Protein AF-M7W7J1-F1 (afdb_monomer)

Sequence (842 aa):
MKWVFILILIIFCFGNNSQEVTQEEFENEGECGDGIWDWFSEECDRTSGCGKDCLCKKGYTANGNGTCVMSCMFGDGCIGGCIEPDVCDECNTTKGYTEDCQGCQDGYMWFGEGICKPYTSYTMHTCFSFLNFTRYQTAGLGIAFPFDILVGKEQKEIIAKIPYIPVQYQSLSISRCSRFVDMMKPYTYGYWFNITFEKASKVMIEVENIYSAETIDYYDMTQQKIGSDMAILIQNECPSTTDLSYRVKCIMRNGGTSKYVRVPRIYYEGTANSNIFAFVHSKYASKPMGGYNIYFKEIKHICSYTTSTIGWQNIIKGNYYVDLDLDNAIQSNSVCNKNKVKGFWYRIPGADHTIVISSCNSTGDYDVSFNLIRYKPSDYGYTSYDEDISNVDCSDSSHTECVLTRTDGCSKDSKLAKMTITISHEYDYLLFVGITEEYEANVRVSFDITCPQECGSNGKCSPYSGRCECYNGYTLIDETCTKCGNSKLDNNEECDLSVEGYQDSLCTNACNCKYGTQPMTVKVNGTSSTKCAVPTCGNGKIDVYEECDGGYGCDHCVCVNMTKKYSKARLDCLPSSCGNKKLDEGEECDGGDGCIECECQPGWYSQDKTHCSSQSLLGRQLKYWGTLVIVYWIFFFILLLILILLYIKLTKKIKQEIDDEKLVIFENTIIPFDKTNSQFIDLKQQNPYFSFSTTDIDFGDKRPEIDEPIETTISLTNNWKENLHFTFHSGDYPKYEIMCKPFTGTVHPSESIELTISFIARCTTVLNEKVPITIRYGQLQNIIKEIKRENPDLIPQNSQSSQNSESDNKSRSSSTNGSSSQKNSHTSLNTQKNTPSGSGKS

Secondary structure (DSSP, 8-state):
-HHHHHHHHHHHHTS-------HHHHSPPP-TTSS---TTT-S-SSSTTB-TTSSBPTTEEE-SSS-EEE--TTGGGBTT--SBTTB-SSB-GGGTB-TTSSSB-TTEEESSTT-EEE--GGGPBPHHHHHHHHHHHHHHTT---TTEEEE-SS-SEEEEEE----GGG---EE-SS-SSS-SSS-EE-EEEEEEEESS-EEEEEEES----HHHHHHHHHTT--BS--EEEEEES-------TTS---EEEEES-SSSSB---EEEEEEPTTEEEEEEEEEGGG-S----EEEEEEE-S-HHHHSPEE--HHHHHHS-EEEEEEGGG-EEE--SS--S-EEEEEEEE---SEEEEEE-TT-SS---EEEEEEEE-GGGGT--TT-S--TT--TT-TTTEEEEEEES-BSSTT---BEEEEEE-TTSEEEEEEEE--SS--EEEEEEEE-SGGGGGGGEEE-TTTSSEEEPTT-EEETTEEESTTSSS--TT-S--TTSTT---TTB-TTS-BPTT-EEEEEEETTEEEEEEE-TTTTSSS--TT-SBSSSTTEETTEE-TT-B--SS-BSSPBPTTTTSSS--TT-S-SSSTTEETTEEPTT-B--SSSS-B-S-TTSHHHHHHHHHHHHHHHHHHHHHHHHHHHHHHHHHHHHHHHHHTTTTTSTT---PPP-SS-----TTSPPSSEEES-SS----S--PPBTPEEEEEEEEEE-SSSPEEEEE----BTTEEEEEESSEEEE-TT-EEEEEEEEEESS---------EEEEES-HHHHHHHHHHH-GGG---SS-----------------------------S-------------

Radius of gyration: 42.37 Å; Cα contacts (8 Å, |Δi|>4): 1648; chains: 1; bounding box: 95×117×100 Å

Foldseek 3Di:
DVVVVVVVVVCVVPVDPPPPPPVCNVPDQDQAAPPDDDLNHALAHVEPQQDNSRYRHPQWGRPSPRYTHGQQQLVVQADVTAPHNDHGPAGDVVQQADRRLPAGHPQWHFQGGNYIDGDDLVQEAFLVRQLVVVVVVCVVVVHDRQQEAEPDPPDQKDKRWFAFDDPVPWTWYADCQDPLADNVRRIATWHKHKYWYQAWFKKKKWWFDDDDLVRVVVCVVVVAADDDQKKKWKWQDGDRDPDSVDDTDTDDMARAQDPRGRITMAIDTDHHGGIMMMIIGHRHNNDHDGIGMMMIGGFQFPQQRSAHEDDPVQQAVFPDKDKDKQRNWYFHAALVGPHTFTWHKYKYAFDQFKKKKWQQPFPDQFQKKKWKKKFALVVVPHDSPDSRPRNDHRRDPVGMDTPDMFQDQHDPPGRITMWIDGGHNRIMMMIIIGTPDDDIGITMMTMYTEQVPCLPPFWHQDGRVNATDGDPCWDADPRHTHNALSLDDDPVAQAHPNPPPDDAPQADSNRHGHPQWGFDFEQAPNDTDTYTAHPCAQVQDDDPPALARYDAQDDRRDGHPCFAGAPRRYNYTQDNQAQPQAQDPPALARDDPQAGSSDGHPQWHRDNGNDTDNDDDPPPPPVVVVVVVVVVVVVVVVVVVVVVVVVVVVVVVVVVVVVVVVPVLPQPDQDADDPPPDDDDDLVDDDQFKHKPDPDDDLPPDDDDAQDKGKDKMKIFGQDQFKKKKAKHDDDDPFKDKDWVPRIDIAHHGGMDMIIIIIHGNDDDDDDDDIDMDMDGDDPVVVVVVVCVVCVVSPDDDDDDDDDDDDDDDDDDDDDDDDDDDDDDDDDDDDDDDDDDDDDDD

InterPro domains:
  IPR000742 EGF-like domain [PS01186] (468-481)
  IPR013783 Immunoglobulin-like fold [G3DSA:2.60.40.10] (683-785)
  IPR053215 TKL Ser/Thr protein kinase [PTHR45756] (37-830)

Structure (mmCIF, N/CA/C/O backbone):
data_AF-M7W7J1-F1
#
_entry.id   AF-M7W7J1-F1
#
loop_
_atom_site.group_PDB
_atom_site.id
_atom_site.type_symbol
_atom_site.label_atom_id
_atom_site.label_alt_id
_atom_site.label_comp_id
_atom_site.label_asym_id
_atom_site.label_entity_id
_atom_site.label_seq_id
_atom_site.pdbx_PDB_ins_code
_atom_site.Cartn_x
_atom_site.Cartn_y
_atom_site.Cartn_z
_atom_site.occupancy
_atom_site.B_iso_or_equiv
_atom_site.auth_seq_id
_atom_site.auth_comp_id
_atom_site.auth_asym_id
_atom_site.auth_atom_id
_atom_site.pdbx_PDB_model_num
ATOM 1 N N . MET A 1 1 ? 23.980 43.951 -44.748 1.00 49.16 1 MET A N 1
ATOM 2 C CA . MET A 1 1 ? 22.526 43.712 -44.904 1.00 49.16 1 MET A CA 1
ATOM 3 C C . MET A 1 1 ? 22.087 42.347 -44.364 1.00 49.16 1 MET A C 1
ATOM 5 O O . MET A 1 1 ? 21.220 42.348 -43.508 1.00 49.16 1 MET A O 1
ATOM 9 N N . LYS A 1 2 ? 22.705 41.208 -44.730 1.00 39.34 2 LYS A N 1
ATOM 10 C CA . LYS A 1 2 ? 22.350 39.884 -44.159 1.00 39.34 2 LYS A CA 1
ATOM 11 C C . LYS A 1 2 ? 22.628 39.717 -42.656 1.00 39.34 2 LYS A C 1
ATOM 13 O O . LYS A 1 2 ? 21.792 39.160 -41.970 1.00 39.34 2 LYS A O 1
ATOM 18 N N . TRP A 1 3 ? 23.719 40.269 -42.120 1.00 46.47 3 TRP A N 1
ATOM 19 C CA . TRP A 1 3 ? 24.000 40.206 -40.673 1.00 46.47 3 TRP A CA 1
ATOM 20 C C . TRP A 1 3 ? 23.003 40.989 -39.814 1.00 46.47 3 TRP A C 1
ATOM 22 O O . TRP A 1 3 ? 22.668 40.556 -38.724 1.00 46.47 3 TRP A O 1
ATOM 32 N N . VAL A 1 4 ? 22.465 42.097 -40.332 1.00 47.31 4 VAL A N 1
ATOM 33 C CA . VAL A 1 4 ? 21.387 42.850 -39.670 1.00 47.31 4 VAL A CA 1
ATOM 34 C C . VAL A 1 4 ? 20.075 42.064 -39.739 1.00 47.31 4 VAL A C 1
ATOM 36 O O . VAL A 1 4 ? 19.340 42.036 -38.767 1.00 47.31 4 VAL A O 1
ATOM 39 N N . PHE A 1 5 ? 19.822 41.346 -40.837 1.00 48.00 5 PHE A N 1
ATOM 40 C CA . PHE A 1 5 ? 18.662 40.460 -40.972 1.00 48.00 5 PHE A CA 1
ATOM 41 C C . PHE A 1 5 ? 18.759 39.206 -40.081 1.00 48.00 5 PHE A C 1
ATOM 43 O O . PHE A 1 5 ? 17.755 38.776 -39.532 1.00 48.00 5 PHE A O 1
ATOM 50 N N . ILE A 1 6 ? 19.964 38.659 -39.883 1.00 52.31 6 ILE A N 1
ATOM 51 C CA . ILE A 1 6 ? 20.239 37.530 -38.978 1.00 52.31 6 ILE A CA 1
ATOM 52 C C . ILE A 1 6 ? 20.160 37.978 -37.516 1.00 52.31 6 ILE A C 1
ATOM 54 O O . ILE A 1 6 ? 19.572 37.272 -36.711 1.00 52.31 6 ILE A O 1
ATOM 58 N N . LEU A 1 7 ? 20.654 39.171 -37.171 1.00 46.34 7 LEU A N 1
ATOM 59 C CA . LEU A 1 7 ? 20.485 39.726 -35.825 1.00 46.34 7 LEU A CA 1
ATOM 60 C C . LEU A 1 7 ? 19.004 40.029 -35.528 1.00 46.34 7 LEU A C 1
ATOM 62 O O . LEU A 1 7 ? 18.549 39.794 -34.418 1.00 46.34 7 LEU A O 1
ATOM 66 N N . ILE A 1 8 ? 18.239 40.489 -36.526 1.00 50.94 8 ILE A N 1
ATOM 67 C CA . ILE A 1 8 ? 16.784 40.697 -36.425 1.00 50.94 8 ILE A CA 1
ATOM 68 C C . ILE A 1 8 ? 16.032 39.361 -36.298 1.00 50.94 8 ILE A C 1
ATOM 70 O O . ILE A 1 8 ? 15.091 39.294 -35.518 1.00 50.94 8 ILE A O 1
ATOM 74 N N . LEU A 1 9 ? 16.460 38.293 -36.984 1.00 48.97 9 LEU A N 1
ATOM 75 C CA . LEU A 1 9 ? 15.902 36.938 -36.834 1.00 48.97 9 LEU A CA 1
ATOM 76 C C . LEU A 1 9 ? 16.250 36.307 -35.479 1.00 48.97 9 LEU A C 1
ATOM 78 O O . LEU A 1 9 ? 15.387 35.702 -34.860 1.00 48.97 9 LEU A O 1
ATOM 82 N N . ILE A 1 10 ? 17.468 36.515 -34.974 1.00 51.94 10 ILE A N 1
ATOM 83 C CA . ILE A 1 10 ? 17.879 36.072 -33.635 1.00 51.94 10 ILE A CA 1
ATOM 84 C C . ILE A 1 10 ? 17.069 36.824 -32.564 1.00 51.94 10 ILE A C 1
ATOM 86 O O . ILE A 1 10 ? 16.539 36.206 -31.651 1.00 51.94 10 ILE A O 1
ATOM 90 N N . ILE A 1 11 ? 16.863 38.137 -32.708 1.00 50.75 11 ILE A N 1
ATOM 91 C CA . ILE A 1 11 ? 16.052 38.928 -31.765 1.00 50.75 11 ILE A CA 1
ATOM 92 C C . ILE A 1 11 ? 14.548 38.586 -31.863 1.00 50.75 11 ILE A C 1
ATOM 94 O O . ILE A 1 11 ? 13.850 38.661 -30.854 1.00 50.75 11 ILE A O 1
ATOM 98 N N . PHE A 1 12 ? 14.048 38.151 -33.027 1.00 46.59 12 PHE A N 1
ATOM 99 C CA . PHE A 1 12 ? 12.683 37.619 -33.164 1.00 46.59 12 PHE A CA 1
ATOM 100 C C . PHE A 1 12 ? 12.522 36.204 -32.582 1.00 46.59 12 PHE A C 1
ATOM 102 O O . PHE A 1 12 ? 11.452 35.899 -32.065 1.00 46.59 12 PHE A O 1
ATOM 109 N N . CYS A 1 13 ? 13.563 35.365 -32.606 1.00 43.97 13 CYS A N 1
ATOM 110 C CA . CYS A 1 13 ? 13.528 34.021 -32.014 1.00 43.97 13 CYS A CA 1
ATOM 111 C C . CYS A 1 13 ? 13.691 34.010 -30.483 1.00 43.97 13 CYS A C 1
ATOM 113 O O . CYS A 1 13 ? 13.226 33.074 -29.850 1.00 43.97 13 CYS A O 1
ATOM 115 N N . PHE A 1 14 ? 14.289 35.041 -29.874 1.00 46.66 14 PHE A N 1
ATOM 116 C CA . PHE A 1 14 ? 14.464 35.138 -28.411 1.00 46.66 14 PHE A CA 1
ATOM 117 C C . PHE A 1 14 ? 13.449 36.072 -27.714 1.00 46.66 14 PHE A C 1
ATOM 119 O O . PHE A 1 14 ? 13.601 36.396 -26.538 1.00 46.66 14 PHE A O 1
ATOM 126 N N . GLY A 1 15 ? 12.417 36.535 -28.429 1.00 44.72 15 GLY A N 1
ATOM 127 C CA . GLY A 1 15 ? 11.456 37.540 -27.955 1.00 44.72 15 GLY A CA 1
ATOM 128 C C . GLY A 1 15 ? 10.138 37.012 -27.377 1.00 44.72 15 GLY A C 1
ATOM 129 O O . GLY A 1 15 ? 9.279 37.833 -27.057 1.00 44.72 15 GLY A O 1
ATOM 130 N N . ASN A 1 16 ? 9.972 35.695 -27.245 1.00 42.56 16 ASN A N 1
ATOM 131 C CA . ASN A 1 16 ? 8.818 35.059 -26.609 1.00 42.56 16 ASN A CA 1
ATOM 132 C C . ASN A 1 16 ? 9.305 33.955 -25.666 1.00 42.56 16 ASN A C 1
ATOM 134 O O . ASN A 1 16 ? 9.338 32.800 -26.054 1.00 42.56 16 ASN A O 1
ATOM 138 N N . ASN A 1 17 ? 9.654 34.325 -24.437 1.00 36.59 17 ASN A N 1
ATOM 139 C CA . ASN A 1 17 ? 9.494 33.438 -23.287 1.00 36.59 17 ASN A CA 1
ATOM 140 C C . ASN A 1 17 ? 8.571 34.168 -22.305 1.00 36.59 17 ASN A C 1
ATOM 142 O O . ASN A 1 17 ? 8.996 34.729 -21.298 1.00 36.59 17 ASN A O 1
ATOM 146 N N . SER A 1 18 ? 7.287 34.246 -22.650 1.00 35.56 18 SER A N 1
ATOM 147 C CA . SER A 1 18 ? 6.295 33.917 -21.633 1.00 35.56 18 SER A CA 1
ATOM 148 C C . SER A 1 18 ? 6.463 32.422 -21.387 1.00 35.56 18 SER A C 1
ATOM 150 O O . SER A 1 18 ? 6.436 31.673 -22.360 1.00 35.56 18 SER A O 1
ATOM 152 N N . GLN A 1 19 ? 6.682 31.999 -20.141 1.00 41.88 19 GLN A N 1
ATOM 153 C CA . GLN A 1 19 ? 6.468 30.601 -19.771 1.00 41.88 19 GLN A CA 1
ATOM 154 C C . GLN A 1 19 ? 4.975 30.316 -19.973 1.00 41.88 19 GLN A C 1
ATOM 156 O O . GLN A 1 19 ? 4.151 30.558 -19.096 1.00 41.88 19 GLN A O 1
ATOM 161 N N . GLU A 1 20 ? 4.616 29.915 -21.188 1.00 41.75 20 GLU A N 1
ATOM 162 C CA . GLU A 1 20 ? 3.599 28.890 -21.346 1.00 41.75 20 GLU A CA 1
ATOM 163 C C . GLU A 1 20 ? 4.271 27.612 -20.868 1.00 41.75 20 GLU A C 1
ATOM 165 O O . GLU A 1 20 ? 5.278 27.199 -21.443 1.00 41.75 20 GLU A O 1
ATOM 170 N N . VAL A 1 21 ? 3.753 27.066 -19.769 1.00 40.69 21 VAL A N 1
ATOM 171 C CA . VAL A 1 21 ? 4.184 25.769 -19.261 1.00 40.69 21 VAL A CA 1
ATOM 172 C C . VAL A 1 21 ? 3.899 24.766 -20.368 1.00 40.69 21 VAL A C 1
ATOM 174 O O . VAL A 1 21 ? 2.754 24.605 -20.801 1.00 40.69 21 VAL A O 1
ATOM 177 N N . THR A 1 22 ? 4.955 24.172 -20.900 1.00 48.72 22 THR A N 1
ATOM 178 C CA . THR A 1 22 ? 4.824 23.138 -21.927 1.00 48.72 22 THR A CA 1
ATOM 179 C C . THR A 1 22 ? 4.140 21.907 -21.326 1.00 48.72 22 THR A C 1
ATOM 181 O O . THR A 1 22 ? 4.238 21.665 -20.126 1.00 48.72 22 THR A O 1
ATOM 184 N N . GLN A 1 23 ? 3.454 21.096 -22.140 1.00 47.12 23 GLN A N 1
ATOM 185 C CA . GLN A 1 23 ? 2.946 19.794 -21.680 1.00 47.12 23 GLN A CA 1
ATOM 186 C C . GLN A 1 23 ? 4.080 18.940 -21.066 1.00 47.12 23 GLN A C 1
ATOM 188 O O . GLN A 1 23 ? 3.841 18.211 -20.118 1.00 47.12 23 GLN A O 1
ATOM 193 N N . GLU A 1 24 ? 5.318 19.148 -21.521 1.00 45.38 24 GLU A N 1
ATOM 194 C CA . GLU A 1 24 ? 6.564 18.568 -21.000 1.00 45.38 24 GLU A CA 1
ATOM 195 C C . GLU A 1 24 ? 6.957 19.079 -19.591 1.00 45.38 24 GLU A C 1
ATOM 197 O O . GLU A 1 24 ? 7.458 18.306 -18.787 1.00 45.38 24 GLU A O 1
ATOM 202 N N . GLU A 1 25 ? 6.696 20.349 -19.245 1.00 47.16 25 GLU A N 1
ATOM 203 C CA . GLU A 1 25 ? 6.905 20.890 -17.884 1.00 47.16 25 GLU A CA 1
ATOM 204 C C . GLU A 1 25 ? 5.783 20.485 -16.908 1.00 47.16 25 GLU A C 1
ATOM 206 O O . GLU A 1 25 ? 6.029 20.405 -15.712 1.00 47.16 25 GLU A O 1
ATOM 211 N N . PHE A 1 26 ? 4.568 20.205 -17.396 1.00 47.75 26 PHE A N 1
ATOM 212 C CA . PHE A 1 26 ? 3.484 19.611 -16.595 1.00 47.75 26 PHE A CA 1
ATOM 213 C C . PHE A 1 26 ? 3.656 18.091 -16.404 1.00 47.75 26 PHE A C 1
ATOM 215 O O . PHE A 1 26 ? 3.187 17.534 -15.415 1.00 47.75 26 PHE A O 1
ATOM 222 N N . GLU A 1 27 ? 4.310 17.418 -17.355 1.00 48.50 27 GLU A N 1
ATOM 223 C CA . GLU A 1 27 ? 4.604 15.977 -17.327 1.00 48.50 27 GLU A CA 1
ATOM 224 C C . GLU A 1 27 ? 5.977 15.646 -16.707 1.00 48.50 27 GLU A C 1
ATOM 226 O O . GLU A 1 27 ? 6.303 14.467 -16.566 1.00 48.50 27 GLU A O 1
ATOM 231 N N . ASN A 1 28 ? 6.774 16.647 -16.312 1.00 51.22 28 ASN A N 1
ATOM 232 C CA . ASN A 1 28 ? 8.044 16.423 -15.621 1.00 51.22 28 ASN A CA 1
ATOM 233 C C . ASN A 1 28 ? 7.789 15.917 -14.193 1.00 51.22 28 ASN A C 1
ATOM 235 O O . ASN A 1 28 ? 7.173 16.597 -13.374 1.00 51.22 28 ASN A O 1
ATOM 239 N N . GLU A 1 29 ? 8.296 14.725 -13.880 1.00 54.25 29 GLU A N 1
ATOM 240 C CA . GLU A 1 29 ? 8.405 14.254 -12.499 1.00 54.25 29 GLU A CA 1
ATOM 241 C C . GLU A 1 29 ? 9.440 15.129 -11.774 1.00 54.25 29 GLU A C 1
ATOM 243 O O . GLU A 1 29 ? 10.607 15.151 -12.165 1.00 54.25 29 GLU A O 1
ATOM 248 N N . GLY A 1 30 ? 9.020 15.872 -10.742 1.00 58.91 30 GLY A N 1
ATOM 249 C CA . GLY A 1 30 ? 9.937 16.638 -9.893 1.00 58.91 30 GLY A CA 1
ATOM 250 C C . GLY A 1 30 ? 11.053 15.751 -9.329 1.00 58.91 30 GLY A C 1
ATOM 251 O O . GLY A 1 30 ? 10.798 14.644 -8.841 1.00 58.91 30 GLY A O 1
ATOM 252 N N . GLU A 1 31 ? 12.304 16.209 -9.435 1.00 67.00 31 GLU A N 1
ATOM 253 C CA . GLU A 1 31 ? 13.465 15.478 -8.926 1.00 67.00 31 GLU A CA 1
ATOM 254 C C . GLU A 1 31 ? 13.715 15.813 -7.457 1.00 67.00 31 GLU A C 1
ATOM 256 O O . GLU A 1 31 ? 14.399 16.775 -7.109 1.00 67.00 31 GLU A O 1
ATOM 261 N N . CYS A 1 32 ? 13.244 14.925 -6.586 1.00 71.62 32 CYS A N 1
ATOM 262 C CA . CYS A 1 32 ? 13.360 15.154 -5.162 1.00 71.62 32 CYS A CA 1
ATOM 263 C C . CYS A 1 32 ? 14.807 15.290 -4.655 1.00 71.62 32 CYS A C 1
ATOM 265 O O . CYS A 1 32 ? 15.613 14.356 -4.759 1.00 71.62 32 CYS A O 1
ATOM 267 N N . GLY A 1 33 ? 15.116 16.403 -3.982 1.00 69.62 33 GLY A N 1
ATOM 268 C CA . GLY A 1 33 ? 16.417 16.670 -3.365 1.00 69.62 33 GLY A CA 1
ATOM 269 C C . GLY A 1 33 ? 17.338 17.590 -4.172 1.00 69.62 33 GLY A C 1
ATOM 270 O O . GLY A 1 33 ? 18.508 17.752 -3.785 1.00 69.62 33 GLY A O 1
ATOM 271 N N . ASP A 1 34 ? 16.858 18.182 -5.266 1.00 77.19 34 ASP A N 1
ATOM 272 C CA . ASP A 1 34 ? 17.635 19.051 -6.154 1.00 77.19 34 ASP A CA 1
ATOM 273 C C . ASP A 1 34 ? 17.843 20.480 -5.595 1.00 77.19 34 ASP A C 1
ATOM 275 O O . ASP A 1 34 ? 18.813 21.162 -5.947 1.00 77.19 34 ASP A O 1
ATOM 279 N N . GLY A 1 35 ? 17.062 20.881 -4.592 1.00 71.75 35 GLY A N 1
ATOM 280 C CA . GLY A 1 35 ? 17.080 22.200 -3.961 1.00 71.75 35 GLY A CA 1
ATOM 281 C C . GLY A 1 35 ? 16.066 23.195 -4.546 1.00 71.75 35 GLY A C 1
ATOM 282 O O . GLY A 1 35 ? 16.137 24.376 -4.181 1.00 71.75 35 GLY A O 1
ATOM 283 N N . ILE A 1 36 ? 15.179 22.763 -5.445 1.00 77.00 36 ILE A N 1
ATOM 284 C CA . ILE A 1 36 ? 14.131 23.542 -6.096 1.00 77.00 36 ILE A CA 1
ATOM 285 C C . ILE A 1 36 ? 12.771 22.901 -5.790 1.00 77.00 36 ILE A C 1
ATOM 287 O O . ILE A 1 36 ? 12.340 21.974 -6.453 1.00 77.00 36 ILE A O 1
ATOM 291 N N . TRP A 1 37 ? 12.037 23.484 -4.839 1.00 78.50 37 TRP A N 1
ATOM 292 C CA . TRP A 1 37 ? 10.676 23.038 -4.543 1.00 78.50 37 TRP A CA 1
ATOM 293 C C . TRP A 1 37 ? 9.702 23.355 -5.689 1.00 78.50 37 TRP A C 1
ATOM 295 O O . TRP A 1 37 ? 9.441 24.532 -5.973 1.00 78.50 37 TRP A O 1
ATOM 305 N N . ASP A 1 38 ? 9.118 22.311 -6.278 1.00 76.88 38 ASP A N 1
ATOM 306 C CA . ASP A 1 38 ? 7.993 22.415 -7.211 1.00 76.88 38 ASP A CA 1
ATOM 307 C C . ASP A 1 38 ? 6.655 22.210 -6.484 1.00 76.88 38 ASP A C 1
ATOM 309 O O . ASP A 1 38 ? 6.360 21.151 -5.931 1.00 76.88 38 ASP A O 1
ATOM 313 N N . TRP A 1 39 ? 5.799 23.232 -6.509 1.00 69.44 39 TRP A N 1
ATOM 314 C CA . TRP A 1 39 ? 4.515 23.210 -5.813 1.00 69.44 39 TRP A CA 1
ATOM 315 C C . TRP A 1 39 ? 3.473 22.258 -6.420 1.00 69.44 39 TRP A C 1
ATOM 317 O O . TRP A 1 39 ? 2.464 21.987 -5.764 1.00 69.44 39 TRP A O 1
ATOM 327 N N . PHE A 1 40 ? 3.678 21.778 -7.649 1.00 62.88 40 PHE A N 1
ATOM 328 C CA . PHE A 1 40 ? 2.782 20.829 -8.307 1.00 62.88 40 PHE A CA 1
ATOM 329 C C . PHE A 1 40 ? 3.136 19.367 -8.016 1.00 62.88 40 PHE A C 1
ATOM 331 O O . PHE A 1 40 ? 2.224 18.542 -7.941 1.00 62.88 40 PHE A O 1
ATOM 338 N N . SER A 1 41 ? 4.423 19.042 -7.850 1.00 68.06 41 SER A N 1
ATOM 339 C CA . SER A 1 41 ? 4.902 17.659 -7.692 1.00 68.06 41 SER A CA 1
ATOM 340 C C . SER A 1 41 ? 5.481 17.330 -6.313 1.00 68.06 41 SER A C 1
ATOM 342 O O . SER A 1 41 ? 5.604 16.151 -5.989 1.00 68.06 41 SER A O 1
ATOM 344 N N . GLU A 1 42 ? 5.811 18.323 -5.482 1.00 77.31 42 GLU A N 1
ATOM 345 C CA . GLU A 1 42 ? 6.530 18.118 -4.219 1.00 77.31 42 GLU A CA 1
ATOM 346 C C . GLU A 1 42 ? 5.839 18.806 -3.030 1.00 77.31 42 GLU A C 1
ATOM 348 O O . GLU A 1 42 ? 5.398 19.955 -3.094 1.00 77.31 42 GLU A O 1
ATOM 353 N N . GLU A 1 43 ? 5.786 18.138 -1.875 1.00 81.38 43 GLU A N 1
ATOM 354 C CA . GLU A 1 43 ? 5.376 18.773 -0.612 1.00 81.38 43 GLU A CA 1
ATOM 355 C C . GLU A 1 43 ? 6.530 19.547 0.040 1.00 81.38 43 GLU A C 1
ATOM 357 O O . GLU A 1 43 ? 6.322 20.490 0.816 1.00 81.38 43 GLU A O 1
ATOM 362 N N . CYS A 1 44 ? 7.755 19.114 -0.237 1.00 80.88 44 CYS A N 1
ATOM 363 C CA . CYS A 1 44 ? 8.975 19.625 0.349 1.00 80.88 44 CYS A CA 1
ATOM 364 C C . CYS A 1 44 ? 10.167 19.326 -0.542 1.00 80.88 44 CYS A C 1
ATOM 366 O O . CYS A 1 44 ? 10.149 18.340 -1.263 1.00 80.88 44 CYS A O 1
ATOM 368 N N . ASP A 1 45 ? 11.236 20.104 -0.389 1.00 80.94 45 ASP A N 1
ATOM 369 C CA . ASP A 1 45 ? 12.507 19.750 -1.000 1.00 80.94 45 ASP A CA 1
ATOM 370 C C . ASP A 1 45 ? 13.694 20.113 -0.099 1.00 80.94 45 ASP A C 1
ATOM 372 O O . ASP A 1 45 ? 13.745 21.173 0.533 1.00 80.94 45 ASP A O 1
ATOM 376 N N . ARG A 1 46 ? 14.619 19.154 0.035 1.00 75.44 46 ARG A N 1
ATOM 377 C CA . ARG A 1 46 ? 15.889 19.228 0.779 1.00 75.44 46 ARG A CA 1
ATOM 378 C C . ARG A 1 46 ? 15.803 19.778 2.214 1.00 75.44 46 ARG A C 1
ATOM 380 O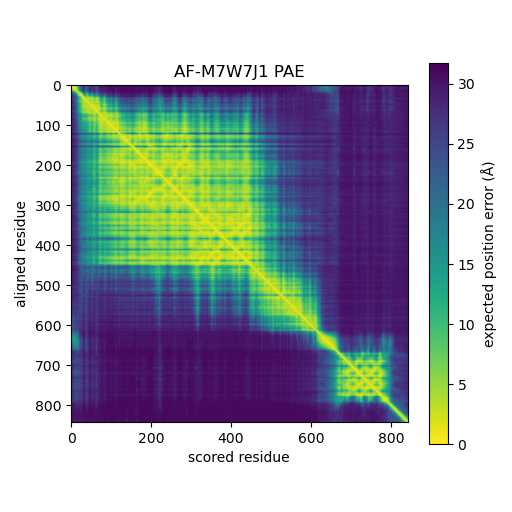 O . ARG A 1 46 ? 16.810 20.193 2.795 1.00 75.44 46 ARG A O 1
ATOM 387 N N . THR A 1 47 ? 14.616 19.752 2.814 1.00 76.62 47 THR A N 1
ATOM 388 C CA . THR A 1 47 ? 14.338 20.265 4.160 1.00 76.62 47 THR A CA 1
ATOM 389 C C . THR A 1 47 ? 14.250 19.151 5.199 1.00 76.62 47 THR A C 1
ATOM 391 O O . THR A 1 47 ? 14.043 17.978 4.885 1.00 76.62 47 THR A O 1
ATOM 394 N N . SER A 1 48 ? 14.453 19.502 6.474 1.00 78.00 48 SER A N 1
ATOM 395 C CA . SER A 1 48 ? 14.338 18.533 7.571 1.00 78.00 48 SER A CA 1
ATOM 396 C C . SER A 1 48 ? 12.919 17.969 7.628 1.00 78.00 48 SER A C 1
ATOM 398 O O . SER A 1 48 ? 11.954 18.724 7.565 1.00 78.00 48 SER A O 1
ATOM 400 N N . GLY A 1 49 ? 12.796 16.646 7.726 1.00 75.75 49 GLY A N 1
ATOM 401 C CA . GLY A 1 49 ? 11.507 15.960 7.646 1.00 75.75 49 GLY A CA 1
ATOM 402 C C . GLY A 1 49 ? 11.027 15.655 6.227 1.00 75.75 49 GLY A C 1
ATOM 403 O O . GLY A 1 49 ? 10.012 14.984 6.099 1.00 75.75 49 GLY A O 1
ATOM 404 N N . CYS A 1 50 ? 11.749 16.060 5.179 1.00 82.94 50 CYS A N 1
ATOM 405 C CA . CYS A 1 50 ? 11.415 15.699 3.803 1.00 82.94 50 CYS A CA 1
ATOM 406 C C . CYS A 1 50 ? 11.886 14.275 3.453 1.00 82.94 50 CYS A C 1
ATOM 408 O O . CYS A 1 50 ? 13.003 13.863 3.803 1.00 82.94 50 CYS A O 1
ATOM 410 N N . GLY A 1 51 ? 10.998 13.486 2.850 1.00 74.88 51 GLY A N 1
ATOM 411 C CA . GLY A 1 51 ? 11.235 12.125 2.375 1.00 74.88 51 GLY A CA 1
ATOM 412 C C . GLY A 1 51 ? 12.054 12.072 1.084 1.00 74.88 51 GLY A C 1
ATOM 413 O O . GLY A 1 51 ? 12.386 13.096 0.503 1.00 74.88 51 GLY A O 1
ATOM 414 N N . LYS A 1 52 ? 12.418 10.860 0.644 1.00 73.56 52 LYS A N 1
ATOM 415 C CA . LYS A 1 52 ? 13.073 10.653 -0.672 1.00 73.56 52 LYS A CA 1
ATOM 416 C C . LYS A 1 52 ? 12.082 10.738 -1.840 1.00 73.56 52 LYS A C 1
ATOM 418 O O . LYS A 1 52 ? 12.488 10.748 -2.990 1.00 73.56 52 LYS A O 1
ATOM 423 N N . ASP A 1 53 ? 10.805 10.720 -1.500 1.00 73.12 53 ASP A N 1
ATOM 424 C CA . ASP A 1 53 ? 9.613 10.828 -2.328 1.00 73.12 53 ASP A CA 1
ATOM 425 C C . ASP A 1 53 ? 9.051 12.258 -2.349 1.00 73.12 53 ASP A C 1
ATOM 427 O O . ASP A 1 53 ? 7.960 12.472 -2.856 1.00 73.12 53 ASP A O 1
ATOM 431 N N . CYS A 1 54 ? 9.766 13.226 -1.763 1.00 77.44 54 CYS A N 1
ATOM 432 C CA . CYS A 1 54 ? 9.356 14.630 -1.660 1.00 77.44 54 CYS A CA 1
ATOM 433 C C . CYS A 1 54 ? 8.025 14.869 -0.951 1.00 77.44 54 CYS A C 1
ATOM 435 O O . CYS A 1 54 ? 7.389 15.913 -1.093 1.00 77.44 54 CYS A O 1
ATOM 437 N N . LEU A 1 55 ? 7.659 13.908 -0.105 1.00 79.25 55 LEU A N 1
ATOM 438 C CA . LEU A 1 55 ? 6.572 14.007 0.850 1.00 79.25 55 LEU A CA 1
ATOM 439 C C . LEU A 1 55 ? 7.135 14.260 2.244 1.00 79.25 55 LEU A C 1
ATOM 441 O O . LEU A 1 55 ? 8.231 13.806 2.600 1.00 79.25 55 LEU A O 1
ATOM 445 N N . CYS A 1 56 ? 6.371 14.951 3.080 1.00 78.56 56 CYS A N 1
ATOM 446 C CA . CYS A 1 56 ? 6.746 15.082 4.476 1.00 78.56 56 CYS A CA 1
ATOM 447 C C . CYS A 1 56 ? 6.673 13.724 5.187 1.00 78.56 56 CYS A C 1
ATOM 449 O O . CYS A 1 56 ? 5.663 13.018 5.172 1.00 78.56 56 CYS A O 1
ATOM 451 N N . LYS A 1 57 ? 7.768 13.354 5.860 1.00 76.44 57 LYS A N 1
ATOM 452 C CA . LYS A 1 57 ? 7.863 12.137 6.673 1.00 76.44 57 LYS A CA 1
ATOM 453 C C . LYS A 1 57 ? 6.808 12.145 7.778 1.00 76.44 57 LYS A C 1
ATOM 455 O O . LYS A 1 57 ? 6.335 13.192 8.221 1.00 76.44 57 LYS A O 1
ATOM 460 N N . LYS A 1 58 ? 6.470 10.952 8.281 1.00 71.94 58 LYS A N 1
ATOM 461 C CA . LYS A 1 58 ? 5.526 10.785 9.398 1.00 71.94 58 LYS A CA 1
ATOM 462 C C . LYS A 1 58 ? 5.918 11.701 10.565 1.00 71.94 58 LYS A C 1
ATOM 464 O O . LYS A 1 58 ? 7.067 11.701 10.990 1.00 71.94 58 LYS A O 1
ATOM 469 N N . GLY A 1 59 ? 4.948 12.467 11.064 1.00 68.31 59 GLY A N 1
ATOM 470 C CA . GLY A 1 59 ? 5.173 13.453 12.124 1.00 68.31 59 GLY A CA 1
ATOM 471 C C . GLY A 1 59 ? 5.591 14.841 11.626 1.00 68.31 59 GLY A C 1
ATOM 472 O O . GLY A 1 59 ? 5.813 15.728 12.443 1.00 68.31 59 GLY A O 1
ATOM 473 N N . TYR A 1 60 ? 5.638 15.066 10.312 1.00 80.62 60 TYR A N 1
ATOM 474 C CA . TYR A 1 60 ? 5.817 16.378 9.701 1.00 80.62 60 TYR A CA 1
ATOM 475 C C . TYR A 1 60 ? 4.630 16.735 8.796 1.00 80.62 60 TYR A C 1
ATOM 477 O O . TYR A 1 60 ? 3.955 15.860 8.258 1.00 80.62 60 TYR A O 1
ATOM 485 N N . THR A 1 61 ? 4.370 18.029 8.633 1.00 81.12 61 THR A N 1
ATOM 486 C CA . THR A 1 61 ? 3.309 18.580 7.780 1.00 81.12 61 THR A CA 1
ATOM 487 C C . THR A 1 61 ? 3.876 19.662 6.877 1.00 81.12 61 THR A C 1
ATOM 489 O O . THR A 1 61 ? 4.582 20.549 7.364 1.00 81.12 61 THR A O 1
ATOM 492 N N . ALA A 1 62 ? 3.548 19.625 5.588 1.00 81.31 62 ALA A N 1
ATOM 493 C CA . ALA A 1 62 ? 3.974 20.646 4.640 1.00 81.31 62 ALA A CA 1
ATOM 494 C C . ALA A 1 62 ? 3.388 22.013 5.017 1.00 81.31 62 ALA A C 1
ATOM 496 O O . ALA A 1 62 ? 2.200 22.131 5.323 1.00 81.31 62 ALA A O 1
ATOM 497 N N . ASN A 1 63 ? 4.210 23.061 4.993 1.00 81.75 63 ASN A N 1
ATOM 498 C CA . ASN A 1 63 ? 3.742 24.430 5.232 1.00 81.75 63 ASN A CA 1
ATOM 499 C C . ASN A 1 63 ? 3.331 25.181 3.960 1.00 81.75 63 ASN A C 1
ATOM 501 O O . ASN A 1 63 ? 3.070 26.381 4.036 1.00 81.75 63 ASN A O 1
ATOM 505 N N . GLY A 1 64 ? 3.310 24.500 2.812 1.00 76.31 64 GLY A N 1
ATOM 506 C CA . GLY A 1 64 ? 2.979 25.095 1.518 1.00 76.31 64 GLY A CA 1
ATOM 507 C C . GLY A 1 64 ? 4.070 25.991 0.925 1.00 76.31 64 GLY A C 1
ATOM 508 O O . GLY A 1 64 ? 3.778 26.709 -0.018 1.00 76.31 64 GLY A O 1
ATOM 509 N N . ASN A 1 65 ? 5.296 25.961 1.467 1.00 80.25 65 ASN A N 1
ATOM 510 C CA . ASN A 1 65 ? 6.464 26.697 0.959 1.00 80.25 65 ASN A CA 1
ATOM 511 C C . ASN A 1 65 ? 7.677 25.767 0.740 1.00 80.25 65 ASN A C 1
ATOM 513 O O . ASN A 1 65 ? 8.820 26.185 0.929 1.00 80.25 65 ASN A O 1
ATOM 517 N N . GLY A 1 66 ? 7.442 24.482 0.462 1.00 76.50 66 GLY A N 1
ATOM 518 C CA . GLY A 1 66 ? 8.512 23.504 0.240 1.00 76.50 66 GLY A CA 1
ATOM 519 C C . GLY A 1 66 ? 9.259 23.047 1.486 1.00 76.50 66 GLY A C 1
ATOM 520 O O . GLY A 1 66 ? 10.341 22.467 1.387 1.00 76.50 66 GLY A O 1
ATOM 521 N N . THR A 1 67 ? 8.706 23.293 2.678 1.00 82.94 67 THR A N 1
ATOM 522 C CA . THR A 1 67 ? 9.333 22.865 3.931 1.00 82.94 67 THR A CA 1
ATOM 523 C C . THR A 1 67 ? 8.380 22.056 4.802 1.00 82.94 67 THR A C 1
ATOM 525 O O . THR A 1 67 ? 7.206 22.397 4.978 1.00 82.94 67 THR A O 1
ATOM 528 N N . CYS A 1 68 ? 8.915 20.998 5.400 1.00 85.06 68 CYS A N 1
ATOM 529 C CA . CYS A 1 68 ? 8.196 20.173 6.356 1.00 85.06 68 CYS A CA 1
ATOM 530 C C . CYS A 1 68 ? 8.296 20.755 7.767 1.00 85.06 68 CYS A C 1
ATOM 532 O O . CYS A 1 68 ? 9.379 20.892 8.335 1.00 85.06 68 CYS A O 1
ATOM 534 N N . VAL A 1 69 ? 7.149 21.076 8.361 1.00 83.25 69 VAL A N 1
ATOM 535 C CA . VAL A 1 69 ? 7.053 21.535 9.749 1.00 83.25 69 VAL A CA 1
ATOM 536 C C . VAL A 1 69 ? 6.781 20.345 10.651 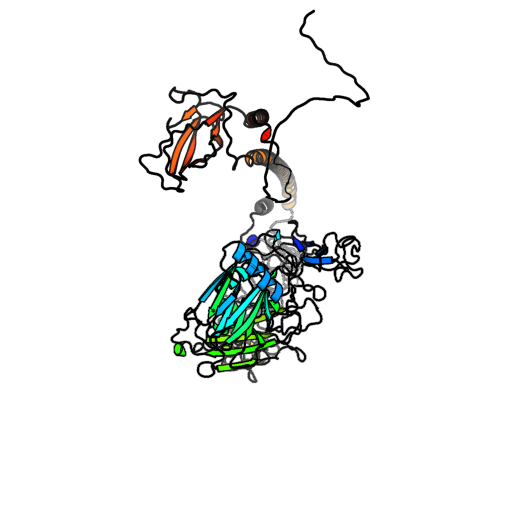1.00 83.25 69 VAL A C 1
ATOM 538 O O . VAL A 1 69 ? 5.829 19.595 10.453 1.00 83.25 69 VAL A O 1
ATOM 541 N N . MET A 1 70 ? 7.625 20.178 11.660 1.00 83.94 70 MET A N 1
ATOM 542 C CA . MET A 1 70 ? 7.519 19.091 12.623 1.00 83.94 70 MET A CA 1
ATOM 543 C C . MET A 1 70 ? 6.301 19.260 13.536 1.00 83.94 70 MET A C 1
ATOM 545 O O . MET A 1 70 ? 6.133 20.290 14.190 1.00 83.94 70 MET A O 1
ATOM 549 N N . SER A 1 71 ? 5.487 18.213 13.629 1.00 82.19 71 SER A N 1
ATOM 550 C CA . SER A 1 71 ? 4.425 18.061 14.621 1.00 82.19 71 SER A CA 1
ATOM 551 C C . SER A 1 71 ? 4.965 17.275 15.814 1.00 82.19 71 SER A C 1
ATOM 553 O O . SER A 1 71 ? 5.024 16.050 15.791 1.00 82.19 71 SER A O 1
ATOM 555 N N . CYS A 1 72 ? 5.375 17.995 16.858 1.00 82.31 72 CYS A N 1
ATOM 556 C CA . CYS A 1 72 ? 5.886 17.405 18.094 1.00 82.31 72 CYS A CA 1
ATOM 557 C C . CYS A 1 72 ? 4.791 16.595 18.808 1.00 82.31 72 CYS A C 1
ATOM 559 O O . CYS A 1 72 ? 3.804 17.162 19.281 1.00 82.31 72 CYS A O 1
ATOM 561 N N . MET A 1 73 ? 4.984 15.280 18.911 1.00 80.75 73 MET A N 1
ATOM 562 C CA . MET A 1 73 ? 4.043 14.324 19.503 1.00 80.75 73 MET A CA 1
ATOM 563 C C . MET A 1 73 ? 3.766 14.618 20.983 1.00 80.75 73 MET A C 1
ATOM 565 O O . MET A 1 73 ? 2.638 14.473 21.444 1.00 80.75 73 MET A O 1
ATOM 569 N N . PHE A 1 74 ? 4.770 15.105 21.718 1.00 80.25 74 PHE A N 1
ATOM 570 C CA . PHE A 1 74 ? 4.635 15.485 23.130 1.00 80.25 74 PHE A CA 1
ATOM 571 C C . PHE A 1 74 ? 3.994 16.866 23.334 1.00 80.25 74 PHE A C 1
ATOM 573 O O . PHE A 1 74 ? 3.731 17.267 24.470 1.00 80.25 74 PHE A O 1
ATOM 580 N N . GLY A 1 75 ? 3.765 17.620 22.252 1.00 81.88 75 GLY A N 1
ATOM 581 C CA . GLY A 1 75 ? 3.219 18.972 22.290 1.00 81.88 75 GLY A CA 1
ATOM 582 C C . GLY A 1 75 ? 3.960 19.883 23.272 1.00 81.88 75 GLY A C 1
ATOM 583 O O . GLY A 1 75 ? 5.180 20.016 23.245 1.00 81.88 75 GLY A O 1
ATOM 584 N N . ASP A 1 76 ? 3.205 20.495 24.179 1.00 79.94 76 ASP A N 1
ATOM 585 C CA . ASP A 1 76 ? 3.711 21.373 25.238 1.00 79.94 76 ASP A CA 1
ATOM 586 C C . ASP A 1 76 ? 4.258 20.615 26.469 1.00 79.94 76 ASP A C 1
ATOM 588 O O . ASP A 1 76 ? 4.539 21.227 27.511 1.00 79.94 76 ASP A O 1
ATOM 592 N N . GLY A 1 77 ? 4.353 19.287 26.360 1.00 82.00 77 GLY A N 1
ATOM 593 C CA . GLY A 1 77 ? 5.037 18.380 27.271 1.00 82.00 77 GLY A CA 1
ATOM 594 C C . GLY A 1 77 ? 6.544 18.331 27.051 1.00 82.00 77 GLY A C 1
ATOM 595 O O . GLY A 1 77 ? 7.259 18.025 27.998 1.00 82.00 77 GLY A O 1
ATOM 596 N N . CYS A 1 78 ? 7.035 18.701 25.865 1.00 87.12 78 CYS A N 1
ATOM 597 C CA . CYS A 1 78 ? 8.466 18.829 25.603 1.00 87.12 78 CYS A CA 1
ATOM 598 C C . CYS A 1 78 ? 8.946 20.267 25.836 1.00 87.12 78 CYS A C 1
ATOM 600 O O . CYS A 1 78 ? 8.451 21.213 25.215 1.00 87.12 78 CYS A O 1
ATOM 602 N N . ILE A 1 79 ? 9.906 20.454 26.740 1.00 84.75 79 ILE A N 1
ATOM 603 C CA . ILE A 1 79 ? 10.502 21.756 27.040 1.00 84.75 79 ILE A CA 1
ATOM 604 C C . ILE A 1 79 ? 11.426 22.134 25.879 1.00 84.75 79 ILE A C 1
ATOM 606 O O . ILE A 1 79 ? 12.366 21.420 25.563 1.00 84.75 79 ILE A O 1
ATOM 610 N N . GLY A 1 80 ? 11.149 23.262 25.222 1.00 80.12 80 GLY A N 1
ATOM 611 C CA . GLY A 1 80 ? 11.924 23.710 24.056 1.00 80.12 80 GLY A CA 1
ATOM 612 C C . GLY A 1 80 ? 11.495 23.092 22.719 1.00 80.12 80 GLY A C 1
ATOM 613 O O . GLY A 1 80 ? 11.976 23.538 21.681 1.00 80.12 80 GLY A O 1
ATOM 614 N N . GLY A 1 81 ? 10.530 22.166 22.733 1.00 83.06 81 GLY A N 1
ATOM 615 C CA . GLY A 1 81 ? 10.031 21.472 21.544 1.00 83.06 81 GLY A CA 1
ATOM 616 C C . GLY A 1 81 ? 10.812 20.197 21.221 1.00 83.06 81 GLY A C 1
ATOM 617 O O . GLY A 1 81 ? 11.908 19.974 21.723 1.00 83.06 81 GLY A O 1
ATOM 618 N N . CYS A 1 82 ? 10.212 19.336 20.400 1.00 85.75 82 CYS A N 1
ATOM 619 C CA . CYS A 1 82 ? 10.830 18.082 19.985 1.00 85.75 82 CYS A CA 1
ATOM 620 C C . CYS A 1 82 ? 12.012 18.308 19.021 1.00 85.75 82 CYS A C 1
ATOM 622 O O . CYS A 1 82 ? 12.067 19.340 18.351 1.00 85.75 82 CYS A O 1
ATOM 624 N N . ILE A 1 83 ? 12.918 17.332 18.911 1.00 84.69 83 ILE A N 1
ATOM 625 C CA . ILE A 1 83 ? 14.016 17.330 17.919 1.00 84.69 83 ILE A CA 1
ATOM 626 C C . ILE A 1 83 ? 13.633 16.517 16.683 1.00 84.69 83 ILE A C 1
ATOM 628 O O . ILE A 1 83 ? 13.895 16.935 15.555 1.00 84.69 83 ILE A O 1
ATOM 632 N N . GLU A 1 84 ? 12.966 15.391 16.909 1.00 82.19 84 GLU A N 1
ATOM 633 C CA . GLU A 1 84 ? 12.240 14.607 15.908 1.00 82.19 84 GLU A CA 1
ATOM 634 C C . GLU A 1 84 ? 10.784 14.485 16.373 1.00 82.19 84 GLU A C 1
ATOM 636 O O . GLU A 1 84 ? 10.526 14.694 17.557 1.00 82.19 84 GLU A O 1
ATOM 641 N N . PRO A 1 85 ? 9.802 14.178 15.507 1.00 81.06 85 PRO A N 1
ATOM 642 C CA . PRO A 1 85 ? 8.390 14.240 15.881 1.00 81.06 85 PRO A CA 1
ATOM 643 C C . PRO A 1 85 ? 8.048 13.460 17.153 1.00 81.06 85 PRO A C 1
ATOM 645 O O . PRO A 1 85 ? 7.171 13.874 17.903 1.00 81.06 85 PRO A O 1
ATOM 648 N N . ASP A 1 86 ? 8.765 12.374 17.415 1.00 79.19 86 ASP A N 1
ATOM 649 C CA . ASP A 1 86 ? 8.617 11.453 18.534 1.00 79.19 86 ASP A CA 1
ATOM 650 C C . ASP A 1 86 ? 9.794 11.467 19.528 1.00 79.19 86 ASP A C 1
ATOM 652 O O . ASP A 1 86 ? 9.823 10.644 20.442 1.00 79.19 86 ASP A O 1
ATOM 656 N N . VAL A 1 87 ? 10.725 12.424 19.420 1.00 84.00 87 VAL A N 1
ATOM 657 C CA . VAL A 1 87 ? 11.894 12.537 20.310 1.00 84.00 87 VAL A CA 1
ATOM 658 C C . VAL A 1 87 ? 11.905 13.881 21.031 1.00 84.00 87 VAL A C 1
ATOM 660 O O . VAL A 1 87 ? 11.963 14.949 20.414 1.00 84.00 87 VAL A O 1
ATOM 663 N N . CYS A 1 88 ? 11.897 13.816 22.361 1.00 85.44 88 CYS A N 1
ATOM 664 C CA . CYS A 1 88 ? 12.033 14.966 23.242 1.00 85.44 88 CYS A CA 1
ATOM 665 C C . CYS A 1 88 ? 13.277 14.822 24.128 1.00 85.44 88 CYS A C 1
ATOM 667 O O . CYS A 1 88 ? 13.449 13.790 24.771 1.00 85.44 88 CYS A O 1
ATOM 669 N N . ASP A 1 89 ? 14.104 15.868 24.178 1.00 85.56 89 ASP A N 1
ATOM 670 C CA . ASP A 1 89 ? 15.314 15.903 25.011 1.00 85.56 89 ASP A CA 1
ATOM 671 C C . ASP A 1 89 ? 15.010 16.176 26.489 1.00 85.56 89 ASP A C 1
ATOM 673 O O . ASP A 1 89 ? 15.647 15.604 27.372 1.00 85.56 89 ASP A O 1
ATOM 677 N N . GLU A 1 90 ? 14.047 17.059 26.773 1.00 87.88 90 GLU A N 1
ATOM 678 C CA . GLU A 1 90 ? 13.704 17.455 28.139 1.00 87.88 90 GLU A CA 1
ATOM 679 C C . GLU A 1 90 ? 12.184 17.555 28.313 1.00 87.88 90 GLU A C 1
ATOM 681 O O . GLU A 1 90 ? 11.525 18.422 27.736 1.00 87.88 90 GLU A O 1
ATOM 686 N N . CYS A 1 91 ? 11.602 16.675 29.130 1.00 88.25 91 CYS A N 1
ATOM 687 C CA . CYS A 1 91 ? 10.158 16.643 29.348 1.00 88.25 91 CYS A CA 1
ATOM 688 C C . CYS A 1 91 ? 9.711 17.427 30.577 1.00 88.25 91 CYS A C 1
ATOM 690 O O . CYS A 1 91 ? 10.337 17.442 31.637 1.00 88.25 91 CYS A O 1
ATOM 692 N N . ASN A 1 92 ? 8.538 18.040 30.455 1.00 89.81 92 ASN A N 1
ATOM 693 C CA . ASN A 1 92 ? 7.917 18.802 31.515 1.00 89.81 92 ASN A CA 1
ATOM 694 C C . ASN A 1 92 ? 7.260 17.880 32.548 1.00 89.81 92 ASN A C 1
ATOM 696 O O . ASN A 1 92 ? 6.077 17.534 32.464 1.00 89.81 92 ASN A O 1
ATOM 700 N N . THR A 1 93 ? 8.021 17.558 33.587 1.00 89.75 93 THR A N 1
ATOM 701 C CA . THR A 1 93 ? 7.571 16.731 34.711 1.00 89.75 93 THR A CA 1
ATOM 702 C C . THR A 1 93 ? 6.344 17.294 35.431 1.00 89.75 93 THR A C 1
ATOM 704 O O . THR A 1 93 ? 5.521 16.528 35.925 1.00 89.75 93 THR A O 1
ATOM 707 N N . THR A 1 94 ? 6.127 18.615 35.423 1.00 87.56 94 THR A N 1
ATOM 708 C CA . THR A 1 94 ? 4.938 19.226 36.054 1.00 87.56 94 THR A CA 1
ATOM 709 C C . THR A 1 94 ? 3.631 18.914 35.325 1.00 87.56 94 THR A C 1
ATOM 711 O O . THR A 1 94 ? 2.561 18.997 35.926 1.00 87.56 94 THR A O 1
ATOM 714 N N . LYS A 1 95 ? 3.705 18.506 34.052 1.00 87.19 95 LYS A N 1
ATOM 715 C CA . LYS A 1 95 ? 2.558 18.034 33.260 1.00 87.19 95 LYS A CA 1
ATOM 716 C C . LYS A 1 95 ? 2.373 16.516 33.314 1.00 87.19 95 LYS A C 1
ATOM 718 O O . LYS A 1 95 ? 1.529 15.978 32.603 1.00 87.19 95 LYS A O 1
ATOM 723 N N . GLY A 1 96 ? 3.134 15.837 34.172 1.00 87.94 96 GLY A N 1
ATOM 724 C CA . GLY A 1 96 ? 3.010 14.404 34.402 1.00 87.94 96 GLY A CA 1
ATOM 725 C C . GLY A 1 96 ? 3.800 13.536 33.428 1.00 87.94 96 GLY A C 1
ATOM 726 O O . GLY A 1 96 ? 3.481 12.357 33.320 1.00 87.94 96 GLY A O 1
ATOM 727 N N . TYR A 1 97 ? 4.813 14.078 32.748 1.00 89.88 97 TYR A N 1
ATOM 728 C CA . TYR A 1 97 ? 5.780 13.309 31.952 1.00 89.88 97 TYR A CA 1
ATOM 729 C C . TYR A 1 97 ? 6.943 12.810 32.820 1.00 89.88 97 TYR A C 1
ATOM 731 O O . TYR A 1 97 ? 7.315 13.455 33.805 1.00 89.88 97 TYR A O 1
ATOM 739 N N . THR A 1 98 ? 7.513 11.653 32.496 1.00 89.06 98 THR A N 1
ATOM 740 C CA . THR A 1 98 ? 8.728 11.154 33.158 1.00 89.06 98 THR A CA 1
ATOM 741 C C . THR A 1 98 ? 9.957 11.978 32.757 1.00 89.06 98 THR A C 1
ATOM 743 O O . THR A 1 98 ? 9.959 12.638 31.720 1.00 89.06 98 THR A O 1
ATOM 746 N N . GLU A 1 99 ? 11.003 11.972 33.592 1.00 86.69 99 GLU A N 1
ATOM 747 C CA . GLU A 1 99 ? 12.250 12.712 33.312 1.00 86.69 99 GLU A CA 1
ATOM 748 C C . GLU A 1 99 ? 12.961 12.212 32.047 1.00 86.69 99 GLU A C 1
ATOM 750 O O . GLU A 1 99 ? 13.602 12.994 31.357 1.00 86.69 99 GLU A O 1
ATOM 755 N N . ASP A 1 100 ? 12.814 10.926 31.726 1.00 86.12 100 ASP A N 1
ATOM 756 C CA . ASP A 1 100 ? 13.382 10.278 30.540 1.00 86.12 100 ASP A CA 1
ATOM 757 C C . ASP A 1 100 ? 12.502 10.403 29.284 1.00 86.12 100 ASP A C 1
ATOM 759 O O . ASP A 1 100 ? 12.806 9.785 28.266 1.00 86.12 100 ASP A O 1
ATOM 763 N N . CYS A 1 101 ? 11.396 11.155 29.350 1.00 83.56 101 CYS A N 1
ATOM 764 C CA . CYS A 1 101 ? 10.432 11.330 28.260 1.00 83.56 101 CYS A CA 1
ATOM 765 C C . CYS A 1 101 ? 9.767 10.049 27.728 1.00 83.56 101 CYS A C 1
ATOM 767 O O . CYS A 1 101 ? 9.024 10.111 26.749 1.00 83.56 101 CYS A O 1
ATOM 769 N N . GLN A 1 102 ? 9.979 8.891 28.360 1.00 82.69 102 GLN A N 1
ATOM 770 C CA . GLN A 1 102 ? 9.482 7.615 27.838 1.00 82.69 102 GLN A CA 1
ATOM 771 C C . GLN A 1 102 ? 8.050 7.287 28.274 1.00 82.69 102 GLN A C 1
ATOM 773 O O . GLN A 1 102 ? 7.450 6.335 27.773 1.00 82.69 102 GLN A O 1
ATOM 778 N N . GLY A 1 103 ? 7.459 8.060 29.188 1.00 84.88 103 GLY A N 1
ATOM 779 C CA . GLY A 1 103 ? 6.096 7.808 29.631 1.00 84.88 103 GLY A CA 1
ATOM 780 C C . GLY A 1 103 ? 5.505 8.880 30.536 1.00 84.88 103 GLY A C 1
ATOM 781 O O . GLY A 1 103 ? 5.960 10.022 30.599 1.00 84.88 103 GLY A O 1
ATOM 782 N N . CYS A 1 104 ? 4.444 8.493 31.246 1.00 88.69 104 CYS A N 1
ATOM 783 C CA . CYS A 1 104 ? 3.751 9.368 32.186 1.00 88.69 104 CYS A CA 1
ATOM 784 C C . CYS A 1 104 ? 4.036 8.973 33.638 1.00 88.69 104 CYS A C 1
ATOM 786 O O . CYS A 1 104 ? 4.044 7.788 33.980 1.00 88.69 104 CYS A O 1
ATOM 788 N N . GLN A 1 105 ? 4.160 9.967 34.514 1.00 90.19 105 GLN A N 1
ATOM 789 C CA . GLN A 1 105 ? 4.290 9.820 35.964 1.00 90.19 105 GLN A CA 1
ATOM 790 C C . GLN A 1 105 ? 3.058 9.177 36.607 1.00 90.19 105 GLN A C 1
ATOM 792 O O . GLN A 1 105 ? 1.985 9.058 36.007 1.00 90.19 105 GLN A O 1
ATOM 797 N N . ASP A 1 106 ? 3.192 8.757 37.861 1.00 86.19 106 ASP A N 1
ATOM 798 C CA . ASP A 1 106 ? 2.085 8.223 38.651 1.00 86.19 106 ASP A CA 1
ATOM 799 C C . ASP A 1 106 ? 0.907 9.206 38.736 1.00 86.19 106 ASP A C 1
ATOM 801 O O . ASP A 1 106 ? 1.073 10.411 38.905 1.00 86.19 106 ASP A O 1
ATOM 805 N N . GLY A 1 107 ? -0.311 8.684 38.569 1.00 86.75 107 GLY A N 1
ATOM 806 C CA . GLY A 1 107 ? -1.532 9.491 38.441 1.00 86.75 107 GLY A CA 1
ATOM 807 C C . GLY A 1 107 ? -1.801 10.048 37.035 1.00 86.75 107 GLY A C 1
ATOM 808 O O . GLY A 1 107 ? -2.903 10.537 36.793 1.00 86.75 107 GLY A O 1
ATOM 809 N N . TYR A 1 108 ? -0.859 9.912 36.096 1.00 89.25 108 TYR A N 1
ATOM 810 C CA . TYR A 1 108 ? -1.005 10.290 34.686 1.00 89.25 108 TYR A CA 1
ATOM 811 C C . TYR A 1 108 ? -0.905 9.070 33.766 1.00 89.25 108 TYR A C 1
ATOM 813 O O . TYR A 1 108 ? -0.267 8.073 34.106 1.00 89.25 108 TYR A O 1
ATOM 821 N N . MET A 1 109 ? -1.540 9.143 32.600 1.00 89.94 109 MET A N 1
ATOM 822 C CA . MET A 1 109 ? -1.442 8.140 31.536 1.00 89.94 109 MET A CA 1
ATOM 823 C C . MET A 1 109 ? -1.602 8.795 30.162 1.00 89.94 109 MET A C 1
ATOM 825 O O . MET A 1 109 ? -1.947 9.974 30.070 1.00 89.94 109 MET A O 1
ATOM 829 N N . TRP A 1 110 ? -1.379 8.011 29.112 1.00 87.94 110 TRP A N 1
ATOM 830 C CA . TRP A 1 110 ? -1.513 8.442 27.725 1.00 87.94 110 TRP A CA 1
ATOM 831 C C . TRP A 1 110 ? -2.990 8.631 27.343 1.00 87.94 110 TRP A C 1
ATOM 833 O O . TRP A 1 110 ? -3.808 7.739 27.563 1.00 87.94 110 TRP A O 1
ATOM 843 N N . PHE A 1 111 ? -3.320 9.790 26.770 1.00 88.38 111 PHE A N 1
ATOM 844 C CA . PHE A 1 111 ? -4.615 10.128 26.166 1.00 88.38 111 PHE A CA 1
ATOM 845 C C . PHE A 1 111 ? -4.383 10.634 24.736 1.00 88.38 111 PHE A C 1
ATOM 847 O O . PHE A 1 111 ? -4.470 11.831 24.453 1.00 88.38 111 PHE A O 1
ATOM 854 N N . GLY A 1 112 ? -4.070 9.695 23.850 1.00 85.56 112 GLY A N 1
ATOM 855 C CA . GLY A 1 112 ? -3.372 9.919 22.589 1.00 85.56 112 GLY A CA 1
ATOM 856 C C . GLY A 1 112 ? -1.882 9.605 22.730 1.00 85.56 112 GLY A C 1
ATOM 857 O O . GLY A 1 112 ? -1.340 9.610 23.838 1.00 85.56 112 GLY A O 1
ATOM 858 N N . GLU A 1 113 ? -1.231 9.296 21.610 1.00 80.94 113 GLU A N 1
ATOM 859 C CA . GLU A 1 113 ? 0.214 9.051 21.575 1.00 80.94 113 GLU A CA 1
ATOM 860 C C . GLU A 1 113 ? 0.977 10.299 22.044 1.00 80.94 113 GLU A C 1
ATOM 862 O O . GLU A 1 113 ? 0.740 11.395 21.545 1.00 80.94 113 GLU A O 1
ATOM 867 N N . GLY A 1 114 ? 1.832 10.137 23.055 1.00 80.25 114 GLY A N 1
ATOM 868 C CA . GLY A 1 114 ? 2.687 11.179 23.621 1.00 80.25 114 GLY A CA 1
ATOM 869 C C . GLY A 1 114 ? 1.983 12.228 24.480 1.00 80.25 114 GLY A C 1
ATOM 870 O O . GLY A 1 114 ? 2.631 13.187 24.876 1.00 80.25 114 GLY A O 1
ATOM 871 N N . ILE A 1 115 ? 0.691 12.074 24.804 1.00 87.62 115 ILE A N 1
ATOM 872 C CA . ILE A 1 115 ? -0.068 13.084 25.562 1.00 87.62 115 ILE A CA 1
ATOM 873 C C . ILE A 1 115 ? -0.401 12.569 26.965 1.00 87.62 115 ILE A C 1
ATOM 875 O O . ILE A 1 115 ? -1.356 11.810 27.151 1.00 87.62 115 ILE A O 1
ATOM 879 N N . CYS A 1 116 ? 0.338 13.028 27.977 1.00 89.69 116 CYS A N 1
ATOM 880 C CA . CYS A 1 116 ? 0.059 12.694 29.374 1.00 89.69 116 CYS A CA 1
ATOM 881 C C . CYS A 1 116 ? -1.081 13.547 29.946 1.00 89.69 116 CYS A C 1
ATOM 883 O O . CYS A 1 116 ? -1.034 14.777 29.936 1.00 89.69 116 CYS A O 1
ATOM 885 N N . LYS A 1 117 ? -2.110 12.895 30.502 1.00 89.38 117 LYS A N 1
ATOM 886 C CA . LYS A 1 117 ? -3.186 13.552 31.265 1.00 89.38 117 LYS A CA 1
ATOM 887 C C . LYS A 1 117 ? -3.494 12.792 32.556 1.00 89.38 117 LYS A C 1
ATOM 889 O O . LYS A 1 117 ? -3.269 11.579 32.622 1.00 89.38 117 LYS A O 1
ATOM 894 N N . PRO A 1 118 ? -4.002 13.487 33.589 1.00 89.06 118 PRO A N 1
ATOM 895 C CA . PRO A 1 118 ? -4.349 12.846 34.847 1.00 89.06 118 PRO A CA 1
ATOM 896 C C . PRO A 1 118 ? -5.509 11.861 34.657 1.00 89.06 118 PRO A C 1
ATOM 898 O O . PRO A 1 118 ? -6.451 12.131 33.910 1.00 89.06 118 PRO A O 1
ATOM 901 N N . TYR A 1 119 ? -5.466 10.737 35.371 1.00 85.75 119 TYR A N 1
ATOM 902 C CA . TYR A 1 119 ? -6.536 9.735 35.391 1.00 85.75 119 TYR A CA 1
ATOM 903 C C . TYR A 1 119 ? -6.842 9.275 36.819 1.00 85.75 119 TYR A C 1
ATOM 905 O O . TYR A 1 119 ? -6.037 9.433 37.735 1.00 85.75 119 TYR A O 1
ATOM 913 N N . THR A 1 120 ? -8.023 8.686 37.026 1.00 75.88 120 THR A N 1
ATOM 914 C CA . THR A 1 120 ? -8.441 8.165 38.336 1.00 75.88 120 THR A CA 1
ATOM 915 C C . THR A 1 120 ? -8.564 6.643 38.308 1.00 75.88 120 THR A C 1
ATOM 917 O O . THR A 1 120 ? -9.512 6.088 37.760 1.00 75.88 120 THR A O 1
ATOM 920 N N . SER A 1 121 ? -7.620 5.946 38.947 1.00 62.44 121 SER A N 1
ATOM 921 C CA . SER A 1 121 ? -7.525 4.474 38.947 1.00 62.44 121 SER A CA 1
ATOM 922 C C . SER A 1 121 ? -8.745 3.747 39.537 1.00 62.44 121 SER A C 1
ATOM 924 O O . SER A 1 121 ? -9.024 2.611 39.162 1.00 62.44 121 SER A O 1
ATOM 926 N N . TYR A 1 122 ? -9.517 4.394 40.415 1.00 58.97 122 TYR A N 1
ATOM 927 C CA . TYR A 1 122 ? -10.684 3.798 41.083 1.00 58.97 122 TYR A CA 1
ATOM 928 C C . TYR A 1 122 ? -11.944 3.686 40.205 1.00 58.97 122 TYR A C 1
ATOM 930 O O . TYR A 1 122 ? -12.955 3.161 40.666 1.00 58.97 122 TYR A O 1
ATOM 938 N N . THR A 1 123 ? -11.907 4.167 38.959 1.00 65.44 123 THR A N 1
ATOM 939 C CA . THR A 1 123 ? -13.060 4.165 38.034 1.00 65.44 123 THR A CA 1
ATOM 940 C C . THR A 1 123 ? -12.913 3.183 36.865 1.00 65.44 123 THR A C 1
ATOM 942 O O . THR A 1 123 ? -13.745 3.172 35.959 1.00 65.44 123 THR A O 1
ATOM 945 N N . MET A 1 124 ? -11.869 2.344 36.876 1.00 84.12 124 MET A N 1
ATOM 946 C CA . MET A 1 124 ? -11.587 1.407 35.786 1.00 84.12 124 MET A CA 1
ATOM 947 C C . MET A 1 124 ? -12.508 0.189 35.827 1.00 84.12 124 MET A C 1
ATOM 949 O O . MET A 1 124 ? -12.678 -0.441 36.875 1.00 84.12 124 MET A O 1
ATOM 953 N N . HIS A 1 125 ? -13.014 -0.223 34.668 1.00 89.69 125 HIS A N 1
ATOM 954 C CA . HIS A 1 125 ? -13.705 -1.499 34.544 1.00 89.69 125 HIS A CA 1
ATOM 955 C C . HIS A 1 125 ? -12.773 -2.617 34.093 1.00 89.69 125 HIS A C 1
ATOM 957 O O . HIS A 1 125 ? -11.921 -2.473 33.216 1.00 89.69 125 HIS A O 1
ATOM 963 N N . THR A 1 126 ? -12.979 -3.782 34.687 1.00 91.81 126 THR A N 1
ATOM 964 C CA . THR A 1 126 ? -12.515 -5.040 34.122 1.00 91.81 126 THR A CA 1
ATOM 965 C C . THR A 1 126 ? -13.512 -5.489 33.058 1.00 91.81 126 THR A C 1
ATOM 967 O O . THR A 1 126 ? -14.644 -5.007 33.034 1.00 91.81 126 THR A O 1
ATOM 970 N N . CYS A 1 127 ? -13.136 -6.443 32.204 1.00 92.69 127 CYS A N 1
ATOM 971 C CA . CYS A 1 127 ? -14.077 -7.047 31.255 1.00 92.69 127 CYS A CA 1
ATOM 972 C C . CYS A 1 127 ? -15.385 -7.471 31.958 1.00 92.69 127 CYS A C 1
ATOM 974 O O . CYS A 1 127 ? -16.486 -7.154 31.504 1.00 92.69 127 CYS A O 1
ATOM 976 N N . PHE A 1 128 ? -15.268 -8.114 33.126 1.00 92.56 128 PHE A N 1
ATOM 977 C CA . PHE A 1 128 ? -16.422 -8.609 33.871 1.00 92.56 128 PHE A CA 1
ATOM 978 C C . PHE A 1 128 ? -17.270 -7.473 34.451 1.00 92.56 128 PHE A C 1
ATOM 980 O O . PHE A 1 128 ? -18.499 -7.494 34.342 1.00 92.56 128 PHE A O 1
ATOM 987 N N . SER A 1 129 ? -16.635 -6.472 35.073 1.00 91.50 129 SER A N 1
ATOM 988 C CA . SER A 1 129 ? -17.383 -5.362 35.665 1.00 91.50 129 SER A CA 1
ATOM 989 C C . SER A 1 129 ? -18.011 -4.465 34.601 1.00 91.50 129 SER A C 1
ATOM 991 O O . SER A 1 129 ? -19.110 -3.970 34.835 1.00 91.50 129 SER A O 1
ATOM 993 N N . PHE A 1 130 ? -17.383 -4.314 33.428 1.00 91.38 130 PHE A N 1
ATOM 994 C CA . PHE A 1 130 ? -17.965 -3.622 32.278 1.00 91.38 130 PHE A CA 1
ATOM 995 C C . PHE A 1 130 ? -19.249 -4.316 31.819 1.00 91.38 130 PHE A C 1
ATOM 997 O O . PHE A 1 130 ? -20.303 -3.685 31.786 1.00 91.38 130 PHE A O 1
ATOM 1004 N N . LEU A 1 131 ? -19.197 -5.620 31.516 1.00 90.75 131 LEU A N 1
ATOM 1005 C CA . LEU A 1 131 ? -20.359 -6.349 30.992 1.00 90.75 131 LEU A CA 1
ATOM 1006 C C . LEU A 1 131 ? -21.549 -6.302 31.963 1.00 90.75 131 LEU A C 1
ATOM 1008 O O . LEU A 1 131 ? -22.685 -6.109 31.536 1.00 90.75 131 LEU A O 1
ATOM 1012 N N . ASN A 1 132 ? -21.304 -6.412 33.271 1.00 88.81 132 ASN A N 1
ATOM 1013 C CA . ASN A 1 132 ? -22.367 -6.328 34.277 1.00 88.81 132 ASN A CA 1
ATOM 1014 C C . ASN A 1 132 ? -22.914 -4.907 34.457 1.00 88.81 132 ASN A C 1
ATOM 1016 O O . ASN A 1 132 ? -24.132 -4.724 34.512 1.00 88.81 132 ASN A O 1
ATOM 1020 N N . PHE A 1 133 ? -22.034 -3.905 34.532 1.00 84.81 133 PHE A N 1
ATOM 1021 C CA . PHE A 1 133 ? -22.432 -2.506 34.686 1.00 84.81 133 PHE A CA 1
ATOM 1022 C C . PHE A 1 133 ? -23.248 -2.027 33.482 1.00 84.81 133 PHE A C 1
ATOM 1024 O O . PHE A 1 133 ? -24.352 -1.507 33.640 1.00 84.81 133 PHE A O 1
ATOM 1031 N N . THR A 1 134 ? -22.758 -2.277 32.268 1.00 84.06 134 THR A N 1
ATOM 1032 C CA . THR A 1 134 ? -23.419 -1.860 31.028 1.00 84.06 134 THR A CA 1
ATOM 1033 C C . THR A 1 134 ? -24.756 -2.577 30.832 1.00 84.06 134 THR A C 1
ATOM 1035 O O . THR A 1 134 ? -25.710 -1.971 30.340 1.00 84.06 134 THR A O 1
ATOM 1038 N N . ARG A 1 135 ? -24.883 -3.838 31.274 1.00 86.88 135 ARG A N 1
ATOM 1039 C CA . ARG A 1 135 ? -26.160 -4.572 31.247 1.00 86.88 135 ARG A CA 1
ATOM 1040 C C . ARG A 1 135 ? -27.216 -3.916 32.138 1.00 86.88 135 ARG A C 1
ATOM 1042 O O . ARG A 1 135 ? -28.361 -3.780 31.720 1.00 86.88 135 ARG A O 1
ATOM 1049 N N . TYR A 1 136 ? -26.831 -3.453 33.326 1.00 83.19 136 TYR A N 1
ATOM 1050 C CA . TYR A 1 136 ? -27.728 -2.702 34.208 1.00 83.19 136 TYR A CA 1
ATOM 1051 C C . TYR A 1 136 ? -28.149 -1.358 33.590 1.00 83.19 136 TYR A C 1
ATOM 1053 O O . TYR A 1 136 ? -29.333 -1.023 33.583 1.00 83.19 136 TYR A O 1
ATOM 1061 N N . GLN A 1 137 ? -27.201 -0.612 33.014 1.00 79.69 137 GLN A N 1
ATOM 1062 C CA . GLN A 1 137 ? -27.480 0.706 32.433 1.00 79.69 137 GLN A CA 1
ATOM 1063 C C . GLN A 1 137 ? -28.372 0.632 31.189 1.00 79.69 137 GLN A C 1
ATOM 1065 O O . GLN A 1 137 ? -29.339 1.380 31.072 1.00 79.69 137 GLN A O 1
ATOM 1070 N N . THR A 1 138 ? -28.087 -0.292 30.270 1.00 77.38 138 THR A N 1
ATOM 1071 C CA . THR A 1 138 ? -28.903 -0.492 29.058 1.00 77.38 138 THR A CA 1
ATOM 1072 C C . THR A 1 138 ? -30.320 -0.953 29.393 1.00 77.38 138 THR A C 1
ATOM 1074 O O . THR A 1 138 ? -31.272 -0.433 28.810 1.00 77.38 138 THR A O 1
ATOM 1077 N N . ALA A 1 139 ? -30.483 -1.826 30.395 1.00 80.44 139 ALA A N 1
ATOM 1078 C CA . ALA A 1 139 ? -31.796 -2.209 30.910 1.00 80.44 139 ALA A CA 1
ATOM 1079 C C . ALA A 1 139 ? -32.570 -1.005 31.476 1.00 80.44 139 ALA A C 1
ATOM 1081 O O . ALA A 1 139 ? -33.754 -0.849 31.181 1.00 80.44 139 ALA A O 1
ATOM 1082 N N . GLY A 1 140 ? -31.900 -0.117 32.222 1.00 77.31 140 GLY A N 1
ATOM 1083 C CA . GLY A 1 140 ? -32.490 1.130 32.725 1.00 77.31 140 GLY A CA 1
ATOM 1084 C C . GLY A 1 140 ? -32.923 2.111 31.627 1.00 77.31 140 GLY A C 1
ATOM 1085 O O . GLY A 1 140 ? -33.820 2.921 31.850 1.00 77.31 140 GLY A O 1
ATOM 1086 N N . LEU A 1 141 ? -32.328 2.012 30.435 1.00 75.06 141 LEU A N 1
ATOM 1087 C CA . LEU A 1 141 ? -32.663 2.814 29.253 1.00 75.06 141 LEU A CA 1
ATOM 1088 C C . LEU A 1 141 ? -33.658 2.120 28.303 1.00 75.06 141 LEU A C 1
ATOM 1090 O O . LEU A 1 141 ? -34.034 2.707 27.291 1.00 75.06 141 LEU A O 1
ATOM 1094 N N . GLY A 1 142 ? -34.081 0.883 28.595 1.00 77.19 142 GLY A N 1
ATOM 1095 C CA . GLY A 1 142 ? -34.963 0.100 27.721 1.00 77.19 142 GLY A CA 1
ATOM 1096 C C . GLY A 1 142 ? -34.311 -0.354 26.407 1.00 77.19 142 GLY A C 1
ATOM 1097 O O . GLY A 1 142 ? -35.014 -0.642 25.441 1.00 77.19 142 GLY A O 1
ATOM 1098 N N . ILE A 1 143 ? -32.977 -0.405 26.352 1.00 75.00 143 ILE A N 1
ATOM 1099 C CA . ILE A 1 143 ? -32.208 -0.784 25.161 1.00 75.00 143 ILE A CA 1
ATOM 1100 C C . ILE A 1 143 ? -31.825 -2.265 25.268 1.00 75.00 143 ILE A C 1
ATOM 1102 O O . ILE A 1 143 ? -31.331 -2.710 26.305 1.00 75.00 143 ILE A O 1
ATOM 1106 N N . ALA A 1 144 ? -32.032 -3.036 24.196 1.00 79.06 144 ALA A N 1
ATOM 1107 C CA . ALA A 1 144 ? -31.574 -4.425 24.125 1.00 79.06 144 ALA A CA 1
ATOM 1108 C C . ALA A 1 144 ? -30.044 -4.490 24.262 1.00 79.06 144 ALA A C 1
ATOM 1110 O O . ALA A 1 144 ? -29.348 -3.722 23.607 1.00 79.06 144 ALA A O 1
ATOM 1111 N N . PHE A 1 145 ? -29.527 -5.394 25.099 1.00 85.12 145 PHE A N 1
ATOM 1112 C CA . PHE A 1 145 ? -28.094 -5.500 25.391 1.00 85.12 145 PHE A CA 1
ATOM 1113 C C . PHE A 1 145 ? -27.317 -6.037 24.172 1.00 85.12 145 PHE A C 1
ATOM 1115 O O . PHE A 1 145 ? -27.425 -7.227 23.879 1.00 85.12 145 PHE A O 1
ATOM 1122 N N . PRO A 1 146 ? -26.523 -5.210 23.462 1.00 85.69 146 PRO A N 1
ATOM 1123 C CA . PRO A 1 146 ? -25.938 -5.593 22.176 1.00 85.69 146 PRO A CA 1
ATOM 1124 C C . PRO A 1 146 ? -24.546 -6.236 22.306 1.00 85.69 146 PRO A C 1
ATOM 1126 O O . PRO A 1 146 ? -23.881 -6.461 21.300 1.00 85.69 146 PRO A O 1
ATOM 1129 N N . PHE A 1 147 ? -24.078 -6.493 23.532 1.00 90.44 147 PHE A N 1
ATOM 1130 C CA . PHE A 1 147 ? -22.711 -6.954 23.809 1.00 90.44 147 PHE A CA 1
ATOM 1131 C C . PHE A 1 147 ? -22.604 -8.468 24.059 1.00 90.44 147 PHE A C 1
ATOM 1133 O O . PHE A 1 147 ? -21.491 -8.980 24.159 1.00 90.44 147 PHE A O 1
ATOM 1140 N N . ASP A 1 148 ? -23.728 -9.186 24.150 1.00 92.38 148 ASP A N 1
ATOM 1141 C CA . ASP A 1 148 ? -23.756 -10.653 24.125 1.00 92.38 148 ASP A CA 1
ATOM 1142 C C . ASP A 1 148 ? -24.082 -11.111 22.695 1.00 92.38 148 ASP A C 1
ATOM 1144 O O . ASP A 1 148 ? -25.187 -10.891 22.197 1.00 92.38 148 ASP A O 1
ATOM 1148 N N . ILE A 1 149 ? -23.113 -11.738 22.030 1.00 92.81 149 ILE A N 1
ATOM 1149 C CA . ILE A 1 149 ? -23.217 -12.195 20.642 1.00 92.81 149 ILE A CA 1
ATOM 1150 C C . ILE A 1 149 ? -23.271 -13.718 20.621 1.00 92.81 149 ILE A C 1
ATOM 1152 O O . ILE A 1 149 ? -22.441 -14.392 21.228 1.00 92.81 149 ILE A O 1
ATOM 1156 N N . LEU A 1 150 ? -24.238 -14.263 19.890 1.00 91.44 150 LEU A N 1
ATOM 1157 C CA . LEU A 1 150 ? -24.442 -15.699 19.759 1.00 91.44 150 LEU A CA 1
ATOM 1158 C C . LEU A 1 150 ? -24.212 -16.123 18.309 1.00 91.44 150 LEU A C 1
ATOM 1160 O O . LEU A 1 150 ? -25.053 -15.884 17.445 1.00 91.44 150 LEU A O 1
ATOM 1164 N N . VAL A 1 151 ? -23.066 -16.745 18.055 1.00 89.88 151 VAL A N 1
ATOM 1165 C CA . VAL A 1 151 ? -22.651 -17.244 16.744 1.00 89.88 151 VAL A CA 1
ATOM 1166 C C . VAL A 1 151 ? -23.063 -18.704 16.601 1.00 89.88 151 VAL A C 1
ATOM 1168 O O . VAL A 1 151 ? -22.789 -19.526 17.474 1.00 89.88 151 VAL A O 1
ATOM 1171 N N . GLY A 1 152 ? -23.664 -19.049 15.463 1.00 77.06 152 GLY A N 1
ATOM 1172 C CA . GLY A 1 152 ? -23.942 -20.443 15.116 1.00 77.06 152 GLY A CA 1
ATOM 1173 C C . GLY A 1 152 ? -25.413 -20.805 14.907 1.00 77.06 152 GLY A C 1
ATOM 1174 O O . GLY A 1 152 ? -25.690 -21.959 14.584 1.00 77.06 152 GLY A O 1
ATOM 1175 N N . LYS A 1 153 ? -26.334 -19.837 15.018 1.00 71.75 153 LYS A N 1
ATOM 1176 C CA . LYS A 1 153 ? -27.728 -19.979 14.558 1.00 71.75 153 LYS A CA 1
ATOM 1177 C C . LYS A 1 153 ? -27.798 -20.103 13.028 1.00 71.75 153 LYS A C 1
ATOM 1179 O O . LYS A 1 153 ? -26.804 -19.908 12.341 1.00 71.75 153 LYS A O 1
ATOM 1184 N N . GLU A 1 154 ? -28.979 -20.386 12.472 1.00 65.12 154 GLU A N 1
ATOM 1185 C CA . GLU A 1 154 ? -29.212 -20.498 11.013 1.00 65.12 154 GLU A CA 1
ATOM 1186 C C . GLU A 1 154 ? -28.801 -19.248 10.194 1.00 65.12 154 GLU A C 1
ATOM 1188 O O . GLU A 1 154 ? -28.749 -19.294 8.966 1.00 65.12 154 GLU A O 1
ATOM 1193 N N . GLN A 1 155 ? -28.492 -18.129 10.855 1.00 74.44 155 GLN A N 1
ATOM 1194 C CA . GLN A 1 155 ? -28.045 -16.884 10.238 1.00 74.44 155 GLN A CA 1
ATOM 1195 C C . GLN A 1 155 ? -26.542 -16.926 9.928 1.00 74.44 155 GLN A C 1
ATOM 1197 O O . GLN A 1 155 ? -25.718 -17.062 10.829 1.00 74.44 155 GLN A O 1
ATOM 1202 N N . LYS A 1 156 ? -26.191 -16.752 8.646 1.00 78.50 156 LYS A N 1
ATOM 1203 C CA . LYS A 1 156 ? -24.797 -16.679 8.161 1.00 78.50 156 LYS A CA 1
ATOM 1204 C C . LYS A 1 156 ? -24.083 -15.366 8.510 1.00 78.50 156 LYS A C 1
ATOM 1206 O O . LYS A 1 156 ? -22.858 -15.299 8.444 1.00 78.50 156 LYS A O 1
ATOM 1211 N N . GLU A 1 157 ? -24.847 -14.333 8.853 1.00 88.44 157 GLU A N 1
ATOM 1212 C CA . GLU A 1 157 ? -24.350 -12.998 9.168 1.00 88.44 157 GLU A CA 1
ATOM 1213 C C . GLU A 1 157 ? -25.129 -12.414 10.349 1.00 88.44 157 GLU A C 1
ATOM 1215 O O . GLU A 1 157 ? -26.357 -12.522 10.412 1.00 88.44 157 GLU A O 1
ATOM 1220 N N . ILE A 1 158 ? -24.407 -11.798 11.285 1.00 91.69 158 ILE A N 1
ATOM 1221 C CA . ILE A 1 158 ? -24.965 -11.111 12.450 1.00 91.69 158 ILE A CA 1
ATOM 1222 C C . ILE A 1 158 ? -24.409 -9.690 12.473 1.00 91.69 158 ILE A C 1
ATOM 1224 O O . ILE A 1 158 ? -23.197 -9.491 12.421 1.00 91.69 158 ILE A O 1
ATOM 1228 N N . ILE A 1 159 ? -25.298 -8.707 12.613 1.00 92.50 159 ILE A N 1
ATOM 1229 C CA . ILE A 1 159 ? -24.938 -7.291 12.731 1.00 92.50 159 ILE A CA 1
ATOM 1230 C C . ILE A 1 159 ? -25.348 -6.811 14.121 1.00 92.50 159 ILE A C 1
ATOM 1232 O O . ILE A 1 159 ? -26.541 -6.670 14.406 1.00 92.50 159 ILE A O 1
ATOM 1236 N N . ALA A 1 160 ? -24.373 -6.543 14.991 1.00 91.50 160 ALA A N 1
ATOM 1237 C CA . ALA A 1 160 ? -24.635 -5.960 16.301 1.00 91.50 160 ALA A CA 1
ATOM 1238 C C . ALA A 1 160 ? -24.527 -4.432 16.220 1.00 91.50 160 ALA A C 1
ATOM 1240 O O . ALA A 1 160 ? -23.465 -3.880 15.933 1.00 91.50 160 ALA A O 1
ATOM 1241 N N . LYS A 1 161 ? -25.648 -3.745 16.462 1.00 91.81 161 LYS A N 1
ATOM 1242 C CA . LYS A 1 161 ? -25.729 -2.278 16.440 1.00 91.81 161 LYS A CA 1
ATOM 1243 C C . LYS A 1 161 ? -25.417 -1.727 17.824 1.00 91.81 161 LYS A C 1
ATOM 1245 O O . LYS A 1 161 ? -26.212 -1.898 18.750 1.00 91.81 161 LYS A O 1
ATOM 1250 N N . ILE A 1 162 ? -24.273 -1.070 17.966 1.00 90.62 162 ILE A N 1
ATOM 1251 C CA . ILE A 1 162 ? -23.805 -0.544 19.245 1.00 90.62 162 ILE A CA 1
ATOM 1252 C C . ILE A 1 162 ? -24.304 0.890 19.415 1.00 90.62 162 ILE A C 1
ATOM 1254 O O . ILE A 1 162 ? -23.975 1.756 18.599 1.00 90.62 162 ILE A O 1
ATOM 1258 N N . PRO A 1 163 ? -25.117 1.167 20.449 1.00 86.00 163 PRO A N 1
ATOM 1259 C CA . PRO A 1 163 ? -25.664 2.492 20.668 1.00 86.00 163 PRO A CA 1
ATOM 1260 C C . PRO A 1 163 ? -24.571 3.457 21.122 1.00 86.00 163 PRO A C 1
ATOM 1262 O O . PRO A 1 163 ? -23.593 3.071 21.761 1.00 86.00 163 PRO A O 1
ATOM 1265 N N . TYR A 1 164 ? -24.787 4.742 20.859 1.00 84.62 164 TYR A N 1
ATOM 1266 C CA . TYR A 1 164 ? -23.981 5.791 21.464 1.00 84.62 164 TYR A CA 1
ATOM 1267 C C . TYR A 1 164 ? -24.247 5.850 22.975 1.00 84.62 164 TYR A C 1
ATOM 1269 O O . TYR A 1 164 ? -25.353 6.184 23.408 1.00 84.62 164 TYR A O 1
ATOM 1277 N N . ILE A 1 165 ? -23.232 5.531 23.780 1.00 80.50 165 ILE A N 1
ATOM 1278 C CA . ILE A 1 165 ? -23.276 5.693 25.237 1.00 80.50 165 ILE A CA 1
ATOM 1279 C C . ILE A 1 165 ? -22.770 7.104 25.569 1.00 80.50 165 ILE A C 1
ATOM 1281 O O . ILE A 1 165 ? -21.658 7.441 25.171 1.00 80.50 165 ILE A O 1
ATOM 1285 N N . PRO A 1 166 ? -23.518 7.950 26.296 1.00 81.56 166 PRO A N 1
ATOM 1286 C CA . PRO A 1 166 ? -23.041 9.285 26.658 1.00 81.56 166 PRO A CA 1
ATOM 1287 C C . PRO A 1 166 ? -21.713 9.254 27.431 1.00 81.56 166 PRO A C 1
ATOM 1289 O O . PRO A 1 166 ? -21.519 8.396 28.291 1.00 81.56 166 PRO A O 1
ATOM 1292 N N . VAL A 1 167 ? -20.821 10.213 27.154 1.00 79.88 167 VAL A N 1
ATOM 1293 C CA . VAL A 1 167 ? -19.438 10.259 27.676 1.00 79.88 167 VAL A CA 1
ATOM 1294 C C . VAL A 1 167 ? -19.369 10.149 29.203 1.00 79.88 167 VAL A C 1
ATOM 1296 O O . VAL A 1 167 ? -18.491 9.473 29.720 1.00 79.88 167 VAL A O 1
ATOM 1299 N N . GLN A 1 168 ? -20.324 10.727 29.935 1.00 77.44 168 GLN A N 1
ATOM 1300 C CA . GLN A 1 168 ? -20.373 10.655 31.402 1.00 77.44 168 GLN A CA 1
ATOM 1301 C C . GLN A 1 168 ? -20.589 9.239 31.965 1.00 77.44 168 GLN A C 1
ATOM 1303 O O . GLN A 1 168 ? -20.374 9.014 33.153 1.00 77.44 168 GLN A O 1
ATOM 1308 N N . TYR A 1 169 ? -21.051 8.302 31.135 1.00 76.25 169 TYR A N 1
ATOM 1309 C CA . TYR A 1 169 ? -21.223 6.891 31.485 1.00 76.25 169 TYR A CA 1
ATOM 1310 C C . TYR A 1 169 ? -20.146 6.002 30.866 1.00 76.25 169 TYR A C 1
ATOM 1312 O O . TYR A 1 169 ? -20.167 4.790 31.077 1.00 76.25 169 TYR A O 1
ATOM 1320 N N . GLN A 1 170 ? -19.228 6.583 30.092 1.00 81.50 170 GLN A N 1
ATOM 1321 C CA . GLN A 1 170 ? -18.079 5.872 29.567 1.00 81.50 170 GLN A CA 1
ATOM 1322 C C . GLN A 1 170 ? -16.927 5.957 30.555 1.00 81.50 170 GLN A C 1
ATOM 1324 O O . GLN A 1 170 ? -16.570 7.021 31.055 1.00 81.50 170 GLN A O 1
ATOM 1329 N N . SER A 1 171 ? -16.328 4.810 30.805 1.00 83.56 171 SER 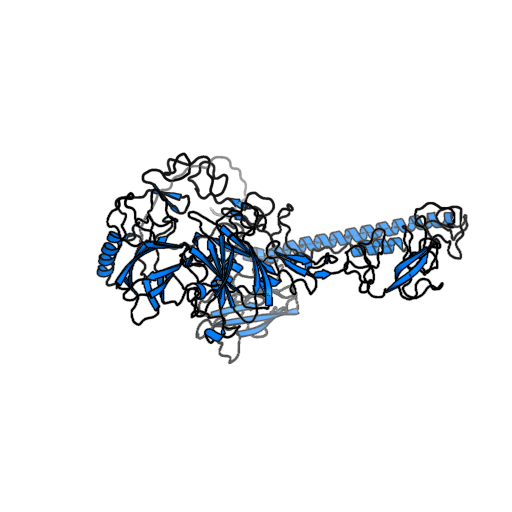A N 1
ATOM 1330 C CA . SER A 1 171 ? -15.237 4.639 31.745 1.00 83.56 171 SER A CA 1
ATOM 1331 C C . SER A 1 171 ? -14.130 3.834 31.084 1.00 83.56 171 SER A C 1
ATOM 1333 O O . SER A 1 171 ? -14.351 3.036 30.167 1.00 83.56 171 SER A O 1
ATOM 1335 N N . LEU A 1 172 ? -12.908 4.087 31.535 1.00 90.56 172 LEU A N 1
ATOM 1336 C CA . LEU A 1 172 ? -11.733 3.386 31.049 1.00 90.56 172 LEU A CA 1
ATOM 1337 C C . LEU A 1 172 ? -11.819 1.904 31.443 1.00 90.56 172 LEU A C 1
ATOM 1339 O O . LEU A 1 172 ? -12.262 1.546 32.536 1.00 90.56 172 LEU A O 1
ATOM 1343 N N . SER A 1 173 ? -11.403 1.035 30.532 1.00 92.19 173 SER A N 1
ATOM 1344 C CA . SER A 1 173 ? -11.358 -0.410 30.723 1.00 92.19 173 SER A CA 1
ATOM 1345 C C . SER A 1 173 ? -9.923 -0.919 30.662 1.00 92.19 173 SER A C 1
ATOM 1347 O O . SER A 1 173 ? -9.099 -0.400 29.908 1.00 92.19 173 SER A O 1
ATOM 1349 N N . ILE A 1 174 ? -9.629 -1.955 31.446 1.00 91.31 174 ILE A N 1
ATOM 1350 C CA . ILE A 1 174 ? -8.302 -2.580 31.499 1.00 91.31 174 ILE A CA 1
ATOM 1351 C C . ILE A 1 174 ? -8.122 -3.528 30.310 1.00 91.31 174 ILE A C 1
ATOM 1353 O O . ILE A 1 174 ? -8.891 -4.476 30.154 1.00 91.31 174 ILE A O 1
ATOM 1357 N N . SER A 1 175 ? -7.062 -3.329 29.528 1.00 90.38 175 SER A N 1
ATOM 1358 C CA . SER A 1 175 ? -6.730 -4.100 28.331 1.00 90.38 175 SER A CA 1
ATOM 1359 C C . SER A 1 175 ? -5.287 -4.609 28.356 1.00 90.38 175 SER A C 1
ATOM 1361 O O . SER A 1 175 ? -4.375 -3.976 27.839 1.00 90.38 175 SER A O 1
ATOM 1363 N N . ARG A 1 176 ? -5.083 -5.822 28.877 1.00 86.62 176 ARG A N 1
ATOM 1364 C CA . ARG A 1 176 ? -3.747 -6.443 29.003 1.00 86.62 176 ARG A CA 1
ATOM 1365 C C . ARG A 1 176 ? -3.188 -7.019 27.693 1.00 86.62 176 ARG A C 1
ATOM 1367 O O . ARG A 1 176 ? -2.038 -7.435 27.652 1.00 86.62 176 ARG A O 1
ATOM 1374 N N . CYS A 1 177 ? -4.010 -7.092 26.645 1.00 89.06 177 CYS A N 1
ATOM 1375 C CA . CYS A 1 177 ? -3.665 -7.755 25.383 1.00 89.06 177 CYS A CA 1
ATOM 1376 C C . CYS A 1 177 ? -3.383 -6.797 24.224 1.00 89.06 177 CYS A C 1
ATOM 1378 O O . CYS A 1 177 ? -2.824 -7.215 23.203 1.00 89.06 177 CYS A O 1
ATOM 1380 N N . SER A 1 178 ? -3.779 -5.532 24.361 1.00 89.25 178 SER A N 1
ATOM 1381 C CA . SER A 1 178 ? -3.596 -4.541 23.307 1.00 89.25 178 SER A CA 1
ATOM 1382 C C . SER A 1 178 ? -2.190 -3.964 23.328 1.00 89.25 178 SER A C 1
ATOM 1384 O O . SER A 1 178 ? -1.595 -3.817 24.391 1.00 89.25 178 SER A O 1
ATOM 1386 N N . ARG A 1 179 ? -1.682 -3.624 22.144 1.00 85.56 179 ARG A N 1
ATOM 1387 C CA . ARG A 1 179 ? -0.468 -2.813 21.983 1.00 85.56 179 ARG A CA 1
ATOM 1388 C C . ARG A 1 179 ? -0.747 -1.334 21.835 1.00 85.56 179 ARG A C 1
ATOM 1390 O O . ARG A 1 179 ? 0.140 -0.528 22.052 1.00 85.56 179 ARG A O 1
ATOM 1397 N N . PHE A 1 180 ? -1.988 -0.984 21.530 1.00 88.19 180 PHE A N 1
ATOM 1398 C CA . PHE A 1 180 ? -2.403 0.401 21.360 1.00 88.19 180 PHE A CA 1
ATOM 1399 C C . PHE A 1 180 ? -2.814 1.017 22.703 1.00 88.19 180 PHE A C 1
ATOM 1401 O O . PHE A 1 180 ? -3.789 1.762 22.779 1.00 88.19 180 PHE A O 1
ATOM 1408 N N . VAL A 1 181 ? -2.138 0.610 23.779 1.00 87.75 181 VAL A N 1
ATOM 1409 C CA . VAL A 1 181 ? -2.265 1.117 25.147 1.00 87.75 181 VAL A CA 1
ATOM 1410 C C . VAL A 1 181 ? -0.882 1.072 25.793 1.00 87.75 181 VAL A C 1
ATOM 1412 O O . VAL A 1 181 ? -0.048 0.249 25.420 1.00 87.75 181 VAL A O 1
ATOM 1415 N N . ASP A 1 182 ? -0.647 1.928 26.780 1.00 81.75 182 ASP A N 1
ATOM 1416 C CA . ASP A 1 182 ? 0.567 1.881 27.600 1.00 81.75 182 ASP A CA 1
ATOM 1417 C C . ASP A 1 182 ? 0.649 0.527 28.337 1.00 81.75 182 ASP A C 1
ATOM 1419 O O . ASP A 1 182 ? -0.298 0.121 29.009 1.00 81.75 182 ASP A O 1
ATOM 1423 N N . MET A 1 183 ? 1.772 -0.190 28.220 1.00 78.81 183 MET A N 1
ATOM 1424 C CA . MET A 1 183 ? 1.947 -1.503 28.854 1.00 78.81 183 MET A CA 1
ATOM 1425 C C . MET A 1 183 ? 1.929 -1.440 30.386 1.00 78.81 183 MET A C 1
ATOM 1427 O O . MET A 1 183 ? 1.462 -2.381 31.032 1.00 78.81 183 MET A O 1
ATOM 1431 N N . MET A 1 184 ? 2.425 -0.353 30.980 1.00 81.19 184 MET A N 1
ATOM 1432 C CA . MET A 1 184 ? 2.432 -0.165 32.433 1.00 81.19 184 MET A CA 1
ATOM 1433 C C . MET A 1 184 ? 1.074 0.326 32.938 1.00 81.19 184 MET A C 1
ATOM 1435 O O . MET A 1 184 ? 0.683 0.034 34.071 1.00 81.19 184 MET A O 1
ATOM 1439 N N . LYS A 1 185 ? 0.336 1.052 32.092 1.00 86.50 185 LYS A N 1
ATOM 1440 C CA . LYS A 1 185 ? -0.996 1.602 32.387 1.00 86.50 185 LYS A CA 1
ATOM 1441 C C . LYS A 1 185 ? -1.982 1.223 31.277 1.00 86.50 185 LYS A C 1
ATOM 1443 O O . LYS A 1 185 ? -2.421 2.094 30.524 1.00 86.50 185 LYS A O 1
ATOM 1448 N N . PRO A 1 186 ? -2.359 -0.067 31.176 1.00 89.00 186 PRO A N 1
ATOM 1449 C CA . PRO A 1 186 ? -3.082 -0.611 30.029 1.00 89.00 186 PRO A CA 1
ATOM 1450 C C . PRO A 1 186 ? -4.578 -0.294 30.098 1.00 89.00 186 PRO A C 1
ATOM 1452 O O . PRO A 1 186 ? -5.422 -1.188 30.175 1.00 89.00 186 PRO A O 1
ATOM 1455 N N . TYR A 1 187 ? -4.918 0.989 30.113 1.00 89.75 187 TYR A N 1
ATOM 1456 C CA . TYR A 1 187 ? -6.279 1.490 30.246 1.00 89.75 187 TYR A CA 1
ATOM 1457 C C . TYR A 1 187 ? -6.692 2.212 28.969 1.00 89.75 187 TYR A C 1
ATOM 1459 O O . TYR A 1 187 ? -5.905 2.943 28.374 1.00 89.75 187 TYR A O 1
ATOM 1467 N N . THR A 1 188 ? -7.930 2.013 28.527 1.00 93.19 188 THR A N 1
ATOM 1468 C CA . THR A 1 188 ? -8.459 2.721 27.355 1.00 93.19 188 THR A CA 1
ATOM 1469 C C . THR A 1 188 ? -9.984 2.715 27.316 1.00 93.19 188 THR A C 1
ATOM 1471 O O . THR A 1 188 ? -10.630 1.896 27.973 1.00 93.19 188 THR A O 1
ATOM 1474 N N . TYR A 1 189 ? -10.575 3.630 26.548 1.00 92.25 189 TYR A N 1
ATOM 1475 C CA . TYR A 1 189 ? -12.004 3.609 26.251 1.00 92.25 189 TYR A CA 1
ATOM 1476 C C . TYR A 1 189 ? -12.300 2.524 25.225 1.00 92.25 189 TYR A C 1
ATOM 1478 O O . TYR A 1 189 ? -11.657 2.471 24.177 1.00 92.25 189 TYR A O 1
ATOM 1486 N N . GLY A 1 190 ? -13.291 1.688 25.511 1.00 93.31 190 GLY A N 1
ATOM 1487 C CA . GLY A 1 190 ? -13.695 0.602 24.631 1.00 93.31 190 GLY A CA 1
ATOM 1488 C C . GLY A 1 190 ? -14.926 -0.124 25.145 1.00 93.31 190 GLY A C 1
ATOM 1489 O O . GLY A 1 190 ? -15.378 0.113 26.267 1.00 93.31 190 GLY A O 1
ATOM 1490 N N . TYR A 1 191 ? -15.443 -1.033 24.327 1.00 93.50 191 TYR A N 1
ATOM 1491 C CA . TYR A 1 191 ? -16.565 -1.895 24.671 1.00 93.50 191 TYR A CA 1
ATOM 1492 C C . TYR A 1 191 ? -16.151 -3.364 24.617 1.00 93.50 191 TYR A C 1
ATOM 1494 O O . TYR A 1 191 ? -15.524 -3.813 23.654 1.00 93.50 191 TYR A O 1
ATOM 1502 N N . TRP A 1 192 ? -16.497 -4.104 25.672 1.00 94.25 192 TRP A N 1
ATOM 1503 C CA . TRP A 1 192 ? -16.309 -5.551 25.743 1.00 94.25 192 TRP A CA 1
ATOM 1504 C C . TRP A 1 192 ? -17.523 -6.285 25.190 1.00 94.25 192 TRP A C 1
ATOM 1506 O O . TRP A 1 192 ? -18.661 -5.912 25.469 1.00 94.25 192 TRP A O 1
ATOM 1516 N N . PHE A 1 193 ? -17.251 -7.371 24.479 1.00 95.06 193 PHE A N 1
ATOM 1517 C CA . PHE A 1 193 ? -18.226 -8.266 23.879 1.00 95.06 193 PHE A CA 1
ATOM 1518 C C . PHE A 1 193 ? -17.992 -9.679 24.391 1.00 95.06 193 PHE A C 1
ATOM 1520 O O . PHE A 1 193 ? -16.856 -10.150 24.417 1.00 95.06 193 PHE A O 1
ATOM 1527 N N . ASN A 1 194 ? -19.065 -10.364 24.760 1.00 95.75 194 ASN A N 1
ATOM 1528 C CA . ASN A 1 194 ? -19.062 -11.785 25.072 1.00 95.75 194 ASN A CA 1
ATOM 1529 C C . ASN A 1 194 ? -19.625 -12.539 23.866 1.00 95.75 194 ASN A C 1
ATOM 1531 O O . ASN A 1 194 ? -20.798 -12.386 23.532 1.00 95.75 194 ASN A O 1
ATOM 1535 N N . ILE A 1 195 ? -18.785 -13.326 23.198 1.00 95.19 195 ILE A N 1
ATOM 1536 C CA . ILE A 1 195 ? -19.143 -14.040 21.972 1.00 95.19 195 ILE A CA 1
ATOM 1537 C C . ILE A 1 195 ? -19.200 -15.531 22.293 1.00 95.19 195 ILE A C 1
ATOM 1539 O O . ILE A 1 195 ? -18.199 -16.130 22.683 1.00 95.19 195 ILE A O 1
ATOM 1543 N N . THR A 1 196 ? -20.377 -16.124 22.125 1.00 94.62 196 THR A N 1
ATOM 1544 C CA . THR A 1 196 ? -20.653 -17.544 22.371 1.00 94.62 196 THR A CA 1
ATOM 1545 C C . THR A 1 196 ? -20.841 -18.272 21.045 1.00 94.62 196 THR A C 1
ATOM 1547 O O . THR A 1 196 ? -21.637 -17.837 20.215 1.00 94.62 196 THR A O 1
ATOM 1550 N N . PHE A 1 197 ? -20.139 -19.388 20.852 1.00 93.69 197 PHE A N 1
ATOM 1551 C CA . PHE A 1 197 ? -20.251 -20.244 19.669 1.00 93.69 197 PHE A CA 1
ATOM 1552 C C . PHE A 1 197 ? -21.100 -21.478 19.984 1.00 93.69 197 PHE A C 1
ATOM 1554 O O . PHE A 1 197 ? -20.663 -22.346 20.735 1.00 93.69 197 PHE A O 1
ATOM 1561 N N . GLU A 1 198 ? -22.290 -21.600 19.392 1.00 92.50 198 GLU A N 1
ATOM 1562 C CA . GLU A 1 198 ? -23.158 -22.781 19.567 1.00 92.50 198 GLU A CA 1
ATOM 1563 C C . GLU A 1 198 ? -22.629 -23.997 18.792 1.00 92.50 198 GLU A C 1
ATOM 1565 O O . GLU A 1 198 ? -22.625 -25.123 19.290 1.00 92.50 198 GLU A O 1
ATOM 1570 N N . LYS A 1 199 ? -22.116 -23.762 17.580 1.00 91.69 199 LYS A N 1
ATOM 1571 C CA . LYS A 1 199 ? -21.486 -24.768 16.714 1.00 91.69 199 LYS A CA 1
ATOM 1572 C C . LYS A 1 199 ? -20.074 -24.328 16.337 1.00 91.69 199 LYS A C 1
ATOM 1574 O O . LYS A 1 199 ? -19.762 -23.135 16.352 1.00 91.69 199 LYS A O 1
ATOM 1579 N N . ALA A 1 200 ? -19.238 -25.286 15.940 1.00 91.94 200 ALA A N 1
ATOM 1580 C CA . ALA A 1 200 ? -17.934 -24.968 15.371 1.00 91.94 200 ALA A CA 1
ATOM 1581 C C . ALA A 1 200 ? -18.119 -24.089 14.125 1.00 91.94 200 ALA A C 1
ATOM 1583 O O . ALA A 1 200 ? -18.833 -24.480 13.203 1.00 91.94 200 ALA A O 1
ATOM 1584 N N . SER A 1 201 ? -17.529 -22.894 14.138 1.00 91.94 201 SER A N 1
ATOM 1585 C CA . SER A 1 201 ? -17.743 -21.873 13.107 1.00 91.94 201 SER A CA 1
ATOM 1586 C C . SER A 1 201 ? -16.451 -21.102 12.856 1.00 91.94 201 SER A C 1
ATOM 1588 O O . SER A 1 201 ? -15.728 -20.763 13.795 1.00 91.94 201 SER A O 1
ATOM 1590 N N . LYS A 1 202 ? -16.178 -20.798 11.588 1.00 92.62 202 LYS A N 1
ATOM 1591 C CA . LYS A 1 202 ? -15.088 -19.918 11.155 1.00 92.62 202 LYS A CA 1
ATOM 1592 C C . LYS A 1 202 ? -15.698 -18.544 10.871 1.00 92.62 202 LYS A C 1
ATOM 1594 O O . LYS A 1 202 ? -16.544 -18.439 9.986 1.00 92.62 202 LYS A O 1
ATOM 1599 N N . VAL A 1 203 ? -15.333 -17.517 11.636 1.00 93.25 203 VAL A N 1
ATOM 1600 C CA . VAL A 1 203 ? -16.005 -16.209 11.583 1.00 93.25 203 VAL A CA 1
ATOM 1601 C C . VAL A 1 203 ? -15.014 -15.081 11.370 1.00 93.25 203 VAL A C 1
ATOM 1603 O O . VAL A 1 203 ? -13.981 -15.015 12.036 1.00 93.25 203 VAL A O 1
ATOM 1606 N N . MET A 1 204 ? -15.369 -14.179 10.461 1.00 93.88 204 MET A N 1
ATOM 1607 C CA . MET A 1 204 ? -14.755 -12.868 10.342 1.00 93.88 204 MET A CA 1
ATOM 1608 C C . MET A 1 204 ? -15.534 -11.855 11.179 1.00 93.88 204 MET A C 1
ATOM 1610 O O . MET A 1 204 ? -16.759 -11.778 11.082 1.00 93.88 204 MET A O 1
ATOM 1614 N N . ILE A 1 205 ? -14.817 -11.106 12.012 1.00 94.94 205 ILE A N 1
ATOM 1615 C CA . ILE A 1 205 ? -15.342 -10.046 12.868 1.00 94.94 205 ILE A CA 1
ATOM 1616 C C . ILE A 1 205 ? -14.816 -8.719 12.333 1.00 94.94 205 ILE A C 1
ATOM 1618 O O . ILE A 1 205 ? -13.608 -8.486 12.360 1.00 94.94 205 ILE A O 1
ATOM 1622 N N . GLU A 1 206 ? -15.709 -7.854 11.867 1.00 94.56 206 GLU A N 1
ATOM 1623 C CA . GLU A 1 206 ? -15.368 -6.569 11.246 1.00 94.56 206 GLU A CA 1
ATOM 1624 C C . GLU A 1 206 ? -16.078 -5.441 11.993 1.00 94.56 206 GLU A C 1
ATOM 1626 O O . GLU A 1 206 ? -17.265 -5.533 12.310 1.00 94.56 206 GLU A O 1
ATOM 1631 N N . VAL A 1 207 ? -15.344 -4.390 12.344 1.00 94.69 207 VAL A N 1
ATOM 1632 C CA . VAL A 1 207 ? -15.873 -3.256 13.112 1.00 94.69 207 VAL A CA 1
ATOM 1633 C C . VAL A 1 207 ? -16.311 -2.155 12.148 1.00 94.69 207 VAL A C 1
ATOM 1635 O O . VAL A 1 207 ? -15.718 -2.005 11.104 1.00 94.69 207 VAL A O 1
ATOM 1638 N N . GLU A 1 208 ? -17.317 -1.354 12.486 1.00 92.31 208 GLU A N 1
ATOM 1639 C CA . GLU A 1 208 ? -17.796 -0.168 11.754 1.00 92.31 208 GLU A CA 1
ATOM 1640 C C . GLU A 1 208 ? -18.399 -0.423 10.363 1.00 92.31 208 GLU A C 1
ATOM 1642 O O . GLU A 1 208 ? -19.574 -0.106 10.149 1.00 92.31 208 GLU A O 1
ATOM 1647 N N . ASN A 1 209 ? -17.639 -1.008 9.438 1.00 90.44 209 ASN A N 1
ATOM 1648 C CA . ASN A 1 209 ? -18.053 -1.291 8.071 1.00 90.44 209 ASN A CA 1
ATOM 1649 C C . ASN A 1 209 ? -17.301 -2.503 7.489 1.00 90.44 209 ASN A C 1
ATOM 1651 O O . ASN A 1 209 ? -16.200 -2.821 7.934 1.00 90.44 209 ASN A O 1
ATOM 1655 N N . ILE A 1 210 ? -17.889 -3.145 6.478 1.00 89.12 210 ILE A N 1
ATOM 1656 C CA . ILE A 1 210 ? -17.251 -4.210 5.694 1.00 89.12 210 ILE A CA 1
ATOM 1657 C C . ILE A 1 210 ? -16.745 -3.577 4.400 1.00 89.12 210 ILE A C 1
ATOM 1659 O O . ILE A 1 210 ? -17.543 -3.123 3.579 1.00 89.12 210 ILE A O 1
ATOM 1663 N N . TYR A 1 211 ? -15.427 -3.540 4.217 1.00 87.19 211 TYR A N 1
ATOM 1664 C CA . TYR A 1 211 ? -14.817 -3.036 2.988 1.00 87.19 211 TYR A CA 1
ATOM 1665 C C . TYR A 1 211 ? -14.459 -4.198 2.067 1.00 87.19 211 TYR A C 1
ATOM 1667 O O . TYR A 1 211 ? -13.861 -5.182 2.502 1.00 87.19 211 TYR A O 1
ATOM 1675 N N . SER A 1 212 ? -14.817 -4.071 0.790 1.00 83.31 212 SER A N 1
ATOM 1676 C CA . SER A 1 212 ? -14.347 -4.999 -0.241 1.00 83.31 212 SER A CA 1
ATOM 1677 C C . SER A 1 212 ? -12.836 -4.839 -0.458 1.00 83.31 212 SER A C 1
ATOM 1679 O O . SER A 1 212 ? -12.278 -3.780 -0.155 1.00 83.31 212 SER A O 1
ATOM 1681 N N . ALA A 1 213 ? -12.182 -5.868 -1.004 1.00 81.06 213 ALA A N 1
ATOM 1682 C CA . ALA A 1 213 ? -10.767 -5.796 -1.372 1.00 81.06 213 ALA A CA 1
ATOM 1683 C C . ALA A 1 213 ? -10.490 -4.627 -2.335 1.00 81.06 213 ALA A C 1
ATOM 1685 O O . ALA A 1 213 ? -9.590 -3.839 -2.082 1.00 81.06 213 ALA A O 1
ATOM 1686 N N . GLU A 1 214 ? -11.342 -4.424 -3.344 1.00 79.75 214 GLU A N 1
ATOM 1687 C CA . GLU A 1 214 ? -11.236 -3.305 -4.293 1.00 79.75 214 GLU A CA 1
ATOM 1688 C C . GLU A 1 214 ? -11.320 -1.936 -3.617 1.00 79.75 214 GLU A C 1
ATOM 1690 O O . GLU A 1 214 ? -10.595 -1.009 -3.969 1.00 79.75 214 GLU A O 1
ATOM 1695 N N . THR A 1 215 ? -12.206 -1.790 -2.628 1.00 85.75 215 THR A N 1
ATOM 1696 C CA . THR A 1 215 ? -12.322 -0.537 -1.875 1.00 85.75 215 THR A CA 1
ATOM 1697 C C . THR A 1 215 ? -11.071 -0.280 -1.040 1.00 85.75 215 THR A C 1
ATOM 1699 O O . THR A 1 215 ? -10.632 0.864 -0.946 1.00 85.75 215 THR A O 1
ATOM 1702 N N . ILE A 1 216 ? -10.493 -1.326 -0.443 1.00 86.31 216 ILE A N 1
ATOM 1703 C CA . ILE A 1 216 ? -9.231 -1.217 0.298 1.00 86.31 216 ILE A CA 1
ATOM 1704 C C . ILE A 1 216 ? -8.109 -0.797 -0.650 1.00 86.31 216 ILE A C 1
ATOM 1706 O O . ILE A 1 216 ? -7.443 0.200 -0.382 1.00 86.31 216 ILE A O 1
ATOM 1710 N N . ASP A 1 217 ? -7.975 -1.491 -1.780 1.00 82.25 217 ASP A N 1
ATOM 1711 C CA . ASP A 1 217 ? -6.956 -1.215 -2.789 1.00 82.25 217 ASP A CA 1
ATOM 1712 C C . ASP A 1 217 ? -7.092 0.222 -3.335 1.00 82.25 217 ASP A C 1
ATOM 1714 O O . ASP A 1 217 ? -6.094 0.931 -3.454 1.00 82.25 217 ASP A O 1
ATOM 1718 N N . TYR A 1 218 ? -8.318 0.706 -3.579 1.00 85.75 218 TYR A N 1
ATOM 1719 C CA . TYR A 1 218 ? -8.580 2.092 -3.986 1.00 85.75 218 TYR A CA 1
ATOM 1720 C C . TYR A 1 218 ? -8.052 3.109 -2.964 1.00 85.75 218 TYR A C 1
ATOM 1722 O O . TYR A 1 218 ? -7.290 4.001 -3.333 1.00 85.75 218 TYR A O 1
ATOM 1730 N N . TYR A 1 219 ? -8.416 2.974 -1.684 1.00 88.44 219 TYR A N 1
ATOM 1731 C CA . TYR A 1 219 ? -7.980 3.915 -0.643 1.00 88.44 219 TYR A CA 1
ATOM 1732 C C . TYR A 1 219 ? -6.478 3.836 -0.359 1.00 88.44 219 TYR A C 1
ATOM 1734 O O . TYR A 1 219 ? -5.866 4.855 -0.028 1.00 88.44 219 TYR A O 1
ATOM 1742 N N . ASP A 1 220 ? -5.882 2.652 -0.506 1.00 84.19 220 ASP A N 1
ATOM 1743 C CA . ASP A 1 220 ? -4.438 2.471 -0.391 1.00 84.19 220 ASP A CA 1
ATOM 1744 C C . ASP A 1 220 ? -3.695 3.148 -1.551 1.00 84.19 220 ASP A C 1
ATOM 1746 O O . ASP A 1 220 ? -2.702 3.840 -1.318 1.00 84.19 220 ASP A O 1
ATOM 1750 N N . MET A 1 221 ? -4.211 3.038 -2.780 1.00 81.94 221 MET A N 1
ATOM 1751 C CA . MET A 1 221 ? -3.649 3.705 -3.959 1.00 81.94 221 MET A CA 1
ATOM 1752 C C . MET A 1 221 ? -3.803 5.228 -3.910 1.00 81.94 221 MET A C 1
ATOM 1754 O O . MET A 1 221 ? -2.854 5.945 -4.220 1.00 81.94 221 MET A O 1
ATOM 1758 N N . THR A 1 222 ? -4.970 5.745 -3.508 1.00 83.19 222 THR A N 1
ATOM 1759 C CA . THR A 1 222 ? -5.204 7.197 -3.392 1.00 83.19 222 THR A CA 1
ATOM 1760 C C . THR A 1 222 ? -4.658 7.789 -2.094 1.00 83.19 222 THR A C 1
ATOM 1762 O O . THR A 1 222 ? -4.790 8.992 -1.868 1.00 83.19 222 THR A O 1
ATOM 1765 N N . GLN A 1 223 ? -4.089 6.956 -1.217 1.00 86.25 223 GLN A N 1
ATOM 1766 C CA . GLN A 1 223 ? -3.559 7.333 0.092 1.00 86.25 223 GLN A CA 1
ATOM 1767 C C . GLN A 1 223 ? -4.565 8.080 0.991 1.00 86.25 223 GLN A C 1
ATOM 1769 O O . GLN A 1 223 ? -4.194 8.850 1.886 1.00 86.25 223 GLN A O 1
ATOM 1774 N N . GLN A 1 224 ? -5.862 7.847 0.787 1.00 86.06 224 GLN A N 1
ATOM 1775 C CA . GLN A 1 224 ? -6.917 8.536 1.517 1.00 86.06 224 GLN A CA 1
ATOM 1776 C C . GLN A 1 224 ? -7.343 7.713 2.734 1.00 86.06 224 GLN A C 1
ATOM 1778 O O . GLN A 1 224 ? -7.806 6.581 2.624 1.00 86.06 224 GLN A O 1
ATOM 1783 N N . LYS A 1 225 ? -7.227 8.311 3.923 1.00 89.31 225 LYS A N 1
ATOM 1784 C CA . LYS A 1 225 ? -7.571 7.641 5.183 1.00 89.31 225 LYS A CA 1
ATOM 1785 C C . LYS A 1 225 ? -9.086 7.547 5.372 1.00 89.31 225 LYS A C 1
ATOM 1787 O O . LYS A 1 225 ? -9.771 8.569 5.350 1.00 89.31 225 LYS A O 1
ATOM 1792 N N . ILE A 1 226 ? -9.584 6.348 5.664 1.00 91.00 226 ILE A N 1
ATOM 1793 C CA . ILE A 1 226 ? -10.988 6.069 5.986 1.00 91.00 226 ILE A CA 1
ATOM 1794 C C . ILE A 1 226 ? -11.120 5.198 7.245 1.00 91.00 226 ILE A C 1
ATOM 1796 O O . ILE A 1 226 ? -10.228 4.420 7.598 1.00 91.00 226 ILE A O 1
ATOM 1800 N N . GLY A 1 227 ? -12.266 5.330 7.917 1.00 86.19 227 GLY A N 1
ATOM 1801 C CA . GLY A 1 227 ? -12.634 4.556 9.098 1.00 86.19 227 GLY A CA 1
ATOM 1802 C C . GLY A 1 227 ? -12.153 5.153 10.415 1.00 86.19 227 GLY A C 1
ATOM 1803 O O . GLY A 1 227 ? -11.329 6.073 10.465 1.00 86.19 227 GLY A O 1
ATOM 1804 N N . SER A 1 228 ? -12.672 4.617 11.515 1.00 78.38 228 SER A N 1
ATOM 1805 C CA . SER A 1 228 ? -12.249 5.015 12.852 1.00 78.38 228 SER A CA 1
ATOM 1806 C C . SER A 1 228 ? -10.948 4.326 13.236 1.00 78.38 228 SER A C 1
ATOM 1808 O O . SER A 1 228 ? -10.832 3.111 13.139 1.00 78.38 228 SER A O 1
ATOM 1810 N N . ASP A 1 229 ? -9.999 5.098 13.765 1.00 82.62 229 ASP A N 1
ATOM 1811 C CA . ASP A 1 229 ? -8.743 4.601 14.337 1.00 82.62 229 ASP A CA 1
ATOM 1812 C C . ASP A 1 229 ? -8.954 3.819 15.646 1.00 82.62 229 ASP A C 1
ATOM 1814 O O . ASP A 1 229 ? -8.649 4.281 16.748 1.00 82.62 229 ASP A O 1
ATOM 1818 N N . MET A 1 230 ? -9.557 2.645 15.523 1.00 91.44 230 MET A N 1
ATOM 1819 C CA . MET A 1 230 ? -9.852 1.728 16.614 1.00 91.44 230 MET A CA 1
ATOM 1820 C C . MET A 1 230 ? -8.936 0.511 16.534 1.00 91.44 230 MET A C 1
ATOM 1822 O O . MET A 1 230 ? -8.268 0.262 15.536 1.00 91.44 230 MET A O 1
ATOM 1826 N N . ALA A 1 231 ? -8.920 -0.269 17.604 1.00 93.69 231 ALA A N 1
ATOM 1827 C CA . ALA A 1 231 ? -8.300 -1.578 17.631 1.00 93.69 231 ALA A CA 1
ATOM 1828 C C . ALA A 1 231 ? -9.272 -2.602 18.209 1.00 93.69 231 ALA A C 1
ATOM 1830 O O . ALA A 1 231 ? -10.151 -2.267 19.007 1.00 93.69 231 ALA A O 1
ATOM 1831 N N . ILE A 1 232 ? -9.096 -3.857 17.813 1.00 95.44 232 ILE A N 1
ATOM 1832 C CA . ILE A 1 232 ? -9.833 -4.991 18.359 1.00 95.44 232 ILE A CA 1
ATOM 1833 C C . ILE A 1 232 ? -8.860 -6.058 18.852 1.00 95.44 232 ILE A C 1
ATOM 1835 O O . ILE A 1 232 ? -7.802 -6.287 18.267 1.00 95.44 232 ILE A O 1
ATOM 1839 N N . LEU A 1 233 ? -9.214 -6.720 19.948 1.00 94.81 233 LEU A N 1
ATOM 1840 C CA . LEU A 1 233 ? -8.503 -7.885 20.470 1.00 94.81 233 LEU A CA 1
ATOM 1841 C C . LEU A 1 233 ? -9.475 -8.957 20.936 1.00 94.81 233 LEU A C 1
ATOM 1843 O O . LEU A 1 233 ? -10.629 -8.658 21.237 1.00 94.81 233 LEU A O 1
ATOM 1847 N N . ILE A 1 234 ? -8.977 -10.186 21.050 1.00 94.31 234 ILE A N 1
ATOM 1848 C CA . ILE A 1 234 ? -9.697 -11.329 21.606 1.00 94.31 234 ILE A CA 1
ATOM 1849 C C . ILE A 1 234 ? -8.864 -11.985 22.706 1.00 94.31 234 ILE A C 1
ATOM 1851 O O . ILE A 1 234 ? -7.667 -12.249 22.541 1.00 94.31 234 ILE A O 1
ATOM 1855 N N . GLN A 1 235 ? -9.529 -12.310 23.810 1.00 93.94 235 GLN A N 1
ATOM 1856 C CA . GLN A 1 235 ? -8.991 -13.091 24.919 1.00 93.94 235 GLN A CA 1
ATOM 1857 C C . GLN A 1 235 ? -9.957 -14.209 25.331 1.00 93.94 235 GLN A C 1
ATOM 1859 O O . GLN A 1 235 ? -11.162 -14.148 25.081 1.00 93.94 235 GLN A O 1
ATOM 1864 N N . ASN A 1 236 ? -9.418 -15.253 25.957 1.00 90.62 236 ASN A N 1
ATOM 1865 C CA . ASN A 1 236 ? -10.176 -16.443 26.362 1.00 90.62 236 ASN A CA 1
ATOM 1866 C C . ASN A 1 236 ? -10.971 -16.266 27.668 1.00 90.62 236 ASN A C 1
ATOM 1868 O O . ASN A 1 236 ? -11.860 -17.057 27.963 1.00 90.62 236 ASN A O 1
ATOM 1872 N N . GLU A 1 237 ? -10.627 -15.266 28.474 1.00 91.75 237 GLU A N 1
ATOM 1873 C CA . GLU A 1 237 ? -11.141 -15.087 29.829 1.00 91.75 237 GLU A CA 1
ATOM 1874 C C . GLU A 1 237 ? -11.544 -13.636 30.073 1.00 91.75 237 GLU A C 1
ATOM 1876 O O . GLU A 1 237 ? -10.987 -12.710 29.489 1.00 91.75 237 GLU A O 1
ATOM 1881 N N . CYS A 1 238 ? -12.495 -13.425 30.978 1.00 92.19 238 CYS A N 1
ATOM 1882 C CA . CYS A 1 238 ? -13.003 -12.109 31.347 1.00 92.19 238 CYS A CA 1
ATOM 1883 C C . CYS A 1 238 ? -12.746 -11.883 32.843 1.00 92.19 238 CYS A C 1
ATOM 1885 O O . CYS A 1 238 ? -13.613 -12.180 33.668 1.00 92.19 238 CYS A O 1
ATOM 1887 N N . PRO A 1 239 ? -11.534 -11.437 33.226 1.00 91.19 239 PRO A N 1
ATOM 1888 C CA . PRO A 1 239 ? -11.155 -11.336 34.630 1.00 91.19 239 PRO A CA 1
ATOM 1889 C C . PRO A 1 239 ? -12.017 -10.302 35.358 1.00 91.19 239 PRO A C 1
ATOM 1891 O O . PRO A 1 239 ? -12.376 -9.269 34.792 1.00 91.19 239 PRO A O 1
ATOM 1894 N N . SER A 1 240 ? -12.304 -10.560 36.634 1.00 90.38 240 SER A N 1
ATOM 1895 C CA . SER A 1 240 ? -12.973 -9.616 37.538 1.00 90.38 240 SER A CA 1
ATOM 1896 C C . SER A 1 240 ? -11.999 -8.739 38.329 1.00 90.38 240 SER A C 1
ATOM 1898 O O . SER A 1 240 ? -12.421 -7.729 38.887 1.00 90.38 240 SER A O 1
ATOM 1900 N N . THR A 1 241 ? -10.707 -9.087 38.339 1.00 88.44 241 THR A N 1
ATOM 1901 C CA . THR A 1 241 ? -9.653 -8.376 39.076 1.00 88.44 241 THR A CA 1
ATOM 1902 C C . THR A 1 241 ? -9.015 -7.239 38.275 1.00 88.44 241 THR A C 1
ATOM 1904 O O . THR A 1 241 ? -8.734 -7.361 37.074 1.00 88.44 241 THR A O 1
ATOM 1907 N N . THR A 1 242 ? -8.751 -6.130 38.964 1.00 87.00 242 THR A N 1
ATOM 1908 C CA . THR A 1 242 ? -7.980 -4.990 38.454 1.00 87.00 242 THR A CA 1
ATOM 1909 C C . THR A 1 242 ? -6.468 -5.182 38.595 1.00 87.00 242 THR A C 1
ATOM 1911 O O . THR A 1 242 ? -5.710 -4.384 38.057 1.00 87.00 242 THR A O 1
ATOM 1914 N N . ASP A 1 243 ? -6.019 -6.255 39.256 1.00 86.81 243 ASP A N 1
ATOM 1915 C CA . ASP A 1 243 ? -4.601 -6.588 39.419 1.00 86.81 243 ASP A CA 1
ATOM 1916 C C . ASP A 1 243 ? -3.929 -6.833 38.058 1.00 86.81 243 ASP A C 1
ATOM 1918 O O . ASP A 1 243 ? -4.282 -7.764 37.324 1.00 86.81 243 ASP A O 1
ATOM 1922 N N . LEU A 1 244 ? -2.968 -5.982 37.696 1.00 84.19 244 LEU A N 1
ATOM 1923 C CA . LEU A 1 244 ? -2.250 -6.062 36.423 1.00 84.19 244 LEU A CA 1
ATOM 1924 C C . LEU A 1 244 ? -1.316 -7.277 36.335 1.00 84.19 244 LEU A C 1
ATOM 1926 O O . LEU A 1 244 ? -0.991 -7.695 35.228 1.00 84.19 244 LEU A O 1
ATOM 1930 N N . SER A 1 245 ? -0.943 -7.891 37.463 1.00 85.75 245 SER A N 1
ATOM 1931 C CA . SER A 1 245 ? -0.109 -9.100 37.480 1.00 85.75 245 SER A CA 1
ATOM 1932 C C . SER A 1 245 ? -0.848 -10.354 36.990 1.00 85.75 245 SER A C 1
ATOM 1934 O O . SER A 1 245 ? -0.213 -11.338 36.598 1.00 85.75 245 SER A O 1
ATOM 1936 N N . TYR A 1 246 ? -2.188 -10.316 36.954 1.00 86.38 246 TYR A N 1
ATOM 1937 C CA . TYR A 1 246 ? -3.005 -11.401 36.421 1.00 86.38 246 TYR A CA 1
ATOM 1938 C C . TYR A 1 246 ? -2.769 -11.571 34.916 1.00 86.38 246 TYR A C 1
ATOM 1940 O O . TYR A 1 246 ? -3.114 -10.702 34.108 1.00 86.38 246 TYR A O 1
ATOM 1948 N N . ARG A 1 247 ? -2.214 -12.722 34.525 1.00 82.81 247 ARG A N 1
ATOM 1949 C CA . ARG A 1 247 ? -1.936 -13.045 33.123 1.00 82.81 247 ARG A CA 1
ATOM 1950 C C . ARG A 1 247 ? -3.200 -13.531 32.425 1.00 82.81 247 ARG A C 1
ATOM 1952 O O . ARG A 1 247 ? -3.760 -14.556 32.792 1.00 82.81 247 ARG A O 1
ATOM 1959 N N . VAL A 1 248 ? -3.603 -12.815 31.381 1.00 86.44 248 VAL A N 1
ATOM 1960 C CA . VAL A 1 248 ? -4.691 -13.216 30.482 1.00 86.44 248 VAL A CA 1
ATOM 1961 C C . VAL A 1 248 ? -4.084 -13.813 29.216 1.00 86.44 248 VAL A C 1
ATOM 1963 O O . VAL A 1 248 ? -3.094 -13.292 28.701 1.00 86.44 248 VAL A O 1
ATOM 1966 N N . LYS A 1 249 ? -4.670 -14.893 28.687 1.00 89.50 249 LYS A N 1
ATOM 1967 C CA . LYS A 1 249 ? -4.234 -15.453 27.405 1.00 89.50 249 LYS A CA 1
ATOM 1968 C C . LYS A 1 249 ? -4.823 -14.633 26.255 1.00 89.50 249 LYS A C 1
ATOM 1970 O O . LYS A 1 249 ? -5.991 -14.772 25.891 1.00 89.50 249 LYS A O 1
ATOM 1975 N N . CYS A 1 250 ? -3.976 -13.796 25.672 1.00 89.38 250 CYS A N 1
ATOM 1976 C CA . CYS A 1 250 ? -4.277 -13.030 24.471 1.00 89.38 250 CYS A CA 1
ATOM 1977 C C . CYS A 1 250 ? -4.264 -13.957 23.257 1.00 89.38 250 CYS A C 1
ATOM 1979 O O . CYS A 1 250 ? -3.268 -14.631 23.001 1.00 89.38 250 CYS A O 1
ATOM 1981 N N . ILE A 1 251 ? -5.374 -14.013 22.528 1.00 90.12 251 ILE A N 1
ATOM 1982 C CA . ILE A 1 251 ? -5.496 -14.881 21.357 1.00 90.12 251 ILE A CA 1
ATOM 1983 C C . ILE A 1 251 ? -5.001 -14.132 20.119 1.00 90.12 251 ILE A C 1
ATOM 1985 O O . ILE A 1 251 ? -4.140 -14.616 19.387 1.00 90.12 251 ILE A O 1
ATOM 1989 N N . MET A 1 252 ? -5.552 -12.942 19.892 1.00 89.75 252 MET A N 1
ATOM 1990 C CA . MET A 1 252 ? -5.349 -12.174 18.667 1.00 89.75 252 MET A CA 1
ATOM 1991 C C . MET A 1 252 ? -5.705 -10.711 18.889 1.00 89.75 252 MET A C 1
ATOM 1993 O O . MET A 1 252 ? -6.447 -10.370 19.809 1.00 89.75 252 MET A O 1
ATOM 1997 N N . ARG A 1 253 ? -5.141 -9.854 18.046 1.00 91.81 253 ARG A N 1
ATOM 1998 C CA . ARG A 1 253 ? -5.386 -8.416 18.010 1.00 91.81 253 ARG A CA 1
ATOM 1999 C C . ARG A 1 253 ? -5.159 -7.905 16.598 1.00 91.81 253 ARG A C 1
ATOM 2001 O O . ARG A 1 253 ? -4.405 -8.531 15.856 1.00 91.81 253 ARG A O 1
ATOM 2008 N N . ASN A 1 254 ? -5.784 -6.787 16.276 1.00 92.88 254 ASN A N 1
ATOM 2009 C CA . ASN A 1 254 ? -5.653 -6.109 15.000 1.00 92.88 254 ASN A CA 1
ATOM 2010 C C . ASN A 1 254 ? -5.950 -4.610 15.192 1.00 92.88 254 ASN A C 1
ATOM 2012 O O . ASN A 1 254 ? -6.856 -4.244 15.949 1.00 92.88 254 ASN A O 1
ATOM 2016 N N . GLY A 1 255 ? -5.147 -3.755 14.560 1.00 90.12 255 GLY A N 1
ATOM 2017 C CA . GLY A 1 255 ? -5.220 -2.295 14.670 1.00 90.12 255 GLY A CA 1
ATOM 2018 C C . GLY A 1 255 ? -5.782 -1.579 13.445 1.00 90.12 255 GLY A C 1
ATOM 2019 O O . GLY A 1 255 ? -5.759 -0.346 13.427 1.00 90.12 255 GLY A O 1
ATOM 2020 N N . GLY A 1 256 ? -6.234 -2.324 12.436 1.00 90.50 256 GLY A N 1
ATOM 2021 C CA . GLY A 1 256 ? -6.629 -1.795 11.137 1.00 90.50 256 GLY A CA 1
ATOM 2022 C C . GLY A 1 256 ? -6.586 -2.856 10.035 1.00 90.50 256 GLY A C 1
ATOM 2023 O O . GLY A 1 256 ? -6.195 -4.007 10.245 1.00 90.50 256 GLY A O 1
ATOM 2024 N N . THR A 1 257 ? -7.004 -2.459 8.839 1.00 89.19 257 THR A N 1
ATOM 2025 C CA . THR A 1 257 ? -6.961 -3.307 7.644 1.00 89.19 257 THR A CA 1
ATOM 2026 C C . THR A 1 257 ? -5.735 -2.996 6.793 1.00 89.19 257 THR A C 1
ATOM 2028 O O . THR A 1 257 ? -5.069 -3.917 6.324 1.00 89.19 257 THR A O 1
ATOM 2031 N N . SER A 1 258 ? -5.412 -1.714 6.654 1.00 88.25 258 SER A N 1
ATOM 2032 C CA . SER A 1 258 ? -4.215 -1.201 5.996 1.00 88.25 258 SER A CA 1
ATOM 2033 C C . SER A 1 258 ? -3.812 0.136 6.636 1.00 88.25 258 SER A C 1
ATOM 2035 O O . SER A 1 258 ? -4.448 0.616 7.582 1.00 88.25 258 SER A O 1
ATOM 2037 N N . LYS A 1 259 ? -2.762 0.777 6.112 1.00 84.25 259 LYS A N 1
ATOM 2038 C CA . LYS A 1 259 ? -2.339 2.123 6.537 1.00 84.25 259 LYS A CA 1
ATOM 2039 C C . LYS A 1 259 ? -3.441 3.174 6.332 1.00 84.25 259 LYS A C 1
ATOM 2041 O O . LYS A 1 259 ? -3.534 4.122 7.120 1.00 84.25 259 LYS A O 1
ATOM 2046 N N . TYR A 1 260 ? -4.261 3.016 5.292 1.00 88.56 260 TYR A N 1
ATOM 2047 C CA . TYR A 1 260 ? -5.281 3.989 4.899 1.00 88.56 260 TYR A CA 1
ATOM 2048 C C . TYR A 1 260 ? -6.701 3.537 5.269 1.00 88.56 260 TYR A C 1
ATOM 2050 O O . TYR A 1 260 ? -7.518 4.373 5.652 1.00 88.56 260 TYR A O 1
ATOM 2058 N N . VAL A 1 261 ? -6.977 2.232 5.316 1.00 90.88 261 VAL A N 1
ATOM 2059 C CA . VAL A 1 261 ? -8.227 1.673 5.853 1.00 90.88 261 VAL A CA 1
ATOM 2060 C C . VAL A 1 261 ? -8.026 1.256 7.310 1.00 90.88 261 VAL A C 1
ATOM 2062 O O . VAL A 1 261 ? -7.584 0.150 7.627 1.00 90.88 261 VAL A O 1
ATOM 2065 N N . ARG A 1 262 ? -8.381 2.153 8.234 1.00 90.38 262 ARG A N 1
ATOM 2066 C CA . ARG A 1 262 ? -8.052 2.035 9.672 1.00 90.38 262 ARG A CA 1
ATOM 2067 C C . ARG A 1 262 ? -9.033 1.186 10.475 1.00 90.38 262 ARG A C 1
ATOM 2069 O O . ARG A 1 262 ? -8.943 1.116 11.698 1.00 90.38 262 ARG A O 1
ATOM 2076 N N . VAL A 1 263 ? -9.978 0.555 9.794 1.00 91.31 263 VAL A N 1
ATOM 2077 C CA . VAL A 1 263 ? -11.011 -0.253 10.425 1.00 91.31 263 VAL A CA 1
ATOM 2078 C C . VAL A 1 263 ? -10.455 -1.624 10.809 1.00 91.31 263 VAL A C 1
ATOM 2080 O O . VAL A 1 263 ? -9.933 -2.326 9.937 1.00 91.31 263 VAL A O 1
ATOM 2083 N N . PRO A 1 264 ? -10.542 -2.021 12.091 1.00 93.94 264 PRO A N 1
ATOM 2084 C CA . PRO A 1 264 ? -9.940 -3.257 12.549 1.00 93.94 264 PRO A CA 1
ATOM 2085 C C . PRO A 1 264 ? -10.835 -4.470 12.267 1.00 93.94 264 PRO A C 1
ATOM 2087 O O . PRO A 1 264 ? -12.068 -4.396 12.315 1.00 93.94 264 PRO A O 1
ATOM 2090 N N . ARG A 1 265 ? -10.194 -5.613 12.017 1.00 93.38 265 ARG A N 1
ATOM 2091 C CA . ARG A 1 265 ? -10.857 -6.870 11.665 1.00 93.38 265 ARG A CA 1
ATOM 2092 C C . ARG A 1 265 ? -10.113 -8.084 12.210 1.00 93.38 265 ARG A C 1
ATOM 2094 O O . ARG A 1 265 ? -8.887 -8.094 12.278 1.00 93.38 265 ARG A O 1
ATOM 2101 N N . ILE A 1 266 ? -10.841 -9.125 12.602 1.00 93.62 266 ILE A N 1
ATOM 2102 C CA . ILE A 1 266 ? -10.259 -10.351 13.153 1.00 93.62 266 ILE A CA 1
ATOM 2103 C C . ILE A 1 266 ? -10.958 -11.591 12.605 1.00 93.62 266 ILE A C 1
ATOM 2105 O O . ILE A 1 266 ? -12.178 -11.707 12.640 1.00 93.62 266 ILE A O 1
ATOM 2109 N N . TYR A 1 267 ? -10.151 -12.568 12.204 1.00 93.62 267 TYR A N 1
ATOM 2110 C CA . TYR A 1 267 ? -10.592 -13.927 11.928 1.00 93.62 267 TYR A CA 1
ATOM 2111 C C . TYR A 1 267 ? -10.473 -14.808 13.172 1.00 93.62 267 TYR A C 1
ATOM 2113 O O . TYR A 1 267 ? -9.395 -14.891 13.758 1.00 93.62 267 TYR A O 1
ATOM 2121 N N . TYR A 1 268 ? -11.542 -15.516 13.540 1.00 93.44 268 TYR A N 1
ATOM 2122 C CA . TYR A 1 268 ? -11.518 -16.487 14.631 1.00 93.44 268 TYR A CA 1
ATOM 2123 C C . TYR A 1 268 ? -12.211 -17.801 14.260 1.00 93.44 268 TYR A C 1
ATOM 2125 O O . TYR A 1 268 ? -13.264 -17.833 13.623 1.00 93.44 268 TYR A O 1
ATOM 2133 N N . GLU A 1 269 ? -11.627 -18.906 14.717 1.00 92.56 269 GLU A N 1
ATOM 2134 C CA . GLU A 1 269 ? -12.189 -20.249 14.583 1.00 92.56 269 GLU A CA 1
ATOM 2135 C C . GLU A 1 269 ? -12.703 -20.707 15.945 1.00 92.56 269 GLU A C 1
ATOM 2137 O O . GLU A 1 269 ? -11.922 -21.076 16.825 1.00 92.56 269 GLU A O 1
ATOM 2142 N N . GLY A 1 270 ? -14.021 -20.656 16.121 1.00 91.19 270 GLY A N 1
ATOM 2143 C CA . GLY A 1 270 ? -14.679 -21.067 17.352 1.00 91.19 270 GLY A CA 1
ATOM 2144 C C . GLY A 1 270 ? -14.980 -22.558 17.371 1.00 91.19 270 GLY A C 1
ATOM 2145 O O . GLY A 1 270 ? -15.414 -23.141 16.376 1.00 91.19 270 GLY A O 1
ATOM 2146 N N . THR A 1 271 ? -14.794 -23.176 18.534 1.00 93.12 271 THR A N 1
ATOM 2147 C CA . THR A 1 271 ? -15.257 -24.544 18.808 1.00 93.12 271 THR A CA 1
ATOM 2148 C C . THR A 1 271 ? -16.697 -24.533 19.322 1.00 93.12 271 THR A C 1
ATOM 2150 O O . THR A 1 271 ? -17.149 -23.537 19.886 1.00 93.12 271 THR A O 1
ATOM 2153 N N . ALA A 1 272 ? -17.430 -25.634 19.154 1.00 91.81 272 ALA A N 1
ATOM 2154 C CA . ALA A 1 272 ? -18.796 -25.730 19.669 1.00 91.81 272 ALA A CA 1
ATOM 2155 C C . ALA A 1 272 ? -18.833 -25.561 21.200 1.00 91.81 272 ALA A C 1
ATOM 2157 O O . ALA A 1 272 ? -18.020 -26.154 21.910 1.00 91.81 272 ALA A O 1
ATOM 2158 N N . ASN A 1 273 ? -19.798 -24.784 21.691 1.00 91.00 273 ASN A N 1
ATOM 2159 C CA . ASN A 1 273 ? -20.003 -24.434 23.099 1.00 91.00 273 ASN A CA 1
ATOM 2160 C C . ASN A 1 273 ? -18.802 -23.736 23.758 1.00 91.00 273 ASN A C 1
ATOM 2162 O O . ASN A 1 273 ? -18.482 -24.004 24.917 1.00 91.00 273 ASN A O 1
ATOM 2166 N N . SER A 1 274 ? -18.125 -22.854 23.021 1.00 92.62 274 SER A N 1
ATOM 2167 C CA . SER A 1 274 ? -17.022 -22.046 23.555 1.00 92.62 274 SER A CA 1
ATOM 2168 C C . SER A 1 274 ? -17.365 -20.562 23.598 1.00 92.62 274 SER A C 1
ATOM 2170 O O . SER A 1 274 ? -18.108 -20.065 22.752 1.00 92.62 274 SER A O 1
ATOM 2172 N N . ASN A 1 275 ? -16.795 -19.864 24.583 1.00 93.19 275 ASN A N 1
ATOM 2173 C CA . ASN A 1 275 ? -16.960 -18.426 24.764 1.00 93.19 275 ASN A CA 1
ATOM 2174 C C . ASN A 1 275 ? -15.612 -17.726 24.628 1.00 93.19 275 ASN A C 1
ATOM 2176 O O . ASN A 1 275 ? -14.597 -18.212 25.130 1.00 93.19 275 ASN A O 1
ATOM 2180 N N . ILE A 1 276 ? -15.628 -16.559 23.996 1.00 94.81 276 ILE A N 1
ATOM 2181 C CA . ILE A 1 276 ? -14.489 -15.646 23.915 1.00 94.81 276 ILE A CA 1
ATOM 2182 C C . ILE A 1 276 ? -14.934 -14.228 24.241 1.00 94.81 276 ILE A C 1
ATOM 2184 O O . ILE A 1 276 ? -16.115 -13.888 24.144 1.00 94.81 276 ILE A O 1
ATOM 2188 N N . PHE A 1 277 ? -13.963 -13.382 24.570 1.00 95.69 277 PHE A N 1
ATOM 2189 C CA . PHE A 1 277 ? -14.210 -11.984 24.874 1.00 95.69 277 PHE A CA 1
ATOM 2190 C C . PHE A 1 277 ? -13.448 -11.104 23.899 1.00 95.69 277 PHE A C 1
ATOM 2192 O O . PHE A 1 277 ? -12.217 -11.159 23.853 1.00 95.69 277 PHE A O 1
ATOM 2199 N N . ALA A 1 278 ? -14.181 -10.304 23.128 1.00 96.00 278 ALA A N 1
ATOM 2200 C CA . ALA A 1 278 ? -13.596 -9.306 22.248 1.00 96.00 278 ALA A CA 1
ATOM 2201 C C . ALA A 1 278 ? -13.647 -7.924 22.903 1.00 96.00 278 ALA A C 1
ATOM 2203 O O . ALA A 1 278 ? -14.601 -7.600 23.610 1.00 96.00 278 ALA A O 1
ATOM 2204 N N . PHE A 1 279 ? -12.632 -7.103 22.663 1.00 96.00 279 PHE A N 1
ATOM 2205 C CA . PHE A 1 279 ? -12.594 -5.719 23.125 1.00 96.00 279 PHE A CA 1
ATOM 2206 C C . PHE A 1 279 ? -12.261 -4.807 21.962 1.00 96.00 279 PHE A C 1
ATOM 2208 O O . PHE A 1 279 ? -11.169 -4.900 21.404 1.00 96.00 279 PHE A O 1
ATOM 2215 N N . VAL A 1 280 ? -13.215 -3.952 21.604 1.00 95.75 280 VAL A N 1
ATOM 2216 C CA . VAL A 1 280 ? -13.047 -2.914 20.584 1.00 95.75 280 VAL A CA 1
ATOM 2217 C C . VAL A 1 280 ? -12.823 -1.597 21.302 1.00 95.75 280 VAL A C 1
ATOM 2219 O O . VAL A 1 280 ? -13.644 -1.202 22.134 1.00 95.75 280 VAL A O 1
ATOM 2222 N N . HIS A 1 281 ? -11.719 -0.924 21.009 1.00 94.56 281 HIS A N 1
ATOM 2223 C CA . HIS A 1 281 ? -11.278 0.209 21.807 1.00 94.56 281 HIS A CA 1
ATOM 2224 C C . HIS A 1 281 ? -10.545 1.281 21.002 1.00 94.56 281 HIS A C 1
ATOM 2226 O O . HIS A 1 281 ? -10.009 1.030 19.924 1.00 94.56 281 HIS A O 1
ATOM 2232 N N . SER A 1 282 ? -10.494 2.486 21.563 1.00 92.44 282 SER A N 1
ATOM 2233 C CA . SER A 1 282 ? -9.679 3.593 21.056 1.00 92.44 282 SER A CA 1
ATOM 2234 C C . SER A 1 282 ? -8.187 3.339 21.300 1.00 92.44 282 SER A C 1
ATOM 2236 O O . SER A 1 282 ? -7.803 2.757 22.324 1.00 92.44 282 SER A O 1
ATOM 2238 N N . LYS A 1 283 ? -7.326 3.782 20.381 1.00 90.25 283 LYS A N 1
ATOM 2239 C CA . LYS A 1 283 ? -5.870 3.739 20.579 1.00 90.25 283 LYS A CA 1
ATOM 2240 C C . LYS A 1 283 ? -5.457 4.801 21.604 1.00 90.25 283 LYS A C 1
ATOM 2242 O O . LYS A 1 283 ? -5.889 5.952 21.508 1.00 90.25 283 LYS A O 1
ATOM 2247 N N . TYR A 1 284 ? -4.697 4.386 22.616 1.00 88.50 284 TYR A N 1
ATOM 2248 C CA . TYR A 1 284 ? -4.171 5.196 23.722 1.00 88.50 284 TYR A CA 1
ATOM 2249 C C . TYR A 1 284 ? -5.208 6.092 24.408 1.00 88.50 284 TYR A C 1
ATOM 2251 O O . TYR A 1 284 ? -4.911 7.235 24.725 1.00 88.50 284 TYR A O 1
ATOM 2259 N N . ALA A 1 285 ? -6.446 5.621 24.593 1.00 89.75 285 ALA A N 1
ATOM 2260 C CA . ALA A 1 285 ? -7.530 6.409 25.194 1.00 89.75 285 ALA A CA 1
ATOM 2261 C C . ALA A 1 285 ? -7.763 7.787 24.531 1.00 89.75 285 ALA A C 1
ATOM 2263 O O . ALA A 1 285 ? -8.270 8.709 25.173 1.00 89.75 285 ALA A O 1
ATOM 2264 N N . SER A 1 286 ? -7.397 7.938 23.252 1.00 88.44 286 SER A N 1
ATOM 2265 C CA . SER A 1 286 ? -7.421 9.214 22.519 1.00 88.44 286 SER A CA 1
ATOM 2266 C C . SER A 1 286 ? -8.792 9.891 22.511 1.00 88.44 286 SER A C 1
ATOM 2268 O O . SER A 1 286 ? -8.875 11.119 22.534 1.00 88.44 286 SER A O 1
ATOM 2270 N N . LYS A 1 287 ? -9.876 9.104 22.506 1.00 89.06 287 LYS A N 1
ATOM 2271 C CA . LYS A 1 287 ? -11.253 9.603 22.567 1.00 89.06 287 LYS A CA 1
ATOM 2272 C C . LYS A 1 287 ? -12.223 8.578 23.173 1.00 89.06 287 LYS A C 1
ATOM 2274 O O . LYS A 1 287 ? -12.006 7.376 23.010 1.00 89.06 287 LYS A O 1
ATOM 2279 N N . PRO A 1 288 ? -13.317 9.029 23.817 1.00 89.38 288 PRO A N 1
ATOM 2280 C CA . PRO A 1 288 ? -14.452 8.169 24.144 1.00 89.38 288 PRO A CA 1
ATOM 2281 C C . PRO A 1 288 ? -15.035 7.495 22.891 1.00 89.38 288 PRO A C 1
ATOM 2283 O O . PRO A 1 288 ? -14.953 8.027 21.782 1.00 89.38 288 PRO A O 1
ATOM 2286 N N . MET A 1 289 ? -15.645 6.327 23.072 1.00 90.12 289 MET A N 1
ATOM 2287 C CA . MET A 1 289 ? -16.216 5.524 21.991 1.00 90.12 289 MET A CA 1
ATOM 2288 C C . MET A 1 289 ? -17.514 6.141 21.451 1.00 90.12 289 MET A C 1
ATOM 2290 O O . MET A 1 289 ? -18.345 6.640 22.209 1.00 90.12 289 MET A O 1
ATOM 2294 N N . GLY A 1 290 ? -17.710 6.085 20.135 1.00 88.62 290 GLY A N 1
ATOM 2295 C CA . GLY A 1 290 ? -18.991 6.398 19.494 1.00 88.62 290 GLY A CA 1
ATOM 2296 C C . GLY A 1 290 ? -19.921 5.181 19.416 1.00 88.62 290 GLY A C 1
ATOM 2297 O O . GLY A 1 290 ? -19.567 4.087 19.854 1.00 88.62 290 GLY A O 1
ATOM 2298 N N . GLY A 1 291 ? -21.101 5.363 18.817 1.00 89.12 291 GLY A N 1
ATOM 2299 C CA . GLY A 1 291 ? -21.911 4.237 18.337 1.00 89.12 291 GLY A CA 1
ATOM 2300 C C . GLY A 1 291 ? -21.366 3.712 17.005 1.00 89.12 291 GLY A C 1
ATOM 2301 O O . GLY A 1 291 ? -20.893 4.503 16.191 1.00 89.12 291 GLY A O 1
ATOM 2302 N N . TYR A 1 292 ? -21.416 2.399 16.788 1.00 93.00 292 TYR A N 1
ATOM 2303 C CA . TYR A 1 292 ? -20.924 1.740 15.570 1.00 93.00 292 TYR A CA 1
ATOM 2304 C C . TYR A 1 292 ? -21.601 0.379 15.368 1.00 93.00 292 TYR A C 1
ATOM 2306 O O . TYR A 1 292 ? -22.254 -0.139 16.272 1.00 93.00 292 TYR A O 1
ATOM 2314 N N . ASN A 1 293 ? -21.442 -0.221 14.190 1.00 93.81 293 ASN A N 1
ATOM 2315 C CA . ASN A 1 293 ? -21.868 -1.599 13.935 1.00 93.81 293 ASN A CA 1
ATOM 2316 C C . ASN A 1 293 ? -20.678 -2.550 14.068 1.00 93.81 293 ASN A C 1
ATOM 2318 O O . ASN A 1 293 ? -19.558 -2.173 13.747 1.00 93.81 293 ASN A O 1
ATOM 2322 N N . ILE A 1 294 ? -20.907 -3.781 14.505 1.00 94.94 294 ILE A N 1
ATOM 2323 C CA . ILE A 1 294 ? -19.926 -4.865 14.412 1.00 94.94 294 ILE A CA 1
ATOM 2324 C C . ILE A 1 294 ? -20.568 -6.036 13.668 1.00 94.94 294 ILE A C 1
ATOM 2326 O O . ILE A 1 294 ? -21.702 -6.426 13.962 1.00 94.94 294 ILE A O 1
ATOM 2330 N N . TYR A 1 295 ? -19.858 -6.552 12.675 1.00 94.75 295 TYR A N 1
ATOM 2331 C CA . TYR A 1 295 ? -20.324 -7.578 11.755 1.00 94.75 295 TYR A CA 1
ATOM 2332 C C . TYR A 1 295 ? -19.627 -8.891 12.083 1.00 94.75 295 TYR A C 1
ATOM 2334 O O . TYR A 1 295 ? -18.414 -8.928 12.276 1.00 94.75 295 TYR A O 1
ATOM 2342 N N . PHE A 1 296 ? -20.401 -9.968 12.140 1.00 93.69 296 PHE A N 1
ATOM 2343 C CA . PHE A 1 296 ? -19.912 -11.329 12.311 1.00 93.69 296 PHE A CA 1
ATOM 2344 C C . PHE A 1 296 ? -20.380 -12.142 11.114 1.00 93.69 296 PHE A C 1
ATOM 2346 O O . PHE A 1 296 ? -21.578 -12.400 10.976 1.00 93.69 296 PHE A O 1
ATOM 2353 N N . LYS A 1 297 ? -19.446 -12.551 10.259 1.00 9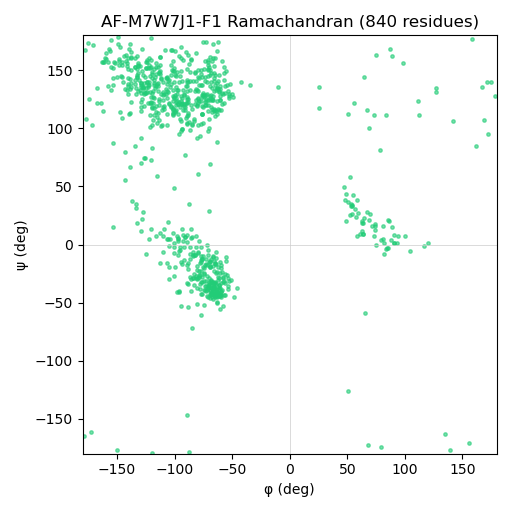2.50 297 LYS A N 1
ATOM 2354 C CA . LYS A 1 297 ? -19.744 -13.283 9.027 1.00 92.50 297 LYS A CA 1
ATOM 2355 C C . LYS A 1 297 ? -19.103 -14.660 9.050 1.00 92.50 297 LYS A C 1
ATOM 2357 O O . LYS A 1 297 ? -17.901 -14.780 9.275 1.00 92.50 297 LYS A O 1
ATOM 2362 N N . GLU A 1 298 ? -19.898 -15.703 8.828 1.00 91.94 298 GLU A N 1
ATOM 2363 C CA . GLU A 1 298 ? -19.377 -17.064 8.673 1.00 91.94 298 GLU A CA 1
ATOM 2364 C C . GLU A 1 298 ? -18.679 -17.182 7.306 1.00 91.94 298 GLU A C 1
ATOM 2366 O O . GLU A 1 298 ? -19.284 -16.903 6.269 1.00 91.94 298 GLU A O 1
ATOM 2371 N N . ILE A 1 299 ? -17.402 -17.575 7.302 1.00 92.12 299 ILE A N 1
ATOM 2372 C CA . ILE A 1 299 ? -16.566 -17.670 6.093 1.00 92.12 299 ILE A CA 1
ATOM 2373 C C . ILE A 1 299 ? -15.987 -19.078 5.935 1.00 92.12 299 ILE A C 1
ATOM 2375 O O . ILE A 1 299 ? -15.847 -19.815 6.911 1.00 92.12 299 ILE A O 1
ATOM 2379 N N . LYS A 1 300 ? -15.617 -19.472 4.711 1.00 91.38 300 LYS A N 1
ATOM 2380 C CA . LYS A 1 300 ? -14.972 -20.776 4.470 1.00 91.38 300 LYS A CA 1
ATOM 2381 C C . LYS A 1 300 ? -13.522 -20.789 4.928 1.00 91.38 300 LYS A C 1
ATOM 2383 O O . LYS A 1 300 ? -13.127 -21.651 5.714 1.00 91.38 300 LYS A O 1
ATOM 2388 N N . HIS A 1 301 ? -12.751 -19.810 4.480 1.00 93.31 301 HIS A N 1
ATOM 2389 C CA . HIS A 1 301 ? -11.370 -19.628 4.883 1.00 93.31 301 HIS A CA 1
ATOM 2390 C C . HIS A 1 301 ? -10.970 -18.166 4.700 1.00 93.31 301 HIS A C 1
ATOM 2392 O O . HIS A 1 301 ? -11.522 -17.458 3.864 1.00 93.31 301 HIS A O 1
ATOM 2398 N N . ILE A 1 302 ? -10.006 -17.702 5.490 1.00 92.56 302 ILE A N 1
ATOM 2399 C CA . ILE A 1 302 ? -9.588 -16.299 5.448 1.00 92.56 302 ILE A CA 1
ATOM 2400 C C . ILE A 1 302 ? -8.866 -15.938 4.140 1.00 92.56 302 ILE A C 1
ATOM 2402 O O . ILE A 1 302 ? -9.014 -14.828 3.641 1.00 92.56 302 ILE A O 1
ATOM 2406 N N . CYS A 1 303 ? -8.167 -16.908 3.542 1.00 92.94 303 CYS A N 1
ATOM 2407 C CA . CYS A 1 303 ? -7.424 -16.730 2.291 1.00 92.94 303 CYS A CA 1
ATOM 2408 C C . CYS A 1 303 ? -8.260 -16.270 1.098 1.00 92.94 303 CYS A C 1
ATOM 2410 O O . CYS A 1 303 ? -7.721 -15.638 0.205 1.00 92.94 303 CYS A O 1
ATOM 2412 N N . SER A 1 304 ? -9.545 -16.604 1.062 1.00 90.19 304 SER A N 1
ATOM 2413 C CA . SER A 1 304 ? -10.453 -16.219 -0.015 1.00 90.19 304 SER A CA 1
ATOM 2414 C C . SER A 1 304 ? -11.307 -15.014 0.347 1.00 90.19 304 SER A C 1
ATOM 2416 O O . SER A 1 304 ? -11.843 -14.356 -0.535 1.00 90.19 304 SER A O 1
ATOM 2418 N N . TYR A 1 305 ? -11.433 -14.715 1.642 1.00 89.38 305 TYR A N 1
ATOM 2419 C CA . TYR A 1 305 ? -12.251 -13.612 2.127 1.00 89.38 305 TYR A CA 1
ATOM 2420 C C . TYR A 1 305 ? -11.508 -12.271 2.130 1.00 89.38 305 TYR A C 1
ATOM 2422 O O . TYR A 1 305 ? -12.098 -11.248 1.803 1.00 89.38 305 TYR A O 1
ATOM 2430 N N . THR A 1 306 ? -10.225 -12.252 2.514 1.00 87.25 306 THR A N 1
ATOM 2431 C CA . THR A 1 306 ? -9.450 -11.002 2.676 1.00 87.25 306 THR A CA 1
ATOM 2432 C C . THR A 1 306 ? -8.384 -10.790 1.615 1.00 87.25 306 THR A C 1
ATOM 2434 O O . THR A 1 306 ? -7.471 -9.998 1.839 1.00 87.25 306 THR A O 1
ATOM 2437 N N . THR A 1 307 ? -8.415 -11.547 0.523 1.00 88.75 307 THR A N 1
ATOM 2438 C CA . THR A 1 307 ? -7.348 -11.473 -0.471 1.00 88.75 307 THR A CA 1
ATOM 2439 C C . THR A 1 307 ? -7.540 -10.306 -1.426 1.00 88.75 307 THR A C 1
ATOM 2441 O O . THR A 1 307 ? -8.627 -10.122 -1.965 1.00 88.75 307 THR A O 1
ATOM 2444 N N . SER A 1 308 ? -6.470 -9.537 -1.632 1.00 86.50 308 SER A N 1
ATOM 2445 C CA . SER A 1 308 ? -6.388 -8.555 -2.716 1.00 86.50 308 SER A CA 1
ATOM 2446 C C . SER A 1 308 ? -5.818 -9.221 -3.965 1.00 86.50 308 SER A C 1
ATOM 2448 O O . SER A 1 308 ? -4.886 -10.032 -3.881 1.00 86.50 308 SER A O 1
ATOM 2450 N N . THR A 1 309 ? -6.374 -8.884 -5.126 1.00 88.75 309 THR A N 1
ATOM 2451 C CA . THR A 1 309 ? -5.926 -9.438 -6.407 1.00 88.75 309 THR A CA 1
ATOM 2452 C C . THR A 1 309 ? -4.822 -8.567 -6.985 1.00 88.75 309 THR A C 1
ATOM 2454 O O . THR A 1 309 ? -5.016 -7.384 -7.250 1.00 88.75 309 THR A O 1
ATOM 2457 N N . ILE A 1 310 ? -3.657 -9.161 -7.227 1.00 89.00 310 ILE A N 1
ATOM 2458 C CA . ILE A 1 310 ? -2.544 -8.479 -7.881 1.00 89.00 310 ILE A CA 1
ATOM 2459 C C . ILE A 1 310 ? -2.765 -8.554 -9.390 1.00 89.00 310 ILE A C 1
ATOM 2461 O O . ILE A 1 310 ? -2.627 -9.611 -10.005 1.00 89.00 310 ILE A O 1
ATOM 2465 N N . GLY A 1 311 ? -3.121 -7.418 -9.987 1.00 86.25 311 GLY A N 1
ATOM 2466 C CA . GLY A 1 311 ? -3.308 -7.306 -11.431 1.00 86.25 311 GLY A CA 1
ATOM 2467 C C . GLY A 1 311 ? -1.991 -7.422 -12.204 1.00 86.25 311 GLY A C 1
ATOM 2468 O O . GLY A 1 311 ? -0.994 -6.788 -11.853 1.00 86.25 311 GLY A O 1
ATOM 2469 N N . TRP A 1 312 ? -1.995 -8.176 -13.306 1.00 88.81 312 TRP A N 1
ATOM 2470 C CA . TRP A 1 312 ? -0.821 -8.361 -14.170 1.00 88.81 312 TRP A CA 1
ATOM 2471 C C . TRP A 1 312 ? -0.265 -7.057 -14.733 1.00 88.81 312 TRP A C 1
ATOM 2473 O O . TRP A 1 312 ? 0.946 -6.917 -14.870 1.00 88.81 312 TRP A O 1
ATOM 2483 N N . GLN A 1 313 ? -1.122 -6.070 -14.987 1.00 86.88 313 GLN A N 1
ATOM 2484 C CA . GLN A 1 313 ? -0.715 -4.734 -15.410 1.00 86.88 313 GLN A CA 1
ATOM 2485 C C . GLN A 1 313 ? 0.244 -4.060 -14.419 1.00 86.88 313 GLN A C 1
ATOM 2487 O O . GLN A 1 313 ? 1.098 -3.287 -14.844 1.00 86.88 313 GLN A O 1
ATOM 2492 N N . ASN A 1 314 ? 0.128 -4.360 -13.122 1.00 84.94 314 ASN A N 1
ATOM 2493 C CA . ASN A 1 314 ? 1.012 -3.806 -12.101 1.00 84.94 314 ASN A CA 1
ATOM 2494 C C . ASN A 1 314 ? 2.373 -4.509 -12.132 1.00 84.94 314 ASN A C 1
ATOM 2496 O O . ASN A 1 314 ? 3.402 -3.846 -12.094 1.00 84.94 314 ASN A O 1
ATOM 2500 N N . ILE A 1 315 ? 2.381 -5.838 -12.278 1.00 88.19 315 ILE A N 1
ATOM 2501 C CA . ILE A 1 315 ? 3.617 -6.634 -12.335 1.00 88.19 315 ILE A CA 1
ATOM 2502 C C . ILE A 1 315 ? 4.407 -6.326 -13.623 1.00 88.19 315 ILE A C 1
ATOM 2504 O O . ILE A 1 315 ? 5.622 -6.166 -13.576 1.00 88.19 315 ILE A O 1
ATOM 2508 N N . ILE A 1 316 ? 3.728 -6.197 -14.773 1.00 85.62 316 ILE A N 1
ATOM 2509 C CA . ILE A 1 316 ? 4.358 -5.937 -16.084 1.00 85.62 316 ILE A CA 1
ATOM 2510 C C . ILE A 1 316 ? 4.998 -4.546 -16.150 1.00 85.62 316 ILE A C 1
ATOM 2512 O O . ILE A 1 316 ? 6.057 -4.396 -16.754 1.00 85.62 316 ILE A O 1
ATOM 2516 N N . LYS A 1 317 ? 4.378 -3.526 -15.538 1.00 82.56 317 LYS A N 1
ATOM 2517 C CA . LYS A 1 317 ? 4.953 -2.170 -15.474 1.00 82.56 317 LYS A CA 1
ATOM 2518 C C . LYS A 1 317 ? 6.284 -2.125 -14.709 1.00 82.56 317 LYS A C 1
ATOM 2520 O O . LYS A 1 317 ? 7.045 -1.181 -14.901 1.00 82.56 317 LYS A O 1
ATOM 2525 N N . GLY A 1 318 ? 6.565 -3.142 -13.890 1.00 76.00 318 GLY A N 1
ATOM 2526 C CA . GLY A 1 318 ? 7.720 -3.195 -13.001 1.00 76.00 318 GLY A CA 1
ATOM 2527 C C . GLY A 1 318 ? 7.554 -2.284 -11.784 1.00 76.00 318 GLY A C 1
ATOM 2528 O O . GLY A 1 318 ? 6.705 -1.392 -11.763 1.00 76.00 318 GLY A O 1
ATOM 2529 N N . ASN A 1 319 ? 8.368 -2.513 -10.750 1.00 76.25 319 ASN A N 1
ATOM 2530 C CA . ASN A 1 319 ? 8.386 -1.726 -9.509 1.00 76.25 319 ASN A CA 1
ATOM 2531 C C . ASN A 1 319 ? 7.091 -1.779 -8.677 1.00 76.25 319 ASN A C 1
ATOM 2533 O O . ASN A 1 319 ? 6.888 -0.925 -7.812 1.00 76.25 319 ASN A O 1
ATOM 2537 N N . TYR A 1 320 ? 6.216 -2.765 -8.884 1.00 89.31 320 TYR A N 1
ATOM 2538 C CA . TYR A 1 320 ? 5.053 -2.936 -8.016 1.00 89.31 320 TYR A CA 1
ATOM 2539 C C . TYR A 1 320 ? 5.471 -3.527 -6.669 1.00 89.31 320 TYR A C 1
ATOM 2541 O O . TYR A 1 320 ? 6.136 -4.565 -6.599 1.00 89.31 320 TYR A O 1
ATOM 2549 N N . TYR A 1 321 ? 5.052 -2.877 -5.585 1.00 91.06 321 TYR A N 1
ATOM 2550 C CA . TYR A 1 321 ? 5.275 -3.356 -4.230 1.00 91.06 321 TYR A CA 1
ATOM 2551 C C . TYR A 1 321 ? 4.077 -3.076 -3.328 1.00 91.06 321 TYR A C 1
ATOM 2553 O O . TYR A 1 321 ? 3.274 -2.180 -3.580 1.00 91.06 321 TYR A O 1
ATOM 2561 N N . VAL A 1 322 ? 3.993 -3.848 -2.250 1.00 89.88 322 VAL A N 1
ATOM 2562 C CA . VAL A 1 322 ? 3.048 -3.643 -1.152 1.00 89.88 322 VAL A CA 1
ATOM 2563 C C . VAL A 1 322 ? 3.820 -3.511 0.155 1.00 89.88 322 VAL A C 1
ATOM 2565 O O . VAL A 1 322 ? 4.774 -4.254 0.398 1.00 89.88 322 VAL A O 1
ATOM 2568 N N . ASP A 1 323 ? 3.409 -2.559 0.989 1.00 89.81 323 ASP A N 1
ATOM 2569 C CA . ASP A 1 323 ? 3.952 -2.371 2.333 1.00 89.81 323 ASP A CA 1
ATOM 2570 C C . ASP A 1 323 ? 3.012 -3.024 3.357 1.00 89.81 323 ASP A C 1
ATOM 2572 O O . ASP A 1 323 ? 1.821 -2.717 3.433 1.00 89.81 323 ASP A O 1
ATOM 2576 N N . LEU A 1 324 ? 3.558 -3.956 4.134 1.00 92.12 324 LEU A N 1
ATOM 2577 C CA . LEU A 1 324 ? 2.839 -4.803 5.079 1.00 92.12 324 LEU A CA 1
ATOM 2578 C C . LEU A 1 324 ? 3.168 -4.399 6.511 1.00 92.12 324 LEU A C 1
ATOM 2580 O O . LEU A 1 324 ? 4.313 -4.529 6.939 1.00 92.12 324 LEU A O 1
ATOM 2584 N N . ASP A 1 325 ? 2.156 -3.991 7.267 1.00 91.56 325 ASP A N 1
ATOM 2585 C CA . ASP A 1 325 ? 2.286 -3.643 8.684 1.00 91.56 325 ASP A CA 1
ATOM 2586 C C . ASP A 1 325 ? 1.734 -4.772 9.563 1.00 91.56 325 ASP A C 1
ATOM 2588 O O . ASP A 1 325 ? 0.547 -5.098 9.499 1.00 91.56 325 ASP A O 1
ATOM 2592 N N . LEU A 1 326 ? 2.580 -5.359 10.414 1.00 91.62 326 LEU A N 1
ATOM 2593 C CA . LEU A 1 326 ? 2.218 -6.453 11.320 1.00 91.62 326 LEU A CA 1
ATOM 2594 C C . LEU A 1 326 ? 0.963 -6.178 12.167 1.00 91.62 326 LEU A C 1
ATOM 2596 O O . LEU A 1 326 ? 0.247 -7.126 12.507 1.00 91.62 326 LEU A O 1
ATOM 2600 N N . ASP A 1 327 ? 0.676 -4.922 12.506 1.00 89.94 327 ASP A N 1
ATOM 2601 C CA . ASP A 1 327 ? -0.497 -4.552 13.303 1.00 89.94 327 ASP A CA 1
ATOM 2602 C C . ASP A 1 327 ? -1.829 -4.736 12.553 1.00 89.94 327 ASP A C 1
ATOM 2604 O O . ASP A 1 327 ? -2.882 -4.894 13.186 1.00 89.94 327 ASP A O 1
ATOM 2608 N N . ASN A 1 328 ? -1.778 -4.800 11.220 1.00 91.81 328 ASN A N 1
ATOM 2609 C CA . ASN A 1 328 ? -2.919 -5.066 10.342 1.00 91.81 328 ASN A CA 1
ATOM 2610 C C . ASN A 1 328 ? -3.027 -6.546 9.931 1.00 91.81 328 ASN A C 1
ATOM 2612 O O . ASN A 1 328 ? -4.003 -6.952 9.294 1.00 91.81 328 ASN A O 1
ATOM 2616 N N . ALA A 1 329 ? -2.044 -7.371 10.299 1.00 92.25 329 ALA A N 1
ATOM 2617 C CA . ALA A 1 329 ? -1.974 -8.767 9.892 1.00 92.25 329 ALA A CA 1
ATOM 2618 C C . ALA A 1 329 ? -3.072 -9.625 10.542 1.00 92.25 329 ALA A C 1
ATOM 2620 O O . ALA A 1 329 ? -3.487 -9.405 11.685 1.00 92.25 329 ALA A O 1
ATOM 2621 N N . ILE A 1 330 ? -3.498 -10.671 9.832 1.00 91.81 330 ILE A N 1
ATOM 2622 C CA . ILE A 1 330 ? -4.484 -11.640 10.322 1.00 91.81 330 ILE A CA 1
ATOM 2623 C C . ILE A 1 330 ? -3.801 -12.988 10.534 1.00 91.81 330 ILE A C 1
ATOM 2625 O O . ILE A 1 330 ? -2.926 -13.390 9.769 1.00 91.81 330 ILE A O 1
ATOM 2629 N N . GLN A 1 331 ? -4.188 -13.704 11.589 1.00 92.12 331 GLN A N 1
ATOM 2630 C CA . GLN A 1 331 ? -3.727 -15.074 11.787 1.00 92.12 331 GLN A CA 1
ATOM 2631 C C . GLN A 1 331 ? -4.401 -16.011 10.790 1.00 92.12 331 GLN A C 1
ATOM 2633 O O . GLN A 1 331 ? -5.624 -16.108 10.755 1.00 92.12 331 GLN A O 1
ATOM 2638 N N . SER A 1 332 ? -3.601 -16.749 10.034 1.00 93.94 332 SER A N 1
ATOM 2639 C CA . SER A 1 332 ? -4.072 -17.743 9.079 1.00 93.94 332 SER A CA 1
ATOM 2640 C C . SER A 1 332 ? -3.175 -18.969 9.098 1.00 93.94 332 SER A C 1
ATOM 2642 O O . SER A 1 332 ? -2.024 -18.916 9.525 1.00 93.94 332 SER A O 1
ATOM 2644 N N . ASN A 1 333 ? -3.706 -20.076 8.602 1.00 93.31 333 ASN A N 1
ATOM 2645 C CA . ASN A 1 333 ? -2.951 -21.253 8.203 1.00 93.31 333 ASN A CA 1
ATOM 2646 C C . ASN A 1 333 ? -3.206 -21.540 6.715 1.00 93.31 333 ASN A C 1
ATOM 2648 O O . ASN A 1 333 ? -3.943 -20.814 6.047 1.00 93.31 333 ASN A O 1
ATOM 2652 N N . SER A 1 334 ? -2.545 -22.561 6.186 1.00 94.94 334 SER A N 1
ATOM 2653 C CA . SER A 1 334 ? -2.717 -23.041 4.818 1.00 94.94 334 SER A CA 1
ATOM 2654 C C . SER A 1 334 ? -2.312 -24.511 4.704 1.00 94.94 334 SER A C 1
ATOM 2656 O O . SER A 1 334 ? -1.794 -25.112 5.648 1.00 94.94 334 SER A O 1
ATOM 2658 N N . VAL A 1 335 ? -2.494 -25.093 3.520 1.00 96.25 335 VAL A N 1
ATOM 2659 C CA . VAL A 1 335 ? -1.990 -26.423 3.170 1.00 96.25 335 VAL A CA 1
ATOM 2660 C C . VAL A 1 335 ? -0.456 -26.496 3.246 1.00 96.25 335 VAL A C 1
ATOM 2662 O O . VAL A 1 335 ? 0.081 -27.549 3.584 1.00 96.25 335 VAL A O 1
ATOM 2665 N N . CYS A 1 336 ? 0.247 -25.377 3.023 1.00 95.50 336 CYS A N 1
ATOM 2666 C CA . CYS A 1 336 ? 1.701 -25.282 3.189 1.00 95.50 336 CYS A CA 1
ATOM 2667 C C . CYS A 1 336 ? 2.130 -25.264 4.665 1.00 95.50 336 CYS A C 1
ATOM 2669 O O . CYS A 1 336 ? 3.128 -25.880 5.032 1.00 95.50 336 CYS A O 1
ATOM 2671 N N . ASN A 1 337 ? 1.378 -24.567 5.526 1.00 93.44 337 ASN A N 1
ATOM 2672 C CA . ASN A 1 337 ? 1.683 -24.449 6.950 1.00 93.44 337 ASN A CA 1
ATOM 2673 C C . ASN A 1 337 ? 0.410 -24.539 7.799 1.00 93.44 337 ASN A C 1
ATOM 2675 O O . ASN A 1 337 ? -0.421 -23.633 7.807 1.00 93.44 337 ASN A O 1
ATOM 2679 N N . LYS A 1 338 ? 0.291 -25.626 8.568 1.00 90.50 338 LYS A N 1
ATOM 2680 C CA . LYS A 1 338 ? -0.875 -25.888 9.425 1.00 90.50 338 LYS A CA 1
ATOM 2681 C C . LYS A 1 338 ? -0.908 -25.024 10.688 1.00 90.50 338 LYS A C 1
ATOM 2683 O O . LYS A 1 338 ? -1.973 -24.883 11.292 1.00 90.50 338 LYS A O 1
ATOM 2688 N N . ASN A 1 339 ? 0.232 -24.467 11.099 1.00 92.25 339 ASN A N 1
ATOM 2689 C CA . ASN A 1 339 ? 0.303 -23.570 12.246 1.00 92.25 339 ASN A CA 1
ATOM 2690 C C . ASN A 1 339 ? -0.245 -22.193 11.867 1.00 92.25 339 ASN A C 1
ATOM 2692 O O . ASN A 1 339 ? -0.042 -21.721 10.751 1.00 92.25 339 ASN A O 1
ATOM 2696 N N . LYS A 1 340 ? -0.918 -21.532 12.815 1.00 90.94 340 LYS A N 1
ATOM 2697 C CA . LYS A 1 340 ? -1.416 -20.172 12.601 1.00 90.94 340 LYS A CA 1
ATOM 2698 C C . LYS A 1 340 ? -0.260 -19.183 12.691 1.00 90.94 340 LYS A C 1
ATOM 2700 O O . LYS A 1 340 ? 0.364 -19.064 13.743 1.00 90.94 340 LYS A O 1
ATOM 2705 N N . VAL A 1 341 ? -0.015 -18.470 11.602 1.00 93.19 341 VAL A N 1
ATOM 2706 C CA . VAL A 1 341 ? 0.983 -17.401 11.495 1.00 93.19 341 VAL A CA 1
ATOM 2707 C C . VAL A 1 341 ? 0.251 -16.111 11.135 1.00 93.19 341 VAL A C 1
ATOM 2709 O O . VAL A 1 341 ? -0.806 -16.154 10.505 1.00 93.19 341 VAL A O 1
ATOM 2712 N N . LYS A 1 342 ? 0.754 -14.959 11.583 1.00 93.69 342 LYS A N 1
ATOM 2713 C CA . LYS A 1 342 ? 0.200 -13.658 11.187 1.00 93.69 342 LYS A CA 1
ATOM 2714 C C . LYS A 1 342 ? 0.656 -13.334 9.775 1.00 93.69 342 LYS A C 1
ATOM 2716 O O . LYS A 1 342 ? 1.824 -13.533 9.469 1.00 93.69 342 LYS A O 1
ATOM 2721 N N . GLY A 1 343 ? -0.224 -12.823 8.932 1.00 94.19 343 GLY A N 1
ATOM 2722 C CA . GLY A 1 343 ? 0.176 -12.464 7.584 1.00 94.19 343 GLY A CA 1
ATOM 2723 C C . GLY A 1 343 ? -0.931 -11.869 6.738 1.00 94.19 343 GLY A C 1
ATOM 2724 O O . GLY A 1 343 ? -1.985 -11.474 7.244 1.00 94.19 343 GLY A O 1
ATOM 2725 N N . PHE A 1 344 ? -0.652 -11.849 5.439 1.00 94.50 344 PHE A N 1
ATOM 2726 C CA . PHE A 1 344 ? -1.469 -11.240 4.396 1.00 94.50 344 PHE A CA 1
ATOM 2727 C C . PHE A 1 344 ? -1.658 -12.210 3.235 1.00 94.50 344 PHE A C 1
ATOM 2729 O O . PHE A 1 344 ? -0.773 -13.017 2.944 1.00 94.50 344 PHE A O 1
ATOM 2736 N N . TRP A 1 345 ? -2.816 -12.130 2.584 1.00 94.38 345 TRP A N 1
ATOM 2737 C CA . TRP A 1 345 ? -3.197 -13.002 1.478 1.00 94.38 345 TRP A CA 1
ATOM 2738 C C . TRP A 1 345 ? -3.332 -12.213 0.182 1.00 94.38 345 TRP A C 1
ATOM 2740 O O . TRP A 1 345 ? -4.046 -11.214 0.137 1.00 94.38 345 TRP A O 1
ATOM 2750 N N . TYR A 1 346 ? -2.722 -12.721 -0.882 1.00 93.81 346 TYR A N 1
ATOM 2751 C CA . TYR A 1 346 ? -2.761 -12.132 -2.216 1.00 93.81 346 TYR A CA 1
ATOM 2752 C C . TYR A 1 346 ? -3.152 -13.173 -3.253 1.00 93.81 346 TYR A C 1
ATOM 2754 O O . TYR A 1 346 ? -2.634 -14.289 -3.230 1.00 93.81 346 TYR A O 1
ATOM 2762 N N . ARG A 1 347 ? -4.026 -12.796 -4.183 1.00 93.19 347 ARG A N 1
ATOM 2763 C CA . ARG A 1 347 ? -4.392 -13.613 -5.336 1.00 93.19 347 ARG A CA 1
ATOM 2764 C C . ARG A 1 347 ? -3.579 -13.159 -6.533 1.00 93.19 347 ARG A C 1
ATOM 2766 O O . ARG A 1 347 ? -3.540 -11.972 -6.844 1.00 93.19 347 ARG A O 1
ATOM 2773 N N . ILE A 1 348 ? -2.954 -14.111 -7.209 1.00 93.38 348 ILE A N 1
ATOM 2774 C CA . ILE A 1 348 ? -2.230 -13.901 -8.458 1.00 93.38 348 ILE A CA 1
ATOM 2775 C C . ILE A 1 348 ? -2.928 -14.763 -9.518 1.00 93.38 348 ILE A C 1
ATOM 2777 O O . ILE A 1 348 ? -2.831 -15.994 -9.448 1.00 93.38 348 ILE A O 1
ATOM 2781 N N . PRO A 1 349 ? -3.671 -14.150 -10.458 1.00 91.88 349 PRO A N 1
ATOM 2782 C CA . PRO A 1 349 ? -4.301 -14.882 -11.554 1.00 91.88 349 PRO A CA 1
ATOM 2783 C C . PRO A 1 349 ? -3.258 -15.587 -12.430 1.00 91.88 349 PRO A C 1
ATOM 2785 O O . PRO A 1 349 ? -2.165 -15.056 -12.635 1.00 91.88 349 PRO A O 1
ATOM 2788 N N . GLY A 1 350 ? -3.579 -16.757 -12.977 1.00 91.44 350 GLY A N 1
ATOM 2789 C CA . GLY A 1 350 ? -2.680 -17.485 -13.881 1.00 91.44 350 GLY A CA 1
ATOM 2790 C C . GLY A 1 350 ? -2.392 -16.759 -15.208 1.00 91.44 350 GLY A C 1
ATOM 2791 O O . GLY A 1 350 ? -3.325 -16.233 -15.812 1.00 91.44 350 GLY A O 1
ATOM 2792 N N . ALA A 1 351 ? -1.136 -16.745 -15.698 1.00 89.62 351 ALA A N 1
ATOM 2793 C CA . ALA A 1 351 ? -0.799 -16.090 -16.985 1.00 89.62 351 ALA A CA 1
ATOM 2794 C C . ALA A 1 351 ? 0.425 -16.629 -17.767 1.00 89.62 351 ALA A C 1
ATOM 2796 O O . ALA A 1 351 ? 0.911 -15.956 -18.668 1.00 89.62 351 ALA A O 1
ATOM 2797 N N . ASP A 1 352 ? 0.950 -17.810 -17.443 1.00 89.31 352 ASP A N 1
ATOM 2798 C CA . ASP A 1 352 ? 2.158 -18.411 -18.050 1.00 89.31 352 ASP A CA 1
ATOM 2799 C C . ASP A 1 352 ? 3.418 -17.529 -18.014 1.00 89.31 352 ASP A C 1
ATOM 2801 O O . ASP A 1 352 ? 4.274 -17.575 -18.900 1.00 89.31 352 ASP A O 1
ATOM 2805 N N . HIS A 1 353 ? 3.564 -16.737 -16.956 1.00 89.06 353 HIS A N 1
ATOM 2806 C CA . HIS A 1 353 ? 4.735 -15.894 -16.742 1.00 89.06 353 HIS A CA 1
ATOM 2807 C C . HIS A 1 353 ? 5.551 -16.370 -15.547 1.00 89.06 353 HIS A C 1
ATOM 2809 O O . HIS A 1 353 ? 5.015 -16.864 -14.551 1.00 89.06 353 HIS A O 1
ATOM 2815 N N . THR A 1 354 ? 6.869 -16.189 -15.638 1.00 89.38 354 THR A N 1
ATOM 2816 C CA . THR A 1 354 ? 7.756 -16.363 -14.490 1.00 89.38 354 THR A CA 1
ATOM 2817 C C . THR A 1 354 ? 7.871 -15.039 -13.751 1.00 89.38 354 THR A C 1
ATOM 2819 O O . THR A 1 354 ? 8.156 -14.000 -14.343 1.00 89.38 354 THR A O 1
ATOM 2822 N N . ILE A 1 355 ? 7.610 -15.073 -12.449 1.00 91.69 355 ILE A N 1
ATOM 2823 C CA . ILE A 1 355 ? 7.675 -13.904 -11.577 1.00 91.69 355 ILE A CA 1
ATOM 2824 C C . ILE A 1 355 ? 8.667 -14.146 -10.449 1.00 91.69 355 ILE A C 1
ATOM 2826 O O . ILE A 1 355 ? 8.895 -15.282 -10.017 1.00 91.69 355 ILE A O 1
ATOM 2830 N N . VAL A 1 356 ? 9.245 -13.060 -9.956 1.00 92.19 356 VAL A N 1
ATOM 2831 C CA . VAL A 1 356 ? 9.993 -13.020 -8.709 1.00 92.19 356 VAL A CA 1
ATOM 2832 C C . VAL A 1 356 ? 9.196 -12.227 -7.681 1.00 92.19 356 VAL A C 1
ATOM 2834 O O . VAL A 1 356 ? 8.741 -11.118 -7.940 1.00 92.19 356 VAL A O 1
ATOM 2837 N N . ILE A 1 357 ? 9.014 -12.829 -6.510 1.00 94.88 357 ILE A N 1
ATOM 2838 C CA . ILE A 1 357 ? 8.373 -12.217 -5.347 1.00 94.88 357 ILE A CA 1
ATOM 2839 C C . ILE A 1 357 ? 9.457 -12.080 -4.287 1.00 94.88 357 ILE A C 1
ATOM 2841 O O . ILE A 1 357 ? 10.131 -13.063 -3.961 1.00 94.88 357 ILE A O 1
ATOM 2845 N N . SER A 1 358 ? 9.666 -10.874 -3.771 1.00 94.56 358 SER A N 1
ATOM 2846 C CA . SER A 1 358 ? 10.827 -10.568 -2.933 1.00 94.56 358 SER A CA 1
ATOM 2847 C C . SER A 1 358 ? 10.461 -9.659 -1.774 1.00 94.56 358 SER A C 1
ATOM 2849 O O . SER A 1 358 ? 9.896 -8.593 -1.989 1.00 94.56 358 SER A O 1
ATOM 2851 N N . SER A 1 359 ? 10.847 -10.031 -0.550 1.00 95.94 359 SER A N 1
ATOM 2852 C CA . SER A 1 359 ? 10.815 -9.121 0.599 1.00 95.94 359 SER A CA 1
ATOM 2853 C C . SER A 1 359 ? 12.168 -8.468 0.897 1.00 95.94 359 SER A C 1
ATOM 2855 O O . SER A 1 359 ? 12.293 -7.757 1.893 1.00 95.94 359 SER A O 1
ATOM 2857 N N . CYS A 1 360 ? 13.187 -8.680 0.051 1.00 92.69 360 CYS A N 1
ATOM 2858 C CA . CYS A 1 360 ? 14.568 -8.251 0.315 1.00 92.69 360 CYS A CA 1
ATOM 2859 C C . CYS A 1 360 ? 14.757 -6.723 0.383 1.00 92.69 360 CYS A C 1
ATOM 2861 O O . CYS A 1 360 ? 15.784 -6.267 0.874 1.00 92.69 360 CYS A O 1
ATOM 2863 N N . ASN A 1 361 ? 13.790 -5.939 -0.107 1.00 91.31 361 ASN A N 1
ATOM 2864 C CA . ASN A 1 361 ? 13.822 -4.471 -0.083 1.00 91.31 361 ASN A CA 1
ATOM 2865 C C . ASN A 1 361 ? 13.215 -3.876 1.204 1.00 91.31 361 ASN A C 1
ATOM 2867 O O . ASN A 1 361 ? 13.005 -2.666 1.284 1.00 91.31 361 ASN A O 1
ATOM 2871 N N . SER A 1 362 ? 12.902 -4.716 2.194 1.00 92.00 362 SER A N 1
ATOM 2872 C CA . SER A 1 362 ? 12.435 -4.271 3.510 1.00 92.00 362 SER A CA 1
ATOM 2873 C C . SER A 1 362 ? 13.556 -3.565 4.279 1.00 92.00 362 SER A C 1
ATOM 2875 O O . SER A 1 362 ? 14.730 -3.902 4.142 1.00 92.00 362 SER A O 1
ATOM 2877 N N . THR A 1 363 ? 13.202 -2.584 5.111 1.00 84.69 363 THR A N 1
ATOM 2878 C CA . THR A 1 363 ? 14.171 -1.813 5.910 1.00 84.69 363 THR A CA 1
ATOM 2879 C C . THR A 1 363 ? 14.736 -2.595 7.098 1.00 84.69 363 THR A C 1
ATOM 2881 O O . THR A 1 363 ? 15.839 -2.292 7.550 1.00 84.69 363 THR A O 1
ATOM 2884 N N . GLY A 1 364 ? 13.999 -3.591 7.598 1.00 85.06 364 GLY A N 1
ATOM 2885 C CA . GLY A 1 364 ? 14.408 -4.483 8.682 1.00 85.06 364 GLY A CA 1
ATOM 2886 C C . GLY A 1 364 ? 14.529 -5.941 8.235 1.00 85.06 364 GLY A C 1
ATOM 2887 O O . GLY A 1 364 ? 13.891 -6.364 7.271 1.00 85.06 364 GLY A O 1
ATOM 2888 N N . ASP A 1 365 ? 15.343 -6.711 8.961 1.00 89.62 365 ASP A N 1
ATOM 2889 C CA . ASP A 1 365 ? 15.537 -8.148 8.736 1.00 89.62 365 ASP A CA 1
ATOM 2890 C C . ASP A 1 365 ? 14.549 -8.971 9.578 1.00 89.62 365 ASP A C 1
ATOM 2892 O O . ASP A 1 365 ? 14.876 -9.490 10.648 1.00 89.62 365 ASP A O 1
ATOM 2896 N N . TYR A 1 366 ? 13.304 -9.012 9.106 1.00 93.56 366 TYR A N 1
ATOM 2897 C CA . TYR A 1 366 ? 12.186 -9.692 9.762 1.00 93.56 366 TYR A CA 1
ATOM 2898 C C . TYR A 1 366 ? 12.070 -11.157 9.320 1.00 93.56 366 TYR A C 1
ATOM 2900 O O . TYR A 1 366 ? 12.396 -11.486 8.180 1.00 93.56 366 TYR A O 1
ATOM 2908 N N . ASP A 1 367 ? 11.555 -12.029 10.192 1.00 94.44 367 ASP A N 1
ATOM 2909 C CA . ASP A 1 367 ? 11.221 -13.421 9.855 1.00 94.44 367 ASP A CA 1
ATOM 2910 C C . ASP A 1 367 ? 9.983 -13.478 8.942 1.00 94.44 367 ASP A C 1
ATOM 2912 O O . ASP A 1 367 ? 8.838 -13.373 9.400 1.00 94.44 367 ASP A O 1
ATOM 2916 N N . VAL A 1 368 ? 10.228 -13.595 7.631 1.00 96.44 368 VAL A N 1
ATOM 2917 C CA . VAL A 1 368 ? 9.199 -13.591 6.585 1.00 96.44 368 VAL A CA 1
ATOM 2918 C C . VAL A 1 368 ? 9.150 -14.943 5.884 1.00 96.44 368 VAL A C 1
ATOM 2920 O O . VAL A 1 368 ? 10.162 -15.514 5.488 1.00 96.44 368 VAL A O 1
ATOM 2923 N N . SER A 1 369 ? 7.935 -15.436 5.661 1.00 96.19 369 SER A N 1
ATOM 2924 C CA . SER A 1 369 ? 7.671 -16.654 4.902 1.00 96.19 369 SER A CA 1
ATOM 2925 C C . SER A 1 369 ? 6.698 -16.390 3.760 1.00 96.19 369 SER A C 1
ATOM 2927 O O . SER A 1 369 ? 5.654 -15.766 3.938 1.00 96.19 369 SER A O 1
ATOM 2929 N N . PHE A 1 370 ? 7.013 -16.910 2.582 1.00 97.31 370 PHE A N 1
ATOM 2930 C CA . PHE A 1 370 ? 6.120 -16.949 1.434 1.00 97.31 370 PHE A CA 1
ATOM 2931 C C . PHE A 1 370 ? 5.606 -18.367 1.259 1.00 97.31 370 PHE A C 1
ATOM 2933 O O . PHE A 1 370 ? 6.393 -19.291 1.063 1.00 97.31 370 PHE A O 1
ATOM 2940 N N . ASN A 1 371 ? 4.290 -18.541 1.316 1.00 97.06 371 ASN A N 1
ATOM 2941 C CA . ASN A 1 371 ? 3.625 -19.799 1.001 1.00 97.06 371 ASN A CA 1
ATOM 2942 C C . ASN A 1 371 ? 2.745 -19.581 -0.221 1.00 97.06 371 ASN A C 1
ATOM 2944 O O . ASN A 1 371 ? 1.779 -18.826 -0.151 1.00 97.06 371 ASN A O 1
ATOM 2948 N N . LEU A 1 372 ? 3.077 -20.237 -1.325 1.00 97.31 372 LEU A N 1
ATOM 2949 C CA . LEU A 1 372 ? 2.316 -20.162 -2.559 1.00 97.31 372 LEU A CA 1
ATOM 2950 C C . LEU A 1 372 ? 1.444 -21.407 -2.696 1.00 97.31 372 LEU A C 1
ATOM 2952 O O . LEU A 1 372 ? 1.946 -22.528 -2.792 1.00 97.31 372 LEU A O 1
ATOM 2956 N N . ILE A 1 373 ? 0.136 -21.193 -2.703 1.00 97.19 373 ILE A N 1
ATOM 2957 C CA . ILE A 1 373 ? -0.885 -22.219 -2.877 1.00 97.19 373 ILE A CA 1
ATOM 2958 C C . ILE A 1 373 ? -1.467 -22.054 -4.278 1.00 97.19 373 ILE A C 1
ATOM 2960 O O . ILE A 1 373 ? -1.626 -20.927 -4.739 1.00 97.19 373 ILE A O 1
ATOM 2964 N N . ARG A 1 374 ? -1.818 -23.152 -4.947 1.00 95.75 374 ARG A N 1
ATOM 2965 C CA . ARG A 1 374 ? -2.615 -23.109 -6.178 1.00 95.75 374 ARG A CA 1
ATOM 2966 C C . ARG A 1 374 ? -3.896 -23.914 -6.048 1.00 95.75 374 ARG A C 1
ATOM 2968 O O . ARG A 1 374 ? -3.952 -24.880 -5.284 1.00 95.75 374 ARG A O 1
ATOM 2975 N N . TYR A 1 375 ? -4.893 -23.542 -6.834 1.00 94.62 375 TYR A N 1
ATOM 2976 C CA . TYR A 1 375 ? -6.125 -24.300 -7.019 1.00 94.62 375 TYR A CA 1
ATOM 2977 C C . TYR A 1 375 ? -6.621 -24.136 -8.457 1.00 94.62 375 TYR A C 1
ATOM 2979 O O . TYR A 1 375 ? -6.261 -23.174 -9.139 1.00 94.62 375 TYR A O 1
ATOM 2987 N N . LYS A 1 376 ? -7.427 -25.085 -8.939 1.00 93.38 376 LYS A N 1
ATOM 2988 C CA . LYS A 1 376 ? -8.084 -24.952 -10.244 1.00 93.38 376 LYS A CA 1
ATOM 2989 C C . LYS A 1 376 ? -9.424 -24.241 -10.057 1.00 93.38 376 LYS A C 1
ATOM 2991 O O . LYS A 1 376 ? -10.245 -24.746 -9.290 1.00 93.38 376 LYS A O 1
ATOM 2996 N N . PRO A 1 377 ? -9.699 -23.129 -10.762 1.00 91.38 377 PRO A N 1
ATOM 2997 C CA . PRO A 1 377 ? -10.994 -22.450 -10.670 1.00 91.38 377 PRO A CA 1
ATOM 2998 C C . PRO A 1 377 ? -12.184 -23.387 -10.946 1.00 91.38 377 PRO A C 1
ATOM 3000 O O . PRO A 1 377 ? -13.189 -23.357 -10.233 1.00 91.38 377 PRO A O 1
ATOM 3003 N N . SER A 1 378 ? -12.034 -24.304 -11.906 1.00 89.38 378 SER A N 1
ATOM 3004 C CA . SER A 1 378 ? -13.070 -25.268 -12.289 1.00 89.38 378 SER A CA 1
ATOM 3005 C C . SER A 1 378 ? -13.473 -26.243 -11.178 1.00 89.38 378 SER A C 1
ATOM 3007 O O . SER A 1 378 ? -14.631 -26.659 -11.153 1.00 89.38 378 SER A O 1
ATOM 3009 N N . ASP A 1 379 ? -12.580 -26.563 -10.234 1.00 89.62 379 ASP A N 1
ATOM 3010 C CA . ASP A 1 379 ? -12.883 -27.447 -9.095 1.00 89.62 379 ASP A CA 1
ATOM 3011 C C . ASP A 1 379 ? -13.925 -26.824 -8.148 1.00 89.62 379 ASP A C 1
ATOM 3013 O O . ASP A 1 379 ? -14.642 -27.532 -7.440 1.00 89.62 379 ASP A O 1
ATOM 3017 N N . TYR A 1 380 ? -14.056 -25.497 -8.183 1.00 87.31 380 TYR A N 1
ATOM 3018 C CA . TYR A 1 380 ? -15.027 -24.726 -7.407 1.00 87.31 380 TYR A CA 1
ATOM 3019 C C . TYR A 1 380 ? -16.191 -24.193 -8.257 1.00 87.31 380 TYR A C 1
ATOM 3021 O O . TYR A 1 380 ? -17.047 -23.471 -7.747 1.00 87.31 380 TYR A O 1
ATOM 3029 N N . GLY A 1 381 ? -16.253 -24.560 -9.542 1.00 85.06 381 GLY A N 1
ATOM 3030 C CA . GLY A 1 381 ? -17.245 -24.041 -10.485 1.00 85.06 381 GLY A CA 1
ATOM 3031 C C . GLY A 1 381 ? -16.988 -22.600 -10.935 1.00 85.06 381 GLY A C 1
ATOM 3032 O O . GLY A 1 381 ? -17.905 -21.971 -11.457 1.00 85.06 381 GLY A O 1
ATOM 3033 N N . TYR A 1 382 ? -15.769 -22.094 -10.739 1.00 86.56 382 TYR A N 1
ATOM 3034 C CA . TYR A 1 382 ? -15.340 -20.770 -11.175 1.00 86.56 382 TYR A CA 1
ATOM 3035 C C . TYR A 1 382 ? -14.692 -20.807 -12.561 1.00 86.56 382 TYR A C 1
ATOM 3037 O O . TYR A 1 382 ? -14.178 -21.825 -13.033 1.00 86.56 382 TYR A O 1
ATOM 3045 N N . THR A 1 383 ? -14.686 -19.647 -13.194 1.00 78.12 383 THR A N 1
ATOM 3046 C CA . THR A 1 383 ? -13.902 -19.288 -14.368 1.00 78.12 383 THR A CA 1
ATOM 3047 C C . THR A 1 383 ? -12.670 -18.486 -13.944 1.00 78.12 383 THR A C 1
ATOM 3049 O O . THR A 1 383 ? -12.589 -17.986 -12.824 1.00 78.12 383 THR A O 1
ATOM 3052 N N . SER A 1 384 ? -11.709 -18.314 -14.851 1.00 66.50 384 SER A N 1
ATOM 3053 C CA . SER A 1 384 ? -10.506 -17.496 -14.621 1.00 66.50 384 SER A CA 1
ATOM 3054 C C . SER A 1 384 ? -10.791 -16.000 -14.400 1.00 66.50 384 SER A C 1
ATOM 3056 O O . SER A 1 384 ? -9.867 -15.249 -14.109 1.00 66.50 384 SER A O 1
ATOM 3058 N N . TYR A 1 385 ? -12.042 -15.557 -14.568 1.00 70.31 385 TYR A N 1
ATOM 3059 C CA . TYR A 1 385 ? -12.457 -14.156 -14.447 1.00 70.31 385 TYR A CA 1
ATOM 3060 C C . TYR A 1 385 ? -13.312 -13.879 -13.209 1.00 70.31 385 TYR A C 1
ATOM 3062 O O . TYR A 1 385 ? -13.633 -12.723 -12.954 1.00 70.31 385 TYR A O 1
ATOM 3070 N N . ASP A 1 386 ? -13.708 -14.907 -12.453 1.00 77.50 386 ASP A N 1
ATOM 3071 C CA . ASP A 1 386 ? -14.542 -14.696 -11.272 1.00 77.50 386 ASP A CA 1
ATOM 3072 C C . ASP A 1 386 ? -13.745 -13.990 -10.172 1.00 77.50 386 ASP A C 1
ATOM 3074 O O . ASP A 1 386 ? -12.686 -14.458 -9.744 1.00 77.50 386 ASP A O 1
ATOM 3078 N N . GLU A 1 387 ? -14.264 -12.858 -9.702 1.00 76.06 387 GLU A N 1
ATOM 3079 C CA . GLU A 1 387 ? -13.654 -12.047 -8.643 1.00 76.06 387 GLU A CA 1
ATOM 3080 C C . GLU A 1 387 ? -13.958 -12.618 -7.248 1.00 76.06 387 GLU A C 1
ATOM 3082 O O . GLU A 1 387 ? -13.076 -12.655 -6.389 1.00 76.06 387 GLU A O 1
ATOM 3087 N N . ASP A 1 388 ? -15.171 -13.147 -7.036 1.00 81.94 388 ASP A N 1
ATOM 3088 C CA . ASP A 1 388 ? -15.585 -13.747 -5.762 1.00 81.94 388 ASP A CA 1
ATOM 3089 C C . ASP A 1 388 ? -15.163 -15.219 -5.652 1.00 81.94 388 ASP A C 1
ATOM 3091 O O . ASP A 1 388 ? -15.810 -16.135 -6.166 1.00 81.94 388 ASP A O 1
ATOM 3095 N N . ILE A 1 389 ? -14.097 -15.445 -4.889 1.00 88.12 389 ILE A N 1
ATOM 3096 C CA . ILE A 1 389 ? -13.548 -16.775 -4.605 1.00 88.12 389 ILE A CA 1
ATOM 3097 C C . ILE A 1 389 ? -13.854 -17.258 -3.184 1.00 88.12 389 ILE A C 1
ATOM 3099 O O . ILE A 1 389 ? -13.194 -18.169 -2.684 1.00 88.12 389 ILE A O 1
ATOM 3103 N N . SER A 1 390 ? -14.857 -16.681 -2.514 1.00 87.06 390 SER A N 1
ATOM 3104 C CA . SER A 1 390 ? -15.165 -16.892 -1.088 1.00 87.06 390 SER A CA 1
ATOM 3105 C C . SER A 1 390 ? -15.389 -18.348 -0.649 1.00 87.06 390 SER A C 1
ATOM 3107 O O . SER A 1 390 ? -15.368 -18.631 0.554 1.00 87.06 390 SER A O 1
ATOM 3109 N N . ASN A 1 391 ? -15.580 -19.292 -1.582 1.00 88.62 391 ASN A N 1
ATOM 3110 C CA . ASN A 1 391 ? -15.702 -20.717 -1.266 1.00 88.62 391 ASN A CA 1
ATOM 3111 C C . ASN A 1 391 ? -14.370 -21.472 -1.173 1.00 88.62 391 ASN A C 1
ATOM 3113 O O . ASN A 1 391 ? -14.371 -22.599 -0.673 1.00 88.62 391 ASN A O 1
ATOM 3117 N N . VAL A 1 392 ? -13.254 -20.888 -1.620 1.00 92.94 392 VAL A N 1
ATOM 3118 C CA . VAL A 1 392 ? -11.941 -21.547 -1.587 1.00 92.94 392 VAL A CA 1
ATOM 3119 C C . VAL A 1 392 ? -11.468 -21.703 -0.140 1.00 92.94 392 VAL A C 1
ATOM 3121 O O . VAL A 1 392 ? -11.441 -20.731 0.621 1.00 92.94 392 VAL A O 1
ATOM 3124 N N . ASP A 1 393 ? -11.078 -22.924 0.240 1.00 93.81 393 ASP A N 1
ATOM 3125 C CA . ASP A 1 393 ? -10.467 -23.228 1.537 1.00 93.81 393 ASP A CA 1
ATOM 3126 C C . ASP A 1 393 ? -8.997 -23.622 1.356 1.00 93.81 393 ASP A C 1
ATOM 3128 O O . ASP A 1 393 ? -8.676 -24.752 1.002 1.00 93.81 393 ASP A O 1
ATOM 3132 N N . CYS A 1 394 ? -8.082 -22.694 1.643 1.00 93.81 394 CYS A N 1
ATOM 3133 C CA . CYS A 1 394 ? -6.643 -22.925 1.482 1.00 93.81 394 CYS A CA 1
ATOM 3134 C C . CYS A 1 394 ? -6.034 -23.881 2.508 1.00 93.81 394 CYS A C 1
ATOM 3136 O O . CYS A 1 394 ? -4.825 -24.109 2.469 1.00 93.81 394 CYS A O 1
ATOM 3138 N N . SER A 1 395 ? -6.825 -24.403 3.446 1.00 92.25 395 SER A N 1
ATOM 3139 C CA . SER A 1 395 ? -6.420 -25.473 4.358 1.00 92.25 395 SER A CA 1
ATOM 3140 C C . SER A 1 395 ? -6.874 -26.862 3.883 1.00 92.25 395 SER A C 1
ATOM 3142 O O . SER A 1 395 ? -6.433 -27.869 4.444 1.00 92.25 395 SER A O 1
ATOM 3144 N N . ASP A 1 396 ? -7.714 -26.933 2.842 1.00 92.44 396 ASP A N 1
ATOM 3145 C CA . ASP A 1 396 ? -8.226 -28.177 2.270 1.00 92.44 396 ASP A CA 1
ATOM 3146 C C . ASP A 1 396 ? -7.286 -28.738 1.192 1.00 92.44 396 ASP A C 1
ATOM 3148 O O . ASP A 1 396 ? -7.244 -28.273 0.051 1.00 92.44 396 ASP A O 1
ATOM 3152 N N . SER A 1 397 ? -6.563 -29.803 1.541 1.00 91.50 397 SER A N 1
ATOM 3153 C CA . SER A 1 397 ? -5.636 -30.493 0.637 1.00 91.50 397 SER A CA 1
ATOM 3154 C C . SER A 1 397 ? -6.310 -31.288 -0.488 1.00 91.50 397 SER A C 1
ATOM 3156 O O . SER A 1 397 ? -5.603 -31.893 -1.289 1.00 91.50 397 SER A O 1
ATOM 3158 N N . SER A 1 398 ? -7.645 -31.383 -0.524 1.00 91.19 398 SER A N 1
ATOM 3159 C CA . SER A 1 398 ? -8.352 -32.098 -1.598 1.00 91.19 398 SER A CA 1
ATOM 3160 C C . SER A 1 398 ? -8.564 -31.257 -2.860 1.00 91.19 398 SER A C 1
ATOM 3162 O O . SER A 1 398 ? -8.627 -31.826 -3.946 1.00 91.19 398 SER A O 1
ATOM 3164 N N . HIS A 1 399 ? -8.593 -29.928 -2.728 1.00 90.06 399 HIS A N 1
ATOM 3165 C CA . HIS A 1 399 ? -8.805 -28.986 -3.837 1.00 90.06 399 HIS A CA 1
ATOM 3166 C C . HIS A 1 399 ? -7.695 -27.928 -3.957 1.00 90.06 399 HIS A C 1
ATOM 3168 O O . HIS A 1 399 ? -7.680 -27.150 -4.910 1.00 90.06 399 HIS A O 1
ATOM 3174 N N . THR A 1 400 ? -6.777 -27.857 -2.987 1.00 94.50 400 THR A N 1
ATOM 3175 C CA . THR A 1 400 ? -5.661 -26.902 -2.989 1.00 94.50 400 THR A CA 1
ATOM 3176 C C . THR A 1 400 ? -4.325 -27.611 -2.789 1.00 94.50 400 THR A C 1
ATOM 3178 O O . THR A 1 400 ? -4.229 -28.609 -2.071 1.00 94.50 400 THR A O 1
ATOM 3181 N N . GLU A 1 401 ? -3.278 -27.090 -3.426 1.00 96.06 401 GLU A N 1
ATOM 3182 C CA . GLU A 1 401 ? -1.934 -27.666 -3.399 1.00 96.06 401 GLU A CA 1
ATOM 3183 C C . GLU A 1 401 ? -0.900 -26.617 -2.982 1.00 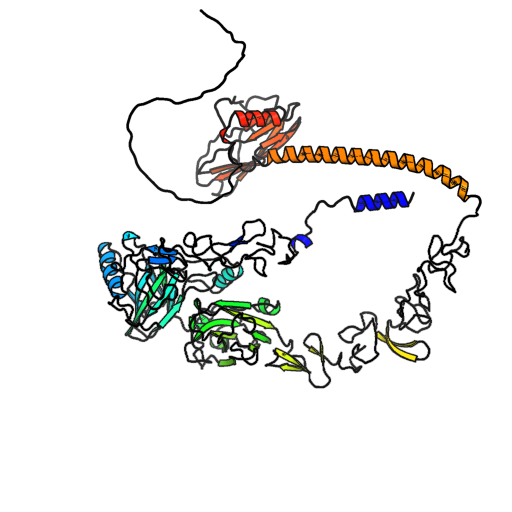96.06 401 GLU A C 1
ATOM 3185 O O . GLU A 1 401 ? -0.907 -25.489 -3.480 1.00 96.06 401 GLU A O 1
ATOM 3190 N N . CYS A 1 402 ? 0.022 -26.998 -2.095 1.00 96.94 402 CYS A N 1
ATOM 3191 C CA . CYS A 1 402 ? 1.187 -26.176 -1.789 1.00 96.94 402 CYS A CA 1
ATOM 3192 C C . CYS A 1 402 ? 2.210 -26.276 -2.926 1.00 96.94 402 CYS A C 1
ATOM 3194 O O . CYS A 1 402 ? 2.809 -27.332 -3.121 1.00 96.94 402 CYS A O 1
ATOM 3196 N N . VAL A 1 403 ? 2.426 -25.181 -3.651 1.00 95.50 403 VAL A N 1
ATOM 3197 C CA . VAL A 1 403 ? 3.378 -25.123 -4.769 1.00 95.50 403 VAL A CA 1
ATOM 3198 C C . VAL A 1 403 ? 4.795 -24.931 -4.254 1.00 95.50 403 VAL A C 1
ATOM 3200 O O . VAL A 1 403 ? 5.715 -25.642 -4.653 1.00 95.50 403 VAL A O 1
ATOM 3203 N N . LEU A 1 404 ? 4.981 -23.934 -3.389 1.00 93.88 404 LEU A N 1
ATOM 3204 C CA . LEU A 1 404 ? 6.301 -23.533 -2.927 1.00 93.88 404 LEU A CA 1
ATOM 3205 C C . LEU A 1 404 ? 6.208 -22.784 -1.598 1.00 93.88 404 LEU A C 1
ATOM 3207 O O . LEU A 1 404 ? 5.395 -21.873 -1.447 1.00 93.88 404 LEU A O 1
ATOM 3211 N N . THR A 1 405 ? 7.107 -23.117 -0.674 1.00 95.44 405 THR A N 1
ATOM 3212 C CA . THR A 1 405 ? 7.349 -22.342 0.547 1.00 95.44 405 THR A CA 1
ATOM 3213 C C . THR A 1 405 ? 8.780 -21.822 0.541 1.00 95.44 405 THR A C 1
ATOM 3215 O O . THR A 1 405 ? 9.709 -22.572 0.235 1.00 95.44 405 THR A O 1
ATOM 3218 N N . ARG A 1 406 ? 8.968 -20.546 0.887 1.00 93.75 406 ARG A N 1
ATOM 3219 C CA . ARG A 1 406 ? 10.282 -19.913 1.051 1.00 93.75 406 ARG A CA 1
ATOM 3220 C C . ARG A 1 406 ? 10.337 -19.086 2.321 1.00 93.75 406 ARG A C 1
ATOM 3222 O O . ARG A 1 406 ? 9.400 -18.358 2.621 1.00 93.75 406 ARG A O 1
ATOM 3229 N N . THR A 1 407 ? 11.452 -19.192 3.027 1.00 93.19 407 THR A N 1
ATOM 3230 C CA . THR A 1 407 ? 11.799 -18.382 4.209 1.00 93.19 407 THR A CA 1
ATOM 3231 C C . THR A 1 407 ? 13.203 -17.789 4.064 1.00 93.19 407 THR A C 1
ATOM 3233 O O . THR A 1 407 ? 13.819 -17.381 5.038 1.00 93.19 407 THR A O 1
ATOM 3236 N N . ASP A 1 408 ? 13.759 -17.873 2.855 1.00 89.19 408 ASP A N 1
ATOM 3237 C CA . ASP A 1 408 ? 15.136 -17.560 2.504 1.00 89.19 408 ASP A CA 1
ATOM 3238 C C . ASP A 1 408 ? 15.198 -17.037 1.059 1.00 89.19 408 ASP A C 1
ATOM 3240 O O . ASP A 1 408 ? 14.179 -16.962 0.365 1.00 89.19 408 ASP A O 1
ATOM 3244 N N . GLY A 1 409 ? 16.396 -16.679 0.593 1.00 84.31 409 GLY A N 1
ATOM 3245 C CA . GLY A 1 409 ? 16.644 -16.262 -0.795 1.00 84.31 409 GLY A CA 1
ATOM 3246 C C . GLY A 1 409 ? 17.132 -14.819 -0.960 1.00 84.31 409 GLY A C 1
ATOM 3247 O O . GLY A 1 409 ? 17.424 -14.405 -2.083 1.00 84.31 409 GLY A O 1
ATOM 3248 N N . CYS A 1 410 ? 17.258 -14.072 0.138 1.00 88.31 410 CYS A N 1
ATOM 3249 C CA . CYS A 1 410 ? 17.949 -12.784 0.177 1.00 88.31 410 CYS A CA 1
ATOM 3250 C C . CYS A 1 410 ? 19.454 -12.976 0.493 1.00 88.31 410 CYS A C 1
ATOM 3252 O O . CYS A 1 410 ? 20.076 -13.940 0.039 1.00 88.31 410 CYS A O 1
ATOM 3254 N N . SER A 1 411 ? 20.091 -12.045 1.212 1.00 84.69 411 SER A N 1
ATOM 3255 C CA . SER A 1 411 ? 21.501 -12.174 1.613 1.00 84.69 411 SER A CA 1
ATOM 3256 C C . SER A 1 411 ? 21.719 -13.350 2.583 1.00 84.69 411 SER A C 1
ATOM 3258 O O . SER A 1 411 ? 20.781 -13.843 3.200 1.00 84.69 411 SER A O 1
ATOM 3260 N N . LYS A 1 412 ? 22.972 -13.819 2.711 1.00 79.25 412 LYS A N 1
ATOM 3261 C CA . LYS A 1 412 ? 23.339 -15.074 3.407 1.00 79.25 412 LYS A CA 1
ATOM 3262 C C . LYS A 1 412 ? 22.840 -15.211 4.852 1.00 79.25 412 LYS A C 1
ATOM 3264 O O . LYS A 1 412 ? 22.671 -16.339 5.298 1.00 79.25 412 LYS A O 1
ATOM 3269 N N . ASP A 1 413 ? 22.624 -14.095 5.540 1.00 83.19 413 ASP A N 1
ATOM 3270 C CA . ASP A 1 413 ? 22.201 -14.052 6.944 1.00 83.19 413 ASP A CA 1
ATOM 3271 C C . ASP A 1 413 ? 20.812 -13.420 7.125 1.00 83.19 413 ASP A C 1
ATOM 3273 O O . ASP A 1 413 ? 20.395 -13.182 8.254 1.00 83.19 413 ASP A O 1
ATOM 3277 N N . SER A 1 414 ? 20.105 -13.131 6.028 1.00 89.56 414 SER A N 1
ATOM 3278 C CA . SER A 1 414 ? 18.795 -12.491 6.086 1.00 89.56 414 SER A CA 1
ATOM 3279 C C . SER A 1 414 ? 17.678 -13.503 6.320 1.00 89.56 414 SER A C 1
ATOM 3281 O O . SER A 1 414 ? 17.671 -14.590 5.739 1.00 89.56 414 SER A O 1
ATOM 3283 N N . LYS A 1 415 ? 16.705 -13.107 7.141 1.00 92.38 415 LYS A N 1
ATOM 3284 C CA . LYS A 1 415 ? 15.456 -13.838 7.407 1.00 92.38 415 LYS A CA 1
ATOM 3285 C C . LYS A 1 415 ? 14.324 -13.484 6.435 1.00 92.38 415 LYS A C 1
ATOM 3287 O O . LYS A 1 415 ? 13.205 -13.978 6.569 1.00 92.38 415 LYS A O 1
ATOM 3292 N N . LEU A 1 416 ? 14.612 -12.613 5.471 1.00 94.88 416 LEU A N 1
ATOM 3293 C CA . LEU A 1 416 ? 13.691 -12.212 4.419 1.00 94.88 416 LEU A CA 1
ATOM 3294 C C . LEU A 1 416 ? 13.601 -13.302 3.341 1.00 94.88 416 LEU A C 1
ATOM 3296 O O . LEU A 1 416 ? 14.565 -14.017 3.052 1.00 94.88 416 LEU A O 1
ATOM 3300 N N . ALA A 1 417 ? 12.435 -13.393 2.705 1.00 94.38 417 ALA A N 1
ATOM 3301 C CA . ALA A 1 417 ? 12.148 -14.404 1.702 1.00 94.38 417 ALA A CA 1
ATOM 3302 C C . ALA A 1 417 ? 12.220 -13.840 0.278 1.00 94.38 417 ALA A C 1
ATOM 3304 O O . ALA A 1 417 ? 11.828 -12.706 -0.007 1.00 94.38 417 ALA A O 1
ATOM 3305 N N . LYS A 1 418 ? 12.669 -14.686 -0.648 1.00 93.88 418 LYS A N 1
ATOM 3306 C CA . LYS A 1 418 ? 12.574 -14.462 -2.090 1.00 93.88 418 LYS A CA 1
ATOM 3307 C C . LYS A 1 418 ? 12.158 -15.761 -2.768 1.00 93.88 418 LYS A C 1
ATOM 3309 O O . LYS A 1 418 ? 12.696 -16.826 -2.474 1.00 93.88 418 LYS A O 1
ATOM 3314 N N . MET A 1 419 ? 11.214 -15.686 -3.699 1.00 92.88 419 MET A N 1
ATOM 3315 C CA . MET A 1 419 ? 10.828 -16.823 -4.531 1.00 92.88 419 MET A CA 1
ATOM 3316 C C . MET A 1 419 ? 10.756 -16.443 -6.003 1.00 92.88 419 MET A C 1
ATOM 3318 O O . MET A 1 419 ? 10.334 -15.346 -6.347 1.00 92.88 419 MET A O 1
ATOM 3322 N N . THR A 1 420 ? 11.146 -17.377 -6.865 1.00 91.69 420 THR A N 1
ATOM 3323 C CA . THR A 1 420 ? 10.968 -17.291 -8.317 1.00 91.69 420 THR A CA 1
ATOM 3324 C C . THR A 1 420 ? 10.117 -18.472 -8.752 1.00 91.69 420 THR A C 1
ATOM 3326 O O . THR A 1 420 ? 10.422 -19.612 -8.393 1.00 91.69 420 THR A O 1
ATOM 3329 N N . ILE A 1 421 ? 9.032 -18.198 -9.472 1.00 91.00 421 ILE A N 1
ATOM 3330 C CA . ILE A 1 421 ? 8.024 -19.199 -9.819 1.00 91.00 421 ILE A CA 1
ATOM 3331 C C . ILE A 1 421 ? 7.357 -18.880 -11.155 1.00 91.00 421 ILE A C 1
ATOM 3333 O O . ILE A 1 421 ? 7.108 -17.719 -11.470 1.00 91.00 421 ILE A O 1
ATOM 3337 N N . THR A 1 422 ? 7.036 -19.922 -11.916 1.00 90.25 422 THR A N 1
ATOM 3338 C CA . THR A 1 422 ? 6.222 -19.833 -13.132 1.00 90.25 422 THR A CA 1
ATOM 3339 C C . THR A 1 422 ? 4.751 -20.060 -12.784 1.00 90.25 422 THR A C 1
ATOM 3341 O O . THR A 1 422 ? 4.381 -21.109 -12.250 1.00 90.25 422 THR A O 1
ATOM 3344 N N . ILE A 1 423 ? 3.919 -19.056 -13.054 1.00 91.44 423 ILE A N 1
ATOM 3345 C CA . ILE A 1 423 ? 2.482 -19.042 -12.766 1.00 91.44 423 ILE A CA 1
ATOM 3346 C C . ILE A 1 423 ? 1.739 -19.481 -14.030 1.00 91.44 423 ILE A C 1
ATOM 3348 O O . ILE A 1 423 ? 1.681 -18.723 -14.988 1.00 91.44 423 ILE A O 1
ATOM 3352 N N . SER A 1 424 ? 1.163 -20.683 -14.050 1.00 92.38 424 SER A N 1
ATOM 3353 C CA . SER A 1 424 ? 0.430 -21.218 -15.208 1.00 92.38 424 SER A CA 1
ATOM 3354 C C . SER A 1 424 ? -0.989 -20.655 -15.305 1.00 92.38 424 SER A C 1
ATOM 3356 O O . SER A 1 424 ? -1.648 -20.492 -14.284 1.00 92.38 424 SER A O 1
ATOM 3358 N N . HIS A 1 425 ? -1.491 -20.427 -16.520 1.00 91.31 425 HIS A N 1
ATOM 3359 C CA . HIS A 1 425 ? -2.876 -19.997 -16.762 1.00 91.31 425 HIS A CA 1
ATOM 3360 C C . HIS A 1 425 ? -3.947 -21.027 -16.350 1.00 91.31 425 HIS A C 1
ATOM 3362 O O . HIS A 1 425 ? -5.118 -20.677 -16.229 1.00 91.31 425 HIS A O 1
ATOM 3368 N N . GLU A 1 426 ? -3.580 -22.297 -16.143 1.00 92.25 426 GLU A N 1
ATOM 3369 C CA . GLU A 1 426 ? -4.524 -23.350 -15.738 1.00 92.25 426 GLU A CA 1
ATOM 3370 C C . GLU A 1 426 ? -4.996 -23.223 -14.277 1.00 92.25 426 GLU A C 1
ATOM 3372 O O . GLU A 1 426 ? -5.975 -23.865 -13.883 1.00 92.25 426 GLU A O 1
ATOM 3377 N N . TYR A 1 427 ? -4.283 -22.445 -13.459 1.00 93.94 427 TYR A N 1
ATOM 3378 C CA . TYR A 1 427 ? -4.499 -22.344 -12.020 1.00 93.94 427 TYR A CA 1
ATOM 3379 C C . TYR A 1 427 ? -4.554 -20.890 -11.577 1.00 93.94 427 TYR A C 1
ATOM 3381 O O . TYR A 1 427 ? -3.893 -20.023 -12.144 1.00 93.94 427 TYR A O 1
ATOM 3389 N N . ASP A 1 428 ? -5.248 -20.673 -10.468 1.00 93.62 428 ASP A N 1
ATOM 3390 C CA . ASP A 1 428 ? -5.105 -19.459 -9.683 1.00 93.62 428 ASP A CA 1
ATOM 3391 C C . ASP A 1 428 ? -4.203 -19.712 -8.484 1.00 93.62 428 ASP A C 1
ATOM 3393 O O . ASP A 1 428 ? -4.198 -20.799 -7.892 1.00 93.62 428 ASP A O 1
ATOM 3397 N N . TYR A 1 429 ? -3.447 -18.681 -8.116 1.00 95.31 429 TYR A N 1
ATOM 3398 C CA . TYR A 1 429 ? -2.453 -18.760 -7.063 1.00 95.31 429 TYR A CA 1
ATOM 3399 C C . TYR A 1 429 ? -2.828 -17.840 -5.906 1.00 95.31 429 TYR A C 1
ATOM 3401 O O . TYR A 1 429 ? -3.221 -16.692 -6.099 1.00 95.31 429 TYR A O 1
ATOM 3409 N N . LEU A 1 430 ? -2.689 -18.350 -4.686 1.00 96.06 430 LEU A N 1
ATOM 3410 C CA . LEU A 1 430 ? -2.882 -17.616 -3.444 1.00 96.06 430 LEU A CA 1
ATOM 3411 C C . LEU A 1 430 ? -1.556 -17.600 -2.688 1.00 96.06 430 LEU A C 1
ATOM 3413 O O . LEU A 1 430 ? -1.073 -18.632 -2.218 1.00 96.06 430 LEU A O 1
ATOM 3417 N N . LEU A 1 431 ? -0.958 -16.419 -2.594 1.00 96.94 431 LEU A N 1
ATOM 3418 C CA . LEU A 1 431 ? 0.252 -16.161 -1.833 1.00 96.94 431 LEU A CA 1
ATOM 3419 C C . LEU A 1 431 ? -0.130 -15.749 -0.411 1.00 96.94 431 LEU A C 1
ATOM 3421 O O . LEU A 1 431 ? -0.797 -14.736 -0.208 1.00 96.94 431 LEU A O 1
ATOM 3425 N N . PHE A 1 432 ? 0.352 -16.498 0.575 1.00 97.19 432 PHE A N 1
ATOM 3426 C CA . PHE A 1 432 ? 0.347 -16.080 1.969 1.00 97.19 432 PHE A CA 1
ATOM 3427 C C . PHE A 1 432 ? 1.730 -15.580 2.373 1.00 97.19 432 PHE A C 1
ATOM 3429 O O . PHE A 1 432 ? 2.693 -16.354 2.401 1.00 97.19 432 PHE A O 1
ATOM 3436 N N . VAL A 1 433 ? 1.809 -14.294 2.712 1.00 97.12 433 VAL A N 1
ATOM 3437 C CA . VAL A 1 433 ? 3.001 -13.664 3.283 1.00 97.12 433 VAL A CA 1
ATOM 3438 C C . VAL A 1 433 ? 2.880 -13.701 4.802 1.00 97.12 433 VAL A C 1
ATOM 3440 O O . VAL A 1 433 ? 2.156 -12.898 5.390 1.00 97.12 433 VAL A O 1
ATOM 3443 N N . GLY A 1 434 ? 3.548 -14.663 5.434 1.00 96.38 434 GLY A N 1
ATOM 3444 C CA . GLY A 1 434 ? 3.579 -14.826 6.885 1.00 96.38 434 GLY A CA 1
ATOM 3445 C C . GLY A 1 434 ? 4.738 -14.058 7.516 1.00 96.38 434 GLY A C 1
ATOM 3446 O O . GLY A 1 434 ? 5.856 -14.135 7.020 1.00 96.38 434 GLY A O 1
ATOM 3447 N N . ILE A 1 435 ? 4.478 -13.369 8.623 1.00 95.50 435 ILE A N 1
ATOM 3448 C CA . ILE A 1 435 ? 5.456 -12.607 9.403 1.00 95.50 435 ILE A CA 1
ATOM 3449 C C . ILE A 1 435 ? 5.501 -13.196 10.817 1.00 95.50 435 ILE A C 1
ATOM 3451 O O . ILE A 1 435 ? 4.501 -13.172 11.546 1.00 95.50 435 ILE A O 1
ATOM 3455 N N . THR A 1 436 ? 6.660 -13.719 11.213 1.00 93.31 436 THR A N 1
ATOM 3456 C CA . THR A 1 436 ? 6.877 -14.373 12.515 1.00 93.31 436 THR A CA 1
ATOM 3457 C C . THR A 1 436 ? 7.576 -13.433 13.494 1.00 93.31 436 THR A C 1
ATOM 3459 O O . THR A 1 436 ? 8.532 -13.798 14.168 1.00 93.31 436 THR A O 1
ATOM 3462 N N . GLU A 1 437 ? 7.069 -12.208 13.598 1.00 90.00 437 GLU A N 1
ATOM 3463 C CA . GLU A 1 437 ? 7.587 -11.213 14.532 1.00 90.00 437 GLU A CA 1
ATOM 3464 C C . GLU A 1 437 ? 6.653 -11.033 15.723 1.00 90.00 437 GLU A C 1
ATOM 3466 O O . GLU A 1 437 ? 5.417 -11.059 15.613 1.00 90.00 437 GLU A O 1
ATOM 3471 N N . GLU A 1 438 ? 7.254 -10.851 16.899 1.00 79.12 438 GLU A N 1
ATOM 3472 C CA . GLU A 1 438 ? 6.467 -10.558 18.080 1.00 79.12 438 GLU A CA 1
ATOM 3473 C C . GLU A 1 438 ? 6.038 -9.100 18.047 1.00 79.12 438 GLU A C 1
ATOM 3475 O O . GLU A 1 438 ? 4.831 -8.889 18.028 1.00 79.12 438 GLU A O 1
ATOM 3480 N N . TYR A 1 439 ? 6.959 -8.129 18.034 1.00 75.88 439 TYR A N 1
ATOM 3481 C CA . TYR A 1 439 ? 6.728 -6.719 18.394 1.00 75.88 439 TYR A CA 1
ATOM 3482 C C . TYR A 1 439 ? 6.189 -5.841 17.265 1.00 75.88 439 TYR A C 1
ATOM 3484 O O . TYR A 1 439 ? 5.014 -5.481 17.307 1.00 75.88 439 TYR A O 1
ATOM 3492 N N . GLU A 1 440 ? 7.012 -5.523 16.278 1.00 83.31 440 GLU A N 1
ATOM 3493 C CA . GLU A 1 440 ? 6.673 -4.650 15.157 1.00 83.31 440 GLU A CA 1
ATOM 3494 C C . GLU A 1 440 ? 7.402 -5.138 13.909 1.00 83.31 440 GLU A C 1
ATOM 3496 O O . GLU A 1 440 ? 8.523 -5.641 13.999 1.00 83.31 440 GLU A O 1
ATOM 3501 N N . ALA A 1 441 ? 6.759 -5.019 12.751 1.00 89.75 441 ALA A N 1
ATOM 3502 C CA . ALA A 1 441 ? 7.398 -5.305 11.477 1.00 89.75 441 ALA A CA 1
ATOM 3503 C C . ALA A 1 441 ? 6.697 -4.543 10.357 1.00 89.75 441 ALA A C 1
ATOM 3505 O O . ALA A 1 441 ? 5.470 -4.586 10.255 1.00 89.75 441 ALA A O 1
ATOM 3506 N N . ASN A 1 442 ? 7.498 -3.894 9.516 1.00 92.31 442 ASN A N 1
ATOM 3507 C CA . ASN A 1 442 ? 7.059 -3.266 8.277 1.00 92.31 442 ASN A CA 1
ATOM 3508 C C . ASN A 1 442 ? 7.806 -3.936 7.122 1.00 92.31 442 ASN A C 1
ATOM 3510 O O . ASN A 1 442 ? 8.999 -3.702 6.927 1.00 92.31 442 ASN A O 1
ATOM 3514 N N . VAL A 1 443 ? 7.123 -4.818 6.398 1.00 94.25 443 VAL A N 1
ATOM 3515 C CA . VAL A 1 443 ? 7.722 -5.651 5.349 1.00 94.25 443 VAL A CA 1
ATOM 3516 C C . VAL A 1 443 ? 7.287 -5.130 3.989 1.00 94.25 443 VAL A C 1
ATOM 3518 O O . VAL A 1 443 ? 6.096 -5.033 3.716 1.00 94.25 443 VAL A O 1
ATOM 3521 N N . ARG A 1 444 ? 8.246 -4.843 3.114 1.00 94.69 444 ARG A N 1
ATOM 3522 C CA . ARG A 1 444 ? 7.980 -4.476 1.723 1.00 94.69 444 ARG A CA 1
ATOM 3523 C C . ARG A 1 444 ? 8.109 -5.706 0.844 1.00 94.69 444 ARG A C 1
ATOM 3525 O O . ARG A 1 444 ? 9.179 -6.310 0.821 1.00 94.69 444 ARG A O 1
ATOM 3532 N N . VAL A 1 445 ? 7.061 -6.051 0.101 1.00 95.31 445 VAL A N 1
ATOM 3533 C CA . VAL A 1 445 ? 7.067 -7.172 -0.853 1.00 95.31 445 VAL A CA 1
ATOM 3534 C C . VAL A 1 445 ? 6.929 -6.635 -2.270 1.00 95.31 445 VAL A C 1
ATOM 3536 O O . VAL A 1 445 ? 5.937 -5.979 -2.570 1.00 95.31 445 VAL A O 1
ATOM 3539 N N . SER A 1 446 ? 7.911 -6.911 -3.130 1.00 94.94 446 SER A N 1
ATOM 3540 C CA . SER A 1 446 ? 7.881 -6.563 -4.554 1.00 94.94 446 SER A CA 1
ATOM 3541 C C . SER A 1 446 ? 7.505 -7.755 -5.427 1.00 94.94 446 SER A C 1
ATOM 3543 O O . SER A 1 446 ? 7.770 -8.910 -5.072 1.00 94.94 446 SER A O 1
ATOM 3545 N N . PHE A 1 447 ? 6.898 -7.451 -6.573 1.00 93.69 447 PHE A N 1
ATOM 3546 C CA . PHE A 1 447 ? 6.496 -8.412 -7.593 1.00 93.69 447 PHE A CA 1
ATOM 3547 C C . PHE A 1 447 ? 7.023 -7.941 -8.942 1.00 93.69 447 PHE A C 1
ATOM 3549 O O . PHE A 1 447 ? 6.606 -6.894 -9.432 1.00 93.69 447 PHE A O 1
ATOM 3556 N N . ASP A 1 448 ? 7.888 -8.739 -9.559 1.00 90.62 448 ASP A N 1
ATOM 3557 C CA . ASP A 1 448 ? 8.498 -8.397 -10.842 1.00 90.62 448 ASP A CA 1
ATOM 3558 C C . ASP A 1 448 ? 8.421 -9.591 -11.801 1.00 90.62 448 ASP A C 1
ATOM 3560 O O . ASP A 1 448 ? 8.549 -10.749 -11.390 1.00 90.62 448 ASP A O 1
ATOM 3564 N N . ILE A 1 449 ? 8.217 -9.324 -13.093 1.00 89.06 449 ILE A N 1
ATOM 3565 C CA . ILE A 1 449 ? 8.396 -10.347 -14.129 1.00 89.06 449 ILE A CA 1
ATOM 3566 C C . ILE A 1 449 ? 9.889 -10.615 -14.284 1.00 89.06 449 ILE A C 1
ATOM 3568 O O . ILE A 1 449 ? 10.711 -9.705 -14.244 1.00 89.06 449 ILE A O 1
ATOM 3572 N N . THR A 1 450 ? 10.242 -11.881 -14.457 1.00 87.38 450 THR A N 1
ATOM 3573 C CA . THR A 1 450 ? 11.606 -12.276 -14.793 1.00 87.38 450 THR A CA 1
ATOM 3574 C C . THR A 1 450 ? 11.583 -13.438 -15.769 1.00 87.38 450 THR A C 1
ATOM 3576 O O . THR A 1 450 ? 10.576 -14.133 -15.903 1.00 87.38 450 THR A O 1
ATOM 3579 N N . CYS A 1 451 ? 12.712 -13.685 -16.426 1.00 83.06 451 CYS A N 1
ATOM 3580 C CA . CYS A 1 451 ? 12.885 -14.811 -17.334 1.00 83.06 451 CYS A CA 1
ATOM 3581 C C . CYS A 1 451 ? 11.771 -14.883 -18.396 1.00 83.06 451 CYS A C 1
ATOM 3583 O O . CYS A 1 451 ? 11.061 -15.899 -18.469 1.00 83.06 451 CYS A O 1
ATOM 3585 N N . PRO A 1 452 ? 11.583 -13.821 -19.207 1.00 75.19 452 PRO A N 1
ATOM 3586 C CA . PRO A 1 452 ? 10.605 -13.846 -20.284 1.00 75.19 452 PRO A CA 1
ATOM 3587 C C . PRO A 1 452 ? 10.866 -15.059 -21.188 1.00 75.19 452 PRO A C 1
ATOM 3589 O O . PRO A 1 452 ? 12.012 -15.407 -21.477 1.00 75.19 452 PRO A O 1
ATOM 3592 N N . GLN A 1 453 ? 9.791 -15.750 -21.582 1.00 72.94 453 GLN A N 1
ATOM 3593 C CA . GLN A 1 453 ? 9.854 -16.965 -22.411 1.00 72.94 453 GLN A CA 1
ATOM 3594 C C . GLN A 1 453 ? 10.783 -18.066 -21.856 1.00 72.94 453 GLN A C 1
ATOM 3596 O O . GLN A 1 453 ? 11.462 -18.747 -22.622 1.00 72.94 453 GLN A O 1
ATOM 3601 N N . GLU A 1 454 ? 10.862 -18.215 -20.529 1.00 71.12 454 GLU A N 1
ATOM 3602 C CA . GLU A 1 454 ? 11.720 -19.209 -19.860 1.00 71.12 454 GLU A CA 1
ATOM 3603 C C . GLU A 1 454 ? 13.213 -19.101 -20.230 1.00 71.12 454 GLU A C 1
ATOM 3605 O O . GLU A 1 454 ? 13.935 -20.095 -20.194 1.00 71.12 454 GLU A O 1
ATOM 3610 N N . CYS A 1 455 ? 13.701 -17.890 -20.540 1.00 76.56 455 CYS A N 1
ATOM 3611 C CA . CYS A 1 455 ? 15.076 -17.623 -20.999 1.00 76.56 455 CYS A CA 1
ATOM 3612 C C . CYS A 1 455 ? 15.393 -18.109 -22.423 1.00 76.56 455 CYS A C 1
ATOM 3614 O O . CYS A 1 455 ? 16.568 -18.201 -22.807 1.00 76.56 455 CYS A O 1
ATOM 3616 N N . GLY A 1 456 ? 14.357 -18.406 -23.213 1.00 74.81 456 GLY A N 1
ATOM 3617 C CA . GLY A 1 456 ? 14.473 -18.991 -24.544 1.00 74.81 456 GLY A CA 1
ATOM 3618 C C . GLY A 1 456 ? 14.987 -20.436 -24.516 1.00 74.81 456 GLY A C 1
ATOM 3619 O O . GLY A 1 456 ? 15.181 -21.042 -23.468 1.00 74.81 456 GLY A O 1
ATOM 3620 N N . SER A 1 457 ? 15.274 -21.012 -25.687 1.00 78.00 457 SER A N 1
ATOM 3621 C CA . SER A 1 457 ? 15.713 -22.417 -25.796 1.00 78.00 457 SER A CA 1
ATOM 3622 C C . SER A 1 457 ? 17.129 -22.694 -25.265 1.00 78.00 457 SER A C 1
ATOM 3624 O O . SER A 1 457 ? 17.547 -23.850 -25.217 1.00 78.00 457 SER A O 1
ATOM 3626 N N . ASN A 1 458 ? 17.895 -21.648 -24.936 1.00 83.44 458 ASN A N 1
ATOM 3627 C CA . ASN A 1 458 ? 19.334 -21.729 -24.654 1.00 83.44 458 ASN A CA 1
ATOM 3628 C C . ASN A 1 458 ? 19.710 -21.257 -23.241 1.00 83.44 458 ASN A C 1
ATOM 3630 O O . ASN A 1 458 ? 20.888 -21.031 -22.949 1.00 83.44 458 ASN A O 1
ATOM 3634 N N . GLY A 1 459 ? 18.718 -21.096 -22.369 1.00 82.19 459 GLY A N 1
ATOM 3635 C CA . GLY A 1 459 ? 18.905 -20.718 -20.980 1.00 82.19 459 GLY A CA 1
ATOM 3636 C C . GLY A 1 459 ? 17.984 -21.497 -20.058 1.00 82.19 459 GLY A C 1
ATOM 3637 O O . GLY A 1 459 ? 17.118 -22.251 -20.487 1.00 82.19 459 GLY A O 1
ATOM 3638 N N . LYS A 1 460 ? 18.197 -21.320 -18.760 1.00 85.19 460 LYS A N 1
ATOM 3639 C CA . LYS A 1 460 ? 17.268 -21.757 -17.719 1.00 85.19 460 LYS A CA 1
ATOM 3640 C C . LYS A 1 460 ? 17.042 -20.603 -16.753 1.00 85.19 460 LYS A C 1
ATOM 3642 O O . LYS A 1 460 ? 17.989 -19.894 -16.407 1.00 85.19 460 LYS A O 1
ATOM 3647 N N . CYS A 1 461 ? 15.815 -20.431 -16.277 1.00 83.88 461 CYS A N 1
ATOM 3648 C CA . CYS A 1 461 ? 15.559 -19.465 -15.218 1.00 83.88 461 CYS A CA 1
ATOM 3649 C C . CYS A 1 461 ? 16.119 -19.995 -13.895 1.00 83.88 461 CYS A C 1
ATOM 3651 O O . CYS A 1 461 ? 15.742 -21.074 -13.431 1.00 83.88 461 CYS A O 1
ATOM 3653 N N . SER A 1 462 ? 17.052 -19.264 -13.293 1.00 81.25 462 SER A N 1
ATOM 3654 C CA . SER A 1 462 ? 17.648 -19.658 -12.023 1.00 81.25 462 SER A CA 1
ATOM 3655 C C . SER A 1 462 ? 16.720 -19.297 -10.867 1.00 81.25 462 SER A C 1
ATOM 3657 O O . SER A 1 462 ? 16.446 -18.111 -10.660 1.00 81.25 462 SER A O 1
ATOM 3659 N N . PRO A 1 463 ? 16.294 -20.270 -10.043 1.00 70.88 463 PRO A N 1
ATOM 3660 C CA . PRO A 1 463 ? 15.438 -19.991 -8.895 1.00 70.88 463 PRO A CA 1
ATOM 3661 C C . PRO A 1 463 ? 16.164 -19.222 -7.780 1.00 70.88 463 PRO A C 1
ATOM 3663 O O . PRO A 1 463 ? 15.514 -18.731 -6.864 1.00 70.88 463 PRO A O 1
ATOM 3666 N N . TYR A 1 464 ? 17.501 -19.139 -7.824 1.00 70.19 464 TYR A N 1
ATOM 3667 C CA . TYR A 1 464 ? 18.309 -18.450 -6.815 1.00 70.19 464 TYR A CA 1
ATOM 3668 C C . TYR A 1 464 ? 18.624 -17.008 -7.226 1.00 70.19 464 TYR A C 1
ATOM 3670 O O . TYR A 1 464 ? 18.345 -16.060 -6.489 1.00 70.19 464 TYR A O 1
ATOM 3678 N N . SER A 1 465 ? 19.176 -16.809 -8.428 1.00 73.56 465 SER A N 1
ATOM 3679 C CA . SER A 1 465 ? 19.469 -15.452 -8.900 1.00 73.56 465 SER A CA 1
ATOM 3680 C C . SER A 1 465 ? 18.194 -14.707 -9.310 1.00 73.56 465 SER A C 1
ATOM 3682 O O . SER A 1 465 ? 18.147 -13.479 -9.206 1.00 73.56 465 SER A O 1
ATOM 3684 N N . GLY A 1 466 ? 17.131 -15.430 -9.684 1.00 75.44 466 GLY A N 1
ATOM 3685 C CA . GLY A 1 466 ? 15.915 -14.855 -10.257 1.00 75.44 466 GLY A CA 1
ATOM 3686 C C . GLY A 1 466 ? 16.175 -14.252 -11.636 1.00 75.44 466 GLY A C 1
ATOM 3687 O O . GLY A 1 466 ? 15.536 -13.269 -11.991 1.00 75.44 466 GLY A O 1
ATOM 3688 N N . ARG A 1 467 ? 17.174 -14.775 -12.358 1.00 81.62 467 ARG A N 1
ATOM 3689 C CA . ARG A 1 467 ? 17.598 -14.343 -13.693 1.00 81.62 467 ARG A CA 1
ATOM 3690 C C . ARG A 1 467 ? 17.891 -15.555 -14.569 1.00 81.62 467 ARG A C 1
ATOM 3692 O O . ARG A 1 467 ? 18.083 -16.669 -14.075 1.00 81.62 467 ARG A O 1
ATOM 3699 N N . CYS A 1 468 ? 17.986 -15.316 -15.868 1.00 84.69 468 CYS A N 1
ATOM 3700 C CA . CYS A 1 468 ? 18.385 -16.326 -16.832 1.00 84.69 468 CYS A CA 1
ATOM 3701 C C . CYS A 1 468 ? 19.860 -16.717 -16.694 1.00 84.69 468 CYS A C 1
ATOM 3703 O O . CYS A 1 468 ? 20.754 -15.875 -16.741 1.00 84.69 468 CYS A O 1
ATOM 3705 N N . GLU A 1 469 ? 20.109 -18.015 -16.539 1.00 86.88 469 GLU A N 1
ATOM 3706 C CA . GLU A 1 469 ? 21.429 -18.634 -16.637 1.00 86.88 469 GLU A CA 1
ATOM 3707 C C . GLU A 1 469 ? 21.559 -19.296 -18.010 1.00 86.88 469 GLU A C 1
ATOM 3709 O O . GLU A 1 469 ? 20.891 -20.294 -18.296 1.00 86.88 469 GLU A O 1
ATOM 3714 N N . CYS A 1 470 ? 22.421 -18.742 -18.859 1.00 86.44 470 CYS A N 1
ATOM 3715 C CA . CYS A 1 470 ? 22.631 -19.246 -20.210 1.00 86.44 470 CYS A CA 1
ATOM 3716 C C . CYS A 1 470 ? 23.498 -20.507 -20.232 1.00 86.44 470 CYS A C 1
ATOM 3718 O O . CYS A 1 470 ? 24.401 -20.687 -19.409 1.00 86.44 470 CYS A O 1
ATOM 3720 N N . TYR A 1 471 ? 23.223 -21.399 -21.185 1.00 85.94 471 TYR A N 1
ATOM 3721 C CA . TYR A 1 471 ? 24.075 -22.558 -21.428 1.00 85.94 471 TYR A CA 1
ATOM 3722 C C . TYR A 1 471 ? 25.448 -22.135 -21.965 1.00 85.94 471 TYR A C 1
ATOM 3724 O O . TYR A 1 471 ? 25.640 -21.032 -22.470 1.00 85.94 471 TYR A O 1
ATOM 3732 N N . ASN A 1 472 ? 26.431 -23.029 -21.850 1.00 80.62 472 ASN A N 1
ATOM 3733 C CA . ASN A 1 472 ? 27.804 -22.731 -22.247 1.00 80.62 472 ASN A CA 1
ATOM 3734 C C . ASN A 1 472 ? 27.886 -22.327 -23.735 1.00 80.62 472 ASN A C 1
ATOM 3736 O O . ASN A 1 472 ? 27.377 -23.045 -24.596 1.00 80.62 472 ASN A O 1
ATOM 3740 N N . GLY A 1 473 ? 28.541 -21.199 -24.024 1.00 76.94 473 GLY A N 1
ATOM 3741 C CA . GLY A 1 473 ? 28.619 -20.602 -25.365 1.00 76.94 473 GLY A CA 1
ATOM 3742 C C . GLY A 1 473 ? 27.517 -19.586 -25.696 1.00 76.94 473 GLY A C 1
ATOM 3743 O O . GLY A 1 473 ? 27.524 -19.057 -26.805 1.00 76.94 473 GLY A O 1
ATOM 3744 N N . TYR A 1 474 ? 26.612 -19.311 -24.753 1.00 82.81 474 TYR A N 1
ATOM 3745 C CA . TYR A 1 474 ? 25.583 -18.277 -24.850 1.00 82.81 474 TYR A CA 1
ATOM 3746 C C . TYR A 1 474 ? 25.778 -17.222 -23.757 1.00 82.81 474 TYR A C 1
ATOM 3748 O O . TYR A 1 474 ? 26.269 -17.512 -22.663 1.00 82.81 474 TYR A O 1
ATOM 3756 N N . THR A 1 475 ? 25.359 -16.004 -24.052 1.00 82.06 475 THR A N 1
ATOM 3757 C CA . THR A 1 475 ? 25.453 -14.809 -23.212 1.00 82.06 475 THR A CA 1
ATOM 3758 C C . THR A 1 475 ? 24.066 -14.202 -23.039 1.00 82.06 475 THR A C 1
ATOM 3760 O O . THR A 1 475 ? 23.171 -14.394 -23.862 1.00 82.06 475 THR A O 1
ATOM 3763 N N . LEU A 1 476 ? 23.860 -13.513 -21.917 1.00 80.88 476 LEU A N 1
ATOM 3764 C CA . LEU A 1 476 ? 22.583 -12.881 -21.609 1.00 80.88 476 LEU A CA 1
ATOM 3765 C C . LEU A 1 476 ? 22.564 -11.466 -22.195 1.00 80.88 476 LEU A C 1
ATOM 3767 O O . LEU A 1 476 ? 23.306 -10.608 -21.716 1.00 80.88 476 LEU A O 1
ATOM 3771 N N . ILE A 1 477 ? 21.709 -11.230 -23.188 1.00 76.31 477 ILE A N 1
ATOM 3772 C CA . ILE A 1 477 ? 21.434 -9.907 -23.766 1.00 76.31 477 ILE A CA 1
ATOM 3773 C C . ILE A 1 477 ? 19.915 -9.727 -23.783 1.00 76.31 477 ILE A C 1
ATOM 3775 O O . ILE A 1 477 ? 19.198 -10.635 -24.197 1.00 76.31 477 ILE A O 1
ATOM 3779 N N . ASP A 1 478 ? 19.427 -8.592 -23.275 1.00 71.06 478 ASP A N 1
ATOM 3780 C CA . ASP A 1 478 ? 17.993 -8.266 -23.199 1.00 71.06 478 ASP A CA 1
ATOM 3781 C C . ASP A 1 478 ? 17.138 -9.421 -22.632 1.00 71.06 478 ASP A C 1
ATOM 3783 O O . ASP A 1 478 ? 16.156 -9.868 -23.222 1.00 71.06 478 ASP A O 1
ATOM 3787 N N . GLU A 1 479 ? 17.577 -9.965 -21.489 1.00 72.88 479 GLU A N 1
ATOM 3788 C CA . GLU A 1 479 ? 16.932 -11.065 -20.744 1.00 72.88 479 GLU A CA 1
ATOM 3789 C C . GLU A 1 479 ? 16.783 -12.403 -21.489 1.00 72.88 479 GLU A C 1
ATOM 3791 O O . GLU A 1 479 ? 16.193 -13.348 -20.962 1.00 72.88 479 GLU A O 1
ATOM 3796 N N . THR A 1 480 ? 17.393 -12.532 -22.667 1.00 75.38 480 THR A N 1
ATOM 3797 C CA . THR A 1 480 ? 17.346 -13.744 -23.487 1.00 75.38 480 THR A CA 1
ATOM 3798 C C . THR A 1 480 ? 18.755 -14.297 -23.697 1.00 75.38 480 THR A C 1
ATOM 3800 O O . THR A 1 480 ? 19.729 -13.556 -23.821 1.00 75.38 480 THR A O 1
ATOM 3803 N N . CYS A 1 481 ? 18.896 -15.624 -23.717 1.00 83.69 481 CYS A N 1
ATOM 3804 C CA . CYS A 1 481 ? 20.192 -16.257 -23.945 1.00 83.69 481 CYS A CA 1
ATOM 3805 C C . CYS A 1 481 ? 20.506 -16.347 -25.440 1.00 83.69 481 CYS A C 1
ATOM 3807 O O . CYS A 1 481 ? 19.947 -17.179 -26.164 1.00 83.69 481 CYS A O 1
ATOM 3809 N N . THR A 1 482 ? 21.426 -15.498 -25.889 1.00 81.38 482 THR A N 1
ATOM 3810 C CA . THR A 1 482 ? 21.834 -15.359 -27.289 1.00 81.38 482 THR A CA 1
ATOM 3811 C C . THR A 1 482 ? 23.269 -15.821 -27.491 1.00 81.38 482 THR A C 1
ATOM 3813 O O . THR A 1 482 ? 24.034 -15.959 -26.541 1.00 81.38 482 THR A O 1
ATOM 3816 N N . LYS A 1 483 ? 23.644 -16.105 -28.738 1.00 84.50 483 LYS A N 1
ATOM 3817 C CA . LYS A 1 483 ? 25.057 -16.289 -29.093 1.00 84.50 483 LYS A CA 1
ATOM 3818 C C . LYS A 1 483 ? 25.784 -14.955 -29.256 1.00 84.50 483 LYS A C 1
ATOM 3820 O O . LYS A 1 483 ? 26.962 -14.880 -28.937 1.00 84.50 483 LYS A O 1
ATOM 3825 N N . CYS A 1 484 ? 25.032 -13.913 -29.606 1.00 83.38 484 CYS A N 1
ATOM 3826 C CA . CYS A 1 484 ? 25.542 -12.562 -29.749 1.00 83.38 484 CYS A CA 1
ATOM 3827 C C . CYS A 1 484 ? 26.302 -12.131 -28.498 1.00 83.38 484 CYS A C 1
ATOM 3829 O O . CYS A 1 484 ? 25.753 -12.200 -27.396 1.00 83.38 484 CYS A O 1
ATOM 3831 N N . GLY A 1 485 ? 27.543 -11.677 -28.650 1.00 80.69 485 GLY A N 1
ATOM 3832 C CA . GLY A 1 485 ? 28.350 -11.233 -27.522 1.00 80.69 485 GLY A CA 1
ATOM 3833 C C . GLY A 1 485 ? 29.204 -12.337 -26.889 1.00 80.69 485 GLY A C 1
ATOM 3834 O O . GLY A 1 485 ? 29.791 -12.107 -25.829 1.00 80.69 485 GLY A O 1
ATOM 3835 N N . ASN A 1 486 ? 29.278 -13.531 -27.492 1.00 83.81 486 ASN A N 1
ATOM 3836 C CA . ASN A 1 486 ? 30.076 -14.665 -27.001 1.00 83.81 486 ASN A CA 1
ATOM 3837 C C . ASN A 1 486 ? 31.549 -14.642 -27.475 1.00 83.81 486 ASN A C 1
ATOM 3839 O O . ASN A 1 486 ? 32.259 -15.651 -27.359 1.00 83.81 486 ASN A O 1
ATOM 3843 N N . SER A 1 487 ? 32.003 -13.505 -28.009 1.00 83.25 487 SER A N 1
ATOM 3844 C CA . SER A 1 487 ? 33.326 -13.284 -28.598 1.00 83.25 487 SER A CA 1
ATOM 3845 C C . SER A 1 487 ? 33.617 -14.112 -29.855 1.00 83.25 487 SER A C 1
ATOM 3847 O O . SER A 1 487 ? 34.787 -14.334 -30.188 1.00 83.25 487 SER A O 1
ATOM 3849 N N . LYS A 1 488 ? 32.587 -14.575 -30.574 1.00 83.38 488 LYS A N 1
ATOM 3850 C CA . LYS A 1 488 ? 32.707 -15.284 -31.854 1.00 83.38 488 LYS A CA 1
ATOM 3851 C C . LYS A 1 488 ? 31.602 -14.826 -32.799 1.00 83.38 488 LYS A C 1
ATOM 3853 O O . LYS A 1 488 ? 30.461 -14.762 -32.401 1.00 83.38 488 LYS A O 1
ATOM 3858 N N . LEU A 1 489 ? 31.940 -14.613 -34.072 1.00 81.56 489 LEU A N 1
ATOM 3859 C CA . LEU A 1 489 ? 30.932 -14.376 -35.106 1.00 81.56 489 LEU A CA 1
ATOM 3860 C C . LEU A 1 489 ? 30.266 -15.708 -35.492 1.00 81.56 489 LEU A C 1
ATOM 3862 O O . LEU A 1 489 ? 30.878 -16.538 -36.176 1.00 81.56 489 LEU A O 1
ATOM 3866 N N . ASP A 1 490 ? 29.043 -15.936 -35.021 1.00 83.00 490 ASP A N 1
ATOM 3867 C CA . ASP A 1 490 ? 28.252 -17.135 -35.309 1.00 83.00 490 ASP A CA 1
ATOM 3868 C C . ASP A 1 490 ? 27.453 -17.018 -36.630 1.00 83.00 490 ASP A C 1
ATOM 3870 O O . ASP A 1 490 ? 27.159 -15.937 -37.121 1.00 83.00 490 ASP A O 1
ATOM 3874 N N . ASN A 1 491 ? 27.033 -18.150 -37.219 1.00 77.44 491 ASN A N 1
ATOM 3875 C CA . ASN A 1 491 ? 26.343 -18.184 -38.530 1.00 77.44 491 ASN A CA 1
ATOM 3876 C C . ASN A 1 491 ? 25.016 -17.397 -38.611 1.00 77.44 491 ASN A C 1
ATOM 3878 O O . ASN A 1 491 ? 24.528 -17.162 -39.713 1.00 77.44 491 ASN A O 1
ATOM 3882 N N . ASN A 1 492 ? 24.408 -17.069 -37.470 1.00 75.25 492 ASN A N 1
ATOM 3883 C CA . ASN A 1 492 ? 23.141 -16.334 -37.395 1.00 75.25 492 ASN A CA 1
ATOM 3884 C C . ASN A 1 492 ? 23.346 -14.862 -37.004 1.00 75.25 492 ASN A C 1
ATOM 3886 O O . ASN A 1 492 ? 22.365 -14.164 -36.772 1.00 75.25 492 ASN A O 1
ATOM 3890 N N . GLU A 1 493 ? 24.596 -14.420 -36.887 1.00 83.38 493 GLU A N 1
ATOM 3891 C CA . GLU A 1 493 ? 24.967 -13.053 -36.548 1.00 83.38 493 GLU A CA 1
ATOM 3892 C C . GLU A 1 493 ? 25.497 -12.357 -37.794 1.00 83.38 493 GLU A C 1
ATOM 3894 O O . GLU A 1 493 ? 26.253 -12.927 -38.583 1.00 83.38 493 GLU A O 1
ATOM 3899 N N . GLU A 1 494 ? 25.102 -11.104 -37.972 1.00 84.50 494 GLU A N 1
ATOM 3900 C CA . GLU A 1 494 ? 25.608 -10.272 -39.059 1.00 84.50 494 GLU A CA 1
ATOM 3901 C C . GLU A 1 494 ? 26.914 -9.569 -38.648 1.00 84.50 494 GLU A C 1
ATOM 3903 O O . GLU A 1 494 ? 27.774 -9.289 -39.484 1.00 84.50 494 GLU A O 1
ATOM 3908 N N . CYS A 1 495 ? 27.092 -9.319 -37.350 1.00 84.75 495 CYS A N 1
ATOM 3909 C CA . CYS A 1 495 ? 28.262 -8.682 -36.750 1.00 84.75 495 CYS A CA 1
ATOM 3910 C C . CYS A 1 495 ? 28.334 -9.010 -35.249 1.00 84.75 495 CYS A C 1
ATOM 3912 O O . CYS A 1 495 ? 27.310 -9.326 -34.664 1.00 84.75 495 CYS A O 1
ATOM 3914 N N . ASP A 1 496 ? 29.494 -8.885 -34.592 1.00 85.31 496 ASP A N 1
ATOM 3915 C CA . ASP A 1 496 ? 29.587 -9.038 -33.127 1.00 85.31 496 ASP A CA 1
ATOM 3916 C C . ASP A 1 496 ? 30.677 -8.124 -32.531 1.00 85.31 496 ASP A C 1
ATOM 3918 O O . ASP A 1 496 ? 31.872 -8.304 -32.773 1.00 85.31 496 ASP A O 1
ATOM 3922 N N . LEU A 1 497 ? 30.260 -7.138 -31.725 1.00 84.12 497 LEU A N 1
ATOM 3923 C CA . LEU A 1 497 ? 31.140 -6.160 -31.062 1.00 84.12 497 LEU A CA 1
ATOM 3924 C C . LEU A 1 497 ? 32.020 -6.757 -29.950 1.00 84.12 497 LEU A C 1
ATOM 3926 O O . LEU A 1 497 ? 32.971 -6.111 -29.512 1.00 84.12 497 LEU A O 1
ATOM 3930 N N . SER A 1 498 ? 31.715 -7.962 -29.471 1.00 82.12 498 SER A N 1
ATOM 3931 C CA . SER A 1 498 ? 32.479 -8.650 -28.424 1.00 82.12 498 SER A CA 1
ATOM 3932 C C . SER A 1 498 ? 33.718 -9.384 -28.946 1.00 82.12 498 SER A C 1
ATOM 3934 O O . SER A 1 498 ? 34.525 -9.876 -28.150 1.00 82.12 498 SER A O 1
ATOM 3936 N N . VAL A 1 499 ? 33.879 -9.481 -30.270 1.00 83.25 499 VAL A N 1
ATOM 3937 C CA . VAL A 1 499 ? 35.064 -10.067 -30.901 1.00 83.25 499 VAL A CA 1
ATOM 3938 C C . VAL A 1 499 ? 36.251 -9.119 -30.709 1.00 83.25 499 VAL A C 1
ATOM 3940 O O . VAL A 1 499 ? 36.203 -7.945 -31.075 1.00 83.25 499 VAL A O 1
ATOM 3943 N N . GLU A 1 500 ? 37.345 -9.622 -30.134 1.00 77.69 500 GLU A N 1
ATOM 3944 C CA . GLU A 1 500 ? 38.528 -8.810 -29.831 1.00 77.69 500 GLU A CA 1
ATOM 3945 C C . GLU A 1 500 ? 39.088 -8.132 -31.098 1.00 77.69 500 GLU A C 1
ATOM 3947 O O . GLU A 1 500 ? 39.430 -8.790 -32.082 1.00 77.69 500 GLU A O 1
ATOM 3952 N N . GLY A 1 501 ? 39.170 -6.796 -31.079 1.00 72.19 501 GLY A N 1
ATOM 3953 C CA . GLY A 1 501 ? 39.635 -5.989 -32.214 1.00 72.19 501 GLY A CA 1
ATOM 3954 C C . GLY A 1 501 ? 38.581 -5.699 -33.293 1.00 72.19 501 GLY A C 1
ATOM 3955 O O . GLY A 1 501 ? 38.899 -5.012 -34.265 1.00 72.19 501 GLY A O 1
ATOM 3956 N N . TYR A 1 502 ? 37.338 -6.165 -33.132 1.00 81.31 502 TYR A N 1
ATOM 3957 C CA . TYR A 1 502 ? 36.227 -5.848 -34.029 1.00 81.31 502 TYR A CA 1
ATOM 3958 C C . TYR A 1 502 ? 35.574 -4.518 -33.628 1.00 81.31 502 TYR A C 1
ATOM 3960 O O . TYR A 1 502 ? 35.033 -4.371 -32.536 1.00 81.31 502 TYR A O 1
ATOM 3968 N N . GLN A 1 503 ? 35.636 -3.522 -34.513 1.00 78.00 503 GLN A N 1
ATOM 3969 C CA . GLN A 1 503 ? 34.967 -2.232 -34.329 1.00 78.00 503 GLN A CA 1
ATOM 3970 C C . GLN A 1 503 ? 34.106 -1.906 -35.541 1.00 78.00 503 GLN A C 1
ATOM 3972 O O . GLN A 1 503 ? 34.621 -1.759 -36.654 1.00 78.00 503 GLN A O 1
ATOM 3977 N N . ASP A 1 504 ? 32.806 -1.764 -35.303 1.00 82.44 504 ASP A N 1
ATOM 3978 C CA . ASP A 1 504 ? 31.800 -1.530 -36.331 1.00 82.44 504 ASP A CA 1
ATOM 3979 C C . ASP A 1 504 ? 30.690 -0.621 -35.781 1.00 82.44 504 ASP A C 1
ATOM 3981 O O . ASP A 1 504 ? 29.900 -1.018 -34.929 1.00 82.44 504 ASP A O 1
ATOM 3985 N N . SER A 1 505 ? 30.640 0.626 -36.250 1.00 82.06 505 SER A N 1
ATOM 3986 C CA . SER A 1 505 ? 29.648 1.622 -35.817 1.00 82.06 505 SER A CA 1
ATOM 3987 C C . SER A 1 505 ? 28.236 1.353 -36.358 1.00 82.06 505 SER A C 1
ATOM 3989 O O . SER A 1 505 ? 27.260 1.974 -35.908 1.00 82.06 505 SER A O 1
ATOM 3991 N N . LEU A 1 506 ? 28.124 0.449 -37.333 1.00 84.50 506 LEU A N 1
ATOM 3992 C CA . LEU A 1 506 ? 26.884 0.033 -37.973 1.00 84.50 506 LEU A CA 1
ATOM 3993 C C . LEU A 1 506 ? 26.372 -1.304 -37.423 1.00 84.50 506 LEU A C 1
ATOM 3995 O O . LEU A 1 506 ? 25.266 -1.707 -37.776 1.00 84.50 506 LEU A O 1
ATOM 3999 N N . CYS A 1 507 ? 27.106 -1.931 -36.504 1.00 87.00 507 CYS A N 1
ATOM 4000 C CA . CYS A 1 507 ? 26.639 -3.074 -35.734 1.00 87.00 507 CYS A CA 1
ATOM 4001 C C . CYS A 1 507 ? 25.770 -2.633 -34.544 1.00 87.00 507 CYS A C 1
ATOM 4003 O O . CYS A 1 507 ? 26.047 -1.627 -33.884 1.00 87.00 507 CYS A O 1
ATOM 4005 N N . THR A 1 508 ? 24.700 -3.375 -34.268 1.00 84.88 508 THR A N 1
ATOM 4006 C CA . THR A 1 508 ? 23.829 -3.171 -33.100 1.00 84.88 508 THR A CA 1
ATOM 4007 C C . THR A 1 508 ? 24.213 -4.102 -31.947 1.00 84.88 508 THR A C 1
ATOM 4009 O O . THR A 1 508 ? 24.852 -5.130 -32.156 1.00 84.88 508 THR A O 1
ATOM 4012 N N . ASN A 1 509 ? 23.761 -3.794 -30.725 1.00 81.56 509 ASN A N 1
ATOM 4013 C CA . ASN A 1 509 ? 23.970 -4.654 -29.547 1.00 81.56 509 ASN A CA 1
ATOM 4014 C C . ASN A 1 509 ? 23.278 -6.028 -29.656 1.00 81.56 509 ASN A C 1
ATOM 4016 O O . ASN A 1 509 ? 23.563 -6.912 -28.859 1.00 81.56 509 ASN A O 1
ATOM 4020 N N . ALA A 1 510 ? 22.393 -6.206 -30.642 1.00 80.62 510 ALA A N 1
ATOM 4021 C CA . ALA A 1 510 ? 21.738 -7.471 -30.963 1.00 80.62 510 ALA A CA 1
ATOM 4022 C C . ALA A 1 510 ? 22.477 -8.275 -32.058 1.00 80.62 510 ALA A C 1
ATOM 4024 O O . ALA A 1 510 ? 21.893 -9.198 -32.620 1.00 80.62 510 ALA A O 1
ATOM 4025 N N . CYS A 1 511 ? 23.725 -7.914 -32.395 1.00 86.06 511 CYS A N 1
ATOM 4026 C CA . CYS A 1 511 ? 24.559 -8.576 -33.415 1.00 86.06 511 CYS A CA 1
ATOM 4027 C C . CYS A 1 511 ? 23.965 -8.591 -34.832 1.00 86.06 511 CYS A C 1
ATOM 4029 O O . CYS A 1 511 ? 24.270 -9.453 -35.659 1.00 86.06 511 CYS A O 1
ATOM 4031 N N . ASN A 1 512 ? 23.126 -7.593 -35.116 1.00 86.94 512 ASN A N 1
ATOM 4032 C CA . ASN A 1 512 ? 22.568 -7.327 -36.437 1.00 86.94 512 ASN A CA 1
ATOM 4033 C C . ASN A 1 512 ? 23.119 -6.010 -36.981 1.00 86.94 512 ASN A C 1
ATOM 4035 O O . ASN A 1 512 ? 23.375 -5.072 -36.212 1.00 86.94 512 ASN A O 1
ATOM 4039 N N . CYS A 1 513 ? 23.242 -5.905 -38.297 1.00 87.81 513 CYS A N 1
ATOM 4040 C CA . CYS A 1 513 ? 23.565 -4.652 -38.953 1.00 87.81 513 CYS A CA 1
ATOM 4041 C C . CYS A 1 513 ? 22.393 -3.661 -38.837 1.00 87.81 513 CYS A C 1
ATOM 4043 O O . CYS A 1 513 ? 21.218 -4.035 -38.824 1.00 87.81 513 CYS A O 1
ATOM 4045 N N . LYS A 1 514 ? 22.691 -2.360 -38.731 1.00 86.44 514 LYS A N 1
ATOM 4046 C CA . LYS A 1 514 ? 21.662 -1.308 -38.722 1.00 86.44 514 LYS A CA 1
ATOM 4047 C C . LYS A 1 514 ? 20.805 -1.393 -39.987 1.00 86.44 514 LYS A C 1
ATOM 4049 O O . LYS A 1 514 ? 21.294 -1.731 -41.065 1.00 86.44 514 LYS A O 1
ATOM 4054 N N . TYR A 1 515 ? 19.528 -1.036 -39.863 1.00 81.69 515 TYR A N 1
ATOM 4055 C CA . TYR A 1 515 ? 18.574 -1.091 -40.971 1.00 81.69 515 TYR A CA 1
ATOM 4056 C C . TYR A 1 515 ? 19.124 -0.424 -42.246 1.00 81.69 515 TYR A C 1
ATOM 4058 O O . TYR A 1 515 ? 19.553 0.729 -42.211 1.00 81.69 515 TYR A O 1
ATOM 4066 N N . GLY A 1 516 ? 19.103 -1.157 -43.366 1.00 78.56 516 GLY A N 1
ATOM 4067 C CA . GLY A 1 516 ? 19.657 -0.715 -44.653 1.00 78.56 516 GLY A CA 1
ATOM 4068 C C . GLY A 1 516 ? 21.129 -1.082 -44.900 1.00 78.56 516 GLY A C 1
ATOM 4069 O O . GLY A 1 516 ? 21.656 -0.746 -45.959 1.00 78.56 516 GLY A O 1
ATOM 4070 N N . THR A 1 517 ? 21.783 -1.785 -43.971 1.00 86.50 517 THR A N 1
ATOM 4071 C CA . THR A 1 517 ? 23.165 -2.282 -44.108 1.00 86.50 517 THR A CA 1
ATOM 4072 C C . THR A 1 517 ? 23.215 -3.808 -43.987 1.00 86.50 517 THR A C 1
ATOM 4074 O O . THR A 1 517 ? 22.279 -4.414 -43.474 1.00 86.50 517 THR A O 1
ATOM 4077 N N . GLN A 1 518 ? 24.274 -4.431 -44.503 1.00 85.88 518 GLN A N 1
ATOM 4078 C CA . GLN A 1 518 ? 24.496 -5.880 -44.469 1.00 85.88 518 GLN A CA 1
ATOM 4079 C C . GLN A 1 518 ? 25.994 -6.190 -44.296 1.00 85.88 518 GLN A C 1
ATOM 4081 O O . GLN A 1 518 ? 26.824 -5.313 -44.566 1.00 85.88 518 GLN A O 1
ATOM 4086 N N . PRO A 1 519 ? 26.375 -7.415 -43.893 1.00 85.94 519 PRO A N 1
ATOM 4087 C CA . PRO A 1 519 ? 27.779 -7.807 -43.805 1.00 85.94 519 PRO A CA 1
ATOM 4088 C C . PRO A 1 519 ? 28.448 -7.747 -45.179 1.00 85.94 519 PRO A C 1
ATOM 4090 O O . PRO A 1 519 ? 28.081 -8.482 -46.098 1.00 85.94 519 PRO A O 1
ATOM 4093 N N . MET A 1 520 ? 29.442 -6.875 -45.324 1.00 83.38 520 MET A N 1
ATOM 4094 C CA . MET A 1 520 ? 30.176 -6.666 -46.568 1.00 83.38 520 MET A CA 1
ATOM 4095 C C . MET A 1 520 ? 31.669 -6.817 -46.318 1.00 83.38 520 MET A C 1
ATOM 4097 O O . MET A 1 520 ? 32.219 -6.221 -45.396 1.00 83.38 520 MET A O 1
ATOM 4101 N N . THR A 1 521 ? 32.341 -7.603 -47.158 1.00 84.19 521 THR A N 1
ATOM 4102 C CA . THR A 1 521 ? 33.800 -7.725 -47.121 1.00 84.19 521 THR A CA 1
ATOM 4103 C C . THR A 1 521 ? 34.427 -6.669 -48.021 1.00 84.19 521 THR A C 1
ATOM 4105 O O . THR A 1 521 ? 34.435 -6.820 -49.245 1.00 84.19 521 THR A O 1
ATOM 4108 N N . VAL A 1 522 ? 34.991 -5.622 -47.421 1.00 77.06 522 VAL A N 1
ATOM 4109 C CA . VAL A 1 522 ? 35.648 -4.526 -48.145 1.00 77.06 522 VAL A CA 1
ATOM 4110 C C . VAL A 1 522 ? 37.167 -4.634 -47.994 1.00 77.06 522 VAL A C 1
ATOM 4112 O O . VAL A 1 522 ? 37.699 -5.033 -46.956 1.00 77.06 522 VAL A O 1
ATOM 4115 N N . LYS A 1 523 ? 37.898 -4.301 -49.063 1.00 70.25 523 LYS A N 1
ATOM 4116 C CA . LYS A 1 523 ? 39.365 -4.223 -49.048 1.00 70.25 523 LYS A CA 1
ATOM 4117 C C . LYS A 1 523 ? 39.802 -2.793 -48.775 1.00 70.25 523 LYS A C 1
ATOM 4119 O O . LYS A 1 523 ? 39.761 -1.963 -49.677 1.00 70.25 523 LYS A O 1
ATOM 4124 N N . VAL A 1 524 ? 40.295 -2.532 -47.570 1.00 64.44 524 VAL A N 1
ATOM 4125 C CA . VAL A 1 524 ? 40.849 -1.228 -47.184 1.00 64.44 524 VAL A CA 1
ATOM 4126 C C . VAL A 1 524 ? 42.349 -1.401 -46.940 1.00 64.44 524 VAL A C 1
ATOM 4128 O O . VAL A 1 524 ? 42.768 -2.262 -46.170 1.00 64.44 524 VAL A O 1
ATOM 4131 N N . ASN A 1 525 ? 43.186 -0.630 -47.642 1.00 59.44 525 ASN A N 1
ATOM 4132 C CA . ASN A 1 525 ? 44.654 -0.651 -47.504 1.00 59.44 525 ASN A CA 1
ATOM 4133 C C . ASN A 1 525 ? 45.320 -2.041 -47.643 1.00 59.44 525 ASN A C 1
ATOM 4135 O O . ASN A 1 525 ? 46.335 -2.325 -47.013 1.00 59.44 525 ASN A O 1
ATOM 4139 N N . GLY A 1 526 ? 44.767 -2.920 -48.488 1.00 61.91 526 GLY A N 1
ATOM 4140 C CA . GLY A 1 526 ? 45.328 -4.252 -48.762 1.00 61.91 526 GLY A CA 1
ATOM 4141 C C . GLY A 1 526 ? 44.920 -5.349 -47.771 1.00 61.91 526 GLY A C 1
ATOM 4142 O O . GLY A 1 526 ? 45.237 -6.516 -48.003 1.00 61.91 526 GLY A O 1
ATOM 4143 N N . THR A 1 527 ? 44.164 -5.018 -46.723 1.00 66.88 527 THR A N 1
ATOM 4144 C CA . THR A 1 527 ? 43.567 -5.980 -45.788 1.00 66.88 527 THR A CA 1
ATOM 4145 C C . THR A 1 527 ? 42.074 -6.123 -46.094 1.00 66.88 527 THR A C 1
ATOM 4147 O O . THR A 1 527 ? 41.396 -5.139 -46.372 1.00 66.88 527 THR A O 1
ATOM 4150 N N . SER A 1 528 ? 41.565 -7.358 -46.120 1.00 77.06 528 SER A N 1
ATOM 4151 C CA . SER A 1 528 ? 40.125 -7.623 -46.279 1.00 77.06 528 SER A CA 1
ATOM 4152 C C . SER A 1 528 ? 39.511 -7.785 -44.894 1.00 77.06 528 SER A C 1
ATOM 4154 O O . SER A 1 528 ? 39.971 -8.638 -44.136 1.00 77.06 528 SER A O 1
ATOM 4156 N N . SER A 1 529 ? 38.499 -6.990 -44.569 1.00 79.81 529 SER A N 1
ATOM 4157 C CA . SER A 1 529 ? 37.701 -7.128 -43.348 1.00 79.81 529 SER A CA 1
ATOM 4158 C C . SER A 1 529 ? 36.219 -7.149 -43.714 1.00 79.81 529 SER A C 1
ATOM 4160 O O . SER A 1 529 ? 35.831 -6.596 -44.740 1.00 79.81 529 SER A O 1
ATOM 4162 N N . THR A 1 530 ? 35.414 -7.854 -42.919 1.00 83.12 530 THR A N 1
ATOM 4163 C CA . THR A 1 530 ? 33.953 -7.894 -43.061 1.00 83.12 530 THR A CA 1
ATOM 4164 C C . THR A 1 530 ? 33.355 -7.044 -41.955 1.00 83.12 530 THR A C 1
ATOM 4166 O O . THR A 1 530 ? 33.627 -7.329 -40.791 1.00 83.12 530 THR A O 1
ATOM 4169 N N . LYS A 1 531 ? 32.574 -6.023 -42.307 1.00 85.31 531 LYS A N 1
ATOM 4170 C CA . LYS A 1 531 ? 31.765 -5.225 -41.373 1.00 85.31 531 LYS A CA 1
ATOM 4171 C C . LYS A 1 531 ? 30.405 -4.913 -41.993 1.00 85.31 531 LYS A C 1
ATOM 4173 O O . LYS A 1 531 ? 30.208 -5.115 -43.192 1.00 85.31 531 LYS A O 1
ATOM 4178 N N . CYS A 1 532 ? 29.474 -4.407 -41.197 1.00 87.50 532 CYS A N 1
ATOM 4179 C CA . CYS A 1 532 ? 28.208 -3.885 -41.687 1.00 87.50 532 CYS A CA 1
ATOM 4180 C C . CYS A 1 532 ? 28.451 -2.670 -42.591 1.00 87.50 532 CYS A C 1
ATOM 4182 O O . CYS A 1 532 ? 29.064 -1.690 -42.176 1.00 87.50 532 CYS A O 1
ATOM 4184 N N . ALA A 1 533 ? 27.963 -2.723 -43.830 1.00 86.50 533 ALA A N 1
ATOM 4185 C CA . ALA A 1 533 ? 28.027 -1.616 -44.781 1.00 86.50 533 ALA A CA 1
ATOM 4186 C C . ALA A 1 533 ? 26.802 -1.619 -45.702 1.00 86.50 533 ALA A C 1
ATOM 4188 O O . ALA A 1 533 ? 26.028 -2.578 -45.740 1.00 86.50 533 ALA A O 1
ATOM 4189 N N . VAL A 1 534 ? 26.615 -0.552 -46.475 1.00 86.12 534 VAL A N 1
ATOM 4190 C CA . VAL A 1 534 ? 25.602 -0.552 -47.539 1.00 86.12 534 VAL A CA 1
ATOM 4191 C C . VAL A 1 534 ? 25.970 -1.569 -48.637 1.00 86.12 534 VAL A C 1
ATOM 4193 O O . VAL A 1 534 ? 27.156 -1.777 -48.899 1.00 86.12 534 VAL A O 1
ATOM 4196 N N . PRO A 1 535 ? 24.992 -2.211 -49.308 1.00 83.62 535 PRO A N 1
ATOM 4197 C CA . PRO A 1 535 ? 25.251 -3.282 -50.280 1.00 83.62 535 PRO A CA 1
ATOM 4198 C C . PRO A 1 535 ? 26.141 -2.904 -51.469 1.00 83.62 535 PRO A C 1
ATOM 4200 O O . PRO A 1 535 ? 26.721 -3.780 -52.109 1.00 83.62 535 PRO A O 1
ATOM 4203 N N . THR A 1 536 ? 26.213 -1.616 -51.798 1.00 83.50 536 THR A N 1
ATOM 4204 C CA . THR A 1 536 ? 27.017 -1.080 -52.900 1.00 83.50 536 THR A CA 1
ATOM 4205 C C . THR A 1 536 ? 28.476 -0.840 -52.515 1.00 83.50 536 THR A C 1
ATOM 4207 O O . THR A 1 536 ? 29.303 -0.664 -53.403 1.00 83.50 536 THR A O 1
ATOM 4210 N N . CYS A 1 537 ? 28.818 -0.943 -51.231 1.00 83.38 537 CYS A N 1
ATOM 4211 C CA . CYS A 1 537 ? 30.113 -0.526 -50.727 1.00 83.38 537 CYS A CA 1
ATOM 4212 C C . CYS A 1 537 ? 31.300 -1.323 -51.295 1.00 83.38 537 CYS A C 1
ATOM 4214 O O . CYS A 1 537 ? 31.307 -2.558 -51.306 1.00 83.38 537 CYS A O 1
ATOM 4216 N N . GLY A 1 538 ? 32.352 -0.608 -51.687 1.00 77.00 538 GLY A N 1
ATOM 4217 C CA . GLY A 1 538 ? 33.608 -1.125 -52.218 1.00 77.00 538 GLY A CA 1
ATOM 4218 C C . GLY A 1 538 ? 33.592 -1.388 -53.725 1.00 77.00 538 GLY A C 1
ATOM 4219 O O . GLY A 1 538 ? 34.399 -2.196 -54.198 1.00 77.00 538 GLY A O 1
ATOM 4220 N N . ASN A 1 539 ? 32.681 -0.768 -54.483 1.00 79.62 539 ASN A N 1
ATOM 4221 C CA . ASN A 1 539 ? 32.506 -1.051 -55.913 1.00 79.62 539 ASN A CA 1
ATOM 4222 C C . ASN A 1 539 ? 33.260 -0.087 -56.857 1.00 79.62 539 ASN A C 1
ATOM 4224 O O . ASN A 1 539 ? 33.313 -0.318 -58.072 1.00 79.62 539 ASN A O 1
ATOM 4228 N N . GLY A 1 540 ? 33.899 0.943 -56.302 1.00 75.12 540 GLY A N 1
ATOM 4229 C CA . GLY A 1 540 ? 34.642 1.977 -57.017 1.00 75.12 540 GLY A CA 1
ATOM 4230 C C . GLY A 1 540 ? 33.768 3.090 -57.610 1.00 75.12 540 GLY A C 1
ATOM 4231 O O . GLY A 1 540 ? 34.238 3.817 -58.492 1.00 75.12 540 GLY A O 1
ATOM 4232 N N . LYS A 1 541 ? 32.509 3.219 -57.183 1.00 81.94 541 LYS A N 1
ATOM 4233 C CA . LYS A 1 541 ? 31.556 4.264 -57.558 1.00 81.94 541 LYS A CA 1
ATOM 4234 C C . LYS A 1 541 ? 30.800 4.736 -56.324 1.00 81.94 541 LYS A C 1
ATOM 4236 O O . LYS A 1 541 ? 30.301 3.944 -55.552 1.00 81.94 541 LYS A O 1
ATOM 4241 N N . ILE A 1 542 ? 30.611 6.047 -56.246 1.00 83.25 542 ILE A N 1
ATOM 4242 C CA . ILE A 1 542 ? 29.787 6.661 -55.209 1.00 83.25 542 ILE A CA 1
ATOM 4243 C C . ILE A 1 542 ? 28.309 6.440 -55.518 1.00 83.25 542 ILE A C 1
ATOM 4245 O O . ILE A 1 542 ? 27.750 7.104 -56.401 1.00 83.25 542 ILE A O 1
ATOM 4249 N N . ASP A 1 543 ? 27.696 5.524 -54.779 1.00 82.06 543 ASP A N 1
ATOM 4250 C CA . ASP A 1 543 ? 26.278 5.202 -54.854 1.00 82.06 543 ASP A CA 1
ATOM 4251 C C . ASP A 1 543 ? 25.439 5.969 -53.817 1.00 82.06 543 ASP A C 1
ATOM 4253 O O . ASP A 1 543 ? 25.924 6.685 -52.936 1.00 82.06 543 ASP A O 1
ATOM 4257 N N . VAL A 1 544 ? 24.115 5.885 -53.963 1.00 73.56 544 VAL A N 1
ATOM 4258 C CA . VAL A 1 544 ? 23.179 6.542 -53.043 1.00 73.56 544 VAL A CA 1
ATOM 4259 C C . VAL A 1 544 ? 23.318 5.896 -51.661 1.00 73.56 544 VAL A C 1
ATOM 4261 O O . VAL A 1 544 ? 23.264 4.676 -51.556 1.00 73.56 544 VAL A O 1
ATOM 4264 N N . TYR A 1 545 ? 23.436 6.726 -50.620 1.00 76.31 545 TYR A N 1
ATOM 4265 C CA . TYR A 1 545 ? 23.645 6.345 -49.211 1.00 76.31 545 TYR A CA 1
ATOM 4266 C C . TYR A 1 545 ? 25.090 6.002 -48.800 1.00 76.31 545 TYR A C 1
ATOM 4268 O O . TYR A 1 545 ? 25.307 5.681 -47.633 1.00 76.31 545 TYR A O 1
ATOM 4276 N N . GLU A 1 546 ? 26.077 6.158 -49.686 1.00 83.44 546 GLU A N 1
ATOM 4277 C CA . GLU A 1 546 ? 27.503 6.067 -49.336 1.00 83.44 546 GLU A CA 1
ATOM 4278 C C . GLU A 1 546 ? 28.074 7.425 -48.909 1.00 83.44 546 GLU A C 1
ATOM 4280 O O . GLU A 1 546 ? 27.810 8.452 -49.540 1.00 83.44 546 GLU A O 1
ATOM 4285 N N . GLU A 1 547 ? 28.879 7.451 -47.840 1.00 85.75 547 GLU A N 1
ATOM 4286 C CA . GLU A 1 547 ? 29.644 8.652 -47.471 1.00 85.75 547 GLU A CA 1
ATOM 4287 C C . GLU A 1 547 ? 30.965 8.739 -48.248 1.00 85.75 547 GLU A C 1
ATOM 4289 O O . GLU A 1 547 ? 31.458 9.836 -48.524 1.00 85.75 547 GLU A O 1
ATOM 4294 N N . CYS A 1 548 ? 31.505 7.577 -48.611 1.00 84.62 548 CYS A N 1
ATOM 4295 C CA . CYS A 1 548 ? 32.715 7.379 -49.394 1.00 84.62 548 CYS A CA 1
ATOM 4296 C C . CYS A 1 548 ? 32.717 5.967 -50.006 1.00 84.62 548 CYS A C 1
ATOM 4298 O O . CYS A 1 548 ? 31.956 5.122 -49.545 1.00 84.62 548 CYS A O 1
ATOM 4300 N N . ASP A 1 549 ? 33.567 5.690 -51.002 1.00 81.06 549 ASP A N 1
ATOM 4301 C CA . ASP A 1 549 ? 33.651 4.357 -51.645 1.00 81.06 549 ASP A CA 1
ATOM 4302 C C . ASP A 1 549 ? 35.102 3.887 -51.893 1.00 81.06 549 ASP A C 1
ATOM 4304 O O . ASP A 1 549 ? 35.459 3.279 -52.904 1.00 81.06 549 ASP A O 1
ATOM 4308 N N . GLY A 1 550 ? 35.977 4.204 -50.935 1.00 74.06 550 GLY A N 1
ATOM 4309 C CA . GLY A 1 550 ? 37.369 3.753 -50.878 1.00 74.06 550 GLY A CA 1
ATOM 4310 C C . GLY A 1 550 ? 38.391 4.867 -51.105 1.00 74.06 550 GLY A C 1
ATOM 4311 O O . GLY A 1 550 ? 38.416 5.521 -52.137 1.00 74.06 550 GLY A O 1
ATOM 4312 N N . GLY A 1 551 ? 39.302 5.060 -50.152 1.00 75.31 551 GLY A N 1
ATOM 4313 C CA . GLY A 1 551 ? 40.266 6.160 -50.173 1.00 75.31 551 GLY A CA 1
ATOM 4314 C C . GLY A 1 551 ? 40.758 6.494 -48.768 1.00 75.31 551 GLY A C 1
ATOM 4315 O O . GLY A 1 551 ? 40.489 5.756 -47.817 1.00 75.31 551 GLY A O 1
ATOM 4316 N N . TYR A 1 552 ? 41.490 7.598 -48.610 1.00 80.75 552 TYR A N 1
ATOM 4317 C CA . TYR A 1 552 ? 41.963 8.024 -47.291 1.00 80.75 552 TYR A CA 1
ATOM 4318 C C . TYR A 1 552 ? 40.778 8.308 -46.354 1.00 80.75 552 TYR A C 1
ATOM 4320 O O . TYR A 1 552 ? 39.837 9.000 -46.727 1.00 80.75 552 TYR A O 1
ATOM 4328 N N . GLY A 1 553 ? 40.811 7.752 -45.140 1.00 78.50 553 GLY A N 1
ATOM 4329 C CA . GLY A 1 553 ? 39.766 7.963 -44.133 1.00 78.50 553 GLY A CA 1
ATOM 4330 C C . GLY A 1 553 ? 38.445 7.222 -44.366 1.00 78.50 553 GLY A C 1
ATOM 4331 O O . GLY A 1 553 ? 37.565 7.340 -43.523 1.00 78.50 553 GLY A O 1
ATOM 4332 N N . CYS A 1 554 ? 38.303 6.445 -45.443 1.00 84.38 554 CYS A N 1
ATOM 4333 C CA . CYS A 1 554 ? 37.094 5.672 -45.728 1.00 84.38 554 CYS A CA 1
ATOM 4334 C C . CYS A 1 554 ? 37.237 4.214 -45.259 1.00 84.38 554 CYS A C 1
ATOM 4336 O O . CYS A 1 554 ? 38.123 3.501 -45.733 1.00 84.38 554 CYS A O 1
ATOM 4338 N N . ASP A 1 555 ? 36.363 3.754 -44.362 1.00 83.88 555 ASP A N 1
ATOM 4339 C CA . ASP A 1 555 ? 36.266 2.350 -43.939 1.00 83.88 555 ASP A CA 1
ATOM 4340 C C . ASP A 1 555 ? 34.810 1.898 -44.060 1.00 83.88 555 ASP A C 1
ATOM 4342 O O . ASP A 1 555 ? 33.932 2.522 -43.481 1.00 83.88 555 ASP A O 1
ATOM 4346 N N . HIS A 1 556 ? 34.540 0.846 -44.838 1.00 86.19 556 HIS A N 1
ATOM 4347 C CA . HIS A 1 556 ? 33.182 0.312 -45.045 1.00 86.19 556 HIS A CA 1
ATOM 4348 C C . HIS A 1 556 ? 32.132 1.392 -45.394 1.00 86.19 556 HIS A C 1
ATOM 4350 O O . HIS A 1 556 ? 31.009 1.391 -44.893 1.00 86.19 556 HIS A O 1
ATOM 4356 N N . CYS A 1 557 ? 32.524 2.316 -46.280 1.00 84.25 557 CYS A N 1
ATOM 4357 C CA . CYS A 1 557 ? 31.712 3.417 -46.815 1.00 84.25 557 CYS A CA 1
ATOM 4358 C C . CYS A 1 557 ? 31.220 4.445 -45.793 1.00 84.25 557 CYS A C 1
ATOM 4360 O O . CYS A 1 557 ? 30.317 5.239 -46.079 1.00 84.25 557 CYS A O 1
ATOM 4362 N N . VAL A 1 558 ? 31.869 4.468 -44.628 1.00 84.88 558 VAL A N 1
ATOM 4363 C CA . VAL A 1 558 ? 31.755 5.517 -43.619 1.00 84.88 558 VAL A CA 1
ATOM 4364 C C . VAL A 1 558 ? 33.112 6.174 -43.384 1.00 84.88 558 VAL A C 1
ATOM 4366 O O . VAL A 1 558 ? 34.168 5.538 -43.462 1.00 84.88 558 VAL A O 1
ATOM 4369 N N . CYS A 1 559 ? 33.095 7.474 -43.092 1.00 84.62 559 CYS A N 1
ATOM 4370 C CA . CYS A 1 559 ? 34.319 8.198 -42.768 1.00 84.62 559 CYS A CA 1
ATOM 4371 C C . CYS A 1 559 ? 34.766 7.898 -41.330 1.00 84.62 559 CYS A C 1
ATOM 4373 O O . CYS A 1 559 ? 34.026 8.112 -40.370 1.00 84.62 559 CYS A O 1
ATOM 4375 N N . VAL A 1 560 ? 35.997 7.405 -41.175 1.00 79.75 560 VAL A N 1
ATOM 4376 C CA . VAL A 1 560 ? 36.605 7.004 -39.894 1.00 79.75 560 VAL A CA 1
ATOM 4377 C C . VAL A 1 560 ? 37.868 7.815 -39.591 1.00 79.75 560 VAL A C 1
ATOM 4379 O O . VAL A 1 560 ? 38.261 8.699 -40.352 1.00 79.75 560 VAL A O 1
ATOM 4382 N N . ASN A 1 561 ? 38.529 7.547 -38.458 1.00 76.75 561 ASN A N 1
ATOM 4383 C CA . ASN A 1 561 ? 39.780 8.211 -38.059 1.00 76.75 561 ASN A CA 1
ATOM 4384 C C . ASN A 1 561 ? 39.680 9.751 -38.031 1.00 76.75 561 ASN A C 1
ATOM 4386 O O . ASN A 1 561 ? 40.585 10.449 -38.480 1.00 76.75 561 ASN A O 1
ATOM 4390 N N . MET A 1 562 ? 38.568 10.275 -37.497 1.00 74.25 562 MET A N 1
ATOM 4391 C CA . MET A 1 562 ? 38.261 11.714 -37.373 1.00 74.25 562 MET A CA 1
ATOM 4392 C C . MET A 1 562 ? 38.114 12.475 -38.703 1.00 74.25 562 MET A C 1
ATOM 4394 O O . MET A 1 562 ? 38.007 13.703 -38.695 1.00 74.25 562 MET A O 1
ATOM 4398 N N . THR A 1 563 ? 38.082 11.776 -39.838 1.00 81.12 563 THR A N 1
ATOM 4399 C CA . THR A 1 563 ? 37.762 12.379 -41.138 1.00 81.12 563 THR A CA 1
ATOM 4400 C C . THR A 1 563 ? 36.269 12.703 -41.242 1.00 81.12 563 THR A C 1
ATOM 4402 O O . THR A 1 563 ? 35.445 12.169 -40.497 1.00 81.12 563 THR A O 1
ATOM 4405 N N . LYS A 1 564 ? 35.908 13.633 -42.127 1.00 79.31 564 LYS A N 1
ATOM 4406 C CA . LYS A 1 564 ? 34.526 14.088 -42.337 1.00 79.31 564 LYS A CA 1
ATOM 4407 C C . LYS A 1 564 ? 34.053 13.704 -43.734 1.00 79.31 564 LYS A C 1
ATOM 4409 O O . LYS A 1 564 ? 34.846 13.621 -44.666 1.00 79.31 564 LYS A O 1
ATOM 4414 N N . LYS A 1 565 ? 32.743 13.533 -43.900 1.00 82.50 565 LYS A N 1
ATOM 4415 C CA . LYS A 1 565 ? 32.158 13.335 -45.228 1.00 82.50 565 LYS A CA 1
ATOM 4416 C C . LYS A 1 565 ? 32.130 14.626 -46.040 1.00 82.50 565 LYS A C 1
ATOM 4418 O O . LYS A 1 565 ? 31.875 15.703 -45.497 1.00 82.50 565 LYS A O 1
ATOM 4423 N N . TYR A 1 566 ? 32.341 14.493 -47.345 1.00 80.00 566 TYR A N 1
ATOM 4424 C CA . TYR A 1 566 ? 32.085 15.557 -48.311 1.00 80.00 566 TYR A CA 1
ATOM 4425 C C . TYR A 1 566 ? 30.572 15.789 -48.468 1.00 80.00 566 TYR A C 1
ATOM 4427 O O . TYR A 1 566 ? 29.765 14.880 -48.275 1.00 80.00 566 TYR A O 1
ATOM 4435 N N . SER A 1 567 ? 30.168 17.005 -48.841 1.00 75.62 567 SER A N 1
ATOM 4436 C CA . SER A 1 567 ? 28.763 17.333 -49.135 1.00 75.62 567 SER A CA 1
ATOM 4437 C C . SER A 1 567 ? 28.238 16.574 -50.357 1.00 75.62 567 SER A C 1
ATOM 4439 O O . SER A 1 567 ? 27.067 16.195 -50.412 1.00 75.62 567 SER A O 1
ATOM 4441 N N . LYS A 1 568 ? 29.128 16.306 -51.315 1.00 76.56 568 LYS A N 1
ATOM 4442 C CA . LYS A 1 568 ? 28.941 15.341 -52.392 1.00 76.56 568 LYS A CA 1
ATOM 4443 C C . LYS A 1 568 ? 29.960 14.231 -52.184 1.00 76.56 568 LYS A C 1
ATOM 4445 O O . LYS A 1 568 ? 31.151 14.503 -52.288 1.00 76.56 568 LYS A O 1
ATOM 4450 N N . ALA A 1 569 ? 29.489 13.027 -51.873 1.00 80.12 569 ALA A N 1
ATOM 4451 C CA . ALA A 1 569 ? 30.355 11.896 -51.564 1.00 80.12 569 ALA A CA 1
ATOM 4452 C C . ALA A 1 569 ? 31.415 11.677 -52.664 1.00 80.12 569 ALA A C 1
ATOM 4454 O O . ALA A 1 569 ? 31.152 11.843 -53.863 1.00 80.12 569 ALA A O 1
ATOM 4455 N N . ARG A 1 570 ? 32.638 11.387 -52.220 1.00 82.88 570 ARG A N 1
ATOM 4456 C CA . ARG A 1 570 ? 33.844 11.172 -53.032 1.00 82.88 570 ARG A CA 1
ATOM 4457 C C . ARG A 1 570 ? 34.471 9.844 -52.609 1.00 82.88 570 ARG A C 1
ATOM 4459 O O . ARG A 1 570 ? 34.067 9.268 -51.609 1.00 82.88 570 ARG A O 1
ATOM 4466 N N . LEU A 1 571 ? 35.436 9.342 -53.377 1.00 80.00 571 LEU A N 1
ATOM 4467 C CA . LEU A 1 571 ? 36.108 8.074 -53.067 1.00 80.00 571 LEU A CA 1
ATOM 4468 C C . LEU A 1 571 ? 36.747 8.103 -51.660 1.00 80.00 571 LEU A C 1
ATOM 4470 O O . LEU A 1 571 ? 36.559 7.184 -50.867 1.00 80.00 571 LEU A O 1
ATOM 4474 N N . ASP A 1 572 ? 37.405 9.201 -51.304 1.00 79.25 572 ASP A N 1
ATOM 4475 C CA . ASP A 1 572 ? 38.030 9.463 -50.010 1.00 79.25 572 ASP A CA 1
ATOM 4476 C C . ASP A 1 572 ? 37.211 10.398 -49.098 1.00 79.25 572 ASP A C 1
ATOM 4478 O O . ASP A 1 572 ? 36.245 11.042 -49.511 1.00 79.25 572 ASP A O 1
ATOM 4482 N N . CYS A 1 573 ? 37.610 10.459 -47.825 1.00 85.00 573 CYS A N 1
ATOM 4483 C CA . CYS A 1 573 ? 37.021 11.325 -46.808 1.00 85.00 573 CYS A CA 1
ATOM 4484 C C . CYS A 1 573 ? 37.881 12.563 -46.553 1.00 85.00 573 CYS A C 1
ATOM 4486 O O . CYS A 1 573 ? 39.111 12.528 -46.628 1.00 85.00 573 CYS A O 1
ATOM 4488 N N . LEU A 1 574 ? 37.221 13.657 -46.179 1.00 84.19 574 LEU A N 1
ATOM 4489 C CA . LEU A 1 574 ? 37.858 14.934 -45.900 1.00 84.19 574 LEU A CA 1
ATOM 4490 C C . LEU A 1 574 ? 38.739 14.818 -44.641 1.00 84.19 574 LEU A C 1
ATOM 4492 O O . LEU A 1 574 ? 38.222 14.452 -43.577 1.00 84.19 574 LEU A O 1
ATOM 4496 N N . PRO A 1 575 ? 40.042 15.146 -44.712 1.00 78.88 575 PRO A N 1
ATOM 4497 C CA . PRO A 1 575 ? 40.929 15.112 -43.556 1.00 78.88 575 PRO A CA 1
ATOM 4498 C C . PRO A 1 575 ? 40.412 15.963 -42.392 1.00 78.88 575 PRO A C 1
ATOM 4500 O O . PRO A 1 575 ? 39.783 17.003 -42.583 1.00 78.88 575 PRO A O 1
ATOM 4503 N N . SER A 1 576 ? 40.731 15.554 -41.163 1.00 73.75 576 SER A N 1
ATOM 4504 C CA . SER A 1 576 ? 40.366 16.301 -39.951 1.00 73.75 576 SER A CA 1
ATOM 4505 C C . SER A 1 576 ? 41.053 17.670 -39.841 1.00 73.75 576 SER A C 1
ATOM 4507 O O . SER A 1 576 ? 40.662 18.467 -38.989 1.00 73.75 576 SER A O 1
ATOM 4509 N N . SER A 1 577 ? 42.092 17.920 -40.651 1.00 72.56 577 SER A N 1
ATOM 4510 C CA . SER A 1 577 ? 42.778 19.213 -40.755 1.00 72.56 577 SER A CA 1
ATOM 4511 C C . SER A 1 577 ? 41.877 20.291 -41.354 1.00 72.56 577 SER A C 1
ATOM 4513 O O . SER A 1 577 ? 41.890 21.414 -40.867 1.00 72.56 577 SER A O 1
ATOM 4515 N N . CYS A 1 578 ? 40.993 19.919 -42.282 1.00 75.38 578 CYS A N 1
ATOM 4516 C CA . CYS A 1 578 ? 40.138 20.873 -42.964 1.00 75.38 578 CYS A CA 1
ATOM 4517 C C . CYS A 1 578 ? 39.097 21.506 -42.015 1.00 75.38 578 CYS A C 1
ATOM 4519 O O . CYS A 1 578 ? 38.274 20.843 -41.363 1.00 75.38 578 CYS A O 1
ATOM 4521 N N . GLY A 1 579 ? 39.113 22.833 -41.973 1.00 71.44 579 GLY A N 1
ATOM 4522 C CA . GLY A 1 579 ? 38.368 23.728 -41.099 1.00 71.44 579 GLY A CA 1
ATOM 4523 C C . GLY A 1 579 ? 39.058 24.061 -39.770 1.00 71.44 579 GLY A C 1
ATOM 4524 O O . GLY A 1 579 ? 38.369 24.545 -38.862 1.00 71.44 579 GLY A O 1
ATOM 4525 N N . ASN A 1 580 ? 40.361 23.801 -39.603 1.00 74.12 580 ASN A N 1
ATOM 4526 C CA . ASN A 1 580 ? 41.077 24.038 -38.339 1.00 74.12 580 ASN A CA 1
ATOM 4527 C C . ASN A 1 580 ? 41.635 25.475 -38.178 1.00 74.12 580 ASN A C 1
ATOM 4529 O O . ASN A 1 580 ? 42.134 25.839 -37.105 1.00 74.12 580 ASN A O 1
ATOM 4533 N N . LYS A 1 581 ? 41.445 26.317 -39.198 1.00 72.69 581 LYS A N 1
ATOM 4534 C CA . LYS A 1 581 ? 41.926 27.697 -39.364 1.00 72.69 581 LYS A CA 1
ATOM 4535 C C . LYS A 1 581 ? 43.441 27.831 -39.576 1.00 72.69 581 LYS A C 1
ATOM 4537 O O . LYS A 1 581 ? 43.995 28.895 -39.272 1.00 72.69 581 LYS A O 1
ATOM 4542 N N . LYS A 1 582 ? 44.114 26.815 -40.107 1.00 78.19 582 LYS A N 1
ATOM 4543 C CA . LYS A 1 582 ? 45.500 26.836 -40.579 1.00 78.19 582 LYS A CA 1
ATOM 4544 C C . LYS A 1 582 ? 45.553 26.207 -41.962 1.00 78.19 582 LYS A C 1
ATOM 4546 O O . LYS A 1 582 ? 45.027 25.138 -42.179 1.00 78.19 582 LYS A O 1
ATOM 4551 N N . LEU A 1 583 ? 46.229 26.877 -42.888 1.00 76.25 583 LEU A N 1
ATOM 4552 C CA . LEU A 1 583 ? 46.431 26.323 -44.221 1.00 76.25 583 LEU A CA 1
ATOM 4553 C C . LEU A 1 583 ? 47.405 25.139 -44.121 1.00 76.25 583 LEU A C 1
ATOM 4555 O O . LEU A 1 583 ? 48.612 25.367 -43.983 1.00 76.25 583 LEU A O 1
ATOM 4559 N N . ASP A 1 584 ? 46.877 23.916 -44.128 1.00 77.94 584 ASP A N 1
ATOM 4560 C CA . ASP A 1 584 ? 47.672 22.694 -44.067 1.00 77.94 584 ASP A CA 1
ATOM 4561 C C . ASP A 1 584 ? 48.082 22.223 -45.478 1.00 77.94 584 ASP A C 1
ATOM 4563 O O . ASP A 1 584 ? 47.580 22.684 -46.507 1.00 77.94 584 ASP A O 1
ATOM 4567 N N . GLU A 1 585 ? 49.079 21.338 -45.550 1.00 68.81 585 GLU A N 1
ATOM 4568 C CA . GLU A 1 585 ? 49.651 20.889 -46.824 1.00 68.81 585 GLU A CA 1
ATOM 4569 C C . GLU A 1 585 ? 48.610 20.106 -47.646 1.00 68.81 585 GLU A C 1
ATOM 4571 O O . GLU A 1 585 ? 48.153 19.041 -47.236 1.00 68.81 585 GLU A O 1
ATOM 4576 N N . GLY A 1 586 ? 48.240 20.643 -48.814 1.00 67.31 586 GLY A N 1
ATOM 4577 C CA . GLY A 1 586 ? 47.194 20.089 -49.683 1.00 67.31 586 GLY A CA 1
ATOM 4578 C C . GLY A 1 586 ? 45.865 20.855 -49.664 1.00 67.31 586 GLY A C 1
ATOM 4579 O O . GLY A 1 586 ? 44.995 20.544 -50.472 1.00 67.31 586 GLY A O 1
ATOM 4580 N N . GLU A 1 587 ? 45.717 21.872 -48.810 1.00 76.44 587 GLU A N 1
ATOM 4581 C CA . GLU A 1 587 ? 44.539 22.748 -48.753 1.00 76.44 587 GLU A CA 1
ATOM 4582 C C . GLU A 1 587 ? 44.769 24.039 -49.564 1.00 76.44 587 GLU A C 1
ATOM 4584 O O . GLU A 1 587 ? 45.846 24.636 -49.523 1.00 76.44 587 GLU A O 1
ATOM 4589 N N . GLU A 1 588 ? 43.759 24.514 -50.303 1.00 72.88 588 GLU A N 1
ATOM 4590 C CA . GLU A 1 588 ? 43.826 25.814 -51.004 1.00 72.88 588 GLU A CA 1
ATOM 4591 C C . GLU A 1 588 ? 43.350 26.977 -50.120 1.00 72.88 588 GLU A C 1
ATOM 4593 O O . GLU A 1 588 ? 43.661 28.150 -50.374 1.00 72.88 588 GLU A O 1
ATOM 4598 N N . CYS A 1 589 ? 42.567 26.634 -49.099 1.00 77.38 589 CYS A N 1
ATOM 4599 C CA . CYS A 1 589 ? 41.986 27.496 -48.086 1.00 77.38 589 CYS A CA 1
ATOM 4600 C C . CYS A 1 589 ? 41.543 26.630 -46.894 1.00 77.38 589 CYS A C 1
ATOM 4602 O O . CYS A 1 589 ? 41.252 25.455 -47.069 1.00 77.38 589 CYS A O 1
ATOM 4604 N N . ASP A 1 590 ? 41.431 27.214 -45.702 1.00 75.56 590 ASP A N 1
ATOM 4605 C CA . ASP A 1 590 ? 41.074 26.490 -44.472 1.00 75.56 590 ASP A CA 1
ATOM 4606 C C . ASP A 1 590 ? 39.991 27.223 -43.642 1.00 75.56 590 ASP A C 1
ATOM 4608 O O . ASP A 1 590 ? 39.941 27.232 -42.409 1.00 75.56 590 ASP A O 1
ATOM 4612 N N . GLY A 1 591 ? 39.113 27.929 -44.361 1.00 69.62 591 GLY A N 1
ATOM 4613 C CA . GLY A 1 591 ? 37.949 28.633 -43.825 1.00 69.62 591 GLY A CA 1
ATOM 4614 C C . GLY A 1 591 ? 37.852 30.115 -44.211 1.00 69.62 591 GLY A C 1
ATOM 4615 O O . GLY A 1 591 ? 38.773 30.909 -44.033 1.00 69.62 591 GLY A O 1
ATOM 4616 N N . GLY A 1 592 ? 36.670 30.527 -44.675 1.00 69.38 592 GLY A N 1
ATOM 4617 C CA . GLY A 1 592 ? 36.342 31.911 -45.034 1.00 69.38 592 GLY A CA 1
ATOM 4618 C C . GLY A 1 592 ? 35.500 32.001 -46.307 1.00 69.38 592 GLY A C 1
ATOM 4619 O O . GLY A 1 592 ? 35.108 30.982 -46.872 1.00 69.38 592 GLY A O 1
ATOM 4620 N N . ASP A 1 593 ? 35.203 33.220 -46.763 1.00 67.81 593 ASP A N 1
ATOM 4621 C CA . ASP A 1 593 ? 34.366 33.423 -47.952 1.00 67.81 593 ASP A CA 1
ATOM 4622 C C . ASP A 1 593 ? 35.040 32.848 -49.212 1.00 67.81 593 ASP A C 1
ATOM 4624 O O . ASP A 1 593 ? 36.223 33.071 -49.465 1.00 67.81 593 ASP A O 1
ATOM 4628 N N . GLY A 1 594 ? 34.279 32.089 -50.004 1.00 69.62 594 GLY A N 1
ATOM 4629 C CA . GLY A 1 594 ? 34.785 31.426 -51.209 1.00 69.62 594 GLY A CA 1
ATOM 4630 C C . GLY A 1 594 ? 35.577 30.139 -50.964 1.00 69.62 594 GLY A C 1
ATOM 4631 O O . GLY A 1 594 ? 36.055 29.573 -51.939 1.00 69.62 594 GLY A O 1
ATOM 4632 N N . CYS A 1 595 ? 35.692 29.674 -49.714 1.00 77.88 595 CYS A N 1
ATOM 4633 C CA . CYS A 1 595 ? 36.299 28.394 -49.352 1.00 77.88 595 CYS A CA 1
ATOM 4634 C C . CYS A 1 595 ? 35.215 27.359 -49.018 1.00 77.88 595 CYS A C 1
ATOM 4636 O O . CYS A 1 595 ? 34.439 27.570 -48.084 1.00 77.88 595 CYS A O 1
ATOM 4638 N N . ILE A 1 596 ? 35.138 26.257 -49.766 1.00 76.06 596 ILE A N 1
ATOM 4639 C CA . ILE A 1 596 ? 34.216 25.140 -49.495 1.00 76.06 596 ILE A CA 1
ATOM 4640 C C . ILE A 1 596 ? 35.023 23.849 -49.604 1.00 76.06 596 ILE A C 1
ATOM 4642 O O . ILE A 1 596 ? 35.731 23.674 -50.586 1.00 76.06 596 ILE A O 1
ATOM 4646 N N . GLU A 1 597 ? 34.930 22.969 -48.600 1.00 78.44 597 GLU A N 1
ATOM 4647 C CA . GLU A 1 597 ? 35.666 21.687 -48.569 1.00 78.44 597 GLU A CA 1
ATOM 4648 C C . GLU A 1 597 ? 37.193 21.852 -48.752 1.00 78.44 597 GLU A C 1
ATOM 4650 O O . GLU A 1 597 ? 37.846 20.992 -49.330 1.00 78.44 597 GLU A O 1
ATOM 4655 N N . CYS A 1 598 ? 37.749 22.967 -48.254 1.00 77.00 598 CYS A N 1
ATOM 4656 C CA . CYS A 1 598 ? 39.158 23.369 -48.385 1.00 77.00 598 CYS A CA 1
ATOM 4657 C C . CYS A 1 598 ? 39.658 23.632 -49.824 1.00 77.00 598 CYS A C 1
ATOM 4659 O O . CYS A 1 598 ? 40.863 23.696 -50.077 1.00 77.00 598 CYS A O 1
ATOM 4661 N N . GLU A 1 599 ? 38.722 23.887 -50.747 1.00 79.38 599 GLU A N 1
ATOM 4662 C CA . GLU A 1 599 ? 38.961 24.276 -52.142 1.00 79.38 599 GLU A CA 1
ATOM 4663 C C . GLU A 1 599 ? 38.381 25.682 -52.425 1.00 79.38 599 GLU A C 1
ATOM 4665 O O . GLU A 1 599 ? 37.266 26.024 -51.988 1.00 79.38 599 GLU A O 1
ATOM 4670 N N . CYS A 1 600 ? 39.113 26.520 -53.176 1.00 75.19 600 CYS A N 1
ATOM 4671 C CA . CYS A 1 600 ? 38.617 27.844 -53.560 1.00 75.19 600 CYS A CA 1
ATOM 4672 C C . CYS A 1 600 ? 37.584 27.742 -54.692 1.00 75.19 600 CYS A C 1
ATOM 4674 O O . CYS A 1 600 ? 37.829 27.190 -55.762 1.00 75.19 600 CYS A O 1
ATOM 4676 N N . GLN A 1 601 ? 36.410 28.338 -54.485 1.00 79.12 601 GLN A N 1
ATOM 4677 C CA . GLN A 1 601 ? 35.320 28.287 -55.456 1.00 79.12 601 GLN A CA 1
ATOM 4678 C C . GLN A 1 601 ? 35.612 29.126 -56.718 1.00 79.12 601 GLN A C 1
ATOM 4680 O O . GLN A 1 601 ? 36.277 30.164 -56.636 1.00 79.12 601 GLN A O 1
ATOM 4685 N N . PRO A 1 602 ? 35.065 28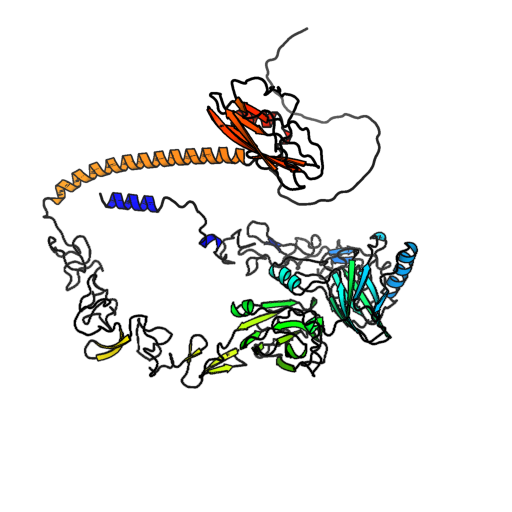.754 -57.893 1.00 69.81 602 PRO A N 1
ATOM 4686 C CA . PRO A 1 602 ? 35.279 29.489 -59.140 1.00 69.81 602 PRO A CA 1
ATOM 4687 C C . PRO A 1 602 ? 34.967 30.992 -59.013 1.00 69.81 602 PRO A C 1
ATOM 4689 O O . PRO A 1 602 ? 33.884 31.382 -58.575 1.00 69.81 602 PRO A O 1
ATOM 4692 N N . GLY A 1 603 ? 35.915 31.851 -59.409 1.00 64.94 603 GLY A N 1
ATOM 4693 C CA . GLY A 1 603 ? 35.820 33.314 -59.260 1.00 64.94 603 GLY A CA 1
ATOM 4694 C C . GLY A 1 603 ? 36.452 33.878 -57.979 1.00 64.94 603 GLY A C 1
ATOM 4695 O O . GLY A 1 603 ? 36.439 35.096 -57.783 1.00 64.94 603 GLY A O 1
ATOM 4696 N N . TRP A 1 604 ? 37.034 33.016 -57.143 1.00 68.56 604 TRP A N 1
ATOM 4697 C CA . TRP A 1 604 ? 37.814 33.368 -55.961 1.00 68.56 604 TRP A CA 1
ATOM 4698 C C . TRP A 1 604 ? 39.261 32.889 -56.127 1.00 68.56 604 TRP A C 1
ATOM 4700 O O . TRP A 1 604 ? 39.507 31.850 -56.729 1.00 68.56 604 TRP A O 1
ATOM 4710 N N . TYR A 1 605 ? 40.224 33.660 -55.623 1.00 65.81 605 TYR A N 1
ATOM 4711 C CA . TYR A 1 605 ? 41.655 33.372 -55.779 1.00 65.81 605 TYR A CA 1
ATOM 4712 C C . TYR A 1 605 ? 42.300 33.077 -54.419 1.00 65.81 605 TYR A C 1
ATOM 4714 O O . TYR A 1 605 ? 42.017 33.794 -53.450 1.00 65.81 605 TYR A O 1
ATOM 4722 N N . SER A 1 606 ? 43.174 32.062 -54.362 1.00 67.75 606 SER A N 1
ATOM 4723 C CA . SER A 1 606 ? 44.002 31.758 -53.184 1.00 67.75 606 SER A CA 1
ATOM 4724 C C . SER A 1 606 ? 45.045 32.863 -52.962 1.00 67.75 606 SER A C 1
ATOM 4726 O O . SER A 1 606 ? 45.582 33.427 -53.919 1.00 67.75 606 SER A O 1
ATOM 4728 N N . GLN A 1 607 ? 45.279 33.239 -51.703 1.00 62.31 607 GLN A N 1
ATOM 4729 C CA . GLN A 1 607 ? 46.185 34.335 -51.319 1.00 62.31 607 GLN A CA 1
ATOM 4730 C C . GLN A 1 607 ? 47.128 33.959 -50.162 1.00 62.31 607 GLN A C 1
ATOM 4732 O O . GLN A 1 607 ? 47.404 34.813 -49.316 1.00 62.31 607 GLN A O 1
ATOM 4737 N N . ASP A 1 608 ? 47.584 32.700 -50.094 1.00 60.47 608 ASP A N 1
ATOM 4738 C CA . ASP A 1 608 ? 48.419 32.157 -48.999 1.00 60.47 608 ASP A CA 1
ATOM 4739 C C . ASP A 1 608 ? 47.828 32.447 -47.606 1.00 60.47 608 ASP A C 1
ATOM 4741 O O . ASP A 1 608 ? 48.514 32.788 -46.638 1.00 60.47 608 ASP A O 1
ATOM 4745 N N . LYS A 1 609 ? 46.499 32.401 -47.522 1.00 65.75 609 LYS A N 1
ATOM 4746 C CA . LYS A 1 609 ? 45.705 32.694 -46.330 1.00 65.75 609 LYS A CA 1
ATOM 4747 C C . LYS A 1 609 ? 44.594 31.670 -46.221 1.00 65.75 609 LYS A C 1
ATOM 4749 O O . LYS A 1 609 ? 44.187 31.073 -47.207 1.00 65.75 609 LYS A O 1
ATOM 4754 N N . THR A 1 610 ? 44.037 31.551 -45.023 1.00 66.12 610 THR A N 1
ATOM 4755 C CA . THR A 1 610 ? 42.948 30.616 -44.722 1.00 66.12 610 THR A CA 1
ATOM 4756 C C . THR A 1 610 ? 41.668 30.860 -45.537 1.00 66.12 610 THR A C 1
ATOM 4758 O O . THR A 1 610 ? 40.845 29.962 -45.619 1.00 66.12 610 THR A O 1
ATOM 4761 N N . HIS A 1 611 ? 41.501 32.015 -46.197 1.00 72.69 611 HIS A N 1
ATOM 4762 C CA . HIS A 1 611 ? 40.310 32.372 -46.978 1.00 72.69 611 HIS A CA 1
ATOM 4763 C C . HIS A 1 611 ? 40.640 32.756 -48.427 1.00 72.69 611 HIS A C 1
ATOM 4765 O O . HIS A 1 611 ? 41.694 33.334 -48.703 1.00 72.69 611 HIS A O 1
ATOM 4771 N N . CYS A 1 612 ? 39.686 32.530 -49.332 1.00 75.81 612 CYS A N 1
ATOM 4772 C CA . CYS A 1 612 ? 39.765 32.962 -50.727 1.00 75.81 612 CYS A CA 1
ATOM 4773 C C . CYS A 1 612 ? 39.258 34.418 -50.868 1.00 75.81 612 CYS A C 1
ATOM 4775 O O . CYS A 1 612 ? 38.520 34.921 -50.020 1.00 75.81 612 CYS A O 1
ATOM 4777 N N . SER A 1 613 ? 39.626 35.140 -51.937 1.00 68.00 613 SER A N 1
ATOM 4778 C CA . SER A 1 613 ? 39.136 36.519 -52.177 1.00 68.00 613 SER A CA 1
ATOM 4779 C C . SER A 1 613 ? 38.565 36.726 -53.583 1.00 68.00 613 SER A C 1
ATOM 4781 O O . SER A 1 613 ? 39.152 36.279 -54.566 1.00 68.00 613 SER A O 1
ATOM 4783 N N . SER A 1 614 ? 37.453 37.470 -53.676 1.00 58.50 614 SER A N 1
ATOM 4784 C CA . SER A 1 614 ? 36.742 37.821 -54.922 1.00 58.50 614 SER A CA 1
ATOM 4785 C C . SER A 1 614 ? 37.015 39.242 -55.453 1.00 58.50 614 SER A C 1
ATOM 4787 O O . SER A 1 614 ? 36.432 39.642 -56.460 1.00 58.50 614 SER A O 1
ATOM 4789 N N . GLN A 1 615 ? 37.874 40.048 -54.807 1.00 56.81 615 GLN A N 1
ATOM 4790 C CA . GLN A 1 615 ? 38.109 41.461 -55.176 1.00 56.81 615 GLN A CA 1
ATOM 4791 C C . GLN A 1 615 ? 39.597 41.842 -55.263 1.00 56.81 615 GLN A C 1
ATOM 4793 O O . GLN A 1 615 ? 40.413 41.386 -54.462 1.00 56.81 615 GLN A O 1
ATOM 4798 N N . SER A 1 616 ? 39.940 42.752 -56.191 1.00 60.25 616 SER A N 1
ATOM 4799 C CA . SER A 1 616 ? 41.279 43.356 -56.291 1.00 60.25 616 SER A CA 1
ATOM 4800 C C . SER A 1 616 ? 41.484 44.491 -55.270 1.00 60.25 616 SER A C 1
ATOM 4802 O O . SER A 1 616 ? 40.542 45.177 -54.863 1.00 60.25 616 SER A O 1
ATOM 4804 N N . LEU A 1 617 ? 42.738 44.690 -54.841 1.00 50.97 617 LEU A N 1
ATOM 4805 C CA . LEU A 1 617 ? 43.131 45.434 -53.631 1.00 50.97 617 LEU A CA 1
ATOM 4806 C C . LEU A 1 617 ? 42.620 46.895 -53.546 1.00 50.97 617 LEU A C 1
ATOM 4808 O O . LEU A 1 617 ? 42.462 47.424 -52.446 1.00 50.97 617 LEU A O 1
ATOM 4812 N N . LEU A 1 618 ? 42.350 47.550 -54.682 1.00 45.56 618 LEU A N 1
ATOM 4813 C CA . LEU A 1 618 ? 42.088 48.996 -54.762 1.00 45.56 618 LEU A CA 1
ATOM 4814 C C . LEU A 1 618 ? 40.615 49.392 -54.510 1.00 45.56 618 LEU A C 1
ATOM 4816 O O . LEU A 1 618 ? 40.343 50.467 -53.981 1.00 45.56 618 LEU A O 1
ATOM 4820 N N . GLY A 1 619 ? 39.646 48.529 -54.838 1.00 54.72 619 GLY A N 1
ATOM 4821 C CA . GLY A 1 619 ? 38.208 48.832 -54.702 1.00 54.72 619 GLY A CA 1
ATOM 4822 C C . GLY A 1 619 ? 37.667 48.740 -53.268 1.00 54.72 619 GLY A C 1
ATOM 4823 O O . GLY A 1 619 ? 36.580 49.242 -52.970 1.00 54.72 619 GLY A O 1
ATOM 4824 N N . ARG A 1 620 ? 38.434 48.119 -52.362 1.00 53.81 620 ARG A N 1
ATOM 4825 C CA . ARG A 1 620 ? 38.011 47.795 -50.992 1.00 53.81 620 ARG A CA 1
ATOM 4826 C C . ARG A 1 620 ? 37.996 49.007 -50.055 1.00 53.81 620 ARG A C 1
ATOM 4828 O O . ARG A 1 620 ? 37.150 49.071 -49.169 1.00 53.81 620 ARG A O 1
ATOM 4835 N N . GLN A 1 621 ? 38.881 49.988 -50.245 1.00 51.25 621 GLN A N 1
ATOM 4836 C CA . GLN A 1 621 ? 39.024 51.089 -49.281 1.00 51.25 621 GLN A CA 1
ATOM 4837 C C . GLN A 1 621 ? 37.952 52.187 -49.404 1.00 51.25 621 GLN A C 1
ATOM 4839 O O . GLN A 1 621 ? 37.570 52.774 -48.397 1.00 51.25 621 GLN A O 1
ATOM 4844 N N . LEU A 1 622 ? 37.391 52.424 -50.594 1.00 52.59 622 LEU A N 1
ATOM 4845 C CA . LEU A 1 622 ? 36.403 53.494 -50.811 1.00 52.59 622 LEU A CA 1
ATOM 4846 C C . LEU A 1 622 ? 34.973 53.117 -50.380 1.00 52.59 622 LEU A C 1
ATOM 4848 O O . LEU A 1 622 ? 34.215 53.976 -49.937 1.00 52.59 622 LEU A O 1
ATOM 4852 N N . LYS A 1 623 ? 34.598 51.832 -50.442 1.00 55.62 623 LYS A N 1
ATOM 4853 C CA . LYS A 1 623 ? 33.275 51.354 -49.989 1.00 55.62 623 LYS A CA 1
ATOM 4854 C C . LYS A 1 623 ? 33.145 51.268 -48.464 1.00 55.62 623 LYS A C 1
ATOM 4856 O O . LYS A 1 623 ? 32.040 51.410 -47.938 1.00 55.62 623 LYS A O 1
ATOM 4861 N N . TYR A 1 624 ? 34.252 51.056 -47.750 1.00 56.19 624 TYR A N 1
ATOM 4862 C CA . TYR A 1 624 ? 34.237 50.846 -46.299 1.00 56.19 624 TYR A CA 1
ATOM 4863 C C . TYR A 1 624 ? 33.830 52.105 -45.518 1.00 56.19 624 TYR A C 1
ATOM 4865 O O . TYR A 1 624 ? 32.986 52.023 -44.629 1.00 56.19 624 TYR A O 1
ATOM 4873 N N . TRP A 1 625 ? 34.342 53.279 -45.897 1.00 56.19 625 TRP A N 1
ATOM 4874 C CA . TRP A 1 625 ? 34.058 54.532 -45.184 1.00 56.19 625 TRP A CA 1
ATOM 4875 C C . TRP A 1 625 ? 32.634 55.063 -45.409 1.00 56.19 625 TRP A C 1
ATOM 4877 O O . TRP A 1 625 ? 32.015 55.564 -44.474 1.00 56.19 625 TRP A O 1
ATOM 4887 N N . GLY A 1 626 ? 32.066 54.892 -46.609 1.00 61.22 626 GLY A N 1
ATOM 4888 C CA . GLY A 1 626 ? 30.692 55.328 -46.903 1.00 61.22 626 GLY A CA 1
ATOM 4889 C C . GLY A 1 626 ? 29.608 54.464 -46.245 1.00 61.22 626 GLY A C 1
ATOM 4890 O O . GLY A 1 626 ? 28.556 54.966 -45.861 1.00 61.22 626 GLY A O 1
ATOM 4891 N N . THR A 1 627 ? 29.871 53.167 -46.062 1.00 62.41 627 THR A N 1
ATOM 4892 C CA . THR A 1 627 ? 28.885 52.230 -45.494 1.00 62.41 627 THR A CA 1
ATOM 4893 C C . THR A 1 627 ? 28.770 52.374 -43.971 1.00 62.41 627 THR A C 1
ATOM 4895 O O . THR A 1 627 ? 27.686 52.214 -43.413 1.00 62.41 627 THR A O 1
ATOM 4898 N N . LEU A 1 628 ? 29.864 52.731 -43.292 1.00 62.94 628 LEU A N 1
ATOM 4899 C CA . LEU A 1 628 ? 29.933 52.786 -41.827 1.00 62.94 628 LEU A CA 1
ATOM 4900 C C . LEU A 1 628 ? 29.095 53.937 -41.243 1.00 62.94 628 LEU A C 1
ATOM 4902 O O . LEU A 1 628 ? 28.415 53.764 -40.234 1.00 62.94 628 LEU A O 1
ATOM 4906 N N . VAL A 1 629 ? 29.057 55.078 -41.938 1.00 71.44 629 VAL A N 1
ATOM 4907 C CA . VAL A 1 629 ? 28.241 56.239 -41.547 1.00 71.44 629 VAL A CA 1
ATOM 4908 C C . VAL A 1 629 ? 26.746 55.938 -41.687 1.00 71.44 629 VAL A C 1
ATOM 4910 O O . VAL A 1 629 ? 25.965 56.258 -40.797 1.00 71.44 629 VAL A O 1
ATOM 4913 N N . ILE A 1 630 ? 26.336 55.272 -42.768 1.00 68.94 630 ILE A N 1
ATOM 4914 C CA . ILE A 1 630 ? 24.921 54.962 -43.031 1.00 68.94 630 ILE A CA 1
ATOM 4915 C C . ILE A 1 630 ? 24.388 53.915 -42.038 1.00 68.94 630 ILE A C 1
ATOM 4917 O O . ILE A 1 630 ? 23.267 54.039 -41.549 1.00 68.94 630 ILE A O 1
ATOM 4921 N N . VAL A 1 631 ? 25.199 52.911 -41.684 1.00 70.25 631 VAL A N 1
ATOM 4922 C CA . VAL A 1 631 ? 24.814 51.871 -40.713 1.00 70.25 631 VAL A CA 1
ATOM 4923 C C . VAL A 1 631 ? 24.645 52.441 -39.301 1.00 70.25 631 VAL A C 1
ATOM 4925 O O . VAL A 1 631 ? 23.715 52.042 -38.602 1.00 70.25 631 VAL A O 1
ATOM 4928 N N . TYR A 1 632 ? 25.481 53.404 -38.897 1.00 76.94 632 TYR A N 1
ATOM 4929 C CA . TYR A 1 632 ? 25.380 54.044 -37.580 1.00 76.94 632 TYR A CA 1
ATOM 4930 C C . TYR A 1 632 ? 24.033 54.759 -37.379 1.00 76.94 632 TYR A C 1
ATOM 4932 O O . TYR A 1 632 ? 23.374 54.577 -36.356 1.00 76.94 632 TYR A O 1
ATOM 4940 N N . TRP A 1 633 ? 23.574 55.504 -38.389 1.00 77.56 633 TRP A N 1
ATOM 4941 C CA . TRP A 1 633 ? 22.287 56.201 -38.333 1.00 77.56 633 TRP A CA 1
ATOM 4942 C C . TRP A 1 633 ? 21.093 55.243 -38.299 1.00 77.56 633 TRP A C 1
ATOM 4944 O O . TRP A 1 633 ? 20.160 55.460 -37.530 1.00 77.56 633 TRP A O 1
ATOM 4954 N N . ILE A 1 634 ? 21.131 54.153 -39.071 1.00 76.19 634 ILE A N 1
ATOM 4955 C CA . ILE A 1 634 ? 20.065 53.137 -39.059 1.00 76.19 634 ILE A CA 1
ATOM 4956 C C . ILE A 1 634 ? 19.968 52.467 -37.680 1.00 76.19 634 ILE A C 1
ATOM 4958 O O . ILE A 1 634 ? 18.866 52.274 -37.168 1.00 76.19 634 ILE A O 1
ATOM 4962 N N . PHE A 1 635 ? 21.103 52.162 -37.045 1.00 74.88 635 PHE A N 1
ATOM 4963 C CA . PHE A 1 635 ? 21.122 51.540 -35.720 1.00 74.88 635 PHE A CA 1
ATOM 4964 C C . PHE A 1 635 ? 20.545 52.460 -34.632 1.00 74.88 635 PHE A C 1
ATOM 4966 O O . PHE A 1 635 ? 19.767 52.006 -33.794 1.00 74.88 635 PHE A O 1
ATOM 4973 N N . PHE A 1 636 ? 20.853 53.760 -34.681 1.00 79.00 636 PHE A N 1
ATOM 4974 C CA . PHE A 1 636 ? 20.321 54.745 -33.735 1.00 79.00 636 PHE A CA 1
ATOM 4975 C C . PHE A 1 636 ? 18.784 54.827 -33.768 1.00 79.00 636 PHE A C 1
ATOM 4977 O O . PHE A 1 636 ? 18.140 54.799 -32.719 1.00 79.00 636 PHE A O 1
ATOM 4984 N N . PHE A 1 637 ? 18.180 54.858 -34.962 1.00 76.81 637 PHE A N 1
ATOM 4985 C CA . PHE A 1 637 ? 16.719 54.908 -35.099 1.00 76.81 637 PHE A CA 1
ATOM 4986 C C . PHE A 1 637 ? 16.026 53.600 -34.688 1.00 76.81 637 PHE A C 1
ATOM 4988 O O . PHE A 1 637 ? 14.942 53.648 -34.110 1.00 76.81 637 PHE A O 1
ATOM 4995 N N . ILE A 1 638 ? 16.649 52.440 -34.926 1.00 75.81 638 ILE A N 1
ATOM 4996 C CA . ILE A 1 638 ? 16.119 51.144 -34.469 1.00 75.81 638 ILE A CA 1
ATOM 4997 C C . ILE A 1 638 ? 16.151 51.055 -32.937 1.00 75.81 638 ILE A C 1
ATOM 4999 O O . ILE A 1 638 ? 15.166 50.635 -32.334 1.00 75.81 638 ILE A O 1
ATOM 5003 N N . LEU A 1 639 ? 17.237 51.502 -32.296 1.00 77.25 639 LEU A N 1
ATOM 5004 C CA . LEU A 1 639 ? 17.347 51.515 -30.834 1.00 77.25 639 LEU A CA 1
ATOM 5005 C C . LEU A 1 639 ? 16.279 52.421 -30.198 1.00 77.25 639 LEU A C 1
ATOM 5007 O O . LEU A 1 639 ? 15.637 52.035 -29.222 1.00 77.25 639 LEU A O 1
ATOM 5011 N N . LEU A 1 640 ? 16.039 53.596 -30.791 1.00 79.19 640 LEU A N 1
ATOM 5012 C CA . LEU A 1 640 ? 14.980 54.512 -30.366 1.00 79.19 640 LEU A CA 1
ATOM 5013 C C . LEU A 1 640 ? 13.591 53.856 -30.473 1.00 79.19 640 LEU A C 1
ATOM 5015 O O . LEU A 1 640 ? 12.788 53.959 -29.548 1.00 79.19 640 LEU A O 1
ATOM 5019 N N . LEU A 1 641 ? 13.318 53.147 -31.573 1.00 77.62 641 LEU A N 1
ATOM 5020 C CA . LEU A 1 641 ? 12.049 52.447 -31.789 1.00 77.62 641 LEU A CA 1
ATOM 5021 C C . LEU A 1 641 ? 11.836 51.318 -30.767 1.00 77.62 641 LEU A C 1
ATOM 5023 O O . LEU A 1 641 ? 10.745 51.194 -30.217 1.00 77.62 641 LEU A O 1
ATOM 5027 N N . ILE A 1 642 ? 12.873 50.526 -30.473 1.00 78.19 642 ILE A N 1
ATOM 5028 C CA . ILE A 1 642 ? 12.813 49.442 -29.478 1.00 78.19 642 ILE A CA 1
ATOM 5029 C C . ILE A 1 642 ? 12.537 50.006 -28.081 1.00 78.19 642 ILE A C 1
ATOM 5031 O O . ILE A 1 642 ? 11.676 49.484 -27.376 1.00 78.19 642 ILE A O 1
ATOM 5035 N N . LEU A 1 643 ? 13.205 51.097 -27.694 1.00 78.00 643 LEU A N 1
ATOM 5036 C CA . LEU A 1 643 ? 12.969 51.750 -26.404 1.00 78.00 643 LEU A CA 1
ATOM 5037 C C . LEU A 1 643 ? 11.543 52.305 -26.294 1.00 78.00 643 LEU A C 1
ATOM 5039 O O . LEU A 1 643 ? 10.918 52.166 -25.245 1.00 78.00 643 LEU A O 1
ATOM 5043 N N . ILE A 1 644 ? 10.993 52.863 -27.377 1.00 78.38 644 ILE A N 1
ATOM 5044 C CA . ILE A 1 644 ? 9.597 53.322 -27.424 1.00 78.38 644 ILE A CA 1
ATOM 5045 C C . ILE A 1 644 ? 8.624 52.140 -27.313 1.00 78.38 644 ILE A C 1
ATOM 5047 O O . ILE A 1 644 ? 7.659 52.215 -26.555 1.00 78.38 644 ILE A O 1
ATOM 5051 N N . LEU A 1 645 ? 8.872 51.031 -28.016 1.00 75.50 645 LEU A N 1
ATOM 5052 C CA . LEU A 1 645 ? 8.024 49.837 -27.944 1.00 75.50 645 LEU A CA 1
ATOM 5053 C C . LEU A 1 645 ? 8.065 49.188 -26.557 1.00 75.50 645 LEU A C 1
ATOM 5055 O O . LEU A 1 645 ? 7.011 48.838 -26.031 1.00 75.50 645 LEU A O 1
ATOM 5059 N N . LEU A 1 646 ? 9.244 49.081 -25.937 1.00 75.06 646 LEU A N 1
ATOM 5060 C CA . LEU A 1 646 ? 9.394 48.599 -24.562 1.00 75.06 646 LEU A CA 1
ATOM 5061 C C . LEU A 1 646 ? 8.688 49.525 -23.570 1.00 75.06 646 LEU A C 1
ATOM 5063 O O . LEU A 1 646 ? 7.979 49.037 -22.696 1.00 75.06 646 LEU A O 1
ATOM 5067 N N . TYR A 1 647 ? 8.800 50.844 -23.745 1.00 77.81 647 TYR A N 1
ATOM 5068 C CA . TYR A 1 647 ? 8.086 51.822 -22.927 1.00 77.81 647 TYR A CA 1
ATOM 5069 C C . TYR A 1 647 ? 6.562 51.673 -23.054 1.00 77.81 647 TYR A C 1
ATOM 5071 O O . TYR A 1 647 ? 5.863 51.642 -22.043 1.00 77.81 647 TYR A O 1
ATOM 5079 N N . ILE A 1 648 ? 6.033 51.496 -24.270 1.00 75.19 648 ILE A N 1
ATOM 5080 C CA . ILE A 1 648 ? 4.599 51.259 -24.499 1.00 75.19 648 ILE A CA 1
ATOM 5081 C C . ILE A 1 648 ? 4.161 49.921 -23.885 1.00 75.19 648 ILE A C 1
ATOM 5083 O O . ILE A 1 648 ? 3.125 49.872 -23.222 1.00 75.19 648 ILE A O 1
ATOM 5087 N N . LYS A 1 649 ? 4.939 48.844 -24.063 1.00 73.19 649 LYS A N 1
ATOM 5088 C CA . LYS A 1 649 ? 4.610 47.502 -23.548 1.00 73.19 649 LYS A CA 1
ATOM 5089 C C . LYS A 1 649 ? 4.637 47.471 -22.016 1.00 73.19 649 LYS A C 1
ATOM 5091 O O . LYS A 1 649 ? 3.709 46.943 -21.411 1.00 73.19 649 LYS A O 1
ATOM 5096 N N . LEU A 1 650 ? 5.638 48.106 -21.402 1.00 71.88 650 LEU A N 1
ATOM 5097 C CA . LEU A 1 650 ? 5.758 48.255 -19.951 1.00 71.88 650 LEU A CA 1
ATOM 5098 C C . LEU A 1 650 ? 4.598 49.085 -19.392 1.00 71.88 650 LEU A C 1
ATOM 5100 O O . LEU A 1 650 ? 3.951 48.677 -18.435 1.00 71.88 650 LEU A O 1
ATOM 5104 N N . THR A 1 651 ? 4.265 50.202 -20.043 1.00 68.56 651 THR A N 1
ATOM 5105 C CA . THR A 1 651 ? 3.146 51.052 -19.615 1.00 68.56 651 THR A CA 1
ATOM 5106 C C . THR A 1 651 ? 1.804 50.332 -19.767 1.00 68.56 651 THR A C 1
ATOM 5108 O O . THR A 1 651 ? 0.930 50.504 -18.924 1.00 68.56 651 THR A O 1
ATOM 5111 N N . LYS A 1 652 ? 1.631 49.495 -20.800 1.00 71.00 652 LYS A N 1
ATOM 5112 C CA . LYS A 1 652 ? 0.420 48.684 -20.998 1.00 71.00 652 LYS A CA 1
ATOM 5113 C C . LYS A 1 652 ? 0.301 47.578 -19.947 1.00 71.00 652 LYS A C 1
ATOM 5115 O O . LYS A 1 652 ? -0.783 47.411 -19.405 1.00 71.00 652 LYS A O 1
ATOM 5120 N N . LYS A 1 653 ? 1.403 46.892 -19.620 1.00 68.62 653 LYS A N 1
ATOM 5121 C CA . LYS A 1 653 ? 1.423 45.828 -18.605 1.00 68.62 653 LYS A CA 1
ATOM 5122 C C . LYS A 1 653 ? 1.165 46.370 -17.196 1.00 68.62 653 LYS A C 1
ATOM 5124 O O . LYS A 1 653 ? 0.309 45.838 -16.508 1.00 68.62 653 LYS A O 1
ATOM 5129 N N . ILE A 1 654 ? 1.774 47.505 -16.837 1.00 67.00 654 ILE A N 1
ATOM 5130 C CA . ILE A 1 654 ? 1.486 48.200 -15.569 1.00 67.00 654 ILE A CA 1
ATOM 5131 C C . ILE A 1 654 ? 0.008 48.618 -15.490 1.00 67.00 654 ILE A C 1
ATOM 5133 O O . ILE A 1 654 ? -0.602 48.547 -14.431 1.00 67.00 65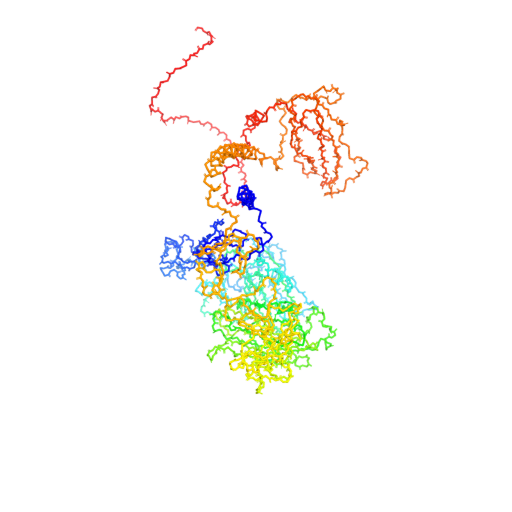4 ILE A O 1
ATOM 5137 N N . LYS A 1 655 ? -0.597 49.051 -16.605 1.00 58.59 655 LYS A N 1
ATOM 5138 C CA . LYS A 1 655 ? -2.022 49.419 -16.635 1.00 58.59 655 LYS A CA 1
ATOM 5139 C C . LYS A 1 655 ? -2.944 48.204 -16.507 1.00 58.59 655 LYS A C 1
ATOM 5141 O O . LYS A 1 655 ? -3.964 48.307 -15.843 1.00 58.59 655 LYS A O 1
ATOM 5146 N N . GLN A 1 656 ? -2.562 47.088 -17.125 1.00 59.94 656 GLN A N 1
ATOM 5147 C CA . GLN A 1 656 ? -3.319 45.841 -17.121 1.00 59.94 656 GLN A CA 1
ATOM 5148 C C . GLN A 1 656 ? -3.290 45.164 -15.743 1.00 59.94 656 GLN A C 1
ATOM 5150 O O . GLN A 1 656 ? -4.347 44.841 -15.227 1.00 59.94 656 GLN A O 1
ATOM 5155 N N . GLU A 1 657 ? -2.129 45.082 -15.084 1.00 59.44 657 GLU A N 1
ATOM 5156 C CA . GLU A 1 657 ? -2.026 44.540 -13.715 1.00 59.44 657 GLU A CA 1
ATOM 5157 C C . GLU A 1 657 ? -2.846 45.365 -12.700 1.00 59.44 657 GLU A C 1
ATOM 5159 O O . GLU A 1 657 ? -3.504 44.805 -11.829 1.00 59.44 657 GLU A O 1
ATOM 5164 N N . ILE A 1 658 ? -2.900 46.694 -12.861 1.00 53.69 658 ILE A N 1
ATOM 5165 C CA . ILE A 1 658 ? -3.714 47.585 -12.008 1.00 53.69 658 ILE A CA 1
ATOM 5166 C C . ILE A 1 658 ? -5.229 47.456 -12.272 1.00 53.69 658 ILE A C 1
ATOM 5168 O O . ILE A 1 658 ? -6.034 47.782 -11.389 1.00 53.69 658 ILE A O 1
ATOM 5172 N N . ASP A 1 659 ? -5.634 47.058 -13.480 1.00 50.66 659 ASP A N 1
ATOM 5173 C CA . ASP A 1 659 ? -7.042 46.884 -13.854 1.00 50.66 659 ASP A CA 1
ATOM 5174 C C . ASP A 1 659 ? -7.541 45.455 -13.537 1.00 50.66 659 ASP A C 1
ATOM 5176 O O . ASP A 1 659 ? -8.670 45.313 -13.062 1.00 50.66 659 ASP A O 1
ATOM 5180 N N . ASP A 1 660 ? -6.690 44.429 -13.662 1.00 52.31 660 ASP A N 1
ATOM 5181 C CA . ASP A 1 660 ? -7.008 43.029 -13.335 1.00 52.31 660 ASP A CA 1
ATOM 5182 C C . ASP A 1 660 ? -7.121 42.801 -11.811 1.00 52.31 660 ASP A C 1
ATOM 5184 O O . ASP A 1 660 ? -8.084 42.180 -11.354 1.00 52.31 660 ASP A O 1
ATOM 5188 N N . GLU A 1 661 ? -6.260 43.418 -10.985 1.00 48.75 661 GLU A N 1
ATOM 5189 C CA . GLU A 1 661 ? -6.400 43.394 -9.510 1.00 48.75 661 GLU A CA 1
ATOM 5190 C C . GLU A 1 661 ? -7.729 44.000 -9.010 1.00 48.75 661 GLU A C 1
ATOM 5192 O O . GLU A 1 661 ? -8.163 43.736 -7.886 1.00 48.75 661 GLU A O 1
ATOM 5197 N N . LYS A 1 662 ? -8.407 44.825 -9.821 1.00 42.75 662 LYS A N 1
ATOM 5198 C CA . LYS A 1 662 ? -9.695 45.440 -9.454 1.00 42.75 662 LYS A CA 1
ATOM 5199 C C . LYS A 1 662 ? -10.913 44.597 -9.828 1.00 42.75 662 LYS A C 1
ATOM 5201 O O . LYS A 1 662 ? -11.986 44.879 -9.291 1.00 42.75 662 LYS A O 1
ATOM 5206 N N . LEU A 1 663 ? -10.778 43.614 -10.721 1.00 45.97 663 LEU A N 1
ATOM 5207 C CA . LEU A 1 663 ? -11.901 42.843 -11.276 1.00 45.97 663 LEU A CA 1
ATOM 5208 C C . LEU A 1 663 ? -12.084 41.458 -10.630 1.00 45.97 663 LEU A C 1
ATOM 5210 O O . LEU A 1 663 ? -13.221 41.009 -10.519 1.00 45.97 663 LEU A O 1
ATOM 5214 N N . VAL A 1 664 ? -11.027 40.841 -10.089 1.00 40.91 664 VAL A N 1
ATOM 5215 C CA . VAL A 1 664 ? -11.088 39.511 -9.426 1.00 40.91 664 VAL A CA 1
ATOM 5216 C C . VAL A 1 664 ? -11.914 39.513 -8.119 1.00 40.91 664 VAL A C 1
ATOM 5218 O O . VAL A 1 664 ? -12.278 38.470 -7.589 1.00 40.91 664 VAL A O 1
ATOM 5221 N N . ILE A 1 665 ? -12.297 40.686 -7.605 1.00 39.00 665 ILE A N 1
ATOM 5222 C CA . ILE A 1 665 ? -13.035 40.829 -6.337 1.00 39.00 665 ILE A CA 1
ATOM 5223 C C . ILE A 1 665 ? -14.537 40.467 -6.464 1.00 39.00 665 ILE A C 1
ATOM 5225 O O . ILE A 1 665 ? -15.199 40.298 -5.444 1.00 39.00 665 ILE A O 1
ATOM 5229 N N . PHE A 1 666 ? -15.099 40.311 -7.671 1.00 41.97 666 PHE A N 1
ATOM 5230 C CA . PHE A 1 666 ? -16.564 40.261 -7.851 1.00 41.97 666 PHE A CA 1
ATOM 5231 C C . PHE A 1 666 ? -17.142 39.004 -8.520 1.00 41.97 666 PHE A C 1
ATOM 5233 O O . PHE A 1 666 ? -18.350 38.960 -8.740 1.00 41.97 666 PHE A O 1
ATOM 5240 N N . GLU A 1 667 ? -16.349 37.975 -8.828 1.00 43.94 667 GLU A N 1
ATOM 5241 C CA . GLU A 1 667 ? -16.877 36.809 -9.565 1.00 43.94 667 GLU A CA 1
ATOM 5242 C C . GLU A 1 667 ? -17.753 35.861 -8.724 1.00 43.94 667 GLU A C 1
ATOM 5244 O O . GLU A 1 667 ? -18.577 35.160 -9.300 1.00 43.94 667 GLU A O 1
ATOM 5249 N N . ASN A 1 668 ? -17.677 35.892 -7.384 1.00 42.69 668 ASN A N 1
ATOM 5250 C CA . ASN A 1 668 ? -18.409 34.949 -6.514 1.00 42.69 668 ASN A CA 1
ATOM 5251 C C . ASN A 1 668 ? -19.246 35.590 -5.388 1.00 42.69 668 ASN A C 1
ATOM 5253 O O . ASN A 1 668 ? -19.553 34.930 -4.397 1.00 42.69 668 ASN A O 1
ATOM 5257 N N . THR A 1 669 ? -19.635 36.863 -5.493 1.00 48.56 669 THR A N 1
ATOM 5258 C CA . THR A 1 669 ? -20.447 37.521 -4.448 1.00 48.56 669 THR A CA 1
ATOM 5259 C C . THR A 1 669 ? -21.809 37.972 -4.968 1.00 48.56 669 THR A C 1
ATOM 5261 O O . THR A 1 669 ? -21.909 38.849 -5.822 1.00 48.56 669 THR A O 1
ATOM 5264 N N . ILE A 1 670 ? -22.880 37.409 -4.398 1.00 53.41 670 ILE A N 1
ATOM 5265 C CA . ILE A 1 670 ? -24.245 37.929 -4.542 1.00 53.41 670 ILE A CA 1
ATOM 5266 C C . ILE A 1 670 ? -24.264 39.329 -3.912 1.00 53.41 670 ILE A C 1
ATOM 5268 O O . ILE A 1 670 ? -24.095 39.462 -2.702 1.00 53.41 670 ILE A O 1
ATOM 5272 N N . ILE A 1 671 ? -24.435 40.381 -4.719 1.00 55.81 671 ILE A N 1
ATOM 5273 C CA . ILE A 1 671 ? -24.521 41.764 -4.224 1.00 55.81 671 ILE A CA 1
ATOM 5274 C C . ILE A 1 671 ? -25.992 42.078 -3.909 1.00 55.81 671 ILE A C 1
ATOM 5276 O O . ILE A 1 671 ? -26.756 42.338 -4.847 1.00 55.81 671 ILE A O 1
ATOM 5280 N N . PRO A 1 672 ? -26.417 42.099 -2.629 1.00 54.53 672 PRO A N 1
ATOM 5281 C CA . PRO A 1 672 ? -27.786 42.450 -2.278 1.00 54.53 672 PRO A CA 1
ATOM 5282 C C . PRO A 1 672 ? -28.079 43.899 -2.680 1.00 54.53 672 PRO A C 1
ATOM 5284 O O . PRO A 1 672 ? -27.252 44.797 -2.524 1.00 54.53 672 PRO A O 1
ATOM 5287 N N . PHE A 1 673 ? -29.272 44.138 -3.217 1.00 58.97 673 PHE A N 1
ATOM 5288 C CA . PHE A 1 673 ? -29.673 45.468 -3.664 1.00 58.97 673 PHE A CA 1
ATOM 5289 C C . PHE A 1 673 ? -30.029 46.380 -2.480 1.00 58.97 673 PHE A C 1
ATOM 5291 O O . PHE A 1 673 ? -30.998 46.119 -1.760 1.00 58.97 673 PHE A O 1
ATOM 5298 N N . ASP A 1 674 ? -29.297 47.484 -2.315 1.00 56.19 674 ASP A N 1
ATOM 5299 C CA . ASP A 1 674 ? -29.630 48.523 -1.337 1.00 56.19 674 ASP A CA 1
ATOM 5300 C C . ASP A 1 674 ? -30.727 49.462 -1.880 1.00 56.19 674 ASP A C 1
ATOM 5302 O O . ASP A 1 674 ? -30.587 50.143 -2.902 1.00 56.19 674 ASP A O 1
ATOM 5306 N N . LYS A 1 675 ? -31.862 49.492 -1.172 1.00 56.91 675 LYS A N 1
ATOM 5307 C CA . LYS A 1 675 ? -33.062 50.264 -1.528 1.00 56.91 675 LYS A CA 1
ATOM 5308 C C . LYS A 1 675 ? -33.008 51.723 -1.064 1.00 56.91 675 LYS A C 1
ATOM 5310 O O . LYS A 1 675 ? -33.905 52.483 -1.423 1.00 56.91 675 LYS A O 1
ATOM 5315 N N . THR A 1 676 ? -32.025 52.125 -0.256 1.00 49.31 676 THR A N 1
ATOM 5316 C CA . THR A 1 676 ? -32.072 53.410 0.464 1.00 49.31 676 THR A CA 1
ATOM 5317 C C . THR A 1 676 ? -31.751 54.648 -0.386 1.00 49.31 676 THR A C 1
ATOM 5319 O O . THR A 1 676 ? -32.251 55.719 -0.052 1.00 49.31 676 THR A O 1
ATOM 5322 N N . ASN A 1 677 ? -31.030 54.520 -1.511 1.00 51.44 677 ASN A N 1
ATOM 5323 C CA . ASN A 1 677 ? -30.669 55.643 -2.407 1.00 51.44 677 ASN A CA 1
ATOM 5324 C C . ASN A 1 677 ? -30.914 55.375 -3.908 1.00 51.44 677 ASN A C 1
ATOM 5326 O O . ASN A 1 677 ? -30.374 56.067 -4.772 1.00 51.44 677 ASN A O 1
ATOM 5330 N N . SER A 1 678 ? -31.743 54.386 -4.236 1.00 55.31 678 SER A N 1
ATOM 5331 C CA . SER A 1 678 ? -31.940 53.933 -5.617 1.00 55.31 678 SER A CA 1
ATOM 5332 C C . SER A 1 678 ? -33.231 54.497 -6.221 1.00 55.31 678 SER A C 1
ATOM 5334 O O . SER A 1 678 ? -34.315 54.331 -5.660 1.00 55.31 678 SER A O 1
ATOM 5336 N N . GLN A 1 679 ? -33.140 55.149 -7.386 1.00 55.47 679 GLN A N 1
ATOM 5337 C CA . GLN A 1 679 ? -34.314 55.601 -8.138 1.00 55.47 679 GLN A CA 1
ATOM 5338 C C . GLN A 1 679 ? -34.743 54.509 -9.123 1.00 55.47 679 GLN A C 1
ATOM 5340 O O . GLN A 1 679 ? -34.008 54.170 -10.047 1.00 55.47 679 GLN A O 1
ATOM 5345 N N . PHE A 1 680 ? -35.936 53.948 -8.929 1.00 60.03 680 PHE A N 1
ATOM 5346 C CA . PHE A 1 680 ? -36.474 52.937 -9.836 1.00 60.03 680 PHE A CA 1
ATOM 5347 C C . PHE A 1 680 ? -36.938 53.582 -11.142 1.00 60.03 680 PHE A C 1
ATOM 5349 O O . PHE A 1 680 ? -37.740 54.518 -11.130 1.00 60.03 680 PHE A O 1
ATOM 5356 N N . ILE A 1 681 ? -36.445 53.061 -12.262 1.00 62.41 681 ILE A N 1
ATOM 5357 C CA . ILE A 1 681 ? -36.865 53.461 -13.605 1.00 62.41 681 ILE A CA 1
ATOM 5358 C C . ILE A 1 681 ? -37.877 52.425 -14.096 1.00 62.41 681 ILE A C 1
ATOM 5360 O O . ILE A 1 681 ? -37.597 51.228 -14.079 1.00 62.41 681 ILE A O 1
ATOM 5364 N N . ASP A 1 682 ? -39.058 52.876 -14.516 1.00 62.38 682 ASP A N 1
ATOM 5365 C CA . ASP A 1 682 ? -40.051 51.993 -15.128 1.00 62.38 682 ASP A CA 1
ATOM 5366 C C . ASP A 1 682 ? -39.635 51.674 -16.570 1.00 62.38 682 ASP A C 1
ATOM 5368 O O . ASP A 1 682 ? -39.634 52.548 -17.439 1.00 62.38 682 ASP A O 1
ATOM 5372 N N . LEU A 1 683 ? -39.287 50.411 -16.821 1.00 63.44 683 LEU A N 1
ATOM 5373 C CA . LEU A 1 683 ? -38.845 49.918 -18.128 1.00 63.44 683 LEU A CA 1
ATOM 5374 C C . LEU A 1 683 ? -39.951 49.956 -19.200 1.00 63.44 683 LEU A C 1
ATOM 5376 O O . LEU A 1 683 ? -39.659 49.771 -20.379 1.00 63.44 683 LEU A O 1
ATOM 5380 N N . LYS A 1 684 ? -41.212 50.224 -18.826 1.00 62.53 684 LYS A N 1
ATOM 5381 C CA . LYS A 1 684 ? -42.326 50.398 -19.775 1.00 62.53 684 LYS A CA 1
ATOM 5382 C C . LYS A 1 684 ? -42.323 51.759 -20.479 1.00 62.53 684 LYS A C 1
ATOM 5384 O O . LYS A 1 684 ? -43.049 51.933 -21.457 1.00 62.53 684 LYS A O 1
ATOM 5389 N N . GLN A 1 685 ? -41.533 52.726 -20.005 1.00 61.28 685 GLN A N 1
ATOM 5390 C CA . GLN A 1 685 ? -41.325 54.008 -20.682 1.00 61.28 685 GLN A CA 1
ATOM 5391 C C . GLN A 1 685 ? -40.017 53.991 -21.480 1.00 61.28 685 GLN A C 1
ATOM 5393 O O . GLN A 1 685 ? -38.982 53.539 -20.999 1.00 61.28 685 GLN A O 1
ATOM 5398 N N . GLN A 1 686 ? -40.061 54.497 -22.714 1.00 61.44 686 GLN A N 1
ATOM 5399 C CA . GLN A 1 686 ? -38.922 54.459 -23.629 1.00 61.44 686 GLN A CA 1
ATOM 5400 C C . GLN A 1 686 ? -37.773 55.334 -23.100 1.00 61.44 686 GLN A C 1
ATOM 5402 O O . GLN A 1 686 ? -37.918 56.550 -22.968 1.00 61.44 686 GLN A O 1
ATOM 5407 N N . ASN A 1 687 ? -36.635 54.708 -22.786 1.00 70.88 687 ASN A N 1
ATOM 5408 C CA . ASN A 1 687 ? -35.472 55.377 -22.213 1.00 70.88 687 ASN A CA 1
ATOM 5409 C C . ASN A 1 687 ? -34.436 55.698 -23.315 1.00 70.88 687 ASN A C 1
ATOM 5411 O O . ASN A 1 687 ? -34.007 54.791 -24.028 1.00 70.88 687 ASN A O 1
ATOM 5415 N N . PRO A 1 688 ? -34.023 56.970 -23.489 1.00 71.94 688 PRO A N 1
ATOM 5416 C CA . PRO A 1 688 ? -33.092 57.358 -24.550 1.00 71.94 688 PRO A CA 1
ATOM 5417 C C . PRO A 1 688 ? -31.630 56.960 -24.277 1.00 71.94 688 PRO A C 1
ATOM 5419 O O . PRO A 1 688 ? -30.799 57.088 -25.172 1.00 71.94 688 PRO A O 1
ATOM 5422 N N . TYR A 1 689 ? -31.300 56.500 -23.065 1.00 76.38 689 TYR A N 1
ATOM 5423 C CA . TYR A 1 689 ? -29.928 56.198 -22.645 1.00 76.38 689 TYR A CA 1
ATOM 5424 C C . TYR A 1 689 ? -29.571 54.714 -22.800 1.00 76.38 689 TYR A C 1
ATOM 5426 O O . TYR A 1 689 ? -28.483 54.385 -23.271 1.00 76.38 689 TYR A O 1
ATOM 5434 N N . PHE A 1 690 ? -30.489 53.810 -22.463 1.00 81.50 690 PHE A N 1
ATOM 5435 C CA . PHE A 1 690 ? -30.308 52.362 -22.593 1.00 81.50 690 PHE A CA 1
ATOM 5436 C C . PHE A 1 690 ? -31.641 51.676 -22.886 1.00 81.50 690 PHE A C 1
ATOM 5438 O O . PHE A 1 690 ? -32.705 52.210 -22.570 1.00 81.50 690 PHE A O 1
ATOM 5445 N N . SER A 1 691 ? -31.586 50.480 -23.463 1.00 81.06 691 SER A N 1
ATOM 5446 C CA . SER A 1 691 ? -32.772 49.663 -23.728 1.00 81.06 691 SER A CA 1
ATOM 5447 C C . SER A 1 691 ? -32.507 48.189 -23.453 1.00 81.06 691 SER A C 1
ATOM 5449 O O . SER A 1 691 ? -31.428 47.690 -23.759 1.00 81.06 691 SER A O 1
ATOM 5451 N N . PHE A 1 692 ? -33.514 47.499 -22.922 1.00 83.38 692 PHE A N 1
ATOM 5452 C CA . PHE A 1 692 ? -33.542 46.040 -22.835 1.00 83.38 692 PHE A CA 1
ATOM 5453 C C . PHE A 1 692 ? -34.406 45.467 -23.962 1.00 83.38 692 PHE A C 1
ATOM 5455 O O . PHE A 1 692 ? -35.366 46.113 -24.386 1.00 83.38 692 PHE A O 1
ATOM 5462 N N . SER A 1 693 ? -34.086 44.259 -24.434 1.00 81.38 693 SER A N 1
ATOM 5463 C CA . SER A 1 693 ? -34.895 43.550 -25.439 1.00 81.38 693 SER A CA 1
ATOM 5464 C C . SER A 1 693 ? -36.311 43.239 -24.959 1.00 81.38 693 SER A C 1
ATOM 5466 O O . SER A 1 693 ? -37.243 43.264 -25.761 1.00 81.38 693 SER A O 1
ATOM 5468 N N . THR A 1 694 ? -36.482 42.947 -23.668 1.00 77.50 694 THR A N 1
ATOM 5469 C CA . THR A 1 694 ? -37.767 42.618 -23.039 1.00 77.50 694 THR A CA 1
ATOM 5470 C C . THR A 1 694 ? -37.862 43.240 -21.643 1.00 77.50 694 THR A C 1
ATOM 5472 O O . THR A 1 694 ? -36.850 43.552 -21.015 1.00 77.50 694 THR A O 1
ATOM 5475 N N . THR A 1 695 ? -39.088 43.450 -21.154 1.00 70.38 695 THR A N 1
ATOM 5476 C CA . THR A 1 695 ? -39.348 43.928 -19.781 1.00 70.38 695 THR A CA 1
ATOM 5477 C C . THR A 1 695 ? -39.618 42.802 -18.789 1.00 70.38 695 THR A C 1
ATOM 5479 O O . THR A 1 695 ? -39.580 43.039 -17.585 1.00 70.38 695 THR A O 1
ATOM 5482 N N . ASP A 1 696 ? -39.895 41.601 -19.297 1.00 75.88 696 ASP A N 1
ATOM 5483 C CA . ASP A 1 696 ? -40.223 40.412 -18.522 1.00 75.88 696 ASP A CA 1
ATOM 5484 C C . ASP A 1 696 ? -39.213 39.303 -18.852 1.00 75.88 696 ASP A C 1
ATOM 5486 O O . ASP A 1 696 ? -38.802 39.141 -20.008 1.00 75.88 696 ASP A O 1
ATOM 5490 N N . ILE A 1 697 ? -38.795 38.570 -17.818 1.00 77.31 697 ILE A N 1
ATOM 5491 C CA . ILE A 1 697 ? -37.935 37.390 -17.931 1.00 77.31 697 ILE A CA 1
ATOM 5492 C C . ILE A 1 697 ? -38.873 36.190 -17.989 1.00 77.31 697 ILE A C 1
ATOM 5494 O O . ILE A 1 697 ? -39.411 35.767 -16.966 1.00 77.31 697 ILE A O 1
ATOM 5498 N N . ASP A 1 698 ? -39.108 35.692 -19.198 1.00 76.56 698 ASP A N 1
ATOM 5499 C CA . ASP A 1 698 ? -39.959 34.534 -19.441 1.00 76.56 698 ASP A CA 1
ATOM 5500 C C . ASP A 1 698 ? -39.097 33.343 -19.876 1.00 76.56 698 ASP A C 1
ATOM 5502 O O . ASP A 1 698 ? -38.257 33.452 -20.775 1.00 76.56 698 ASP A O 1
ATOM 5506 N N . PHE A 1 699 ? -39.299 32.207 -19.213 1.00 73.88 699 PHE A N 1
ATOM 5507 C CA . PHE A 1 699 ? -38.649 30.937 -19.533 1.00 73.88 699 PHE A CA 1
ATOM 5508 C C . PHE A 1 699 ? -39.550 30.027 -20.406 1.00 73.88 699 PHE A C 1
ATOM 5510 O O . PHE A 1 699 ? -39.161 28.906 -20.751 1.00 73.88 699 PHE A O 1
ATOM 5517 N N . GLY A 1 700 ? -40.737 30.516 -20.797 1.00 70.25 700 GLY A N 1
ATOM 5518 C CA . GLY A 1 700 ? -41.752 29.825 -21.596 1.00 70.25 700 GLY A CA 1
ATOM 5519 C C . GLY A 1 700 ? -42.603 28.830 -20.792 1.00 70.25 700 GLY A C 1
ATOM 5520 O O . GLY A 1 700 ? -42.443 28.685 -19.584 1.00 70.25 700 GLY A O 1
ATOM 5521 N N . ASP A 1 701 ? -43.473 28.069 -21.474 1.00 60.41 701 ASP A N 1
ATOM 5522 C CA . ASP A 1 701 ? -44.336 27.011 -20.892 1.00 60.41 701 ASP A CA 1
ATOM 5523 C C . ASP A 1 701 ? -43.561 25.747 -20.432 1.00 60.41 701 ASP A C 1
ATOM 5525 O O . ASP A 1 701 ? -44.074 24.623 -20.437 1.00 60.41 701 ASP A O 1
ATOM 5529 N N . LYS A 1 702 ? -42.293 25.895 -20.042 1.00 63.09 702 LYS A N 1
ATOM 5530 C CA . LYS A 1 702 ? -41.460 24.802 -19.538 1.00 63.09 702 LYS A CA 1
ATOM 5531 C C . LYS A 1 702 ? -41.653 24.688 -18.032 1.00 63.09 702 LYS A C 1
ATOM 5533 O O . LYS A 1 702 ? -41.422 25.639 -17.295 1.00 63.09 702 LYS A O 1
ATOM 5538 N N . ARG A 1 703 ? -42.067 23.512 -17.557 1.00 64.88 703 ARG A N 1
ATOM 5539 C CA . ARG A 1 703 ? -41.999 23.194 -16.125 1.00 64.88 703 ARG A CA 1
ATOM 5540 C C . ARG A 1 703 ? -40.537 22.873 -15.799 1.00 64.88 703 ARG A C 1
ATOM 5542 O O . ARG A 1 703 ? -40.072 21.863 -16.320 1.00 64.88 703 ARG A O 1
ATOM 5549 N N . PRO A 1 704 ? -39.818 23.697 -15.012 1.00 68.62 704 PRO A N 1
ATOM 5550 C CA . PRO A 1 704 ? -38.457 23.359 -14.615 1.00 68.62 704 PRO A CA 1
ATOM 5551 C C . PRO A 1 704 ? -38.464 22.081 -13.781 1.00 68.62 704 PRO A C 1
ATOM 5553 O O . PRO A 1 704 ? -39.297 21.934 -12.879 1.00 68.62 704 PRO A O 1
ATOM 5556 N N . GLU A 1 705 ? -37.551 21.167 -14.093 1.00 75.38 705 GLU A N 1
ATOM 5557 C CA . GLU A 1 705 ? -37.259 20.026 -13.231 1.00 75.38 705 GLU A CA 1
ATOM 5558 C C . GLU A 1 705 ? -36.449 20.499 -12.014 1.00 75.38 705 GLU A C 1
ATOM 5560 O O . GLU A 1 705 ? -35.781 21.535 -12.052 1.00 75.38 705 GLU A O 1
ATOM 5565 N N . ILE A 1 706 ? -36.595 19.802 -10.884 1.00 76.94 706 ILE A N 1
ATOM 5566 C CA . ILE A 1 706 ? -35.936 20.202 -9.635 1.00 76.94 706 ILE A CA 1
ATOM 5567 C C . ILE A 1 706 ? -34.423 20.021 -9.795 1.00 76.94 706 ILE A C 1
ATOM 5569 O O . ILE A 1 706 ? -33.984 18.986 -10.283 1.00 76.94 706 ILE A O 1
ATOM 5573 N N . ASP A 1 707 ? -33.661 21.026 -9.366 1.00 74.25 707 ASP A N 1
ATOM 5574 C CA . ASP A 1 707 ? -32.197 21.115 -9.450 1.00 74.25 707 ASP A CA 1
ATOM 5575 C C . ASP A 1 707 ? -31.613 21.139 -10.878 1.00 74.25 707 ASP A C 1
ATOM 5577 O O . ASP A 1 707 ? -30.394 21.103 -11.046 1.00 74.25 707 ASP A O 1
ATOM 5581 N N . GLU A 1 708 ? -32.455 21.311 -11.905 1.00 78.88 708 GLU A N 1
ATOM 5582 C CA . GLU A 1 708 ? -32.008 21.554 -13.279 1.00 78.88 708 GLU A CA 1
ATOM 5583 C C . GLU A 1 708 ? -32.118 23.042 -13.666 1.00 78.88 708 GLU A C 1
ATOM 5585 O O . GLU A 1 708 ? -33.156 23.676 -13.435 1.00 78.88 708 GLU A O 1
ATOM 5590 N N . PRO A 1 709 ? -31.068 23.633 -14.271 1.00 80.12 709 PRO A N 1
ATOM 5591 C CA . PRO A 1 709 ? -31.095 25.022 -14.707 1.00 80.12 709 PRO A CA 1
ATOM 5592 C C . PRO A 1 709 ? -31.908 25.194 -15.990 1.00 80.12 709 PRO A C 1
ATOM 5594 O O . PRO A 1 709 ? -31.648 24.555 -17.009 1.00 80.12 709 PRO A O 1
ATOM 5597 N N . ILE A 1 710 ? -32.845 26.138 -15.968 1.00 82.50 710 ILE A N 1
ATOM 5598 C CA . ILE A 1 710 ? -33.458 26.688 -17.178 1.00 82.50 710 ILE A CA 1
ATOM 5599 C C . ILE A 1 710 ? -32.858 28.060 -17.471 1.00 82.50 710 ILE A C 1
ATOM 5601 O O . ILE A 1 710 ? -32.665 28.868 -16.565 1.00 82.50 710 ILE A O 1
ATOM 5605 N N . GLU A 1 711 ? -32.568 28.334 -18.738 1.00 83.88 711 GLU A N 1
ATOM 5606 C CA . GLU A 1 711 ? -31.895 29.564 -19.156 1.00 83.88 711 GLU A CA 1
ATOM 5607 C C . GLU A 1 711 ? -32.754 30.358 -20.143 1.00 83.88 711 GLU A C 1
ATOM 5609 O O . GLU A 1 711 ? -33.471 29.793 -20.974 1.00 83.88 711 GLU A O 1
ATOM 5614 N N . THR A 1 712 ? -32.676 31.681 -20.046 1.00 84.38 712 THR A N 1
ATOM 5615 C CA . THR A 1 712 ? -33.260 32.632 -20.997 1.00 84.38 712 THR A CA 1
ATOM 5616 C C . THR A 1 712 ? -32.298 33.799 -21.181 1.00 84.38 712 THR A C 1
ATOM 5618 O O . THR A 1 712 ? -31.494 34.086 -20.291 1.00 84.38 712 THR A O 1
ATOM 5621 N N . THR A 1 713 ? -32.344 34.473 -22.328 1.00 85.00 713 THR A N 1
ATOM 5622 C CA . THR A 1 713 ? -31.412 35.564 -22.628 1.00 85.00 713 THR A CA 1
ATOM 5623 C C . THR A 1 713 ? -32.132 36.890 -22.825 1.00 85.00 713 THR A C 1
ATOM 5625 O O . THR A 1 713 ? -33.182 36.975 -23.464 1.00 85.00 713 THR A O 1
ATOM 5628 N N . ILE A 1 714 ? -31.558 37.952 -22.255 1.00 86.50 714 ILE A N 1
ATOM 5629 C CA . ILE A 1 714 ? -31.997 39.334 -22.470 1.00 86.50 714 ILE A CA 1
ATOM 5630 C C . ILE A 1 714 ? -30.817 40.159 -22.980 1.00 86.50 714 ILE A C 1
ATOM 5632 O O . ILE A 1 714 ? -29.698 40.007 -22.498 1.00 86.50 714 ILE A O 1
ATOM 5636 N N . SER A 1 715 ? -31.036 41.059 -23.937 1.00 84.81 715 SER A N 1
ATOM 5637 C CA . SER A 1 715 ? -29.976 41.943 -24.431 1.00 84.81 715 SER A CA 1
ATOM 5638 C C . SER A 1 715 ? -30.099 43.333 -23.818 1.00 84.81 715 SER A C 1
ATOM 5640 O O . SER A 1 715 ? -31.161 43.955 -23.918 1.00 84.81 715 SER A O 1
ATOM 5642 N N . LEU A 1 716 ? -29.012 43.843 -23.240 1.00 86.75 716 LEU A N 1
ATOM 5643 C CA . LEU A 1 716 ? -28.885 45.223 -22.776 1.00 86.75 716 LEU A CA 1
ATOM 5644 C C . LEU A 1 716 ? -28.085 46.035 -23.797 1.00 86.75 716 LEU A C 1
ATOM 5646 O O . LEU A 1 716 ? -26.905 45.774 -24.025 1.00 86.75 716 LEU A O 1
ATOM 5650 N N . THR A 1 717 ? -28.721 47.049 -24.376 1.00 84.62 717 THR A N 1
ATOM 5651 C CA . THR A 1 717 ? -28.117 47.951 -25.360 1.00 84.62 717 THR A CA 1
ATOM 5652 C C . THR A 1 717 ? -27.822 49.309 -24.744 1.00 84.62 717 THR A C 1
ATOM 5654 O O . THR A 1 717 ? -28.696 49.937 -24.136 1.00 84.62 717 THR A O 1
ATOM 5657 N N . ASN A 1 718 ? -26.601 49.798 -24.953 1.00 86.38 718 ASN A N 1
ATOM 5658 C CA . ASN A 1 718 ? -26.217 51.151 -24.582 1.00 86.38 718 ASN A CA 1
ATOM 5659 C C . ASN A 1 718 ? -26.476 52.121 -25.743 1.00 86.38 718 ASN A C 1
ATOM 5661 O O . ASN A 1 718 ? -25.739 52.142 -26.725 1.00 86.38 718 ASN A O 1
ATOM 5665 N N . ASN A 1 719 ? -27.485 52.979 -25.604 1.00 80.81 719 ASN A N 1
ATOM 5666 C CA . ASN A 1 719 ? -27.842 53.981 -26.613 1.00 80.81 719 ASN A CA 1
ATOM 5667 C C . ASN A 1 719 ? -27.155 55.338 -26.371 1.00 80.81 719 ASN A C 1
ATOM 5669 O O . ASN A 1 719 ? -27.402 56.306 -27.095 1.00 80.81 719 ASN A O 1
ATOM 5673 N N . TRP A 1 720 ? -26.291 55.431 -25.356 1.00 78.62 720 TRP A N 1
ATOM 5674 C CA . TRP A 1 720 ? -25.606 56.657 -24.967 1.00 78.62 720 TRP A CA 1
ATOM 5675 C C . TRP A 1 720 ? -24.144 56.696 -25.426 1.00 78.62 720 TRP A C 1
ATOM 5677 O O . TRP A 1 720 ? -23.568 55.703 -25.860 1.00 78.62 720 TRP A O 1
ATOM 5687 N N . LYS A 1 721 ? -23.529 57.882 -25.345 1.00 75.44 721 LYS A N 1
ATOM 5688 C CA . LYS A 1 721 ? -22.167 58.153 -25.846 1.00 75.44 721 LYS A CA 1
ATOM 5689 C C . LYS A 1 721 ? -21.048 57.745 -24.887 1.00 75.44 721 LYS A C 1
ATOM 5691 O O . LYS A 1 721 ? -19.883 57.817 -25.264 1.00 75.44 721 LYS A O 1
ATOM 5696 N N . GLU A 1 722 ? -21.384 57.364 -23.660 1.00 71.88 722 GLU A N 1
ATOM 5697 C CA . GLU A 1 722 ? -20.421 56.958 -22.633 1.00 71.88 722 GLU A CA 1
ATOM 5698 C C . GLU A 1 722 ? -20.572 55.472 -22.314 1.00 71.88 722 GLU A C 1
ATOM 5700 O O . GLU A 1 722 ? -21.650 54.907 -22.496 1.00 71.88 722 GLU A O 1
ATOM 5705 N N . ASN A 1 723 ? -19.493 54.846 -21.836 1.00 71.75 723 ASN A N 1
ATOM 5706 C CA . ASN A 1 723 ? -19.510 53.443 -21.429 1.00 71.75 723 ASN A CA 1
ATOM 5707 C C . ASN A 1 723 ? -20.541 53.230 -20.314 1.00 71.75 723 ASN A C 1
ATOM 5709 O O . ASN A 1 723 ? -20.554 53.955 -19.315 1.00 71.75 723 ASN A O 1
ATOM 5713 N N . LEU A 1 724 ? -21.391 52.226 -20.507 1.00 77.94 724 LEU A N 1
ATOM 5714 C CA . LEU A 1 724 ? -22.434 51.845 -19.576 1.00 77.94 724 LEU A CA 1
ATOM 5715 C C . LEU A 1 724 ? -21.952 50.692 -18.709 1.00 77.94 724 LEU A C 1
ATOM 5717 O O . LEU A 1 724 ? -21.651 49.622 -19.221 1.00 77.94 724 LEU A O 1
ATOM 5721 N N . HIS A 1 725 ? -21.924 50.890 -17.401 1.00 79.31 725 HIS A N 1
ATOM 5722 C CA . HIS A 1 725 ? -21.633 49.841 -16.438 1.00 79.31 725 HIS A CA 1
ATOM 5723 C C . HIS A 1 725 ? -22.941 49.331 -15.841 1.00 79.31 725 HIS A C 1
ATOM 5725 O O . HIS A 1 725 ? -23.758 50.130 -15.373 1.00 79.31 725 HIS A O 1
ATOM 5731 N N . PHE A 1 726 ? -23.142 48.017 -15.852 1.00 82.88 726 PHE A N 1
ATOM 5732 C CA . PHE A 1 726 ? -24.316 47.398 -15.247 1.00 82.88 726 PHE A CA 1
ATOM 5733 C C . PHE A 1 726 ? -23.913 46.366 -14.199 1.00 82.88 726 PHE A C 1
ATOM 5735 O O . PHE A 1 726 ? -22.854 45.746 -14.289 1.00 82.88 726 PHE A O 1
ATOM 5742 N N . THR A 1 727 ? -24.782 46.174 -13.214 1.00 77.00 727 THR A N 1
ATOM 5743 C CA . THR A 1 727 ? -24.645 45.135 -12.194 1.00 77.00 727 THR A CA 1
ATOM 5744 C C . THR A 1 727 ? -26.006 44.504 -11.963 1.00 77.00 727 THR A C 1
ATOM 5746 O O . THR A 1 727 ? -26.981 45.198 -11.663 1.00 77.00 727 THR A O 1
ATOM 5749 N N . PHE A 1 728 ? -26.075 43.192 -12.147 1.00 80.12 728 PHE A N 1
ATOM 5750 C CA . PHE A 1 728 ? -27.254 42.391 -11.867 1.00 80.12 728 PHE A CA 1
ATOM 5751 C C . PHE A 1 728 ? -27.300 42.085 -10.370 1.00 80.12 728 PHE A C 1
ATOM 5753 O O . PHE A 1 728 ? -26.283 41.725 -9.792 1.00 80.12 728 PHE A O 1
ATOM 5760 N N . HIS A 1 729 ? -28.452 42.238 -9.724 1.00 75.44 729 HIS A N 1
ATOM 5761 C CA . HIS A 1 729 ? -28.595 41.926 -8.304 1.00 75.44 729 HIS A CA 1
ATOM 5762 C C . HIS A 1 729 ? -29.591 40.783 -8.129 1.00 75.44 729 HIS A C 1
ATOM 5764 O O . HIS A 1 729 ? -30.763 40.929 -8.473 1.00 75.44 729 HIS A O 1
ATOM 5770 N N . SER A 1 730 ? -29.148 39.663 -7.563 1.00 67.88 730 SER A N 1
ATOM 5771 C CA . SER A 1 730 ? -30.020 38.562 -7.140 1.00 67.88 730 SER A CA 1
ATOM 5772 C C . SER A 1 730 ? -30.017 38.424 -5.615 1.00 67.88 730 SER A C 1
ATOM 5774 O O . SER A 1 730 ? -29.171 38.995 -4.927 1.00 67.88 730 SER A O 1
ATOM 5776 N N . GLY A 1 731 ? -31.021 37.739 -5.069 1.00 62.09 731 GLY A N 1
ATOM 5777 C CA . GLY A 1 731 ? -31.072 37.361 -3.656 1.00 62.09 731 GLY A CA 1
ATOM 5778 C C . GLY A 1 731 ? -30.721 35.886 -3.475 1.00 62.09 731 GLY A C 1
ATOM 5779 O O . GLY A 1 731 ? -30.933 35.090 -4.387 1.00 62.09 731 GLY A O 1
ATOM 5780 N N . ASP A 1 732 ? -30.215 35.532 -2.294 1.00 58.53 732 ASP A N 1
ATOM 5781 C CA . ASP A 1 732 ? -30.006 34.140 -1.889 1.00 58.53 732 ASP A CA 1
ATOM 5782 C C . ASP A 1 732 ? -31.314 33.591 -1.296 1.00 58.53 732 ASP A C 1
ATOM 5784 O O . ASP A 1 732 ? -31.729 33.974 -0.195 1.00 58.53 732 ASP A O 1
ATOM 5788 N N . TYR A 1 733 ? -32.029 32.766 -2.066 1.00 72.19 733 TYR A N 1
ATOM 5789 C CA . TYR A 1 733 ? -33.307 32.196 -1.650 1.00 72.19 733 TYR A CA 1
ATOM 5790 C C . TYR A 1 733 ? -33.170 30.679 -1.444 1.00 72.19 733 TYR A C 1
ATOM 5792 O O . TYR A 1 733 ? -32.773 29.952 -2.347 1.00 72.19 733 TYR A O 1
ATOM 5800 N N . PRO A 1 734 ? -33.613 30.124 -0.302 1.00 69.94 734 PRO A N 1
ATOM 5801 C CA . PRO A 1 734 ? -33.413 28.704 0.009 1.00 69.94 734 PRO A CA 1
ATOM 5802 C C . PRO A 1 734 ? -34.208 27.739 -0.890 1.00 69.94 734 PRO A C 1
ATOM 5804 O O . PRO A 1 734 ? -33.990 26.532 -0.842 1.00 69.94 734 PRO A O 1
ATOM 5807 N N . LYS A 1 735 ? -35.176 28.243 -1.668 1.00 75.88 735 LYS A N 1
ATOM 5808 C CA . LYS A 1 735 ? -36.080 27.430 -2.502 1.00 75.88 735 LYS A CA 1
ATOM 5809 C C . LYS A 1 735 ? -35.747 27.465 -3.991 1.00 75.88 735 LYS A C 1
ATOM 5811 O O . LYS A 1 735 ? -36.233 26.607 -4.725 1.00 75.88 735 LYS A O 1
ATOM 5816 N N . TYR A 1 736 ? -34.997 28.460 -4.445 1.00 78.69 736 TYR A N 1
ATOM 5817 C CA . TYR A 1 736 ? -34.667 28.646 -5.851 1.00 78.69 736 TYR A CA 1
ATOM 5818 C C . TYR A 1 736 ? -33.488 29.604 -5.990 1.00 78.69 736 TYR A C 1
ATOM 5820 O O . TYR A 1 736 ? -33.264 30.438 -5.121 1.00 78.69 736 TYR A O 1
ATOM 5828 N N . GLU A 1 737 ? -32.781 29.528 -7.106 1.00 78.00 737 GLU A N 1
ATOM 5829 C CA . GLU A 1 737 ? -31.612 30.358 -7.372 1.00 78.00 737 GLU A CA 1
ATOM 5830 C C . GLU A 1 737 ? -31.748 31.030 -8.737 1.00 78.00 737 GLU A C 1
ATOM 5832 O O . GLU A 1 737 ? -32.177 30.395 -9.700 1.00 78.00 737 GLU A O 1
ATOM 5837 N N . ILE A 1 738 ? -31.429 32.328 -8.804 1.00 79.38 738 ILE A N 1
ATOM 5838 C CA . ILE A 1 738 ? -31.404 33.107 -10.048 1.00 79.38 738 ILE A CA 1
ATOM 5839 C C . ILE A 1 738 ? -29.996 33.660 -10.224 1.00 79.38 738 ILE A C 1
ATOM 5841 O O . ILE A 1 738 ? -29.518 34.425 -9.381 1.00 79.38 738 ILE A O 1
ATOM 5845 N N . MET A 1 739 ? -29.360 33.321 -11.341 1.00 77.75 739 MET A N 1
ATOM 5846 C CA . MET A 1 739 ? -28.024 33.800 -11.686 1.00 77.75 739 MET A CA 1
ATOM 5847 C C . MET A 1 739 ? -28.034 34.467 -13.059 1.00 77.75 739 MET A C 1
ATOM 5849 O O . MET A 1 739 ? -28.903 34.209 -13.887 1.00 77.75 739 MET A O 1
ATOM 5853 N N . CYS A 1 740 ? -27.059 35.338 -13.304 1.00 78.56 740 CYS A N 1
ATOM 5854 C CA . CYS A 1 740 ? -26.882 36.008 -14.587 1.00 78.56 740 CYS A CA 1
ATOM 5855 C C . CYS A 1 740 ? -25.417 35.947 -15.010 1.00 78.56 740 CYS A C 1
ATOM 5857 O O . CYS A 1 740 ? -24.527 36.233 -14.208 1.00 78.56 740 CYS A O 1
ATOM 5859 N N . LYS A 1 741 ? -25.171 35.613 -16.279 1.00 78.19 741 LYS A N 1
ATOM 5860 C CA . LYS A 1 741 ? -23.846 35.621 -16.901 1.00 78.19 741 LYS A CA 1
ATOM 5861 C C . LYS A 1 741 ? -23.834 36.580 -18.102 1.00 78.19 741 LYS A C 1
ATOM 5863 O O . LYS A 1 741 ? -24.614 36.360 -19.029 1.00 78.19 741 LYS A O 1
ATOM 5868 N N . PRO A 1 742 ? -22.954 37.599 -18.133 1.00 74.81 742 PRO A N 1
ATOM 5869 C CA . PRO A 1 742 ? -22.109 38.081 -17.031 1.00 74.81 742 PRO A CA 1
ATOM 5870 C C . PRO A 1 742 ? -22.919 38.811 -15.937 1.00 74.81 742 PRO A C 1
ATOM 5872 O O . PRO A 1 742 ? -23.947 39.427 -16.216 1.00 74.81 742 PRO A O 1
ATOM 5875 N N . PHE A 1 743 ? -22.452 38.751 -14.683 1.00 71.88 743 PHE A N 1
ATOM 5876 C CA . PHE A 1 743 ? -23.132 39.352 -13.519 1.00 71.88 743 PHE A CA 1
ATOM 5877 C C . PHE A 1 743 ? -22.924 40.874 -13.419 1.00 71.88 743 PHE A C 1
ATOM 5879 O O . PHE A 1 743 ? -23.813 41.628 -13.020 1.00 71.88 743 PHE A O 1
ATOM 5886 N N . THR A 1 744 ? -21.748 41.345 -13.826 1.00 74.50 744 THR A N 1
ATOM 5887 C CA . THR A 1 744 ? -21.399 42.760 -13.965 1.00 74.50 744 THR A CA 1
ATOM 5888 C C . THR A 1 744 ? -20.613 42.938 -15.255 1.00 74.50 744 THR A C 1
ATOM 5890 O O . THR A 1 744 ? -19.928 42.016 -15.700 1.00 74.50 744 THR A O 1
ATOM 5893 N N . GLY A 1 745 ? -20.710 44.100 -15.888 1.00 72.62 745 GLY A N 1
ATOM 5894 C CA . GLY A 1 745 ? -20.049 44.312 -17.167 1.00 72.62 745 GLY A CA 1
ATOM 5895 C C . GLY A 1 745 ? -20.078 45.753 -17.639 1.00 72.62 745 GLY A C 1
ATOM 5896 O O . GLY A 1 745 ? -20.734 46.619 -17.056 1.00 72.62 745 GLY A O 1
ATOM 5897 N N . THR A 1 746 ? -19.336 46.005 -18.715 1.00 77.81 746 THR A N 1
ATOM 5898 C CA . THR A 1 746 ? -19.286 47.307 -19.383 1.00 77.81 746 THR A CA 1
ATOM 5899 C C . THR A 1 746 ? -19.769 47.154 -20.816 1.00 77.81 746 THR A C 1
ATOM 5901 O O . THR A 1 746 ? -19.244 46.328 -21.551 1.00 77.81 746 THR A O 1
ATOM 5904 N N . VAL A 1 747 ? -20.740 47.968 -21.216 1.00 78.06 747 VAL A N 1
ATOM 5905 C CA . VAL A 1 747 ? -21.282 48.025 -22.574 1.00 78.06 747 VAL A CA 1
ATOM 5906 C C . VAL A 1 747 ? -20.834 49.333 -23.212 1.00 78.06 747 VAL A C 1
ATOM 5908 O O . VAL A 1 747 ? -21.172 50.426 -22.739 1.00 78.06 747 VAL A O 1
ATOM 5911 N N . HIS A 1 748 ? -20.043 49.242 -24.277 1.00 78.69 748 HIS A N 1
ATOM 5912 C CA . HIS A 1 748 ? -19.562 50.422 -24.987 1.00 78.69 748 HIS A CA 1
ATOM 5913 C C . HIS A 1 748 ? -20.699 51.138 -25.743 1.00 78.69 748 HIS A C 1
ATOM 5915 O O . HIS A 1 748 ? -21.777 50.572 -25.942 1.00 78.69 748 HIS A O 1
ATOM 5921 N N . PRO A 1 749 ? -20.510 52.414 -26.125 1.00 80.25 749 PRO A N 1
ATOM 5922 C CA . PRO A 1 749 ? -21.517 53.190 -26.842 1.00 80.25 749 PRO A CA 1
ATOM 5923 C C . PRO A 1 749 ? -22.028 52.482 -28.100 1.00 80.25 749 PRO A C 1
ATOM 5925 O O . PRO A 1 749 ? -21.237 52.098 -28.955 1.00 80.25 749 PRO A O 1
ATOM 5928 N N . SER A 1 750 ? -23.352 52.389 -28.250 1.00 78.00 750 SER A N 1
ATOM 5929 C CA . SER A 1 750 ? -24.044 51.724 -29.373 1.00 78.00 750 SER A CA 1
ATOM 5930 C C . SER A 1 750 ? -23.818 50.210 -29.494 1.00 78.00 750 SER A C 1
ATOM 5932 O O . SER A 1 750 ? -24.247 49.617 -30.483 1.00 78.00 750 SER A O 1
ATOM 5934 N N . GLU A 1 751 ? -23.191 49.572 -28.503 1.00 82.81 751 GLU A N 1
ATOM 5935 C CA . GLU A 1 751 ? -23.076 48.114 -28.424 1.00 82.81 751 GLU A CA 1
ATOM 5936 C C . GLU A 1 751 ? -24.188 47.508 -27.556 1.00 82.81 751 GLU A C 1
ATOM 5938 O O . GLU A 1 751 ? -24.838 48.186 -26.752 1.00 82.81 751 GLU A O 1
ATOM 5943 N N . SER A 1 752 ? -24.424 46.210 -27.749 1.00 84.94 752 SER A N 1
ATOM 5944 C CA . SER A 1 752 ? -25.346 45.414 -26.937 1.00 84.94 752 SER A CA 1
ATOM 5945 C C . SER A 1 752 ? -24.614 44.223 -26.344 1.00 84.94 752 SER A C 1
ATOM 5947 O O . SER A 1 752 ? -23.818 43.591 -27.035 1.00 84.94 752 SER A O 1
ATOM 5949 N N . ILE A 1 753 ? -24.913 43.910 -25.088 1.00 85.38 753 ILE A N 1
ATOM 5950 C CA . ILE A 1 753 ? -24.443 42.699 -24.418 1.00 85.38 753 ILE A CA 1
ATOM 5951 C C . ILE A 1 753 ? -25.620 41.766 -24.155 1.00 85.38 753 ILE A C 1
ATOM 5953 O O . ILE A 1 753 ? -26.723 42.223 -23.845 1.00 85.38 753 ILE A O 1
ATOM 5957 N N . GLU A 1 754 ? -25.385 40.466 -24.279 1.00 85.12 754 GLU A N 1
ATOM 5958 C CA . GLU A 1 754 ? -26.364 39.435 -23.951 1.00 85.12 754 GLU A CA 1
ATOM 5959 C C . GLU A 1 754 ? -26.151 38.956 -22.513 1.00 85.12 754 GLU A C 1
ATOM 5961 O O . GLU A 1 754 ? -25.040 38.612 -22.110 1.00 85.12 754 GLU A O 1
ATOM 5966 N N . LEU A 1 755 ? -27.226 38.979 -21.733 1.00 84.81 755 LEU A N 1
ATOM 5967 C CA . LEU A 1 755 ? -27.276 38.529 -20.352 1.00 84.81 755 LEU A CA 1
ATOM 5968 C C . LEU A 1 755 ? -28.032 37.206 -20.322 1.00 84.81 755 LEU A C 1
ATOM 5970 O O . LEU A 1 755 ? -29.236 37.169 -20.585 1.00 84.81 755 LEU A O 1
ATOM 5974 N N . THR A 1 756 ? -27.322 36.126 -20.011 1.00 84.06 756 THR A N 1
ATOM 5975 C CA . THR A 1 756 ? -27.918 34.796 -19.857 1.00 84.06 756 THR A CA 1
ATOM 5976 C C . THR A 1 756 ? -28.359 34.629 -18.418 1.00 84.06 756 THR A C 1
ATOM 5978 O O . THR A 1 756 ? -27.524 34.581 -17.514 1.00 84.06 756 THR A O 1
ATOM 5981 N N . ILE A 1 757 ? -29.668 34.576 -18.203 1.00 85.44 757 ILE A N 1
ATOM 5982 C CA . ILE A 1 757 ? -30.277 34.429 -16.887 1.00 85.44 757 ILE A CA 1
ATOM 5983 C C . ILE A 1 757 ? -30.646 32.963 -16.708 1.00 85.44 757 ILE A C 1
ATOM 5985 O O . ILE A 1 757 ? -31.443 32.429 -17.480 1.00 85.44 757 ILE A O 1
ATOM 5989 N N . SER A 1 758 ? -30.082 32.329 -15.686 1.00 84.00 758 SER A N 1
ATOM 5990 C CA . SER A 1 758 ? -30.397 30.958 -15.304 1.00 84.00 758 SER A CA 1
ATOM 5991 C C . SER A 1 758 ? -31.256 30.933 -14.044 1.00 84.00 758 SER A C 1
ATOM 5993 O O . SER A 1 758 ? -31.063 31.720 -13.113 1.00 84.00 758 SER A O 1
ATOM 5995 N N . PHE A 1 759 ? -32.225 30.025 -14.022 1.00 83.88 759 PHE A N 1
ATOM 5996 C CA . PHE A 1 759 ? -33.087 29.761 -12.881 1.00 83.88 759 PHE A CA 1
ATOM 5997 C C . PHE A 1 759 ? -33.038 28.279 -12.523 1.00 83.88 759 PHE A C 1
ATOM 5999 O O . PHE A 1 759 ? -33.225 27.428 -13.389 1.00 83.88 759 PHE A O 1
ATOM 6006 N N . ILE A 1 760 ? -32.825 27.982 -11.242 1.00 82.44 760 ILE A N 1
ATOM 6007 C CA . ILE A 1 760 ? -32.828 26.621 -10.698 1.00 82.44 760 ILE A CA 1
ATOM 6008 C C . ILE A 1 760 ? -33.869 26.556 -9.581 1.00 82.44 760 ILE A C 1
ATOM 6010 O O . ILE A 1 760 ? -33.785 27.298 -8.600 1.00 82.44 760 ILE A O 1
ATOM 6014 N N . ALA A 1 761 ? -34.852 25.665 -9.703 1.00 79.75 761 ALA A N 1
ATOM 6015 C CA . ALA A 1 761 ? -35.832 25.419 -8.648 1.00 79.75 761 ALA A CA 1
ATOM 6016 C C . ALA A 1 761 ? -35.361 24.274 -7.743 1.00 79.75 761 ALA A C 1
ATOM 6018 O O . ALA A 1 761 ? -35.219 23.152 -8.209 1.00 79.75 761 ALA A O 1
ATOM 6019 N N . ARG A 1 762 ? -35.195 24.523 -6.438 1.00 79.38 762 ARG A N 1
ATOM 6020 C CA . ARG A 1 762 ? -34.832 23.479 -5.455 1.00 79.38 762 ARG A CA 1
ATOM 6021 C C . ARG A 1 762 ? -36.057 22.763 -4.873 1.00 79.38 762 ARG A C 1
ATOM 6023 O O . ARG A 1 762 ? -35.956 21.710 -4.252 1.00 79.38 762 ARG A O 1
ATOM 6030 N N . CYS A 1 763 ? -37.250 23.340 -5.037 1.00 74.94 763 CYS A N 1
ATOM 6031 C CA . CYS A 1 763 ? -38.526 22.692 -4.730 1.00 74.94 763 CYS A CA 1
ATOM 6032 C C . CYS A 1 763 ? -39.685 23.305 -5.535 1.00 74.94 763 CYS A C 1
ATOM 6034 O O . CYS A 1 763 ? -39.562 24.387 -6.108 1.00 74.94 763 CYS A O 1
ATOM 6036 N N . THR A 1 764 ? -40.845 22.638 -5.566 1.00 74.19 764 THR A N 1
ATOM 6037 C CA . THR A 1 764 ? -42.039 23.144 -6.265 1.00 74.19 764 THR A CA 1
ATOM 6038 C C . THR A 1 764 ? -42.552 24.437 -5.619 1.00 74.19 764 THR A C 1
ATOM 6040 O O . THR A 1 764 ? -43.091 24.407 -4.509 1.00 74.19 764 THR A O 1
ATOM 6043 N N . THR A 1 765 ? -42.414 25.573 -6.310 1.00 66.12 765 THR A N 1
ATOM 6044 C CA . THR A 1 765 ? -42.844 26.899 -5.835 1.00 66.12 765 THR A CA 1
ATOM 6045 C C . THR A 1 765 ? -43.467 27.723 -6.967 1.00 66.12 765 THR A C 1
ATOM 6047 O O . THR A 1 765 ? -43.112 27.553 -8.128 1.00 66.12 765 THR A O 1
ATOM 6050 N N . VAL A 1 766 ? -44.399 28.625 -6.641 1.00 68.31 766 VAL A N 1
ATOM 6051 C CA . VAL A 1 766 ? -44.908 29.641 -7.581 1.00 68.31 766 VAL A CA 1
ATOM 6052 C C . VAL A 1 766 ? -44.089 30.910 -7.367 1.00 68.31 766 VAL A C 1
ATOM 6054 O O . VAL A 1 766 ? -44.051 31.424 -6.249 1.00 68.31 766 VAL A O 1
ATOM 6057 N N . LEU A 1 767 ? -43.412 31.388 -8.411 1.00 68.50 767 LEU A N 1
ATOM 6058 C CA . LEU A 1 767 ? -42.478 32.512 -8.336 1.00 68.50 767 LEU A CA 1
ATOM 6059 C C . LEU A 1 767 ? -43.069 33.773 -8.977 1.00 68.50 767 LEU A C 1
ATOM 6061 O O . LEU A 1 767 ? -43.569 33.725 -10.096 1.00 68.50 767 LEU A O 1
ATOM 6065 N N . ASN A 1 768 ? -42.983 34.907 -8.280 1.00 69.25 768 ASN A N 1
ATOM 6066 C CA . ASN A 1 768 ? -43.244 36.232 -8.842 1.00 69.25 768 ASN A CA 1
ATOM 6067 C C . ASN A 1 768 ? -42.265 37.230 -8.211 1.00 69.25 768 ASN A C 1
ATOM 6069 O O . ASN A 1 768 ? -42.599 37.910 -7.240 1.00 69.25 768 ASN A O 1
ATOM 6073 N N . GLU A 1 769 ? -41.036 37.240 -8.724 1.00 72.25 769 GLU A N 1
ATOM 6074 C CA . GLU A 1 769 ? -39.917 38.011 -8.180 1.00 72.25 769 GLU A CA 1
ATOM 6075 C C . GLU A 1 769 ? -39.499 39.114 -9.159 1.00 72.25 769 GLU A C 1
ATOM 6077 O O . GLU A 1 769 ? -39.596 38.954 -10.376 1.00 72.25 769 GLU A O 1
ATOM 6082 N N . LYS A 1 770 ? -39.029 40.250 -8.634 1.00 74.94 770 LYS A N 1
ATOM 6083 C CA . LYS A 1 770 ? -38.477 41.344 -9.442 1.00 74.94 770 LYS A CA 1
ATOM 6084 C C . LYS A 1 770 ? -36.979 41.424 -9.221 1.00 74.94 770 LYS A C 1
ATOM 6086 O O . LYS A 1 770 ? -36.544 41.617 -8.090 1.00 74.94 770 LYS A O 1
ATOM 6091 N N . VAL A 1 771 ? -36.218 41.358 -10.304 1.00 74.25 771 VAL A N 1
ATOM 6092 C CA . VAL A 1 771 ? -34.758 41.410 -10.259 1.00 74.25 771 VAL A CA 1
ATOM 6093 C C . VAL A 1 771 ? -34.275 42.832 -10.572 1.00 74.25 771 VAL A C 1
ATOM 6095 O O . VAL A 1 771 ? -34.519 43.322 -11.678 1.00 74.25 771 VAL A O 1
ATOM 6098 N N . PRO A 1 772 ? -33.625 43.535 -9.629 1.00 74.75 772 PRO A N 1
ATOM 6099 C CA . PRO A 1 772 ? -33.071 44.854 -9.897 1.00 74.75 772 PRO A CA 1
ATOM 6100 C C . PRO A 1 772 ? -31.738 44.767 -10.655 1.00 74.75 772 PRO A C 1
ATOM 6102 O O . PRO A 1 772 ? -30.855 43.984 -10.313 1.00 74.75 772 PRO A O 1
ATOM 6105 N N . ILE A 1 773 ? -31.569 45.633 -11.656 1.00 77.50 773 ILE A N 1
ATOM 6106 C CA . ILE A 1 773 ? -30.300 45.835 -12.366 1.00 77.50 773 ILE A CA 1
ATOM 6107 C C . ILE A 1 773 ? -29.886 47.289 -12.165 1.00 77.50 773 ILE A C 1
ATOM 6109 O O . ILE A 1 773 ? -30.627 48.210 -12.518 1.00 77.50 773 ILE A O 1
ATOM 6113 N N . THR A 1 774 ? -28.706 47.501 -11.590 1.00 77.06 774 THR A N 1
ATOM 6114 C CA . THR A 1 774 ? -28.145 48.842 -11.410 1.00 77.06 774 THR A CA 1
ATOM 6115 C C . THR A 1 774 ? -27.385 49.241 -12.664 1.00 77.06 774 THR A C 1
ATOM 6117 O O . THR A 1 774 ? -26.588 48.466 -13.182 1.00 77.06 774 THR A O 1
ATOM 6120 N N . ILE A 1 775 ? -27.621 50.462 -13.142 1.00 77.44 775 ILE A N 1
ATOM 6121 C CA . ILE A 1 775 ? -27.081 50.986 -14.399 1.00 77.44 775 ILE A CA 1
ATOM 6122 C C . ILE A 1 775 ? -26.409 52.330 -14.112 1.00 77.44 775 ILE A C 1
ATOM 6124 O O . ILE A 1 775 ? -27.032 53.222 -13.534 1.00 77.44 775 ILE A O 1
ATOM 6128 N N . ARG A 1 776 ? -25.132 52.480 -14.483 1.00 73.88 776 ARG A N 1
ATOM 6129 C CA . ARG A 1 776 ? -24.331 53.689 -14.225 1.00 73.88 776 ARG A CA 1
ATOM 6130 C C . ARG A 1 776 ? -23.473 54.051 -15.443 1.00 73.88 776 ARG A C 1
ATOM 6132 O O . ARG A 1 776 ? -22.915 53.177 -16.096 1.00 73.88 776 ARG A O 1
ATOM 6139 N N . TYR A 1 777 ? -23.324 55.347 -15.714 1.00 69.56 777 TYR A N 1
ATOM 6140 C CA . TYR A 1 777 ? -22.459 55.878 -16.776 1.00 69.56 777 TYR A CA 1
ATOM 6141 C C . TYR A 1 777 ? -21.244 56.585 -16.169 1.00 69.56 777 TYR A C 1
ATOM 6143 O O . TYR A 1 777 ? -21.383 57.287 -15.166 1.00 69.56 777 TYR A O 1
ATOM 6151 N N . GLY A 1 778 ? -20.062 56.406 -16.763 1.00 60.16 778 GLY A N 1
ATOM 6152 C CA . GLY A 1 778 ? -18.846 57.127 -16.371 1.00 60.16 778 GLY A CA 1
ATOM 6153 C C . GLY A 1 778 ? -17.602 56.242 -16.260 1.00 60.16 778 GLY A C 1
ATOM 6154 O O . GLY A 1 778 ? -17.554 55.137 -16.785 1.00 60.16 778 GLY A O 1
ATOM 6155 N N . GLN A 1 779 ? -16.555 56.740 -15.592 1.00 56.31 779 GLN A N 1
ATOM 6156 C CA . GLN A 1 779 ? -15.301 55.999 -15.404 1.00 56.31 779 GLN A CA 1
ATOM 6157 C C . GLN A 1 779 ? -15.408 55.005 -14.237 1.00 56.31 779 GLN A C 1
ATOM 6159 O O . GLN A 1 779 ? -15.658 55.413 -13.101 1.00 56.31 779 GLN A O 1
ATOM 6164 N N . LEU A 1 780 ? -15.127 53.723 -14.502 1.00 53.00 780 LEU A N 1
ATOM 6165 C CA . LEU A 1 780 ? -15.184 52.602 -13.548 1.00 53.00 780 LEU A CA 1
ATOM 6166 C C . LEU A 1 780 ? -14.535 52.902 -12.180 1.00 53.00 780 LEU A C 1
ATOM 6168 O O . LEU A 1 780 ? -15.064 52.519 -11.139 1.00 53.00 780 LEU A O 1
ATOM 6172 N N . GLN A 1 781 ? -13.426 53.651 -12.155 1.00 49.75 781 GLN A N 1
ATOM 6173 C CA . GLN A 1 781 ? -12.732 54.004 -10.909 1.00 49.75 781 GLN A CA 1
ATOM 6174 C C . GLN A 1 781 ? -13.564 54.880 -9.962 1.00 49.75 781 GLN A C 1
ATOM 6176 O O . GLN A 1 781 ? -13.460 54.722 -8.746 1.00 49.75 781 GLN A O 1
ATOM 6181 N N . ASN A 1 782 ? -14.398 55.776 -10.490 1.00 52.53 782 ASN A N 1
ATOM 6182 C CA . ASN A 1 782 ? -15.273 56.610 -9.665 1.00 52.53 782 ASN A CA 1
ATOM 6183 C C . ASN A 1 782 ? -16.441 55.789 -9.107 1.00 52.53 782 ASN A C 1
ATOM 6185 O O . ASN A 1 782 ? -16.805 55.956 -7.947 1.00 52.53 782 ASN A O 1
ATOM 6189 N N . ILE A 1 783 ? -16.943 54.836 -9.897 1.00 55.78 783 ILE A N 1
ATOM 6190 C CA . ILE A 1 783 ? -18.032 53.931 -9.514 1.00 55.78 783 ILE A CA 1
ATOM 6191 C C . ILE A 1 783 ? -17.582 52.995 -8.384 1.00 55.78 783 ILE A C 1
ATOM 6193 O O . ILE A 1 783 ? -18.254 52.902 -7.362 1.00 55.78 783 ILE A O 1
ATOM 6197 N N . ILE A 1 784 ? -16.401 52.377 -8.503 1.00 53.00 784 ILE A N 1
ATOM 6198 C CA . ILE A 1 784 ? -15.828 51.520 -7.448 1.00 53.00 784 ILE A CA 1
ATOM 6199 C C . ILE A 1 784 ? -15.589 52.315 -6.156 1.00 53.00 784 ILE A C 1
ATOM 6201 O O . ILE A 1 784 ? -15.816 51.809 -5.057 1.00 53.00 784 ILE A O 1
ATOM 6205 N N . LYS A 1 785 ? -15.141 53.572 -6.266 1.00 53.03 785 LYS A N 1
ATOM 6206 C CA . LYS A 1 785 ? -14.878 54.438 -5.108 1.00 53.03 785 LYS A CA 1
ATOM 6207 C C . LYS A 1 785 ? -16.163 54.843 -4.377 1.00 53.03 785 LYS A C 1
ATOM 6209 O O . LYS A 1 785 ? -16.134 54.991 -3.158 1.00 53.03 785 LYS A O 1
ATOM 6214 N N . GLU A 1 786 ? -17.275 54.988 -5.093 1.00 52.72 786 GLU A N 1
ATOM 6215 C CA . GLU A 1 786 ? -18.598 55.224 -4.505 1.00 52.72 786 GLU A CA 1
ATOM 6216 C C . GLU A 1 786 ? -19.222 53.954 -3.920 1.00 52.72 786 GLU A C 1
ATOM 6218 O O . GLU A 1 786 ? -19.705 54.009 -2.794 1.00 52.72 786 GLU A O 1
ATOM 6223 N N . ILE A 1 787 ? -19.129 52.802 -4.596 1.00 52.75 787 ILE A N 1
ATOM 6224 C CA . ILE A 1 787 ? -19.622 51.513 -4.072 1.00 52.75 787 ILE A CA 1
ATOM 6225 C C . ILE A 1 787 ? -18.917 51.157 -2.754 1.00 52.75 787 ILE A C 1
ATOM 6227 O O . ILE A 1 787 ? -19.578 50.796 -1.783 1.00 52.75 787 ILE A O 1
ATOM 6231 N N . LYS A 1 788 ? -17.591 51.352 -2.677 1.00 51.50 788 LYS A N 1
ATOM 6232 C CA 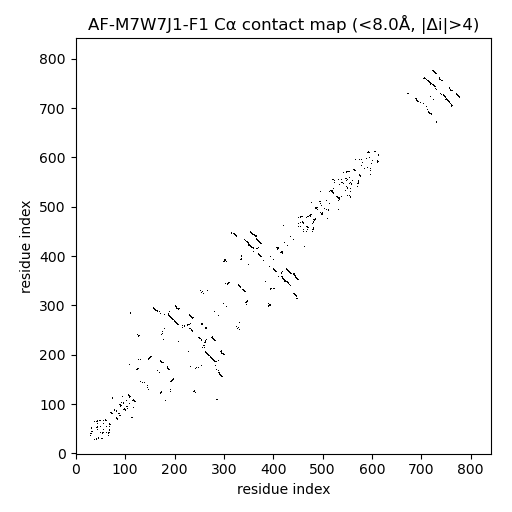. LYS A 1 788 ? -16.804 51.183 -1.438 1.00 51.50 788 LYS A CA 1
ATOM 6233 C C . LYS A 1 788 ? -17.184 52.168 -0.328 1.00 51.50 788 LYS A C 1
ATOM 6235 O O . LYS A 1 788 ? -16.936 51.893 0.840 1.00 51.50 788 LYS A O 1
ATOM 6240 N N . ARG A 1 789 ? -17.747 53.328 -0.679 1.00 49.56 789 ARG A N 1
ATOM 6241 C CA . ARG A 1 789 ? -18.222 54.337 0.280 1.00 49.56 789 ARG A CA 1
ATOM 6242 C C . ARG A 1 789 ? -19.629 54.015 0.791 1.00 49.56 789 ARG A C 1
ATOM 6244 O O . ARG A 1 789 ? -19.928 54.326 1.937 1.00 49.56 789 ARG A O 1
ATOM 6251 N N . GLU A 1 790 ? -20.477 53.441 -0.059 1.00 47.56 790 GLU A N 1
ATOM 6252 C CA . GLU A 1 790 ? -21.873 53.101 0.250 1.00 47.56 790 GLU A CA 1
ATOM 6253 C C . GLU A 1 790 ? -22.005 51.746 0.964 1.00 47.56 790 GLU A C 1
ATOM 6255 O O . GLU A 1 790 ? -22.895 51.597 1.791 1.00 47.56 790 GLU A O 1
ATOM 6260 N N . ASN A 1 791 ? -21.083 50.804 0.729 1.00 48.66 791 ASN A N 1
ATOM 6261 C CA . ASN A 1 791 ? -21.042 49.491 1.384 1.00 48.66 791 ASN A CA 1
ATOM 6262 C C . ASN A 1 791 ? -19.666 49.241 2.040 1.00 48.66 791 ASN A C 1
ATOM 6264 O O . ASN A 1 791 ? -18.851 48.485 1.503 1.00 48.66 791 ASN A O 1
ATOM 6268 N N . PRO A 1 792 ? -19.367 49.890 3.182 1.00 49.09 792 PRO A N 1
ATOM 6269 C CA . PRO A 1 792 ? -18.065 49.785 3.847 1.00 49.09 792 PRO A CA 1
ATOM 6270 C C . PRO A 1 792 ? -17.759 48.385 4.414 1.00 49.09 792 PRO A C 1
ATOM 6272 O O . PRO A 1 792 ? -16.591 48.063 4.617 1.00 49.09 792 PRO A O 1
ATOM 6275 N N . ASP A 1 793 ? -18.770 47.532 4.603 1.00 49.53 793 ASP A N 1
ATOM 6276 C CA . ASP A 1 793 ? -18.611 46.188 5.184 1.00 49.53 793 ASP A CA 1
ATOM 6277 C C . ASP A 1 793 ? -18.089 45.131 4.190 1.00 49.53 793 ASP A C 1
ATOM 6279 O O . ASP A 1 793 ? -17.727 44.031 4.595 1.00 49.53 793 ASP A O 1
ATOM 6283 N N . LEU A 1 794 ? -17.952 45.466 2.900 1.00 46.16 794 LEU A N 1
ATOM 6284 C CA . LEU A 1 794 ? -17.222 44.638 1.921 1.00 46.16 794 LEU A CA 1
ATOM 6285 C C . LEU A 1 794 ? -15.691 44.798 2.035 1.00 46.16 794 LEU A C 1
ATOM 6287 O O . LEU A 1 794 ? -14.934 44.246 1.239 1.00 46.16 794 LEU A O 1
ATOM 6291 N N . ILE A 1 795 ? -15.224 45.584 3.010 1.00 44.00 795 ILE A N 1
ATOM 6292 C CA . ILE A 1 795 ? -13.812 45.857 3.287 1.00 44.00 795 ILE A CA 1
ATOM 6293 C C . ILE A 1 795 ? -13.464 45.281 4.671 1.00 44.00 795 ILE A C 1
ATOM 6295 O O . ILE A 1 795 ? -13.118 46.026 5.586 1.00 44.00 795 ILE A O 1
ATOM 6299 N N . PRO A 1 796 ? -13.641 43.965 4.886 1.00 41.19 796 PRO A N 1
ATOM 6300 C CA . PRO A 1 796 ? -12.522 43.188 5.423 1.00 41.19 796 PRO A CA 1
ATOM 6301 C C . PRO A 1 796 ? -12.587 41.697 5.034 1.00 41.19 796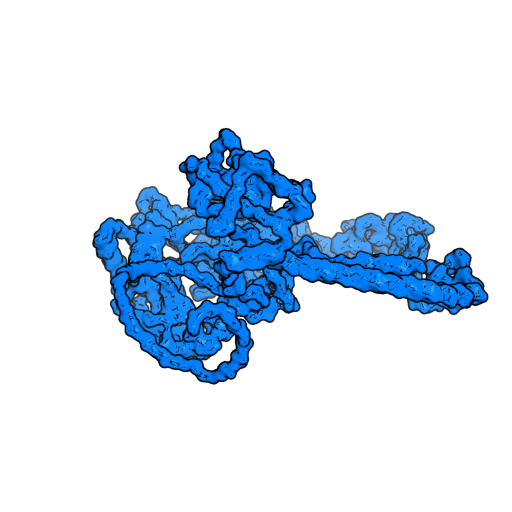 PRO A C 1
ATOM 6303 O O . PRO A 1 796 ? -13.060 40.873 5.806 1.00 41.19 796 PRO A O 1
ATOM 6306 N N . GLN A 1 797 ? -12.038 41.321 3.878 1.00 36.06 797 GLN A N 1
ATOM 6307 C CA . GLN A 1 797 ? -11.524 39.960 3.643 1.00 36.06 797 GLN A CA 1
ATOM 6308 C C . GLN A 1 797 ? -10.258 40.009 2.782 1.00 36.06 797 GLN A C 1
ATOM 6310 O O . GLN A 1 797 ? -10.159 39.404 1.727 1.00 36.06 797 GLN A O 1
ATOM 6315 N N . ASN A 1 798 ? -9.269 40.771 3.245 1.00 31.67 798 ASN A N 1
ATOM 6316 C CA . ASN A 1 798 ? -7.881 40.612 2.812 1.00 31.67 798 ASN A CA 1
ATOM 6317 C C . ASN A 1 798 ? -6.975 40.751 4.031 1.00 31.67 798 ASN A C 1
ATOM 6319 O O . ASN A 1 798 ? -6.292 41.753 4.228 1.00 31.67 798 ASN A O 1
ATOM 6323 N N . SER A 1 799 ? -7.097 39.777 4.930 1.00 29.91 799 SER A N 1
ATOM 6324 C CA . SER A 1 799 ? -6.099 39.357 5.922 1.00 29.91 799 SER A CA 1
ATOM 6325 C C . SER A 1 799 ? -6.768 38.338 6.838 1.00 29.91 799 SER A C 1
ATOM 6327 O O . SER A 1 799 ? -7.456 38.727 7.772 1.00 29.91 799 SER A O 1
ATOM 6329 N N . GLN A 1 800 ? -6.597 37.051 6.524 1.00 28.58 800 GLN A N 1
ATOM 6330 C CA . GLN A 1 800 ? -6.484 35.916 7.455 1.00 28.58 800 GLN A CA 1
ATOM 6331 C C . GLN A 1 800 ? -6.744 34.604 6.707 1.00 28.58 800 GLN A C 1
ATOM 6333 O O . GLN A 1 800 ? -7.830 34.039 6.715 1.00 28.58 800 GLN A O 1
ATOM 6338 N N . SER A 1 801 ? -5.684 34.100 6.085 1.00 25.42 801 SER A N 1
ATOM 6339 C CA . SER A 1 801 ? -5.418 32.672 6.016 1.00 25.42 801 SER A CA 1
ATOM 6340 C C . SER A 1 801 ? -4.772 32.243 7.342 1.00 25.42 801 SER A C 1
ATOM 6342 O O . SER A 1 801 ? -3.555 32.323 7.499 1.00 25.42 801 SER A O 1
ATOM 6344 N N . SER A 1 802 ? -5.584 31.820 8.308 1.00 26.55 802 SER A N 1
ATOM 6345 C CA . SER A 1 802 ? -5.188 30.835 9.318 1.00 26.55 802 SER A CA 1
ATOM 6346 C C . SER A 1 802 ? -6.418 30.265 10.026 1.00 26.55 802 SER A C 1
ATOM 6348 O O . SER A 1 802 ? -7.170 30.975 10.681 1.00 26.55 802 SER A O 1
ATOM 6350 N N . GLN A 1 803 ? -6.526 28.941 9.924 1.00 26.61 803 GLN A N 1
ATOM 6351 C CA . GLN A 1 803 ? -7.237 28.030 10.820 1.00 26.61 803 GLN A CA 1
ATOM 6352 C C . GLN A 1 803 ? -8.773 28.024 10.792 1.00 26.61 803 GLN A C 1
ATOM 6354 O O . GLN A 1 803 ? -9.470 28.890 11.310 1.00 26.61 803 GLN A O 1
ATOM 6359 N N . ASN A 1 804 ? -9.264 26.889 10.288 1.00 27.86 804 ASN A N 1
ATOM 6360 C CA . ASN A 1 804 ? -10.481 26.223 10.726 1.00 27.86 804 ASN A CA 1
ATOM 6361 C C . ASN A 1 804 ? -10.719 26.366 12.237 1.00 27.86 804 ASN A C 1
ATOM 6363 O O . ASN A 1 804 ? -9.846 26.058 13.050 1.00 27.86 804 ASN A O 1
ATOM 6367 N N . SER A 1 805 ? -11.962 26.629 12.614 1.00 25.55 805 SER A N 1
ATOM 6368 C CA . SER A 1 805 ? -12.745 25.596 13.297 1.00 25.55 805 SER A CA 1
ATOM 6369 C C . SER A 1 805 ? -14.209 26.007 13.360 1.00 25.55 805 SER A C 1
ATOM 6371 O O . SER A 1 805 ? -14.577 27.029 13.935 1.00 25.55 805 SER A O 1
ATOM 6373 N N . GLU A 1 806 ? -15.061 25.156 12.796 1.00 30.56 806 GLU A N 1
ATOM 6374 C CA . GLU A 1 806 ? -16.395 24.986 13.346 1.00 30.56 806 GLU A CA 1
ATOM 6375 C C . GLU A 1 806 ? -16.272 24.595 14.823 1.00 30.56 806 GLU A C 1
ATOM 6377 O O . GLU A 1 806 ? -15.586 23.632 15.164 1.00 30.56 806 GLU A O 1
ATOM 6382 N N . SER A 1 807 ? -17.005 25.285 15.690 1.00 25.62 807 SER A N 1
ATOM 6383 C CA . SER A 1 807 ? -17.903 24.574 16.597 1.00 25.62 807 SER A CA 1
ATOM 6384 C C . SER A 1 807 ? -18.937 25.529 17.176 1.00 25.62 807 SER A C 1
ATOM 6386 O O . SER A 1 807 ? -18.631 26.426 17.963 1.00 25.62 807 SER A O 1
ATOM 6388 N N . ASP A 1 808 ? -20.184 25.269 16.801 1.00 29.77 808 ASP A N 1
ATOM 6389 C CA . ASP A 1 808 ? -21.371 25.565 17.585 1.00 29.77 808 ASP A CA 1
ATOM 6390 C C . ASP A 1 808 ? -21.178 25.212 19.069 1.00 29.77 808 ASP A C 1
ATOM 6392 O O . ASP A 1 808 ? -20.725 24.111 19.393 1.00 29.77 808 ASP A O 1
ATOM 6396 N N . ASN A 1 809 ? -21.675 26.054 19.983 1.00 28.83 809 ASN A N 1
ATOM 6397 C CA . ASN A 1 809 ? -22.904 25.707 20.713 1.00 28.83 809 ASN A CA 1
ATOM 6398 C C . ASN A 1 809 ? -23.349 26.741 21.768 1.00 28.83 809 ASN A C 1
ATOM 6400 O O . ASN A 1 809 ? -22.660 27.040 22.736 1.00 28.83 809 ASN A O 1
ATOM 6404 N N . LYS A 1 810 ? -24.623 27.129 21.622 1.00 26.30 810 LYS A N 1
ATOM 6405 C CA . LYS A 1 810 ? -25.684 27.139 22.650 1.00 26.30 810 LYS A CA 1
ATOM 6406 C C . LYS A 1 810 ? -25.416 27.810 24.012 1.00 26.30 810 LYS A C 1
ATOM 6408 O O . LYS A 1 810 ? -24.941 27.191 24.954 1.00 26.30 810 LYS A O 1
ATOM 6413 N N . SER A 1 811 ? -26.134 28.918 24.218 1.00 25.92 811 SER A N 1
ATOM 6414 C CA . SER A 1 811 ? -27.481 28.948 24.841 1.00 25.92 811 SER A CA 1
ATOM 6415 C C . SER A 1 811 ? -27.667 29.900 26.026 1.00 25.92 811 SER A C 1
ATOM 6417 O O . SER A 1 811 ? -26.930 29.839 26.998 1.00 25.92 811 SER A O 1
ATOM 6419 N N . ARG A 1 812 ? -28.807 30.621 25.953 1.00 25.88 812 ARG A N 1
ATOM 6420 C CA . ARG A 1 812 ? -29.635 31.179 27.048 1.00 25.88 812 ARG A CA 1
ATOM 6421 C C . ARG A 1 812 ? -28.979 32.264 27.912 1.00 25.88 812 ARG A C 1
ATOM 6423 O O . ARG A 1 812 ? -27.828 32.179 28.278 1.00 25.88 812 ARG A O 1
ATOM 6430 N N . SER A 1 813 ? -29.662 33.286 28.401 1.00 24.58 813 SER A N 1
ATOM 6431 C CA . SER A 1 813 ? -30.984 33.887 28.214 1.00 24.58 813 SER A CA 1
ATOM 6432 C C . SER A 1 813 ? -30.994 35.120 29.133 1.00 24.58 813 SER A C 1
ATOM 6434 O O . SER A 1 813 ? -30.169 35.224 30.036 1.00 24.58 813 SER A O 1
ATOM 6436 N N . SER A 1 814 ? -31.992 35.982 28.946 1.00 23.12 814 SER A N 1
ATOM 6437 C CA . SER A 1 814 ? -32.487 36.999 29.889 1.00 23.12 814 SER A CA 1
ATOM 6438 C C . SER A 1 814 ? -31.597 38.208 30.217 1.00 23.12 814 SER A C 1
ATOM 6440 O O . SER A 1 814 ? -30.746 38.180 31.095 1.00 23.12 814 SER A O 1
ATOM 6442 N N . SER A 1 815 ? -31.935 39.320 29.556 1.00 24.42 815 SER A N 1
ATOM 6443 C CA . SER A 1 815 ? -32.446 40.547 30.193 1.00 24.42 815 SER A CA 1
ATOM 6444 C C . SER A 1 815 ? -32.050 40.798 31.654 1.00 24.42 815 SER A C 1
ATOM 6446 O O . SER A 1 815 ? -32.561 40.122 32.541 1.00 24.42 815 SER A O 1
ATOM 6448 N N . THR A 1 816 ? -31.328 41.883 31.934 1.00 23.92 816 THR A N 1
ATOM 6449 C CA . THR A 1 816 ? -31.891 43.108 32.546 1.00 23.92 816 THR A CA 1
ATOM 6450 C C . THR A 1 816 ? -30.805 44.139 32.863 1.00 23.92 816 THR A C 1
ATOM 6452 O O . THR A 1 816 ? -29.746 43.810 33.372 1.00 23.92 816 THR A O 1
ATOM 6455 N N . ASN A 1 817 ? -31.167 45.397 32.603 1.00 23.22 817 ASN A N 1
ATOM 6456 C CA . ASN A 1 817 ? -30.868 46.602 33.375 1.00 23.22 817 ASN A CA 1
ATOM 6457 C C . ASN A 1 817 ? -29.419 46.992 33.705 1.00 23.22 817 ASN A C 1
ATOM 6459 O O . ASN A 1 817 ? -28.766 46.413 34.561 1.00 23.22 817 ASN A O 1
ATOM 6463 N N . GLY A 1 818 ? -29.100 48.206 33.249 1.00 23.17 818 GLY A N 1
ATOM 6464 C CA . GLY A 1 818 ? -28.786 49.273 34.198 1.00 23.17 818 GLY A CA 1
ATOM 6465 C C . GLY A 1 818 ? -27.340 49.749 34.191 1.00 23.17 818 GLY A C 1
ATOM 6466 O O . GLY A 1 818 ? -26.447 49.046 34.637 1.00 23.17 818 GLY A O 1
ATOM 6467 N N . SER A 1 819 ? -27.166 50.989 33.717 1.00 22.48 819 SER A N 1
ATOM 6468 C CA . SER A 1 819 ? -26.474 52.095 34.409 1.00 22.48 819 SER A CA 1
ATOM 6469 C C . SER A 1 819 ? -25.421 51.717 35.464 1.00 22.48 819 SER A C 1
ATOM 6471 O O . SER A 1 819 ? -25.717 51.011 36.415 1.00 22.48 819 SER A O 1
ATOM 6473 N N . SER A 1 820 ? -24.236 52.300 35.550 1.00 24.38 820 SER A N 1
ATOM 6474 C CA . SER A 1 820 ? -23.636 53.488 34.949 1.00 24.38 820 SER A CA 1
ATOM 6475 C C . SER A 1 820 ? -22.369 53.722 35.770 1.00 24.38 820 SER A C 1
ATOM 6477 O O . SER A 1 820 ? -22.472 53.734 36.997 1.00 24.38 820 SER A O 1
ATOM 6479 N N . SER A 1 821 ? -21.231 54.013 35.148 1.00 24.80 821 SER A N 1
ATOM 6480 C CA . SER A 1 821 ? -20.219 54.889 35.757 1.00 24.80 821 SER A CA 1
ATOM 6481 C C . SER A 1 821 ? -19.115 55.222 34.757 1.00 24.80 821 SER A C 1
ATOM 6483 O O . SER A 1 821 ? -18.213 54.443 34.473 1.00 24.80 821 SER A O 1
ATOM 6485 N N . GLN A 1 822 ? -19.197 56.443 34.232 1.00 26.69 822 GLN A N 1
ATOM 6486 C CA . GLN A 1 822 ? -18.055 57.165 33.686 1.00 26.69 822 GLN A CA 1
ATOM 6487 C C . GLN A 1 822 ? -17.006 57.413 34.781 1.00 26.69 822 GLN A C 1
ATOM 6489 O O . GLN A 1 822 ? -17.378 57.814 35.886 1.00 26.69 822 GLN A O 1
ATOM 6494 N N . LYS A 1 823 ? -15.719 57.284 34.427 1.00 24.20 823 LYS A N 1
ATOM 6495 C CA . LYS A 1 823 ? -14.592 58.213 34.710 1.00 24.20 823 LYS A CA 1
ATOM 6496 C C . LYS A 1 823 ? -13.277 57.505 34.343 1.00 24.20 823 LYS A C 1
ATOM 6498 O O . LYS A 1 823 ? -12.957 56.480 34.919 1.00 24.20 823 LYS A O 1
ATOM 6503 N N . ASN A 1 824 ? -12.629 57.897 33.246 1.00 22.89 824 ASN A N 1
ATOM 6504 C CA . ASN A 1 824 ? -11.654 58.998 33.100 1.00 22.89 824 ASN A CA 1
ATOM 6505 C C . ASN A 1 824 ? -10.225 58.605 33.492 1.00 22.89 824 ASN A C 1
ATOM 6507 O O . ASN A 1 824 ? -9.933 58.522 34.677 1.00 22.89 824 ASN A O 1
ATOM 6511 N N . SER A 1 825 ? -9.338 58.535 32.493 1.00 24.75 825 SER A N 1
ATOM 6512 C CA . SER A 1 825 ? -7.968 59.091 32.492 1.00 24.75 825 SER A CA 1
ATOM 6513 C C . SER A 1 825 ? -7.242 58.582 31.243 1.00 24.75 825 SER A C 1
ATOM 6515 O O . SER A 1 825 ? -7.352 57.404 30.942 1.00 24.75 825 SER A O 1
ATOM 6517 N N . HIS A 1 826 ? -6.438 59.318 30.493 1.00 25.75 826 HIS A N 1
ATOM 6518 C CA . HIS A 1 826 ? -6.128 60.736 30.399 1.00 25.75 826 HIS A CA 1
ATOM 6519 C C . HIS A 1 826 ? -5.339 60.849 29.086 1.00 25.75 826 HIS A C 1
ATOM 6521 O O . HIS A 1 826 ? -4.419 60.065 28.865 1.00 25.75 826 HIS A O 1
ATOM 6527 N N . THR A 1 827 ? -5.648 61.837 28.254 1.00 24.12 827 THR A N 1
ATOM 6528 C CA . THR A 1 827 ? -4.699 62.357 27.266 1.00 24.12 827 THR A CA 1
ATOM 6529 C C . THR A 1 827 ? -4.105 63.651 27.820 1.00 24.12 827 THR A C 1
ATOM 6531 O O . THR A 1 827 ? -4.832 64.566 28.204 1.00 24.12 827 THR A O 1
ATOM 6534 N N . SER A 1 828 ? -2.780 63.719 27.844 1.00 24.36 828 SER A N 1
ATOM 6535 C CA . SER A 1 828 ? -1.930 64.912 27.748 1.00 24.36 828 SER A CA 1
ATOM 6536 C C . SER A 1 828 ? -0.745 64.444 26.879 1.00 24.36 828 SER A C 1
ATOM 6538 O O . SER A 1 828 ? -0.291 63.321 27.038 1.00 24.36 828 SER A O 1
ATOM 6540 N N . LEU A 1 829 ? -0.260 65.132 25.848 1.00 24.41 829 LEU A N 1
ATOM 6541 C CA . LEU A 1 829 ? -0.086 66.558 25.629 1.00 24.41 829 LEU A CA 1
ATOM 6542 C C . LEU A 1 829 ? -0.236 66.952 24.141 1.00 24.41 829 LEU A C 1
ATOM 6544 O O . LEU A 1 829 ? 0.122 66.201 23.240 1.00 24.41 829 LEU A O 1
ATOM 6548 N N . ASN A 1 830 ? -0.624 68.222 23.978 1.00 24.33 830 ASN A N 1
ATOM 6549 C CA . ASN A 1 830 ? -0.278 69.194 22.929 1.00 24.33 830 ASN A CA 1
ATOM 6550 C C . ASN A 1 830 ? -0.939 69.159 21.535 1.00 24.33 830 ASN A C 1
ATOM 6552 O O . ASN A 1 830 ? -0.363 68.789 20.521 1.00 24.33 830 ASN A O 1
ATOM 6556 N N . THR A 1 831 ? -2.138 69.752 21.525 1.00 25.06 831 THR A N 1
ATOM 6557 C CA . THR A 1 831 ? -2.576 70.917 20.717 1.00 25.06 831 THR A CA 1
ATOM 6558 C C . THR A 1 831 ? -1.519 71.715 19.932 1.00 25.06 831 THR A C 1
ATOM 6560 O O . THR A 1 831 ? -0.567 72.200 20.532 1.00 25.06 831 THR A O 1
ATOM 6563 N N . GLN A 1 832 ? -1.814 72.055 18.665 1.00 26.70 832 GLN A N 1
ATOM 6564 C CA . GLN A 1 832 ? -2.423 73.336 18.210 1.00 26.70 832 GLN A CA 1
ATOM 6565 C C . GLN A 1 832 ? -2.655 73.280 16.673 1.00 26.70 832 GLN A C 1
ATOM 6567 O O . GLN A 1 832 ? -1.710 73.079 15.925 1.00 26.70 832 GLN A O 1
ATOM 6572 N N . LYS A 1 833 ? -3.891 73.172 16.155 1.00 25.25 833 LYS A N 1
ATOM 6573 C CA . LYS A 1 833 ? -4.931 74.197 15.859 1.00 25.25 833 LYS A CA 1
ATOM 6574 C C . LYS A 1 833 ? -4.572 75.183 14.726 1.00 25.25 833 LYS A C 1
ATOM 6576 O O . LYS A 1 833 ? -3.719 76.038 14.915 1.00 25.25 833 LYS A O 1
ATOM 6581 N N . ASN A 1 834 ? -5.325 75.156 13.617 1.00 26.28 834 ASN A N 1
ATOM 6582 C CA . ASN A 1 834 ? -6.339 76.189 13.343 1.00 26.28 834 ASN A CA 1
ATOM 6583 C C . ASN A 1 834 ? -7.193 75.906 12.090 1.00 26.28 834 ASN A C 1
ATOM 6585 O O . ASN A 1 834 ? -6.698 75.734 10.982 1.00 26.28 834 ASN A O 1
ATOM 6589 N N . THR A 1 835 ? -8.501 75.912 12.331 1.00 27.50 835 THR A N 1
ATOM 6590 C CA . THR A 1 835 ? -9.635 76.071 11.411 1.00 27.50 835 THR A CA 1
ATOM 6591 C C . THR A 1 835 ? -9.760 77.523 10.922 1.00 27.50 835 THR A C 1
ATOM 6593 O O . THR A 1 835 ? -9.150 78.426 11.498 1.00 27.50 835 THR A O 1
ATOM 6596 N N . PRO A 1 836 ? -10.683 77.781 9.980 1.00 30.64 836 PRO A N 1
ATOM 6597 C CA . PRO A 1 836 ? -11.676 78.819 10.249 1.00 30.64 836 PRO A CA 1
ATOM 6598 C C . PRO A 1 836 ? -13.116 78.299 10.165 1.00 30.64 836 PRO A C 1
ATOM 6600 O O . PRO A 1 836 ? -13.495 77.539 9.278 1.00 30.64 836 PRO A O 1
ATOM 6603 N N . SER A 1 837 ? -13.891 78.751 11.146 1.00 27.34 837 SER A N 1
ATOM 6604 C CA . SER A 1 837 ? -15.305 78.490 11.393 1.00 27.34 837 SER A CA 1
ATOM 6605 C C . SER A 1 837 ? -16.212 79.507 10.694 1.00 27.34 837 SER A C 1
ATOM 6607 O O . SER A 1 837 ? -15.794 80.633 10.439 1.00 27.34 837 SER A O 1
ATOM 6609 N N . GLY A 1 838 ? -17.506 79.181 10.606 1.00 28.98 838 GLY A N 1
ATOM 6610 C CA . GLY A 1 838 ? -18.525 80.138 11.047 1.00 28.98 838 GLY A CA 1
ATOM 6611 C C . GLY A 1 838 ? -19.804 80.216 10.218 1.00 28.98 838 GLY A C 1
ATOM 6612 O O . GLY A 1 838 ? -19.846 80.888 9.195 1.00 28.98 838 GLY A O 1
ATOM 6613 N N . SER A 1 839 ? -20.887 79.662 10.766 1.00 25.06 839 SER A N 1
ATOM 6614 C CA . SER A 1 839 ? -22.260 80.142 10.572 1.00 25.06 839 SER A CA 1
ATOM 6615 C C . SER A 1 839 ? -22.846 80.492 11.949 1.00 25.06 839 SER A C 1
ATOM 6617 O O . SER A 1 839 ? -22.691 79.707 12.884 1.00 25.06 839 SER A O 1
ATOM 6619 N N . GLY A 1 840 ? -23.457 81.681 12.074 1.00 26.55 840 GLY A N 1
ATOM 6620 C CA . GLY A 1 840 ? -24.020 82.258 13.314 1.00 26.55 840 GLY A CA 1
ATOM 6621 C C . GLY A 1 840 ? -25.175 81.452 13.935 1.00 26.55 840 GLY A C 1
ATOM 6622 O O . GLY A 1 840 ? -25.647 80.490 13.343 1.00 26.55 840 GLY A O 1
ATOM 6623 N N . LYS A 1 841 ? -25.706 81.787 15.117 1.00 28.17 841 LYS A N 1
ATOM 6624 C CA . LYS A 1 841 ? -25.877 83.088 15.792 1.00 28.17 841 LYS A CA 1
ATOM 6625 C C . LYS A 1 841 ? -25.920 82.910 17.321 1.00 28.17 841 LYS A C 1
ATOM 6627 O O . LYS A 1 841 ? -26.552 81.961 17.779 1.00 28.17 841 LYS A O 1
ATOM 6632 N N . SER A 1 842 ? -25.330 83.863 18.048 1.00 25.02 842 SER A N 1
ATOM 6633 C CA . SER A 1 842 ? -25.924 84.735 19.087 1.00 25.02 842 SER A CA 1
ATOM 6634 C C . SER A 1 842 ? -24.820 85.465 19.836 1.00 25.02 842 SER A C 1
ATOM 6636 O O . SER A 1 842 ? -23.846 84.790 20.230 1.00 25.02 842 SER A O 1
#

Solvent-accessible surface area (backbone atoms only — not comparable to full-atom values): 48306 Å² total; per-residue (Å²): 111,68,68,61,51,49,51,51,50,53,54,61,70,72,67,74,78,71,86,69,79,45,74,65,66,74,67,53,80,67,68,63,61,76,70,71,64,44,86,89,69,32,42,14,30,75,33,69,51,39,42,89,78,11,36,43,33,93,46,28,42,58,71,83,76,27,34,27,43,73,46,39,43,40,50,90,38,20,57,93,44,48,83,43,32,87,41,52,88,40,33,34,49,91,59,26,30,25,77,80,52,82,48,45,29,91,60,28,37,55,50,24,77,59,32,46,41,80,60,68,81,91,60,57,27,24,52,40,51,40,54,54,51,51,49,54,53,31,55,77,69,74,43,81,71,62,39,67,42,76,44,62,58,100,60,63,61,47,78,38,68,43,71,68,59,60,68,94,78,58,51,38,28,60,43,92,68,56,80,55,27,49,88,93,58,30,43,24,20,52,50,63,31,45,38,36,19,66,36,68,43,39,34,42,39,32,38,66,62,89,76,53,52,68,57,48,51,50,28,52,73,70,64,45,75,42,72,60,71,29,30,36,35,35,26,67,68,63,51,75,63,84,61,80,84,65,84,74,63,60,74,49,58,16,50,9,59,45,98,21,40,19,35,20,48,47,67,46,76,42,50,56,75,38,63,38,33,38,41,43,26,30,42,19,30,53,45,81,62,72,52,44,37,38,37,40,35,65,50,66,28,67,63,34,66,68,32,40,73,58,55,64,73,46,30,73,71,45,89,32,67,48,82,43,51,57,55,36,28,39,66,42,59,28,60,74,41,81,61,76,39,34,27,50,39,36,32,40,73,36,67,68,44,32,33,35,42,32,31,66,80,25,90,61,81,47,47,30,32,39,34,34,32,36,32,46,40,63,84,77,76,42,55,100,78,61,82,84,46,46,80,44,40,55,62,41,68,89,67,31,44,59,75,49,77,32,51,33,64,47,61,100,87,44,33,21,18,33,47,46,50,74,39,46,59,80,31,39,33,41,38,37,44,32,44,73,63,86,87,78,52,63,44,30,39,35,38,33,69,32,28,63,77,53,2,45,99,42,27,39,58,33,65,74,84,52,38,53,46,43,42,94,76,35,26,79,53,94,64,30,35,32,52,55,62,55,50,56,85,48,98,88,44,54,36,40,76,50,25,88,91,47,81,56,95,40,43,41,100,80,13,36,39,41,92,83,36,38,66,38,78,34,74,54,96,88,44,77,47,71,42,38,16,48,91,66,54,65,71,75,54,79,52,93,93,43,38,14,20,54,48,60,42,27,53,67,27,36,50,36,96,73,20,39,66,48,98,65,51,36,44,38,27,41,58,63,61,64,67,70,66,49,69,49,96,92,46,56,11,11,50,49,62,50,32,56,97,31,36,57,38,94,80,31,45,72,67,98,38,31,34,25,45,76,74,66,87,77,69,59,67,70,56,54,65,62,50,54,60,56,51,52,56,55,51,54,55,51,53,52,50,52,54,51,51,51,51,52,51,52,54,49,50,59,51,45,57,64,52,52,73,65,55,74,80,57,85,87,60,81,50,71,79,72,75,90,85,61,82,86,77,67,78,90,51,93,54,81,50,44,48,62,76,60,92,70,93,70,75,67,99,64,80,78,52,73,73,39,76,48,71,38,76,44,39,47,32,24,61,31,91,53,43,33,36,40,39,59,29,43,68,94,48,98,49,37,45,59,49,49,46,68,45,58,52,75,31,46,54,74,34,68,43,70,33,40,36,36,40,28,34,67,49,99,75,90,85,89,81,85,76,56,65,51,77,48,77,64,62,66,71,61,53,55,56,47,50,52,66,76,45,57,82,80,70,77,86,86,82,80,95,72,79,89,73,92,74,90,80,87,82,87,79,80,90,80,84,81,89,85,81,91,81,90,87,83,91,84,87,80,88,83,90,85,85,87,85,90,80,89,86,132

pLDDT: mean 76.75, std 17.72, range [22.48, 97.31]

Organism: NCBI:txid885315

Nearest PDB structures (foldseek):
  7sqc-assembly1_T1  TM=7.296E-01  e=8.285E-03  Chlamydomonas reinhardtii
  7sqc-assembly1_T0  TM=7.295E-01  e=8.285E-03  Chlamydomonas reinhardtii
  7sqc-assembly1_T3  TM=8.153E-01  e=2.242E-02  Chlamydomonas reinhardtii
  4yn3-assembly3_A  TM=7.219E-01  e=5.432E-02  Cucumis melo
  5ghu-assembly1_A  TM=5.597E-01  e=1.092E-02  Escherichia coli K-12

Mean predicted aligned error: 21.0 Å